Protein AF-A0A813HCG6-F1 (afdb_monomer_lite)

Sequence (819 aa):
MPGPPRIGVFTGTAKDVTCPGDHVTYEVILVDAKRCALQCIPQLSYFKGGQPPWLVEGVYEFDVDEIVVDITKQDIVGPKKDSEVKIAVSAEDKLLFRGAPLKWTGPPPGSDPVKLKTAQLQQVEAEAQAAQRELEARREELQLERQRQDKSARAEKEELDLLREELRVQRESQAASLREAEEKQGRLAEEAVARKAELEKQREELRLLAEEREQLAKRKLEEQQRQQQDQTKEAQLLGEERASLAAEAEGQKAELERQRQELRDLERQRGETAQRGAEEQQLLKAEREQELAAAAAERARLAAEAEQQHLELEKRREELVAMAAAGEATRATLAAEAQEQQAELAKQRAELKDLERERDEALRAKLEEQQRAREELETEAARAAADRASFAAEAQEQQANLEVKRGELLALEASREEATKAKGEEEQRLRDEQACQVAAAGEERARLAEEAQQQAAELERRREELQALEAAREEAAKSSQEEQERFRELHQLESARAEEERSQRAAEAEAQQAEMEQKRAELLELEQQREDVQRQRQQDEQEVHERQEREAAQAAEERSQLAADTERQRVELEQRKLELQKLEAEQEEAARRRLDEEQRRSQELQALQEELQCERDLVLKQREEQKLAAESVQGEHQRRARELEEQQAQLEAQKQMLESSQANSEAERASRLADLETQQGELARQREEVGRQAQEEEELYKAQAQTFHLLEKEMKERAHSINHSEQALLAERQQILRSRGQLAMVQAHVVSMLGKVSGEAAGVKSAGGHEMHVLDGADEPEAELDGSEDDKDGGADMWSMDWSAVAGKQDEETAEGAA

Organism: Polarella glacialis (NCBI:txid89957)

Secondary structure (DSSP, 8-state):
-PPPPPSEEEEEEEE-SSSTT-EEEEEEEE-SSSEEEEEEEESS-GGGTPPPPEEEEEEEEEETTEEEEEEEE--SSSSPTT-EEEEEE-TTS-EEETTEEEEEEES-S---HHHHHHHHHHHHHHHHHHHHHHHHHHHHHHHHHHHHHHHHHHHHHHHHHHHHHHHHHHHHHHHHHHHHHHHHHHHHHHHHHHHHHHHHHHHHHHHHHHHHHHHHHHHHHHHHHHHHHHHHHHHHHHHHHHHHHHHHHHHHHHHHHHHHHHHHHHGGG--------SSSTTTTTHHHHHHHHHHHHHHHHHHHHHHHHHHHHHHHHHHHHHHHHHHHHHHHHHHHHHHHHHHHHHHHHHHHHHHHHHHHHHHHHHHHHHHHHHHHHHHHHHHHHHHHHHHHHHHHHHHHHHHHHHHHHHHHHHHHHHHHHHHHHHHHHHHHHHHTS----SSHHHHHHHHHHHHHHHHHHHHHHHHHHHHHHHHHHHHHHHHHHHHHHHHHHHHHHHHHHHHHHHHHHHHHHHHHHHHHHHHHHHHHHHHHHHHHHHHHHHHHHHHHHHHHHHHHHHTTSGGG-TTTHHHHHHHHHHHHHHHHHHHHHHHHHHHHHHHHHHHHHHHHHHHHHHHHHHHHHHHHHHHHHHHHHHHHHHHHHHHHHHHHHHHHHHHHHHHHHHHHHHHHHHHHHHHHHHHHHHHHHHHHHHHHHHHHHHHHHHHHHHHHHHHHHHHHHHHHHHHHHHHHHHHHHHHHHHHHHHHHHHHHHHHHHHTTT--------------------------------------------------------------

pLDDT: mean 75.9, std 15.69, 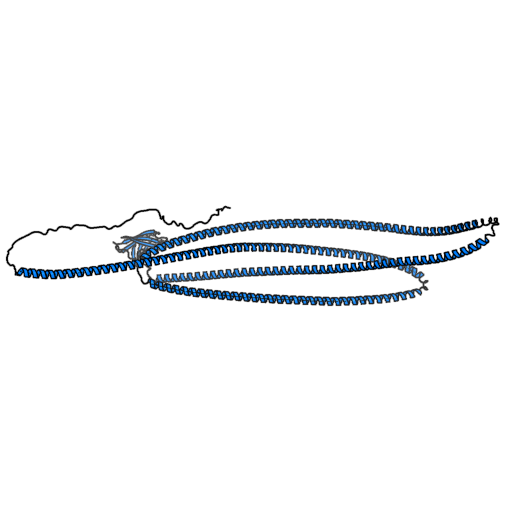range [31.97, 97.62]

Foldseek 3Di:
DADDADAAKWWWWDQDPVDHPKIWIWIWHRQDPWKIKIWIHIPDDVVRVTDDIFMFIFTWDDDPFWIWTQTCGGDPRDDDHRDIAIWGQDNVSWIAHPNTTIDGDGHGPDDPVVVVVVVVVVVVVVVVVVVVVVVVVVVVVVVVVVVVVVVVVVVVVVVVVVVVVVVVVVVVVVVVVVVVVVVVVVVVVVVVVVVVVVVVVVVVVVVVVVVVVVVVVVVVVVVVVVVVVVVVVVVVVVVVVVVVVVVVVVVVVVVVVVVVVVVVVVVVPPPDDPDPPPPVVVVVVVVVVVVVVVVVVVVVVVVVVVVVVVVVVVVVVVVVVVVVVVVVVVVVVVVVVVVVVVVVVVVVVVVVVVVVVVVVVVVVVVVVVVVVVVVVVVVVVVVVVVVVVVVVVVVVVVVVVVVVVVVVVVVVVVVVVVVVVVVVVVVVVVVVVVVVPDPDDDDVVVVVVVVVVVVVVVVVVVVVVVVVVVVVVVVVVVVVVVVVVVVVVVVVVVVVVVVVVVVVVVVVVVVVVVVVVVVVVVVVVVVVVVVVVVVVVVVVVVVVVVVVVVVVVVVVVVVVPPPPPPVVCPVVVVVVVVVVVVVVVVVVVVVVVVVVVVVVVVVVVVVVVVVVVVVVVVVVVVVVVVVVVVVVVVVVVVVVVVVVVVVVVVVVVVVVVVVVVVVVVVVVVVVVVVVVVVVVVVVVVVVVVVVVVVVVVVVVVVVVVVVVVVVVVVVVVVVVVVVVVVVVVVVVVVVVVVVVVVVVVVVVVVVVVVVVPDDDDDDDDDDDDDDDDDDDDDDDDDDDDDDDDDDDDDDDPPPPDDPDDDDDDDDDDDDDDDD

Structure (mmCIF, N/CA/C/O backbone):
data_AF-A0A813HCG6-F1
#
_entry.id   AF-A0A813HCG6-F1
#
loop_
_atom_site.group_PDB
_atom_site.id
_atom_site.type_symbol
_atom_site.label_atom_id
_atom_site.label_alt_id
_atom_site.label_comp_id
_atom_site.label_asym_id
_atom_site.label_entity_id
_atom_site.label_seq_id
_atom_site.pdbx_PDB_ins_code
_atom_site.Cartn_x
_atom_site.Cartn_y
_atom_site.Cartn_z
_atom_site.occupancy
_atom_site.B_iso_or_equiv
_atom_site.auth_seq_id
_atom_site.auth_comp_id
_atom_site.auth_asym_id
_atom_site.auth_atom_id
_atom_site.pdbx_PDB_model_num
ATOM 1 N N . MET A 1 1 ? -85.620 1.522 56.900 1.00 68.25 1 MET A N 1
ATOM 2 C CA . MET A 1 1 ? -84.404 1.736 56.096 1.00 68.25 1 MET A CA 1
ATOM 3 C C . MET A 1 1 ? -84.430 0.677 55.011 1.00 68.25 1 MET A C 1
ATOM 5 O O . MET A 1 1 ? -84.556 -0.487 55.391 1.00 68.25 1 MET A O 1
ATOM 9 N N . PRO A 1 2 ? -84.456 1.038 53.720 1.00 80.25 2 PRO A N 1
ATOM 10 C CA . PRO A 1 2 ? -84.294 0.049 52.659 1.00 80.25 2 PRO A CA 1
ATOM 11 C C . PRO A 1 2 ? -82.906 -0.606 52.788 1.00 80.25 2 PRO A C 1
ATOM 13 O O . PRO A 1 2 ? -81.950 0.033 53.225 1.00 80.25 2 PRO A O 1
ATOM 16 N N . GLY A 1 3 ? -82.825 -1.911 52.524 1.00 85.69 3 GLY A N 1
ATOM 17 C CA . GLY A 1 3 ? -81.549 -2.632 52.503 1.00 85.69 3 GLY A CA 1
ATOM 18 C C . GLY A 1 3 ? -80.771 -2.349 51.212 1.00 85.69 3 GLY A C 1
ATOM 19 O O . GLY A 1 3 ? -81.338 -1.771 50.284 1.00 85.69 3 GLY A O 1
ATOM 20 N N . PRO A 1 4 ? -79.491 -2.756 51.124 1.00 88.25 4 PRO A N 1
ATOM 21 C CA . PRO A 1 4 ? -78.736 -2.639 49.883 1.00 88.25 4 PRO A CA 1
ATOM 22 C C . PRO A 1 4 ? -79.405 -3.467 48.769 1.00 88.25 4 PRO A C 1
ATOM 24 O O . PRO A 1 4 ? -79.838 -4.597 49.023 1.00 88.25 4 PRO A O 1
ATOM 27 N N . PRO A 1 5 ? -79.472 -2.939 47.535 1.00 90.00 5 PRO A N 1
ATOM 28 C CA . PRO A 1 5 ? -80.167 -3.574 46.421 1.00 90.00 5 PRO A CA 1
ATOM 29 C C . PRO A 1 5 ? -79.502 -4.898 46.022 1.00 90.00 5 PRO A C 1
ATOM 31 O O . PRO A 1 5 ? -78.278 -5.048 46.038 1.00 90.00 5 PRO A O 1
ATOM 34 N N . ARG A 1 6 ? -80.315 -5.875 45.613 1.00 92.62 6 ARG A N 1
ATOM 35 C CA . ARG A 1 6 ? -79.830 -7.189 45.164 1.00 92.62 6 ARG A CA 1
ATOM 36 C C . ARG A 1 6 ? -79.008 -7.081 43.872 1.00 92.62 6 ARG A C 1
ATOM 38 O O . ARG A 1 6 ? -79.487 -6.533 42.891 1.00 92.62 6 ARG A O 1
ATOM 45 N N . ILE A 1 7 ? -77.829 -7.707 43.817 1.00 93.81 7 ILE A N 1
ATOM 46 C CA . ILE A 1 7 ? -77.016 -7.804 42.587 1.00 93.81 7 ILE A CA 1
ATOM 47 C C . ILE A 1 7 ? -77.810 -8.534 41.482 1.00 93.81 7 ILE A C 1
ATOM 49 O O . ILE A 1 7 ? -78.415 -9.587 41.722 1.00 93.81 7 ILE A O 1
ATOM 53 N N . GLY A 1 8 ? -77.830 -7.977 40.271 1.00 93.56 8 GLY A N 1
ATOM 54 C CA . GLY A 1 8 ? -78.596 -8.503 39.144 1.00 93.56 8 GLY A CA 1
ATOM 55 C C . GLY A 1 8 ? -79.088 -7.445 38.169 1.00 93.56 8 GLY A C 1
ATOM 56 O O . GLY A 1 8 ? -78.719 -6.276 38.239 1.00 93.56 8 GLY A O 1
ATOM 57 N N . VAL A 1 9 ? -79.916 -7.895 37.232 1.00 95.81 9 VAL A N 1
ATOM 58 C CA . VAL A 1 9 ? -80.540 -7.069 36.201 1.00 95.81 9 VAL A CA 1
ATOM 59 C C . VAL A 1 9 ? -81.891 -6.587 36.710 1.00 95.81 9 VAL A C 1
ATOM 61 O O . VAL A 1 9 ? -82.724 -7.386 37.140 1.00 95.81 9 VAL A O 1
ATOM 64 N N . PHE A 1 10 ? -82.120 -5.283 36.642 1.00 97.00 10 PHE A N 1
ATOM 65 C CA . PHE A 1 10 ? -83.393 -4.643 36.937 1.00 97.00 10 PHE A CA 1
ATOM 66 C C . PHE A 1 10 ? -83.919 -3.988 35.673 1.00 97.00 10 PHE A C 1
ATOM 68 O O . PHE A 1 10 ? -83.267 -3.104 35.132 1.00 97.00 10 PHE A O 1
ATOM 75 N N . THR A 1 11 ? -85.108 -4.375 35.221 1.00 96.19 11 THR A N 1
ATOM 76 C CA . THR A 1 11 ? -85.712 -3.812 34.007 1.00 96.19 11 THR A CA 1
ATOM 77 C C . THR A 1 11 ? -87.011 -3.098 34.330 1.00 96.19 11 THR A C 1
ATOM 79 O O . THR A 1 11 ? -87.831 -3.619 35.095 1.00 96.19 11 THR A O 1
ATOM 82 N N . GLY A 1 12 ? -87.257 -1.956 33.705 1.00 96.44 12 GLY A N 1
ATOM 83 C CA . GLY A 1 12 ? -88.546 -1.279 33.780 1.00 96.44 12 GLY A CA 1
ATOM 84 C C . GLY A 1 12 ? -88.793 -0.405 32.565 1.00 96.44 12 GLY A C 1
ATOM 85 O O . GLY A 1 12 ? -87.867 0.064 31.913 1.00 96.44 12 GLY A O 1
ATOM 86 N N . THR A 1 13 ? -90.065 -0.203 32.244 1.00 95.75 13 THR A N 1
ATOM 87 C CA . THR A 1 13 ? -90.493 0.562 31.070 1.00 95.75 13 THR A CA 1
ATOM 88 C C . THR A 1 13 ? -91.114 1.883 31.496 1.00 95.75 13 THR A C 1
ATOM 90 O O . THR A 1 13 ? -91.999 1.890 32.354 1.00 95.75 13 THR A O 1
ATOM 93 N N . ALA A 1 14 ? -90.722 2.984 30.860 1.00 95.88 14 ALA A N 1
ATOM 94 C CA . ALA A 1 14 ? -91.374 4.283 31.008 1.00 95.88 14 ALA A CA 1
ATOM 95 C C . ALA A 1 14 ? -91.691 4.902 29.647 1.00 95.88 14 ALA A C 1
ATOM 97 O O . ALA A 1 14 ? -91.104 4.544 28.629 1.00 95.88 14 ALA A O 1
ATOM 98 N N . LYS A 1 15 ? -92.645 5.835 29.634 1.00 93.62 15 LYS A N 1
ATOM 99 C CA . LYS A 1 15 ? -92.917 6.654 28.449 1.00 93.62 15 LYS A CA 1
ATOM 100 C C . LYS A 1 15 ? -91.721 7.559 28.195 1.00 93.62 15 LYS A C 1
ATOM 102 O O . LYS A 1 15 ? -91.246 8.204 29.131 1.00 93.62 15 LYS A O 1
ATOM 107 N N . ASP A 1 16 ? -91.263 7.611 26.952 1.00 89.12 16 ASP A N 1
ATOM 108 C CA . ASP A 1 16 ? -90.216 8.549 26.577 1.00 89.12 16 ASP A CA 1
ATOM 109 C C . ASP A 1 16 ? -90.761 9.981 26.665 1.00 89.12 16 ASP A C 1
ATOM 111 O O . ASP A 1 16 ? -91.809 10.309 26.105 1.00 89.12 16 ASP A O 1
ATOM 115 N N . VAL A 1 17 ? -90.059 10.838 27.402 1.00 84.69 17 VAL A N 1
ATOM 116 C CA . VAL A 1 17 ? -90.398 12.263 27.510 1.00 84.69 17 VAL A CA 1
ATOM 117 C C . VAL A 1 17 ? -89.917 13.016 26.269 1.00 84.69 17 VAL A C 1
ATOM 119 O O . VAL A 1 17 ? -90.491 14.041 25.907 1.00 84.69 17 VAL A O 1
ATOM 122 N N . THR A 1 18 ? -88.875 12.508 25.605 1.00 84.25 18 THR A N 1
ATOM 123 C CA . THR A 1 18 ? -88.261 13.146 24.438 1.00 84.25 18 THR A CA 1
ATOM 124 C C . THR A 1 18 ? -88.979 12.805 23.133 1.00 84.25 18 THR A C 1
ATOM 126 O O . THR A 1 18 ? -89.013 13.644 22.233 1.00 84.25 18 THR A O 1
ATOM 129 N N . CYS A 1 19 ? -89.636 11.641 23.058 1.00 85.31 19 CYS A N 1
ATOM 130 C CA . CYS A 1 19 ? -90.437 11.215 21.912 1.00 85.31 19 CYS A CA 1
ATOM 131 C C . CYS A 1 19 ? -91.872 10.806 22.323 1.00 85.31 19 CYS A C 1
ATOM 133 O O . CYS A 1 19 ? -92.101 9.676 22.767 1.00 85.31 19 CYS A O 1
ATOM 135 N N . PRO A 1 20 ? -92.876 11.699 22.172 1.00 85.12 20 PRO A N 1
ATOM 136 C CA . PRO A 1 20 ? -94.261 11.403 22.533 1.00 85.12 20 PRO A CA 1
ATOM 137 C C . PRO A 1 20 ? -94.818 10.208 21.745 1.00 85.12 20 PRO A C 1
ATOM 139 O O . PRO A 1 20 ? -95.068 10.302 20.546 1.00 85.12 20 PRO A O 1
ATOM 142 N N . GLY A 1 21 ? -95.060 9.092 22.436 1.00 85.56 21 GLY A N 1
ATOM 143 C CA . GLY A 1 21 ? -95.602 7.860 21.850 1.00 85.56 21 GLY A CA 1
ATOM 144 C C . GLY A 1 21 ? -94.649 6.663 21.893 1.00 85.56 21 GLY A C 1
ATOM 145 O O . GLY A 1 21 ? -95.116 5.540 21.703 1.00 85.56 21 GLY A O 1
ATOM 146 N N . ASP A 1 22 ? -93.365 6.872 22.201 1.00 91.00 22 ASP A N 1
ATOM 147 C CA . ASP A 1 22 ? -92.403 5.790 22.436 1.00 91.00 22 ASP A CA 1
ATOM 148 C C . ASP A 1 22 ? -92.369 5.369 23.918 1.00 91.00 22 ASP A C 1
ATOM 150 O O . ASP A 1 22 ? -92.699 6.137 24.830 1.00 91.00 22 ASP A O 1
ATOM 154 N N . HIS A 1 23 ? -91.982 4.119 24.157 1.00 94.06 23 HIS A N 1
ATOM 155 C CA . HIS A 1 23 ? -91.679 3.592 25.480 1.00 94.06 23 HIS A CA 1
ATOM 156 C C . HIS A 1 23 ? -90.227 3.130 25.496 1.00 94.06 23 HIS A C 1
ATOM 158 O O . HIS A 1 23 ? -89.783 2.383 24.628 1.00 94.06 23 HIS A O 1
ATOM 164 N N . VAL A 1 24 ? -89.500 3.537 26.526 1.00 94.69 24 VAL A N 1
ATOM 165 C CA . VAL A 1 24 ? -88.111 3.149 26.735 1.00 94.69 24 VAL A CA 1
ATOM 166 C C . VAL A 1 24 ? -88.057 2.118 27.844 1.00 94.69 24 VAL A C 1
ATOM 168 O O . VAL A 1 24 ? -88.635 2.307 28.918 1.00 94.69 24 VAL A O 1
ATOM 171 N N . THR A 1 25 ? -87.355 1.025 27.575 1.00 96.75 25 THR A N 1
ATOM 172 C CA . THR A 1 25 ? -86.989 0.035 28.582 1.00 96.75 25 THR A CA 1
ATOM 173 C C . THR A 1 25 ? -85.630 0.417 29.139 1.00 96.75 25 THR A C 1
ATOM 175 O O . THR A 1 25 ? -84.647 0.468 28.404 1.00 96.75 25 THR A O 1
ATOM 178 N N . TYR A 1 26 ? -85.580 0.708 30.429 1.00 97.38 26 TYR A N 1
ATOM 179 C CA . TYR A 1 26 ? -84.335 0.912 31.145 1.00 97.38 26 TYR A CA 1
ATOM 180 C C . TYR A 1 26 ? -83.922 -0.390 31.812 1.00 97.38 26 TYR A C 1
ATOM 182 O O . TYR A 1 26 ? -84.734 -1.014 32.502 1.00 97.38 26 TYR A O 1
ATOM 190 N N . GLU A 1 27 ? -82.663 -0.768 31.631 1.00 97.12 27 GLU A N 1
ATOM 191 C CA . GLU A 1 27 ? -82.042 -1.880 32.338 1.00 97.12 27 GLU A CA 1
ATOM 192 C C . GLU A 1 27 ? -80.892 -1.361 33.200 1.00 97.12 27 GLU A C 1
ATOM 194 O O . GLU A 1 27 ? -80.002 -0.661 32.724 1.00 97.12 27 GLU A O 1
ATOM 199 N N . VAL A 1 28 ? -80.921 -1.690 34.487 1.00 96.94 28 VAL A N 1
ATOM 200 C CA . VAL A 1 28 ? -79.851 -1.400 35.444 1.00 96.94 28 VAL A CA 1
ATOM 201 C C . VAL A 1 28 ? -79.247 -2.730 35.849 1.00 96.94 28 VAL A C 1
ATOM 203 O O . VAL A 1 28 ? -79.917 -3.563 36.457 1.00 96.94 28 VAL A O 1
ATOM 206 N N . ILE A 1 29 ? -77.995 -2.949 35.475 1.00 96.19 29 ILE A N 1
ATOM 207 C CA . ILE A 1 29 ? -77.270 -4.193 35.713 1.00 96.19 29 ILE A CA 1
ATOM 208 C C . ILE A 1 29 ? -76.263 -3.931 36.825 1.00 96.19 29 ILE A C 1
ATOM 210 O O . ILE A 1 29 ? -75.248 -3.285 36.591 1.00 96.19 29 ILE A O 1
ATOM 214 N N . LEU A 1 30 ? -76.518 -4.442 38.025 1.00 95.75 30 LEU A N 1
ATOM 215 C CA . LEU A 1 30 ? -75.536 -4.460 39.110 1.00 95.75 30 LEU A CA 1
ATOM 216 C C . LEU A 1 30 ? -74.710 -5.745 38.963 1.00 95.75 30 LEU A C 1
ATOM 218 O O . LEU A 1 30 ? -75.265 -6.840 39.085 1.00 95.75 30 LEU A O 1
ATOM 222 N N . VAL A 1 31 ? -73.422 -5.624 38.626 1.00 91.12 31 VAL A N 1
ATOM 223 C CA . VAL A 1 31 ? -72.555 -6.762 38.257 1.00 91.12 31 VAL A CA 1
ATOM 224 C C . VAL A 1 31 ? -71.837 -7.332 39.477 1.00 91.12 31 VAL A C 1
ATOM 226 O O . VAL A 1 31 ? -71.857 -8.541 39.701 1.00 91.12 31 VAL A O 1
ATOM 229 N N . ASP A 1 32 ? -71.214 -6.467 40.272 1.00 87.81 32 ASP A N 1
ATOM 230 C CA . ASP A 1 32 ? -70.570 -6.807 41.542 1.00 87.81 32 ASP A CA 1
ATOM 231 C C . ASP A 1 32 ? -70.840 -5.707 42.580 1.00 87.81 32 ASP A C 1
ATOM 233 O O . ASP A 1 32 ? -71.690 -4.858 42.352 1.00 87.81 32 ASP A O 1
ATOM 237 N N . ALA A 1 33 ? -70.154 -5.721 43.727 1.00 85.31 33 ALA A N 1
ATOM 238 C CA . ALA A 1 33 ? -70.403 -4.772 44.814 1.00 85.31 33 ALA A CA 1
ATOM 239 C C . ALA A 1 33 ? -70.146 -3.296 44.454 1.00 85.31 33 ALA A C 1
ATOM 241 O O . ALA A 1 33 ? -70.543 -2.429 45.228 1.00 85.31 33 ALA A O 1
ATOM 242 N N . LYS A 1 34 ? -69.451 -3.012 43.342 1.00 91.44 34 LYS A N 1
ATOM 243 C CA . LYS A 1 34 ? -69.071 -1.648 42.954 1.00 91.44 34 LYS A CA 1
ATOM 244 C C . LYS A 1 34 ? -69.321 -1.322 41.487 1.00 91.44 34 LYS A C 1
ATOM 246 O O . LYS A 1 34 ? -69.310 -0.154 41.152 1.00 91.44 34 LYS A O 1
ATOM 251 N N . ARG A 1 35 ? -69.518 -2.284 40.585 1.00 94.50 35 ARG A N 1
ATOM 252 C CA . ARG A 1 35 ? -69.675 -2.045 39.141 1.00 94.50 35 ARG A CA 1
ATOM 253 C C . ARG A 1 35 ? -71.109 -2.254 38.693 1.00 94.50 35 ARG A C 1
ATOM 255 O O . ARG A 1 35 ? -71.743 -3.258 39.027 1.00 94.50 35 ARG A O 1
ATOM 262 N N . CYS A 1 36 ? -71.588 -1.342 37.859 1.00 96.38 36 CYS A N 1
ATOM 263 C CA . CYS A 1 36 ? -72.877 -1.457 37.202 1.00 96.38 36 CYS A CA 1
ATOM 264 C C . CYS A 1 36 ? -72.827 -1.023 35.734 1.00 96.38 36 CYS A C 1
ATOM 266 O O . CYS A 1 36 ? -71.885 -0.371 35.282 1.00 96.38 36 CYS A O 1
ATOM 268 N N . ALA A 1 37 ? -73.867 -1.386 34.993 1.00 96.31 37 ALA A N 1
ATOM 269 C CA . ALA A 1 37 ? -74.137 -0.865 33.665 1.00 96.31 37 ALA A CA 1
ATOM 270 C C . ALA A 1 37 ? -75.582 -0.366 33.585 1.00 96.31 37 ALA A C 1
ATOM 272 O O . ALA A 1 37 ? -76.492 -0.987 34.138 1.00 96.31 37 ALA A O 1
ATOM 273 N N . LEU A 1 38 ? -75.791 0.755 32.899 1.00 97.25 38 LEU A N 1
ATOM 274 C CA . LEU A 1 38 ? -77.109 1.322 32.633 1.00 97.25 38 LEU A CA 1
ATOM 275 C C . LEU A 1 38 ? -77.368 1.244 31.134 1.00 97.25 38 LEU A C 1
ATOM 277 O O . LEU A 1 38 ? -76.588 1.766 30.337 1.00 97.25 38 LEU A O 1
ATOM 281 N N . GLN A 1 39 ? -78.476 0.622 30.759 1.00 96.81 39 GLN A N 1
ATOM 282 C CA . GLN A 1 39 ? -78.883 0.460 29.375 1.00 96.81 39 GLN A CA 1
ATOM 283 C C . GLN A 1 39 ? -80.250 1.092 29.137 1.00 96.81 39 GLN A C 1
ATOM 285 O O . GLN A 1 39 ? -81.171 0.985 29.947 1.00 96.81 39 GLN A O 1
ATOM 290 N N . CYS A 1 40 ? -80.385 1.743 27.991 1.00 96.00 40 CYS A N 1
ATOM 291 C CA . CYS A 1 40 ? -81.620 2.333 27.507 1.00 96.00 40 CYS A CA 1
ATOM 292 C C . CYS A 1 40 ? -81.969 1.696 26.166 1.00 96.00 40 CYS A C 1
ATOM 294 O O . CYS A 1 40 ? -81.214 1.816 25.199 1.00 96.00 40 CYS A O 1
ATOM 296 N N . ILE A 1 41 ? -83.108 1.008 26.119 1.00 95.81 41 ILE A N 1
ATOM 297 C CA . ILE A 1 41 ? -83.595 0.271 24.955 1.00 95.81 41 ILE A CA 1
ATOM 298 C C . ILE A 1 41 ? -84.973 0.836 24.568 1.00 95.81 41 ILE A C 1
ATOM 300 O O . ILE A 1 41 ? -85.991 0.456 25.160 1.00 95.81 41 ILE A O 1
ATOM 304 N N . PRO A 1 42 ? -85.032 1.759 23.597 1.00 94.44 42 PRO A N 1
ATOM 305 C CA . PRO A 1 42 ? -86.288 2.277 23.070 1.00 94.44 42 PRO A CA 1
ATOM 306 C C . PRO A 1 42 ? -87.032 1.184 22.297 1.00 94.44 42 PRO A C 1
ATOM 308 O O . PRO A 1 42 ? -86.424 0.374 21.594 1.00 94.44 42 PRO A O 1
ATOM 311 N N . GLN A 1 43 ? -88.357 1.134 22.441 1.00 93.69 43 GLN A N 1
ATOM 312 C CA . GLN A 1 43 ? -89.189 0.163 21.726 1.00 93.69 43 GLN A CA 1
ATOM 313 C C . GLN A 1 43 ? -89.387 0.565 20.264 1.00 93.69 43 GLN A C 1
ATOM 315 O O . GLN A 1 43 ? -89.508 -0.300 19.388 1.00 93.69 43 GLN A O 1
ATOM 320 N N . LEU A 1 44 ? -89.404 1.867 19.978 1.00 91.94 44 LEU A N 1
ATOM 321 C CA . LEU A 1 44 ? -89.384 2.372 18.619 1.00 91.94 44 LEU A CA 1
ATOM 322 C C . LEU A 1 44 ? -87.941 2.420 18.098 1.00 91.94 44 LEU A C 1
ATOM 324 O O . LEU A 1 44 ? -87.029 2.934 18.736 1.00 91.94 44 LEU A O 1
ATOM 328 N N . SER A 1 45 ? -87.723 1.900 16.891 1.00 88.25 45 SER A N 1
ATOM 329 C CA . SER A 1 45 ? -86.422 2.026 16.227 1.00 88.25 45 SER A CA 1
ATOM 330 C C . SER A 1 45 ? -86.073 3.500 15.999 1.00 88.25 45 SER A C 1
ATOM 332 O O . SER A 1 45 ? -86.944 4.290 15.626 1.00 88.25 45 SER A O 1
ATOM 334 N N . TYR A 1 46 ? -84.786 3.841 16.112 1.00 87.88 46 TYR A N 1
ATOM 335 C CA . TYR A 1 46 ? -84.254 5.170 15.798 1.00 87.88 46 TYR A CA 1
ATOM 336 C C . TYR A 1 46 ? -84.741 5.702 14.435 1.00 87.88 46 TYR A C 1
ATOM 338 O O . TYR A 1 46 ? -85.174 6.845 14.318 1.00 87.88 46 TYR A O 1
ATOM 346 N N . PHE A 1 47 ? -84.813 4.839 13.413 1.00 89.19 47 PHE A N 1
ATOM 347 C CA . PHE A 1 47 ? -85.294 5.207 12.071 1.00 89.19 47 PHE A CA 1
ATOM 348 C C . PHE A 1 47 ? -86.786 5.562 12.000 1.00 89.19 47 PHE A C 1
ATOM 350 O O . PHE A 1 47 ? -87.232 6.157 11.023 1.00 89.19 47 PHE A O 1
ATOM 357 N N . LYS A 1 48 ? -87.570 5.192 13.015 1.00 88.56 48 LYS A N 1
ATOM 358 C CA . LYS A 1 48 ? -88.992 5.540 13.141 1.00 88.56 48 LYS A CA 1
ATOM 359 C C . LYS A 1 48 ? -89.217 6.756 14.048 1.00 88.56 48 LYS A C 1
ATOM 361 O O . LYS A 1 48 ? -90.365 7.062 14.350 1.00 88.56 48 LYS A O 1
ATOM 366 N N . GLY A 1 49 ? -88.145 7.442 14.451 1.00 87.12 49 GLY A N 1
ATOM 367 C CA . GLY A 1 49 ? -88.186 8.602 15.339 1.00 87.12 49 GLY A CA 1
ATOM 368 C C . GLY A 1 49 ? -88.018 8.273 16.825 1.00 87.12 49 GLY A C 1
ATOM 369 O O . GLY A 1 49 ? -88.238 9.156 17.644 1.00 87.12 49 GLY A O 1
ATOM 370 N N . GLY A 1 50 ? -87.652 7.035 17.182 1.00 89.50 50 GLY A N 1
ATOM 371 C CA . GLY A 1 50 ? -87.322 6.666 18.564 1.00 89.50 50 GLY A CA 1
ATOM 372 C C . GLY A 1 50 ? -85.963 7.218 19.004 1.00 89.50 50 GLY A C 1
ATOM 373 O O . GLY A 1 50 ? -85.144 7.622 18.172 1.00 89.50 50 GLY A O 1
ATOM 374 N N . GLN A 1 51 ? -85.694 7.214 20.309 1.00 89.31 51 GLN A N 1
ATOM 375 C CA . GLN A 1 51 ? -84.363 7.542 20.833 1.00 89.31 51 GLN A CA 1
ATOM 376 C C . GLN A 1 51 ? -83.330 6.498 20.335 1.00 89.31 51 GLN A C 1
ATOM 378 O O . GLN A 1 51 ? -83.698 5.359 20.055 1.00 89.31 51 GLN A O 1
ATOM 383 N N . PRO A 1 52 ? -82.039 6.823 20.149 1.00 92.25 52 PRO A N 1
ATOM 384 C CA . PRO A 1 52 ? -81.035 5.785 19.915 1.00 92.25 52 PRO A CA 1
ATOM 385 C C . PRO A 1 52 ? -80.766 5.003 21.216 1.00 92.25 52 PRO A C 1
ATOM 387 O O . PRO A 1 52 ? -80.726 5.616 22.289 1.00 92.25 52 PRO A O 1
ATOM 390 N N . PRO A 1 53 ? -80.584 3.668 21.150 1.00 95.31 53 PRO A N 1
ATOM 391 C CA . PRO A 1 53 ? -80.204 2.884 22.318 1.00 95.31 53 PRO A CA 1
ATOM 392 C C . PRO A 1 53 ? -78.811 3.290 22.796 1.00 95.31 53 PRO A C 1
ATOM 394 O O . PRO A 1 53 ? -77.954 3.635 21.981 1.00 95.31 53 PRO A O 1
ATOM 397 N N . TRP A 1 54 ? -78.588 3.224 24.105 1.00 96.62 54 TRP A N 1
ATOM 398 C CA . TRP A 1 54 ? -77.276 3.486 24.692 1.00 96.62 54 TRP A CA 1
ATOM 399 C C . TRP A 1 54 ? -76.984 2.563 25.876 1.00 96.62 54 TRP A C 1
ATOM 401 O O . TRP A 1 54 ? -77.907 2.081 26.540 1.00 96.62 54 TRP A O 1
ATOM 411 N N . LEU A 1 55 ? -75.696 2.330 26.128 1.00 96.31 55 LEU A N 1
ATOM 412 C CA . LEU A 1 55 ? -75.158 1.517 27.216 1.00 96.31 55 LEU A CA 1
ATOM 413 C C . LEU A 1 55 ? -73.961 2.222 27.856 1.00 96.31 55 LEU A C 1
ATOM 415 O O . LEU A 1 55 ? -72.936 2.423 27.213 1.00 96.31 55 LEU A O 1
ATOM 419 N N . VAL A 1 56 ? -74.059 2.534 29.143 1.00 96.81 56 VAL A N 1
ATOM 420 C CA . VAL A 1 56 ? -72.962 3.138 29.911 1.00 96.81 56 VAL A CA 1
ATOM 421 C C . VAL A 1 56 ? -72.531 2.222 31.050 1.00 96.81 56 VAL A C 1
ATOM 423 O O . VAL A 1 56 ? -73.368 1.563 31.663 1.00 96.81 56 VAL A O 1
ATOM 426 N N . GLU A 1 57 ? -71.230 2.187 31.345 1.00 96.50 57 GLU A N 1
ATOM 427 C CA . GLU A 1 57 ? -70.668 1.437 32.477 1.00 96.50 57 GLU A CA 1
ATOM 428 C C . GLU A 1 57 ? -70.193 2.407 33.561 1.00 96.50 57 GLU A C 1
ATOM 430 O O . GLU A 1 57 ? -69.549 3.422 33.274 1.00 96.50 57 GLU A O 1
ATOM 435 N N . GLY A 1 58 ? -70.477 2.086 34.819 1.00 96.31 58 GLY A N 1
ATOM 436 C CA . GLY A 1 58 ? -70.174 2.947 35.953 1.00 96.31 58 GLY A CA 1
ATOM 437 C C . GLY A 1 58 ? -69.804 2.187 37.216 1.00 96.31 58 GLY A C 1
ATOM 438 O O . GLY A 1 58 ? -70.007 0.975 37.332 1.00 96.31 58 GLY A O 1
ATOM 439 N N . VAL A 1 59 ? -69.247 2.927 38.165 1.00 96.25 59 VAL A N 1
ATOM 440 C CA . VAL A 1 59 ? -69.068 2.472 39.542 1.00 96.25 59 VAL A CA 1
ATOM 441 C C . VAL A 1 59 ? -70.261 2.977 40.342 1.00 96.25 59 VAL A C 1
ATOM 443 O O . VAL A 1 59 ? -70.666 4.112 40.142 1.00 96.25 59 VAL A O 1
ATOM 446 N N . TYR A 1 60 ? -70.873 2.146 41.181 1.00 97.00 60 TYR A N 1
ATOM 447 C CA . TYR A 1 60 ? -72.006 2.565 41.999 1.00 97.00 60 TYR A CA 1
ATOM 448 C C . TYR A 1 60 ? -71.707 2.476 43.489 1.00 97.00 60 TYR A C 1
ATOM 450 O O . TYR A 1 60 ? -71.050 1.541 43.951 1.00 97.00 60 TYR A O 1
ATOM 458 N N . GLU A 1 61 ? -72.263 3.425 44.232 1.00 96.19 61 GLU A N 1
ATOM 459 C CA . GLU A 1 61 ? -72.271 3.461 45.689 1.00 96.19 61 GLU A CA 1
ATOM 460 C C . GLU A 1 61 ? -73.719 3.558 46.186 1.00 96.19 61 GLU A C 1
ATOM 462 O O . GLU A 1 61 ? -74.571 4.196 45.567 1.00 96.19 61 GLU A O 1
ATOM 467 N N . PHE A 1 62 ? -74.032 2.852 47.274 1.00 95.38 62 PHE A N 1
ATOM 468 C CA . PHE A 1 62 ? -75.368 2.847 47.874 1.00 95.38 62 PHE A CA 1
ATOM 469 C C . PHE A 1 62 ? -75.389 3.783 49.083 1.00 95.38 62 PHE A C 1
ATOM 471 O O . PHE A 1 62 ? -74.726 3.500 50.083 1.00 95.38 62 PHE A O 1
ATOM 478 N N . ASP A 1 63 ? -76.166 4.861 48.994 1.00 93.62 63 ASP A N 1
ATOM 479 C CA . ASP A 1 63 ? -76.339 5.864 50.044 1.00 93.62 63 ASP A CA 1
ATOM 480 C C . ASP A 1 63 ? -77.785 5.839 50.555 1.00 93.62 63 ASP A C 1
ATOM 482 O O . ASP A 1 63 ? -78.678 6.294 49.859 1.00 93.62 63 ASP A O 1
ATOM 486 N N . VAL A 1 64 ? -77.997 5.262 51.747 1.00 91.81 64 VAL A N 1
ATOM 487 C CA . VAL A 1 64 ? -79.238 5.114 52.552 1.00 91.81 64 VAL A CA 1
ATOM 488 C C . VAL A 1 64 ? -80.550 4.776 51.811 1.00 91.81 64 VAL A C 1
ATOM 490 O O . VAL A 1 64 ? -81.192 3.788 52.169 1.00 91.81 64 VAL A O 1
ATOM 493 N N . ASP A 1 65 ? -80.995 5.582 50.853 1.00 93.81 65 ASP A N 1
ATOM 494 C CA . ASP A 1 65 ? -82.209 5.446 50.045 1.00 93.81 65 ASP A CA 1
ATOM 495 C C . ASP A 1 65 ? -82.003 5.652 48.523 1.00 93.81 65 ASP A C 1
ATOM 497 O O . ASP A 1 65 ? -82.958 5.500 47.754 1.00 93.81 65 ASP A O 1
ATOM 501 N N . GLU A 1 66 ? -80.777 5.899 48.052 1.00 95.56 66 GLU A N 1
ATOM 502 C CA . GLU A 1 66 ? -80.419 6.020 46.635 1.00 95.56 66 GLU A CA 1
ATOM 503 C C . GLU A 1 66 ? -79.125 5.276 46.251 1.00 95.56 66 GLU A C 1
ATOM 505 O O . GLU A 1 66 ? -78.218 5.059 47.048 1.00 95.56 66 GLU A O 1
ATOM 510 N N . ILE A 1 67 ? -79.047 4.838 44.993 1.00 96.31 67 ILE A N 1
ATOM 511 C CA . ILE A 1 67 ? -77.817 4.353 44.364 1.00 96.31 67 ILE A CA 1
ATOM 512 C C . ILE A 1 67 ? -77.256 5.498 43.528 1.00 96.31 67 ILE A C 1
ATOM 514 O O . ILE A 1 67 ? -77.936 5.979 42.616 1.00 96.31 67 ILE A O 1
ATOM 518 N N . VAL A 1 68 ? -76.023 5.902 43.808 1.00 96.75 68 VAL A N 1
ATOM 519 C CA . VAL A 1 68 ? -75.284 6.892 43.022 1.00 96.75 68 VAL A CA 1
ATOM 520 C C . VAL A 1 68 ? -74.352 6.143 42.081 1.00 96.75 68 VAL A C 1
ATOM 522 O O . VAL A 1 68 ? -73.556 5.324 42.528 1.00 96.75 68 VAL A O 1
ATOM 525 N N . VAL A 1 69 ? -74.493 6.367 40.775 1.00 97.44 69 VAL A N 1
ATOM 526 C CA . VAL A 1 69 ? -73.667 5.735 39.741 1.00 97.44 69 VAL A CA 1
ATOM 527 C C . VAL A 1 69 ? -72.755 6.769 39.090 1.00 97.44 69 VAL A C 1
ATOM 529 O O . VAL A 1 69 ? -73.240 7.658 38.390 1.00 97.44 69 VAL A O 1
ATOM 532 N N . ASP A 1 70 ? -71.449 6.576 39.231 1.00 96.94 70 ASP A N 1
ATOM 533 C CA . ASP A 1 70 ? -70.396 7.346 38.577 1.00 96.94 70 ASP A CA 1
ATOM 534 C C . ASP A 1 70 ? -70.032 6.711 37.236 1.00 96.94 70 ASP A C 1
ATOM 536 O O . ASP A 1 70 ? -69.491 5.602 37.161 1.00 96.94 70 ASP A O 1
ATOM 540 N N . ILE A 1 71 ? -70.334 7.403 36.139 1.00 97.62 71 ILE A N 1
ATOM 541 C CA . ILE A 1 71 ? -70.135 6.865 34.788 1.00 97.62 71 ILE A CA 1
ATOM 542 C C . ILE A 1 71 ? -68.649 6.865 34.407 1.00 97.62 71 ILE A C 1
ATOM 544 O O . ILE A 1 71 ? -68.048 7.913 34.176 1.00 97.62 71 ILE A O 1
ATOM 548 N N . THR A 1 72 ? -68.071 5.671 34.250 1.00 95.56 72 THR A N 1
ATOM 549 C CA . THR A 1 72 ? -66.650 5.478 33.899 1.00 95.56 72 THR A CA 1
ATOM 550 C C . THR A 1 72 ? -66.422 5.327 32.397 1.00 95.56 72 THR A C 1
ATOM 552 O O . THR A 1 72 ? -65.426 5.830 31.867 1.00 95.56 72 THR A O 1
ATOM 555 N N . LYS A 1 73 ? -67.356 4.675 31.692 1.00 94.69 73 LYS A N 1
ATOM 556 C CA . LYS A 1 73 ? -67.366 4.559 30.229 1.00 94.69 73 LYS A CA 1
ATOM 557 C C . LYS A 1 73 ? -68.679 5.105 29.686 1.00 94.69 73 LYS A C 1
ATOM 559 O O . LYS A 1 73 ? -69.743 4.529 29.910 1.00 94.69 73 LYS A O 1
ATOM 564 N N . GLN A 1 74 ? -68.581 6.223 28.974 1.00 95.56 74 GLN A N 1
ATOM 565 C CA . GLN A 1 74 ? -69.718 6.862 28.320 1.00 95.56 74 GLN A CA 1
ATOM 566 C C . GLN A 1 74 ? -70.018 6.228 26.960 1.00 95.56 74 GLN A C 1
ATOM 568 O O . GLN A 1 74 ? -69.107 5.786 26.260 1.00 95.56 74 GLN A O 1
ATOM 573 N N . ASP A 1 75 ? -71.285 6.283 26.571 1.00 94.12 75 ASP A N 1
ATOM 574 C CA . ASP A 1 75 ? -71.745 6.011 25.212 1.00 94.12 75 ASP A CA 1
ATOM 575 C C . ASP A 1 75 ? -71.954 7.333 24.463 1.00 94.12 75 ASP A C 1
ATOM 577 O O . ASP A 1 75 ? -72.066 8.397 25.073 1.00 94.12 75 ASP A O 1
ATOM 581 N N . ILE A 1 76 ? -72.062 7.277 23.138 1.00 89.69 76 ILE A N 1
ATOM 582 C CA . ILE A 1 76 ? -72.181 8.450 22.261 1.00 89.69 76 ILE A CA 1
ATOM 583 C C . ILE A 1 76 ? -73.425 9.292 22.602 1.00 89.69 76 ILE A C 1
ATOM 585 O O . ILE A 1 76 ? -73.380 10.518 22.493 1.00 89.69 76 ILE A O 1
ATOM 589 N N . VAL A 1 77 ? -74.530 8.658 23.017 1.00 89.12 77 VAL A N 1
ATOM 590 C CA . VAL A 1 77 ? -75.832 9.327 23.241 1.00 89.12 77 VAL A CA 1
ATOM 591 C C . VAL A 1 77 ? -76.342 9.202 24.693 1.00 89.12 77 VAL A C 1
ATOM 593 O O . VAL A 1 77 ? -77.439 9.659 25.016 1.00 89.12 77 VAL A O 1
ATOM 596 N N . GLY A 1 78 ? -75.543 8.612 25.587 1.00 91.25 78 GLY A N 1
ATOM 597 C CA . GLY A 1 78 ? -75.902 8.361 26.986 1.00 91.25 78 GLY A CA 1
ATOM 598 C C . GLY A 1 78 ? -75.449 9.450 27.973 1.00 91.25 78 GLY A C 1
ATOM 599 O O . GLY A 1 78 ? -74.962 10.512 27.574 1.00 91.25 78 GLY A O 1
ATOM 600 N N . PRO A 1 79 ? -75.606 9.200 29.288 1.00 95.31 79 PRO A N 1
ATOM 601 C CA . PRO A 1 79 ? -74.950 9.982 30.334 1.00 95.31 79 PRO A CA 1
ATOM 602 C C . PRO A 1 79 ? -73.444 10.130 30.066 1.00 95.31 79 PRO A C 1
ATOM 604 O O . PRO A 1 79 ? -72.783 9.181 29.640 1.00 95.31 79 PRO A O 1
ATOM 607 N N . LYS A 1 80 ? -72.907 11.333 30.290 1.00 95.88 80 LYS A N 1
ATOM 608 C CA . LYS A 1 80 ? -71.495 11.631 30.022 1.00 95.88 80 LYS A CA 1
ATOM 609 C C . LYS A 1 80 ? -70.588 10.965 31.053 1.00 95.88 80 LYS A C 1
ATOM 611 O O . LYS A 1 80 ? -71.019 10.668 32.167 1.00 95.88 80 LYS A O 1
ATOM 616 N N . LYS A 1 81 ? -69.322 10.781 30.687 1.00 94.44 81 LYS A N 1
ATOM 617 C CA . LYS A 1 81 ? -68.283 10.352 31.623 1.00 94.44 81 LYS A CA 1
ATOM 618 C C . LYS A 1 81 ? -68.237 11.327 32.804 1.00 94.44 81 LYS A C 1
ATOM 620 O O . LYS A 1 81 ? -68.429 12.527 32.602 1.00 94.44 81 LYS A O 1
ATOM 625 N N . ASP A 1 82 ? -68.034 10.790 34.001 1.00 92.38 82 ASP A N 1
ATOM 626 C CA . ASP A 1 82 ? -67.956 11.530 35.265 1.00 92.38 82 ASP A CA 1
ATOM 627 C C . ASP A 1 82 ? -69.278 12.221 35.666 1.00 92.38 82 ASP A C 1
ATOM 629 O O . ASP A 1 82 ? -69.298 13.087 36.536 1.00 92.38 82 ASP A O 1
ATOM 633 N N . SER A 1 83 ? -70.404 11.856 35.033 1.00 95.69 83 SER A N 1
ATOM 634 C CA . SER A 1 83 ? -71.729 12.268 35.505 1.00 95.69 83 SER A CA 1
ATOM 635 C C . SER A 1 83 ? -72.250 11.311 36.571 1.00 95.69 83 SER A C 1
ATOM 637 O O . SER A 1 83 ? -72.168 10.095 36.409 1.00 95.69 83 SER A O 1
ATOM 639 N N . GLU A 1 84 ? -72.815 11.877 37.634 1.00 96.12 84 GLU A N 1
ATOM 640 C CA . GLU A 1 84 ? -73.464 11.128 38.707 1.00 96.12 84 GLU A CA 1
ATOM 641 C C . GLU A 1 84 ? -74.928 10.865 38.345 1.00 96.12 84 GLU A C 1
ATOM 643 O O . GLU A 1 84 ? -75.719 11.786 38.098 1.00 96.12 84 GLU A O 1
ATOM 648 N N . VAL A 1 85 ? -75.311 9.593 38.315 1.00 96.94 85 VAL A N 1
ATOM 649 C CA . VAL A 1 85 ? -76.678 9.164 38.027 1.00 96.94 85 VAL A CA 1
ATOM 650 C C . VAL A 1 85 ? -77.302 8.580 39.289 1.00 96.94 85 VAL A C 1
ATOM 652 O O . VAL A 1 85 ? -76.912 7.512 39.748 1.00 96.94 85 VAL A O 1
ATOM 655 N N . LYS A 1 86 ? -78.308 9.272 39.830 1.00 97.06 86 LYS A N 1
ATOM 656 C CA . LYS A 1 86 ? -79.020 8.869 41.051 1.00 97.06 86 LYS A CA 1
ATOM 657 C C . LYS A 1 86 ? -80.229 7.988 40.739 1.00 97.06 86 LYS A C 1
ATOM 659 O O . LYS A 1 86 ? -81.062 8.338 39.896 1.00 97.06 86 LYS A O 1
ATOM 664 N N . ILE A 1 87 ? -80.340 6.854 41.427 1.00 97.38 87 ILE A N 1
ATOM 665 C CA . ILE A 1 87 ? -81.420 5.870 41.282 1.00 97.38 87 ILE A CA 1
ATOM 666 C C . ILE A 1 87 ? -82.052 5.643 42.656 1.00 97.38 87 ILE A C 1
ATOM 668 O O . ILE A 1 87 ? -81.427 5.064 43.537 1.00 97.38 87 ILE A O 1
ATOM 672 N N . ALA A 1 88 ? -83.299 6.070 42.848 1.00 96.06 88 ALA A N 1
ATOM 673 C CA . ALA A 1 88 ? -83.963 5.946 44.145 1.00 96.06 88 ALA A CA 1
ATOM 674 C C . ALA A 1 88 ? -84.363 4.489 44.436 1.00 96.06 88 ALA A C 1
ATOM 676 O O . ALA A 1 88 ? -84.863 3.784 43.552 1.00 96.06 88 ALA A O 1
ATOM 677 N N . VAL A 1 89 ? -84.200 4.047 45.683 1.00 95.25 89 VAL A N 1
ATOM 678 C CA . VAL A 1 89 ? -84.580 2.708 46.152 1.00 95.25 89 VAL A CA 1
ATOM 679 C C . VAL A 1 89 ? -85.879 2.803 46.947 1.00 95.25 89 VAL A C 1
ATOM 681 O O . VAL A 1 89 ? -85.952 3.397 48.020 1.00 95.25 89 VAL A O 1
ATOM 684 N N . SER A 1 90 ? -86.951 2.220 46.413 1.00 91.25 90 SER A N 1
ATOM 685 C CA . SER A 1 90 ? -88.242 2.168 47.099 1.00 91.25 90 SER A CA 1
ATOM 686 C C . SER A 1 90 ? -88.218 1.164 48.258 1.00 91.25 90 SER A C 1
ATOM 688 O O . SER A 1 90 ? -87.495 0.171 48.217 1.00 91.25 90 SER A O 1
ATOM 690 N N . ALA A 1 91 ? -89.083 1.354 49.261 1.00 84.56 91 ALA A N 1
ATOM 691 C CA . ALA A 1 91 ? -89.207 0.463 50.423 1.00 84.56 91 ALA A CA 1
ATOM 692 C C . ALA A 1 91 ? -89.569 -0.999 50.072 1.00 84.56 91 ALA A C 1
ATOM 694 O O . ALA A 1 91 ? -89.412 -1.884 50.908 1.00 84.56 91 ALA A O 1
ATOM 695 N N . GLU A 1 92 ? -90.043 -1.255 48.848 1.00 86.06 92 GLU A N 1
ATOM 696 C CA . GLU A 1 92 ? -90.349 -2.593 48.319 1.00 86.06 92 GLU A CA 1
ATOM 697 C C . GLU A 1 92 ? -89.185 -3.232 47.532 1.00 86.06 92 GLU A C 1
ATOM 699 O O . GLU A 1 92 ? -89.421 -4.151 46.747 1.00 86.06 92 GLU A O 1
ATOM 704 N N . ASP A 1 93 ? -87.950 -2.741 47.694 1.00 82.94 93 ASP A N 1
ATOM 705 C CA . ASP A 1 93 ? -86.751 -3.253 47.000 1.00 82.94 93 ASP A CA 1
ATOM 706 C C . ASP A 1 93 ? -86.827 -3.090 45.462 1.00 82.94 93 ASP A C 1
ATOM 708 O O . ASP A 1 93 ? -86.246 -3.837 44.671 1.00 82.94 93 ASP A O 1
ATOM 712 N N . LYS A 1 94 ? -87.603 -2.089 45.025 1.00 90.44 94 LYS A N 1
ATOM 713 C CA . LYS A 1 94 ? -87.764 -1.682 43.623 1.00 90.44 94 LYS A CA 1
ATOM 714 C C . LYS A 1 94 ? -86.932 -0.437 43.365 1.00 90.44 94 LYS A C 1
ATOM 716 O O . LYS A 1 94 ? -87.037 0.537 44.110 1.00 90.44 94 LYS A O 1
ATOM 721 N N . LEU A 1 95 ? -86.168 -0.445 42.280 1.00 95.75 95 LEU A N 1
ATOM 722 C CA . LEU A 1 95 ? -85.399 0.722 41.855 1.00 95.75 95 LEU A CA 1
ATOM 723 C C . LEU A 1 95 ? -86.286 1.648 41.023 1.00 95.75 95 LEU A C 1
ATOM 725 O O . LEU A 1 95 ? -87.091 1.186 40.219 1.00 95.75 95 LEU A O 1
ATOM 729 N N . LEU A 1 96 ? -86.151 2.954 41.207 1.00 95.69 96 LEU A N 1
ATOM 730 C CA . LEU A 1 96 ? -86.846 3.971 40.428 1.00 95.69 96 LEU A CA 1
ATOM 731 C C . LEU A 1 96 ? -85.815 4.746 39.616 1.00 95.69 96 LEU A C 1
ATOM 733 O O . LEU A 1 96 ? -85.062 5.554 40.158 1.00 95.69 96 LEU A O 1
ATOM 737 N N . PHE A 1 97 ? -85.805 4.523 38.303 1.00 95.56 97 PHE A N 1
ATOM 738 C CA . PHE A 1 97 ? -84.901 5.215 37.391 1.00 95.56 97 PHE A CA 1
ATOM 739 C C . PHE A 1 97 ? -85.688 6.037 36.375 1.00 95.56 97 PHE A C 1
ATOM 741 O O . PHE A 1 97 ? -86.518 5.502 35.642 1.00 95.56 97 PHE A O 1
ATOM 748 N N . ARG A 1 98 ? -85.475 7.362 36.367 1.00 93.31 98 ARG A N 1
ATOM 749 C CA . ARG A 1 98 ? -86.211 8.327 35.521 1.00 93.31 98 ARG A CA 1
ATOM 750 C C . ARG A 1 98 ? -87.740 8.152 35.555 1.00 93.31 98 ARG A C 1
ATOM 752 O O . ARG A 1 98 ? -88.418 8.266 34.539 1.00 93.31 98 ARG A O 1
ATOM 759 N N . GLY A 1 99 ? -88.286 7.857 36.736 1.00 90.44 99 GLY A N 1
ATOM 760 C CA . GLY A 1 99 ? -89.721 7.630 36.941 1.00 90.44 99 GLY A CA 1
ATOM 761 C C . GLY A 1 99 ? -90.229 6.244 36.518 1.00 90.44 99 GLY A C 1
ATOM 762 O O . GLY A 1 99 ? -91.409 5.959 36.712 1.00 90.44 99 GLY A O 1
ATOM 763 N N . ALA A 1 100 ? -89.366 5.370 35.985 1.00 94.62 100 ALA A N 1
ATOM 764 C CA . ALA A 1 100 ? -89.684 3.976 35.688 1.00 94.62 100 ALA A CA 1
ATOM 765 C C . ALA A 1 100 ? -89.446 3.092 36.928 1.00 94.62 100 ALA A C 1
ATOM 767 O O . ALA A 1 100 ? -88.319 3.062 37.431 1.00 94.62 100 ALA A O 1
ATOM 768 N N . PRO A 1 101 ? -90.450 2.343 37.422 1.00 95.44 101 PRO A N 1
ATOM 769 C CA . PRO A 1 101 ? -90.225 1.320 38.436 1.00 95.44 101 PRO A CA 1
ATOM 770 C C . PRO A 1 101 ? -89.555 0.100 37.791 1.00 95.44 101 PRO A C 1
ATOM 772 O O . PRO A 1 101 ? -90.153 -0.588 36.961 1.00 95.44 101 PRO A O 1
ATOM 775 N N . LEU A 1 102 ? -88.310 -0.168 38.172 1.00 96.69 102 LEU A N 1
ATOM 776 C CA . LEU A 1 102 ? -87.525 -1.301 37.704 1.00 96.69 102 LEU A CA 1
ATOM 777 C C . LEU A 1 102 ? -87.766 -2.517 38.602 1.00 96.69 102 LEU A C 1
ATOM 779 O O . LEU A 1 102 ? -87.723 -2.436 39.834 1.00 96.69 102 LEU A O 1
ATOM 783 N N . LYS A 1 103 ? -87.994 -3.669 37.974 1.00 94.88 103 LYS A N 1
ATOM 784 C CA . LYS A 1 103 ? -88.165 -4.962 38.639 1.00 94.88 103 LYS A CA 1
ATOM 785 C C . LYS A 1 103 ? -86.938 -5.830 38.381 1.00 94.88 103 LYS A C 1
ATOM 787 O O . LYS A 1 103 ? -86.499 -5.934 37.240 1.00 94.88 103 LYS A O 1
ATOM 792 N N . TRP A 1 104 ? -86.431 -6.490 39.420 1.00 95.50 104 TRP A N 1
ATOM 793 C CA . TRP A 1 104 ? -85.366 -7.485 39.281 1.00 95.50 104 TRP A CA 1
ATOM 794 C C . TRP A 1 104 ? -85.821 -8.638 38.371 1.00 95.50 104 TRP A C 1
ATOM 796 O O . TRP A 1 104 ? -86.847 -9.275 38.639 1.00 95.50 104 TRP A O 1
ATOM 806 N N . THR A 1 105 ? -85.083 -8.889 37.291 1.00 92.62 105 THR A N 1
ATOM 807 C CA . THR A 1 105 ? -85.391 -9.908 36.275 1.00 92.62 105 THR A CA 1
ATOM 808 C C . THR A 1 105 ? -84.486 -11.129 36.340 1.00 92.62 105 THR A C 1
ATOM 810 O O . THR A 1 105 ? -84.939 -12.218 35.990 1.00 92.62 105 THR A O 1
ATOM 813 N N . GLY A 1 106 ? -83.247 -10.997 36.815 1.00 89.00 106 GLY A N 1
ATOM 814 C CA . GLY A 1 106 ? -82.325 -12.127 36.917 1.00 89.00 106 GLY A CA 1
ATOM 815 C C . GLY A 1 106 ? -80.931 -11.756 37.434 1.00 89.00 106 GLY A C 1
ATOM 816 O O . GLY A 1 106 ? -80.647 -10.578 37.651 1.00 89.00 106 GLY A O 1
ATOM 817 N N . PRO A 1 107 ? -80.050 -12.747 37.665 1.00 85.94 107 PRO A N 1
ATOM 818 C CA . PRO A 1 107 ? -78.637 -12.508 37.973 1.00 85.94 107 PRO A CA 1
ATOM 819 C C . PRO A 1 107 ? -77.914 -11.832 36.788 1.00 85.94 107 PRO A C 1
ATOM 821 O O . PRO A 1 107 ? -78.387 -11.942 35.654 1.00 85.94 107 PRO A O 1
ATOM 824 N N . PRO A 1 108 ? -76.783 -11.135 37.016 1.00 81.12 108 PRO A N 1
ATOM 825 C CA . PRO A 1 108 ? -76.092 -10.418 35.949 1.00 81.12 108 PRO A CA 1
ATOM 826 C C . PRO A 1 108 ? -75.576 -11.398 34.871 1.00 81.12 108 PRO A C 1
ATOM 828 O O . PRO A 1 108 ? -75.058 -12.467 35.213 1.00 81.12 108 PRO A O 1
ATOM 831 N N . PRO A 1 109 ? -75.705 -11.073 33.571 1.00 68.81 109 PRO A N 1
ATOM 832 C CA . PRO A 1 109 ? -75.261 -11.938 32.482 1.00 68.81 109 PRO A CA 1
ATOM 833 C C . PRO A 1 109 ? -73.727 -11.919 32.385 1.00 68.81 109 PRO A C 1
ATOM 835 O O . PRO A 1 109 ? -73.162 -11.101 31.669 1.00 68.81 109 PRO A O 1
ATOM 838 N N . GLY A 1 110 ? -73.027 -12.789 33.124 1.00 61.78 110 GLY A N 1
ATOM 839 C CA . GLY A 1 110 ? -71.558 -12.796 33.047 1.00 61.78 110 GLY A CA 1
ATOM 840 C C . GLY A 1 110 ? -70.747 -13.589 34.071 1.00 61.78 110 GLY A C 1
ATOM 841 O O . GLY A 1 110 ? -69.588 -13.246 34.275 1.00 61.78 110 GLY A O 1
ATOM 842 N N . SER A 1 111 ? -71.269 -14.636 34.712 1.00 51.84 111 SER A N 1
ATOM 843 C CA . SER A 1 111 ? -70.468 -15.436 35.659 1.00 51.84 111 SER A CA 1
ATOM 844 C C . SER A 1 111 ? -70.582 -16.943 35.433 1.00 51.84 111 SER A C 1
ATOM 846 O O . SER A 1 111 ? -70.886 -17.702 36.347 1.00 51.84 111 SER A O 1
ATOM 848 N N . ASP A 1 112 ? -70.276 -17.390 34.212 1.00 51.75 112 ASP A N 1
ATOM 849 C CA . ASP A 1 112 ? -69.926 -18.793 33.964 1.00 51.75 112 ASP A CA 1
ATOM 850 C C . ASP A 1 112 ? -68.383 -18.914 33.976 1.00 51.75 112 ASP A C 1
ATOM 852 O O . ASP A 1 112 ? -67.731 -18.580 32.979 1.00 51.75 112 ASP A O 1
ATOM 856 N N . PRO A 1 113 ? -67.748 -19.345 35.087 1.00 55.38 113 PRO A N 1
ATOM 857 C CA . PRO A 1 113 ? -66.287 -19.310 35.272 1.00 55.38 113 PRO A CA 1
ATOM 858 C C . PRO A 1 113 ? -65.510 -20.188 34.275 1.00 55.38 113 PRO A C 1
ATOM 860 O O . PRO A 1 113 ? -64.292 -20.070 34.148 1.00 55.38 113 PRO A O 1
ATOM 863 N N . VAL A 1 114 ? -66.208 -21.061 33.547 1.00 56.47 114 VAL A N 1
ATOM 864 C CA . VAL A 1 114 ? -65.631 -21.963 32.546 1.00 56.47 114 VAL A CA 1
ATOM 865 C C . VAL A 1 114 ? -65.282 -21.220 31.256 1.00 56.47 114 VAL A C 1
ATOM 867 O O . VAL A 1 114 ? -64.209 -21.445 30.704 1.00 56.47 114 VAL A O 1
ATOM 870 N N . LYS A 1 115 ? -66.127 -20.284 30.802 1.00 56.09 115 LYS A N 1
ATOM 871 C CA . LYS A 1 115 ? -65.919 -19.587 29.519 1.00 56.09 115 LYS A CA 1
ATOM 872 C C . LYS A 1 115 ? -64.770 -18.580 29.573 1.00 56.09 115 LYS A C 1
ATOM 874 O O . LYS A 1 115 ? -64.068 -18.391 28.582 1.00 56.09 115 LYS A O 1
ATOM 879 N N . LEU A 1 116 ? -64.543 -17.995 30.747 1.00 55.94 116 LEU A N 1
ATOM 880 C CA . LEU A 1 116 ? -63.475 -17.025 30.986 1.00 55.94 116 LEU A CA 1
ATOM 881 C C . LEU A 1 116 ? -62.089 -17.691 30.991 1.00 55.94 116 LEU A C 1
ATOM 883 O O . LEU A 1 116 ? -61.154 -17.157 30.401 1.00 55.94 116 LEU A O 1
ATOM 887 N N . LYS A 1 117 ? -61.975 -18.905 31.553 1.00 63.28 117 LYS A N 1
ATOM 888 C CA . LYS A 1 117 ? -60.728 -19.687 31.513 1.00 63.28 117 LYS A CA 1
ATOM 889 C C . LYS A 1 117 ? -60.378 -20.167 30.108 1.00 63.28 117 LYS A C 1
ATOM 891 O O . LYS A 1 117 ? -59.214 -20.110 29.735 1.00 63.28 117 LYS A O 1
ATOM 896 N N . THR A 1 118 ? -61.359 -20.598 29.314 1.00 68.94 118 THR A N 1
ATOM 897 C CA . THR A 1 118 ? -61.114 -20.977 27.911 1.00 68.94 118 THR A CA 1
ATOM 898 C C . THR A 1 118 ? -60.699 -19.793 27.045 1.00 68.94 118 THR A C 1
ATOM 900 O O . THR A 1 118 ? -59.822 -19.955 26.206 1.00 68.94 118 THR A O 1
ATOM 903 N N . ALA A 1 119 ? -61.268 -18.604 27.265 1.00 64.62 119 ALA A N 1
ATOM 904 C CA . ALA A 1 119 ? -60.862 -17.405 26.533 1.00 64.62 119 ALA A CA 1
ATOM 905 C C . ALA A 1 119 ? -59.433 -16.966 26.902 1.00 64.62 119 ALA A C 1
ATOM 907 O O . ALA A 1 119 ? -58.655 -16.627 26.019 1.00 64.62 119 ALA A O 1
ATOM 908 N N . GLN A 1 120 ? -59.059 -17.049 28.184 1.00 68.75 120 GLN A N 1
ATOM 909 C CA . GLN A 1 120 ? -57.688 -16.768 28.627 1.00 68.75 120 GLN A CA 1
ATOM 910 C C . GLN A 1 120 ? -56.676 -17.783 28.082 1.00 68.75 120 GLN A C 1
ATOM 912 O O . GLN A 1 120 ? -55.610 -17.384 27.630 1.00 68.75 120 GLN A O 1
ATOM 917 N N . LEU A 1 121 ? -57.012 -19.077 28.059 1.00 72.81 121 LEU A N 1
ATOM 918 C CA . LEU A 1 121 ? -56.154 -20.107 27.459 1.00 72.81 121 LEU A CA 1
ATOM 919 C C . LEU A 1 121 ? -55.955 -19.882 25.957 1.00 72.81 121 LEU A C 1
ATOM 921 O O . LEU A 1 121 ? -54.827 -19.938 25.483 1.00 72.81 121 LEU A O 1
ATOM 925 N N . GLN A 1 122 ? -57.020 -19.544 25.227 1.00 74.25 122 GLN A N 1
ATOM 926 C CA . GLN A 1 122 ? -56.926 -19.222 23.800 1.00 74.25 122 GLN A CA 1
ATOM 927 C C . GLN A 1 122 ? -56.103 -17.957 23.534 1.00 74.25 122 GLN A C 1
ATOM 929 O O . GLN A 1 122 ? -55.399 -17.888 22.530 1.00 74.25 122 GLN A O 1
ATOM 934 N N . GLN A 1 123 ? -56.167 -16.968 24.427 1.00 74.19 123 GLN A N 1
ATOM 935 C CA . GLN A 1 123 ? -55.374 -15.749 24.306 1.00 74.19 123 GLN A CA 1
ATOM 936 C C . GLN A 1 123 ? -53.883 -16.020 24.549 1.00 74.19 123 GLN A C 1
ATOM 938 O O . GLN A 1 123 ? -53.053 -15.585 23.758 1.00 74.19 123 GLN A O 1
ATOM 943 N N . VAL A 1 124 ? -53.550 -16.824 25.563 1.00 78.25 124 VAL A N 1
ATOM 944 C CA . VAL A 1 124 ? -52.164 -17.238 25.840 1.00 78.25 124 VAL A CA 1
ATOM 945 C C . VAL A 1 124 ? -51.608 -18.125 24.719 1.00 78.25 124 VAL A C 1
ATOM 947 O O . VAL A 1 124 ? -50.458 -17.962 24.321 1.00 78.25 124 VAL A O 1
ATOM 950 N N . GLU A 1 125 ? -52.413 -19.030 24.155 1.00 79.69 125 GLU A N 1
ATOM 951 C CA . GLU A 1 125 ? -52.010 -19.838 22.994 1.00 79.69 125 GLU A CA 1
ATOM 952 C C . GLU A 1 125 ? -51.778 -18.976 21.744 1.00 79.69 125 GLU A C 1
ATOM 954 O O . GLU A 1 125 ? -50.813 -19.203 21.012 1.00 79.69 125 GLU A O 1
ATOM 959 N N . ALA A 1 126 ? -52.616 -17.962 21.508 1.00 80.12 126 ALA A N 1
ATOM 960 C CA . ALA A 1 126 ? -52.439 -17.029 20.398 1.00 80.12 126 ALA A CA 1
ATOM 961 C C . ALA A 1 126 ? -51.183 -16.156 20.570 1.00 80.12 126 ALA A C 1
ATOM 963 O O . ALA A 1 126 ? -50.444 -15.952 19.606 1.00 80.12 126 ALA A O 1
ATOM 964 N N . GLU A 1 127 ? -50.906 -15.686 21.788 1.00 81.38 127 GLU A N 1
ATOM 965 C CA . GLU A 1 127 ? -49.696 -14.922 22.112 1.00 81.38 127 GLU A CA 1
ATOM 966 C C . GLU A 1 127 ? -48.428 -15.781 21.977 1.00 81.38 127 GLU A C 1
ATOM 968 O O . GLU A 1 127 ? -47.444 -15.334 21.388 1.00 81.38 127 GLU A O 1
ATOM 973 N N . ALA A 1 128 ? -48.461 -17.045 22.410 1.00 79.56 128 ALA A N 1
ATOM 974 C CA . ALA A 1 128 ? -47.344 -17.975 22.237 1.00 79.56 128 ALA A CA 1
ATOM 975 C C . ALA A 1 128 ? -47.056 -18.278 20.755 1.00 79.56 128 ALA A C 1
ATOM 977 O O . ALA A 1 128 ? -45.896 -18.330 20.342 1.00 79.56 128 ALA A O 1
ATOM 978 N N . GLN A 1 129 ? -48.100 -18.431 19.932 1.00 82.12 129 GLN A N 1
ATOM 979 C CA . GLN A 1 129 ? -47.946 -18.612 18.485 1.00 82.12 129 GLN A CA 1
ATOM 980 C C . GLN A 1 129 ? -47.429 -17.347 17.789 1.00 82.12 129 GLN A C 1
ATOM 982 O O . GLN A 1 129 ? -46.637 -17.447 16.851 1.00 82.12 129 GLN A O 1
ATOM 987 N N . ALA A 1 130 ? -47.844 -16.160 18.239 1.00 84.62 130 ALA A N 1
ATOM 988 C CA . ALA A 1 130 ? -47.314 -14.897 17.732 1.00 84.62 130 ALA A CA 1
ATOM 989 C C . ALA A 1 130 ? -45.820 -14.748 18.065 1.00 84.62 130 ALA A C 1
ATOM 991 O O . ALA A 1 130 ? -45.026 -14.466 17.169 1.00 84.62 130 ALA A O 1
ATOM 992 N N . ALA A 1 131 ? -45.425 -15.051 19.305 1.00 85.44 131 ALA A N 1
ATOM 993 C CA . ALA A 1 131 ? -44.029 -15.019 19.738 1.00 85.44 131 ALA A CA 1
ATOM 994 C C . ALA A 1 131 ? -43.149 -16.038 18.987 1.00 85.44 131 ALA A C 1
ATOM 996 O O . ALA A 1 131 ? -42.006 -15.738 18.642 1.00 85.44 131 ALA A O 1
ATOM 997 N N . GLN A 1 132 ? -43.673 -17.232 18.679 1.00 82.81 132 GLN A N 1
ATOM 998 C CA . GLN A 1 132 ? -42.959 -18.209 17.847 1.00 82.81 132 GLN A CA 1
ATOM 999 C C . GLN A 1 132 ? -42.721 -17.699 16.423 1.00 82.81 132 GLN A C 1
ATOM 1001 O O . GLN A 1 132 ? -41.601 -17.803 15.928 1.00 82.81 132 GLN A O 1
ATOM 1006 N N . ARG A 1 133 ? -43.733 -17.099 15.786 1.00 86.69 133 ARG A N 1
ATOM 1007 C CA . ARG A 1 133 ? -43.585 -16.525 14.437 1.00 86.69 133 ARG A CA 1
ATOM 1008 C C . ARG A 1 133 ? -42.612 -15.352 14.410 1.00 86.69 133 ARG A C 1
ATOM 1010 O O . ARG A 1 133 ? -41.865 -15.211 13.450 1.00 86.69 133 ARG A O 1
ATOM 1017 N N . GLU A 1 134 ? -42.593 -14.535 15.459 1.00 88.81 134 GLU A N 1
ATOM 1018 C CA . GLU A 1 134 ? -41.637 -13.432 15.589 1.00 88.81 134 GLU A CA 1
ATOM 1019 C C . GLU A 1 134 ? -40.195 -13.944 15.745 1.00 88.81 134 GLU A C 1
ATOM 1021 O O . GLU A 1 134 ? -39.279 -13.434 15.099 1.00 88.81 134 GLU A O 1
ATOM 1026 N N . LEU A 1 135 ? -39.983 -15.004 16.532 1.00 86.12 135 LEU A N 1
ATOM 1027 C CA . LEU A 1 135 ? -38.672 -15.650 16.659 1.00 86.12 135 LEU A CA 1
ATOM 1028 C C . LEU A 1 135 ? -38.209 -16.311 15.356 1.00 86.12 135 LEU A C 1
ATOM 1030 O O . LEU A 1 135 ? -37.020 -16.255 15.039 1.00 86.12 135 LEU A O 1
ATOM 1034 N N . GLU A 1 136 ? -39.116 -16.936 14.606 1.00 87.25 136 GLU A N 1
ATOM 1035 C CA . GLU A 1 136 ? -38.813 -17.506 13.289 1.00 87.25 136 GLU A CA 1
ATOM 1036 C C . GLU A 1 136 ? -38.457 -16.412 12.279 1.00 87.25 136 GLU A C 1
ATOM 1038 O O . GLU A 1 136 ? -37.403 -16.502 11.651 1.00 87.25 136 GLU A O 1
ATOM 1043 N N . ALA A 1 137 ? -39.233 -15.327 12.215 1.00 90.31 137 ALA A N 1
ATOM 1044 C CA . ALA A 1 137 ? -38.926 -14.177 11.364 1.00 90.31 137 ALA A CA 1
ATOM 1045 C C . ALA A 1 137 ? -37.555 -13.562 11.700 1.00 90.31 137 ALA A C 1
ATOM 1047 O O . ALA A 1 137 ? -36.760 -13.278 10.807 1.00 90.31 137 ALA A O 1
ATOM 1048 N N . ARG A 1 138 ? -37.224 -13.435 12.991 1.00 87.94 138 ARG A N 1
ATOM 1049 C CA . ARG A 1 138 ? -35.924 -12.912 13.438 1.00 87.94 138 ARG A CA 1
ATOM 1050 C C . ARG A 1 138 ? -34.759 -13.850 13.103 1.00 87.94 138 ARG A C 1
ATOM 1052 O O . ARG A 1 138 ? -33.650 -13.392 12.835 1.00 87.94 138 ARG A O 1
ATOM 1059 N N . ARG A 1 139 ? -34.989 -15.169 13.099 1.00 88.38 139 ARG A N 1
ATOM 1060 C CA . ARG A 1 139 ? -33.998 -16.158 12.639 1.00 88.38 139 ARG A CA 1
ATOM 1061 C C . ARG A 1 139 ? -33.781 -16.079 11.131 1.00 88.38 139 ARG A C 1
ATOM 1063 O O . ARG A 1 139 ? -32.633 -16.159 10.698 1.00 88.38 139 ARG A O 1
ATOM 1070 N N . GLU A 1 140 ? -34.846 -15.914 10.352 1.00 90.25 140 GLU A N 1
ATOM 1071 C CA . GLU A 1 140 ? -34.760 -15.735 8.899 1.00 90.25 140 GLU A CA 1
ATOM 1072 C C . GLU A 1 140 ? -34.040 -14.431 8.533 1.00 90.25 140 GLU A C 1
ATOM 1074 O O . GLU A 1 140 ? -33.184 -14.435 7.650 1.00 90.25 140 GLU A O 1
ATOM 1079 N N . GLU A 1 141 ? -34.301 -13.339 9.255 1.00 90.69 141 GLU A N 1
ATOM 1080 C CA . GLU A 1 141 ? -33.611 -12.059 9.069 1.00 90.69 141 GLU A CA 1
ATOM 1081 C C . GLU A 1 141 ? -32.102 -12.179 9.338 1.00 90.69 141 GLU A C 1
ATOM 1083 O O . GLU A 1 141 ? -31.293 -11.805 8.487 1.00 90.69 141 GLU A O 1
ATOM 1088 N N . LEU A 1 142 ? -31.711 -12.808 10.454 1.00 87.00 142 LEU A N 1
ATOM 1089 C CA . LEU A 1 142 ? -30.302 -13.083 10.770 1.00 87.00 142 LEU A CA 1
ATOM 1090 C C . LEU A 1 142 ? -29.628 -13.998 9.736 1.00 87.00 142 LEU A C 1
ATOM 1092 O O . LEU A 1 142 ? -28.447 -13.831 9.428 1.00 87.00 142 LEU A O 1
ATOM 1096 N N . GLN A 1 143 ? -30.352 -14.977 9.185 1.00 89.81 143 GLN A N 1
ATOM 1097 C CA . GLN A 1 143 ? -29.830 -15.813 8.101 1.00 89.81 143 GLN A CA 1
ATOM 1098 C C . GLN A 1 143 ? -29.635 -15.017 6.810 1.00 89.81 143 GLN A C 1
ATOM 1100 O O . GLN A 1 143 ? -28.622 -15.196 6.132 1.00 89.81 143 GLN A O 1
ATOM 1105 N N . LEU A 1 144 ? -30.571 -14.130 6.473 1.00 92.88 144 LEU A N 1
ATOM 1106 C CA . LEU A 1 144 ? -30.467 -13.272 5.298 1.00 92.88 144 LEU A CA 1
ATOM 1107 C C . LEU A 1 144 ? -29.291 -12.294 5.427 1.00 92.88 144 LEU A C 1
ATOM 1109 O O . LEU A 1 144 ? -28.573 -12.057 4.456 1.00 92.88 144 LEU A O 1
ATOM 1113 N N . GLU A 1 145 ? -29.067 -11.753 6.622 1.00 89.50 145 GLU A N 1
ATOM 1114 C CA . GLU A 1 145 ? -27.945 -10.865 6.917 1.00 89.50 145 GLU A CA 1
ATOM 1115 C C . GLU A 1 145 ? -26.600 -11.591 6.801 1.00 89.50 145 GLU A C 1
ATOM 1117 O O . GLU A 1 145 ? -25.706 -11.102 6.111 1.00 89.50 145 GLU A O 1
ATOM 1122 N N . ARG A 1 146 ? -26.486 -12.813 7.341 1.00 87.62 146 ARG A N 1
ATOM 1123 C CA . ARG A 1 146 ? -25.304 -13.665 7.121 1.00 87.62 146 ARG A CA 1
ATOM 1124 C C . ARG A 1 146 ? -25.065 -13.947 5.642 1.00 87.62 146 ARG A C 1
ATOM 1126 O O . ARG A 1 146 ? -23.943 -13.818 5.175 1.00 87.62 146 ARG A O 1
ATOM 1133 N N . GLN A 1 147 ? -26.112 -14.244 4.871 1.00 87.88 147 GLN A N 1
ATOM 1134 C CA . GLN A 1 147 ? -25.970 -14.436 3.424 1.00 87.88 147 GLN A CA 1
ATOM 1135 C C . GLN A 1 147 ? -25.523 -13.163 2.695 1.00 87.88 147 GLN A C 1
ATOM 1137 O O . GLN A 1 147 ? -24.828 -13.257 1.684 1.00 87.88 147 GLN A O 1
ATOM 1142 N N . ARG A 1 148 ? -25.923 -11.974 3.162 1.00 90.81 148 ARG A N 1
ATOM 1143 C CA . ARG A 1 148 ? -25.434 -10.700 2.613 1.00 90.81 148 ARG A CA 1
ATOM 1144 C C . ARG A 1 148 ? -23.962 -10.486 2.946 1.00 90.81 148 ARG A C 1
ATOM 1146 O O . ARG A 1 148 ? -23.214 -10.120 2.048 1.00 90.81 148 ARG A O 1
ATOM 1153 N N . GLN A 1 149 ? -23.550 -10.772 4.180 1.00 84.88 149 GLN A N 1
ATOM 1154 C CA . GLN A 1 149 ? -22.148 -10.699 4.596 1.00 84.88 149 GLN A CA 1
ATOM 1155 C C . GLN A 1 149 ? -21.281 -11.694 3.820 1.00 84.88 149 GLN A C 1
ATOM 1157 O O . GLN A 1 149 ? -20.259 -11.300 3.274 1.00 84.88 149 GLN A O 1
ATOM 1162 N N . ASP A 1 150 ? -21.732 -12.938 3.652 1.00 85.56 150 ASP A N 1
ATOM 1163 C CA . ASP A 1 150 ? -21.020 -13.949 2.864 1.00 85.56 150 ASP A CA 1
ATOM 1164 C C . ASP A 1 150 ? -20.907 -13.554 1.386 1.00 85.56 150 ASP A C 1
ATOM 1166 O O . ASP A 1 150 ? -19.890 -13.816 0.746 1.00 85.56 150 ASP A O 1
ATOM 1170 N N . LYS A 1 151 ? -21.941 -12.919 0.819 1.00 88.56 151 LYS A N 1
ATOM 1171 C CA . LYS A 1 151 ? -21.887 -12.385 -0.550 1.00 88.56 151 LYS A CA 1
ATOM 1172 C C . LYS A 1 151 ? -20.927 -11.201 -0.665 1.00 88.56 151 LYS A C 1
ATOM 1174 O O . LYS A 1 151 ? -20.184 -11.164 -1.637 1.00 88.56 151 LYS A O 1
ATOM 1179 N N . SER A 1 152 ? -20.917 -10.289 0.310 1.00 88.38 152 SER A N 1
ATOM 1180 C CA . SER A 1 152 ? -19.957 -9.172 0.363 1.00 88.38 152 SER A CA 1
ATOM 1181 C C . SER A 1 152 ? -18.529 -9.695 0.460 1.00 88.38 152 SER A C 1
ATOM 1183 O O . SER A 1 152 ? -17.699 -9.364 -0.373 1.00 88.38 152 SER A O 1
ATOM 1185 N N . ALA A 1 153 ? -18.272 -10.617 1.390 1.00 87.50 153 ALA A N 1
ATOM 1186 C CA . ALA A 1 153 ? -16.955 -11.210 1.589 1.00 87.50 153 ALA A CA 1
ATOM 1187 C C . ALA A 1 153 ? -16.470 -11.992 0.357 1.00 87.50 153 ALA A C 1
ATOM 1189 O O . ALA A 1 153 ? -15.281 -11.991 0.048 1.00 87.50 153 ALA A O 1
ATOM 1190 N N . ARG A 1 154 ? -17.377 -12.660 -0.371 1.00 87.56 154 ARG A N 1
ATOM 1191 C CA . ARG A 1 154 ? -17.038 -13.307 -1.649 1.00 87.56 154 ARG A CA 1
ATOM 1192 C C . ARG A 1 154 ? -16.711 -12.291 -2.738 1.00 87.56 154 ARG A C 1
ATOM 1194 O O . ARG A 1 154 ? -15.720 -12.494 -3.424 1.00 87.56 154 ARG A O 1
ATOM 1201 N N . ALA A 1 155 ? -17.492 -11.220 -2.865 1.00 89.00 155 ALA A N 1
ATOM 1202 C CA . ALA A 1 155 ? -17.227 -10.160 -3.834 1.00 89.00 155 ALA A CA 1
ATOM 1203 C C . ALA A 1 155 ? -15.888 -9.457 -3.550 1.00 89.00 155 ALA A C 1
ATOM 1205 O O . ALA A 1 155 ? -15.059 -9.344 -4.443 1.00 89.00 155 ALA A O 1
ATOM 1206 N N . GLU A 1 156 ? -15.620 -9.094 -2.293 1.00 88.31 156 GLU A N 1
ATOM 1207 C CA . GLU A 1 156 ? -14.342 -8.504 -1.869 1.00 88.31 156 GLU A CA 1
ATOM 1208 C C . GLU A 1 156 ? -13.163 -9.451 -2.124 1.00 88.31 156 GLU A C 1
ATOM 1210 O O . GLU A 1 156 ? -12.093 -9.028 -2.559 1.00 88.31 156 GLU A O 1
ATOM 1215 N N . LYS A 1 157 ? -13.348 -10.757 -1.894 1.00 90.88 157 LYS A N 1
ATOM 1216 C CA . LYS A 1 157 ? -12.323 -11.756 -2.208 1.00 90.88 157 LYS A CA 1
ATOM 1217 C C . LYS A 1 157 ? -12.060 -11.852 -3.714 1.00 90.88 157 LYS A C 1
ATOM 1219 O O . LYS A 1 157 ? -10.900 -11.915 -4.106 1.00 90.88 157 LYS A O 1
ATOM 1224 N N . GLU A 1 158 ? -13.104 -11.852 -4.540 1.00 89.19 158 GLU A N 1
ATOM 1225 C CA . GLU A 1 158 ? -12.978 -11.855 -6.004 1.00 89.19 158 GLU A CA 1
ATOM 1226 C C . GLU A 1 158 ? -12.277 -10.583 -6.510 1.00 89.19 158 GLU A C 1
ATOM 1228 O O . GLU A 1 158 ? -11.392 -10.676 -7.358 1.00 89.19 158 GLU A O 1
ATOM 1233 N N . GLU A 1 159 ? -12.582 -9.412 -5.946 1.00 91.25 159 GLU A N 1
ATOM 1234 C CA . GLU A 1 159 ? -11.886 -8.155 -6.259 1.00 91.25 159 GLU A CA 1
ATOM 1235 C C . GLU A 1 159 ? -10.402 -8.195 -5.863 1.00 91.25 159 GLU A C 1
ATOM 1237 O O . GLU A 1 159 ? -9.538 -7.781 -6.638 1.00 91.25 159 GLU A O 1
ATOM 1242 N N . LEU A 1 160 ? -10.077 -8.742 -4.687 1.00 85.62 160 LEU A N 1
ATOM 1243 C CA . LEU A 1 160 ? -8.688 -8.919 -4.255 1.00 85.62 160 LEU A CA 1
ATOM 1244 C C . LEU A 1 160 ? -7.921 -9.909 -5.137 1.00 85.62 160 LEU A C 1
ATOM 1246 O O . LEU A 1 160 ? -6.740 -9.690 -5.413 1.00 85.62 160 LEU A O 1
ATOM 1250 N N . ASP A 1 161 ? -8.563 -10.990 -5.577 1.00 86.88 161 ASP A N 1
ATOM 1251 C CA . ASP A 1 161 ? -7.943 -11.963 -6.473 1.00 86.88 161 ASP A CA 1
ATOM 1252 C C . ASP A 1 161 ? -7.726 -11.365 -7.878 1.00 86.88 161 ASP A C 1
ATOM 1254 O O . ASP A 1 161 ? -6.650 -11.559 -8.449 1.00 86.88 161 ASP A O 1
ATOM 1258 N N . LEU A 1 162 ? -8.648 -10.531 -8.381 1.00 92.62 162 LEU A N 1
ATOM 1259 C CA . LEU A 1 162 ? -8.454 -9.754 -9.615 1.00 92.62 162 LEU A CA 1
ATOM 1260 C C . LEU A 1 162 ? -7.292 -8.756 -9.499 1.00 92.62 162 LEU A C 1
ATOM 1262 O O . LEU A 1 162 ? -6.446 -8.698 -10.390 1.00 92.62 162 LEU A O 1
ATOM 1266 N N . LEU A 1 163 ? -7.189 -8.017 -8.389 1.00 87.38 163 LEU A N 1
ATOM 1267 C CA . LEU A 1 163 ? -6.071 -7.094 -8.143 1.00 87.38 163 LEU A CA 1
ATOM 1268 C C . LEU A 1 163 ? -4.724 -7.825 -8.054 1.00 87.38 163 LEU A C 1
ATOM 1270 O O . LEU A 1 163 ? -3.699 -7.325 -8.524 1.00 87.38 163 LEU A O 1
ATOM 1274 N N . ARG A 1 164 ? -4.704 -9.026 -7.466 1.00 88.25 164 ARG A N 1
ATOM 1275 C CA . ARG A 1 164 ? -3.505 -9.878 -7.430 1.00 88.25 164 ARG A CA 1
ATOM 1276 C C . ARG A 1 164 ? -3.111 -10.359 -8.819 1.00 88.25 164 ARG A C 1
ATOM 1278 O O . ARG A 1 164 ? -1.920 -10.370 -9.127 1.00 88.25 164 ARG A O 1
ATOM 1285 N N . GLU A 1 165 ? -4.079 -10.757 -9.638 1.00 90.19 165 GLU A N 1
ATOM 1286 C CA . GLU A 1 165 ? -3.834 -11.173 -11.017 1.00 90.19 165 GLU A CA 1
ATOM 1287 C C . GLU A 1 165 ? -3.324 -10.000 -11.865 1.00 90.19 165 GLU A C 1
ATOM 1289 O O . GLU A 1 165 ? -2.321 -10.144 -12.563 1.00 90.19 165 GLU A O 1
ATOM 1294 N N . GLU A 1 166 ? -3.903 -8.808 -11.712 1.00 90.25 166 GLU A N 1
ATOM 1295 C CA . GLU A 1 166 ? -3.433 -7.592 -12.381 1.00 90.25 166 GLU A CA 1
ATOM 1296 C C . GLU A 1 166 ? -1.997 -7.227 -11.972 1.00 90.25 166 GLU A C 1
ATOM 1298 O O . GLU A 1 166 ? -1.148 -6.985 -12.833 1.00 90.25 166 GLU A O 1
ATOM 1303 N N . LEU A 1 167 ? -1.668 -7.278 -10.675 1.00 86.19 167 LEU A N 1
ATOM 1304 C CA . LEU A 1 167 ? -0.294 -7.088 -10.192 1.00 86.19 167 LEU A CA 1
ATOM 1305 C C . LEU A 1 167 ? 0.670 -8.151 -10.733 1.00 86.19 167 LEU A C 1
ATOM 1307 O O . LEU A 1 167 ? 1.837 -7.849 -11.001 1.00 86.19 167 LEU A O 1
ATOM 1311 N N . ARG A 1 168 ? 0.208 -9.394 -10.905 1.00 91.12 168 ARG A N 1
ATOM 1312 C CA . ARG A 1 168 ? 1.012 -10.466 -11.503 1.00 91.12 168 ARG A CA 1
ATOM 1313 C C . ARG A 1 168 ? 1.321 -10.156 -12.965 1.00 91.12 168 ARG A C 1
ATOM 1315 O O . ARG A 1 168 ? 2.486 -10.206 -13.349 1.00 91.12 168 ARG A O 1
ATOM 1322 N N . VAL A 1 169 ? 0.312 -9.765 -13.742 1.00 88.88 169 VAL A N 1
ATOM 1323 C CA . VAL A 1 169 ? 0.463 -9.361 -15.149 1.00 88.88 169 VAL A CA 1
ATOM 1324 C C . VAL A 1 169 ? 1.376 -8.138 -15.270 1.00 88.88 169 VAL A C 1
ATOM 1326 O O . VAL A 1 169 ? 2.259 -8.113 -16.129 1.00 88.88 169 VAL A O 1
ATOM 1329 N N . GLN A 1 170 ? 1.249 -7.154 -14.375 1.00 84.69 170 GLN A N 1
ATOM 1330 C CA . GLN A 1 170 ? 2.155 -6.003 -14.336 1.00 84.69 170 GLN A CA 1
ATOM 1331 C C . GLN A 1 170 ? 3.604 -6.437 -14.095 1.00 84.69 170 GLN A C 1
ATOM 1333 O O . GLN A 1 170 ? 4.490 -6.028 -14.844 1.00 84.69 170 GLN A O 1
ATOM 1338 N N . ARG A 1 171 ? 3.858 -7.314 -13.119 1.00 87.56 171 ARG A N 1
ATOM 1339 C CA . ARG A 1 171 ? 5.207 -7.844 -12.857 1.00 87.56 171 ARG A CA 1
ATOM 1340 C C . ARG A 1 171 ? 5.754 -8.666 -14.023 1.00 87.56 171 ARG A C 1
ATOM 1342 O O . ARG A 1 171 ? 6.929 -8.531 -14.349 1.00 87.56 171 ARG A O 1
ATOM 1349 N N . GLU A 1 172 ? 4.926 -9.482 -14.672 1.00 86.69 172 GLU A N 1
ATOM 1350 C CA . GLU A 1 172 ? 5.310 -10.244 -15.866 1.00 86.69 172 GLU A CA 1
ATOM 1351 C C . GLU A 1 172 ? 5.670 -9.312 -17.034 1.00 86.69 172 GLU A C 1
ATOM 1353 O O . GLU A 1 172 ? 6.696 -9.516 -17.683 1.00 86.69 172 GLU A O 1
ATOM 1358 N N . SER A 1 173 ? 4.895 -8.244 -17.250 1.00 87.94 173 SER A N 1
ATOM 1359 C CA . SER A 1 173 ? 5.181 -7.226 -18.270 1.00 87.94 173 SER A CA 1
ATOM 1360 C C . SER A 1 173 ? 6.467 -6.444 -17.975 1.00 87.94 173 SER A C 1
ATOM 1362 O O . SER A 1 173 ? 7.286 -6.237 -18.871 1.00 87.94 173 SER A O 1
ATOM 1364 N N . GLN A 1 174 ? 6.710 -6.088 -16.708 1.00 84.50 174 GLN A N 1
ATOM 1365 C CA . GLN A 1 174 ? 7.945 -5.433 -16.274 1.00 84.50 174 GLN A CA 1
ATOM 1366 C C . GLN A 1 174 ? 9.148 -6.362 -16.463 1.00 84.50 174 GLN A C 1
ATOM 1368 O O . GLN A 1 174 ? 10.159 -5.949 -17.029 1.00 84.50 174 GLN A O 1
ATOM 1373 N N . ALA A 1 175 ? 9.028 -7.633 -16.077 1.00 86.00 175 ALA A N 1
ATOM 1374 C CA . ALA A 1 175 ? 10.071 -8.630 -16.285 1.00 86.00 175 ALA A CA 1
ATOM 1375 C C . ALA A 1 175 ? 10.355 -8.864 -17.778 1.00 86.00 175 ALA A C 1
ATOM 1377 O O . ALA A 1 175 ? 11.515 -8.989 -18.164 1.00 86.00 175 ALA A O 1
ATOM 1378 N N . ALA A 1 176 ? 9.324 -8.881 -18.629 1.00 86.38 176 ALA A N 1
ATOM 1379 C CA . ALA A 1 176 ? 9.493 -8.968 -20.077 1.00 86.38 176 ALA A CA 1
ATOM 1380 C C . ALA A 1 176 ? 10.232 -7.740 -20.637 1.00 86.38 176 ALA A C 1
ATOM 1382 O O . ALA A 1 176 ? 11.169 -7.902 -21.414 1.00 86.38 176 ALA A O 1
ATOM 1383 N N . SER A 1 177 ? 9.884 -6.529 -20.185 1.00 86.50 177 SER A N 1
ATOM 1384 C CA . SER A 1 177 ? 10.566 -5.299 -20.613 1.00 86.50 177 SER A CA 1
ATOM 1385 C C . SER A 1 177 ? 12.037 -5.250 -20.176 1.00 86.50 177 SER A C 1
ATOM 1387 O O . SER A 1 177 ? 12.891 -4.801 -20.940 1.00 86.50 177 SER A O 1
ATOM 1389 N N . LEU A 1 178 ? 12.353 -5.769 -18.982 1.00 86.50 178 LEU A N 1
ATOM 1390 C CA . LEU A 1 178 ? 13.728 -5.886 -18.496 1.00 86.50 178 LEU A CA 1
ATOM 1391 C C . LEU A 1 178 ? 14.529 -6.889 -19.326 1.00 86.50 178 LEU A C 1
ATOM 1393 O O . LEU A 1 178 ? 15.640 -6.567 -19.730 1.00 86.50 178 LEU A O 1
ATOM 1397 N N . ARG A 1 179 ? 13.951 -8.049 -19.662 1.00 88.12 179 ARG A N 1
ATOM 1398 C CA . ARG A 1 179 ? 14.598 -9.022 -20.559 1.00 88.12 179 ARG A CA 1
ATOM 1399 C C . ARG A 1 179 ? 14.871 -8.433 -21.938 1.00 88.12 179 ARG A C 1
ATOM 1401 O O . ARG A 1 179 ? 15.965 -8.597 -22.461 1.00 88.12 179 ARG A O 1
ATOM 1408 N N . GLU A 1 180 ? 13.919 -7.698 -22.509 1.00 88.56 180 GLU A N 1
ATOM 1409 C CA . GLU A 1 180 ? 14.125 -7.035 -23.800 1.00 88.56 180 GLU A CA 1
ATOM 1410 C C . GLU A 1 180 ? 15.231 -5.964 -23.720 1.00 88.56 180 GLU A C 1
ATOM 1412 O O . GLU A 1 180 ? 16.022 -5.800 -24.651 1.00 88.56 180 GLU A O 1
ATOM 1417 N N . ALA A 1 181 ? 15.324 -5.240 -22.600 1.00 83.44 181 ALA A N 1
ATOM 1418 C CA . ALA A 1 181 ? 16.398 -4.280 -22.357 1.00 83.44 181 ALA A CA 1
ATOM 1419 C C . ALA A 1 181 ? 17.767 -4.965 -22.188 1.00 83.44 181 ALA A C 1
ATOM 1421 O O . ALA A 1 181 ? 18.752 -4.488 -22.755 1.00 83.44 181 ALA A O 1
ATOM 1422 N N . GLU A 1 182 ? 17.831 -6.086 -21.468 1.00 87.31 182 GLU A N 1
ATOM 1423 C CA . GLU A 1 182 ? 19.037 -6.908 -21.310 1.00 87.31 182 GLU A CA 1
ATOM 1424 C C . GLU A 1 182 ? 19.494 -7.497 -22.649 1.00 87.31 182 GLU A C 1
ATOM 1426 O O . GLU A 1 182 ? 20.672 -7.406 -22.986 1.00 87.31 182 GLU A O 1
ATOM 1431 N N . GLU A 1 183 ? 18.573 -8.006 -23.472 1.00 87.62 183 GLU A N 1
ATOM 1432 C CA . GLU A 1 183 ? 18.878 -8.477 -24.827 1.00 87.62 183 GLU A CA 1
ATOM 1433 C C . GLU A 1 183 ? 19.408 -7.348 -25.719 1.00 87.62 183 GLU A C 1
ATOM 1435 O O . GLU A 1 183 ? 20.381 -7.537 -26.453 1.00 87.62 183 GLU A O 1
ATOM 1440 N N . LYS A 1 184 ? 18.816 -6.147 -25.645 1.00 86.19 184 LYS A N 1
ATOM 1441 C CA . LYS A 1 184 ? 19.318 -4.967 -26.370 1.00 86.19 184 LYS A CA 1
ATOM 1442 C C . LYS A 1 184 ? 20.712 -4.565 -25.894 1.00 86.19 184 LYS A C 1
ATOM 1444 O O . LYS A 1 184 ? 21.564 -4.260 -26.727 1.00 86.19 184 LYS A O 1
ATOM 1449 N N . GLN A 1 185 ? 20.973 -4.588 -24.587 1.00 80.50 185 GLN A N 1
ATOM 1450 C CA . GLN A 1 185 ? 22.310 -4.334 -24.047 1.00 80.50 185 GLN A CA 1
ATOM 1451 C C . GLN A 1 185 ? 23.314 -5.409 -24.475 1.00 80.50 185 GLN A C 1
ATOM 1453 O O . GLN A 1 185 ? 24.439 -5.063 -24.829 1.00 80.50 185 GLN A O 1
ATOM 1458 N N . GLY A 1 186 ? 22.902 -6.678 -24.520 1.00 86.31 186 GLY A N 1
ATOM 1459 C CA . GLY A 1 186 ? 23.701 -7.786 -25.040 1.00 86.31 186 GLY A CA 1
ATOM 1460 C C . GLY A 1 186 ? 24.097 -7.569 -26.499 1.00 86.31 186 GLY A C 1
ATOM 1461 O O . GLY A 1 186 ? 25.283 -7.591 -26.816 1.00 86.31 186 GLY A O 1
ATOM 1462 N N . ARG A 1 187 ? 23.137 -7.232 -27.371 1.00 86.44 187 ARG A N 1
ATOM 1463 C CA . ARG A 1 187 ? 23.408 -6.921 -28.788 1.00 86.44 187 ARG A CA 1
ATOM 1464 C C . ARG A 1 187 ? 24.341 -5.722 -28.956 1.00 86.44 187 ARG A C 1
ATOM 1466 O O . ARG A 1 187 ? 25.279 -5.784 -29.742 1.00 86.44 187 ARG A O 1
ATOM 1473 N N . LEU A 1 188 ? 24.139 -4.650 -28.185 1.00 83.88 188 LEU A N 1
ATOM 1474 C CA . LEU A 1 188 ? 25.033 -3.485 -28.205 1.00 83.88 188 LEU A CA 1
ATOM 1475 C C . LEU A 1 188 ? 26.445 -3.828 -27.703 1.00 83.88 188 LEU A C 1
ATOM 1477 O O . LEU A 1 188 ? 27.429 -3.288 -28.211 1.00 83.88 188 LEU A O 1
ATOM 1481 N N . ALA A 1 189 ? 26.565 -4.719 -26.717 1.00 82.88 189 ALA A N 1
ATOM 1482 C CA . ALA A 1 189 ? 27.852 -5.196 -26.226 1.00 82.88 189 ALA A CA 1
ATOM 1483 C C . ALA A 1 189 ? 28.563 -6.072 -27.269 1.00 82.88 189 ALA A C 1
ATOM 1485 O O . ALA A 1 189 ? 29.758 -5.886 -27.497 1.00 82.88 189 ALA A O 1
ATOM 1486 N N . GLU A 1 190 ? 27.839 -6.966 -27.945 1.00 86.88 190 GLU A N 1
ATOM 1487 C CA . GLU A 1 190 ? 28.356 -7.771 -29.057 1.00 86.88 190 GLU A CA 1
ATOM 1488 C C . GLU A 1 190 ? 28.816 -6.891 -30.225 1.00 86.88 190 GLU A C 1
ATOM 1490 O O . GLU A 1 190 ? 29.940 -7.051 -30.703 1.00 86.88 190 GLU A O 1
ATOM 1495 N N . GLU A 1 191 ? 28.021 -5.895 -30.628 1.00 86.44 191 GLU A N 1
ATOM 1496 C CA . GLU A 1 191 ? 28.407 -4.906 -31.643 1.00 86.44 191 GLU A CA 1
ATOM 1497 C C . GLU A 1 191 ? 29.650 -4.109 -31.218 1.00 86.44 191 GLU A C 1
ATOM 1499 O O . GLU A 1 191 ? 30.551 -3.867 -32.026 1.00 86.44 191 GLU A O 1
ATOM 1504 N N . ALA A 1 192 ? 29.754 -3.727 -29.941 1.00 82.50 192 ALA A N 1
ATOM 1505 C CA . ALA A 1 192 ? 30.926 -3.033 -29.418 1.00 82.50 192 ALA A CA 1
ATOM 1506 C C . ALA A 1 192 ? 32.182 -3.922 -29.412 1.00 82.50 192 ALA A C 1
ATOM 1508 O O . ALA A 1 192 ? 33.279 -3.427 -29.685 1.00 82.50 192 ALA A O 1
ATOM 1509 N N . VAL A 1 193 ? 32.044 -5.218 -29.120 1.00 87.38 193 VAL A N 1
ATOM 1510 C CA . VAL A 1 193 ? 33.139 -6.197 -29.206 1.00 87.38 193 VAL A CA 1
ATOM 1511 C C . VAL A 1 193 ? 33.546 -6.418 -30.662 1.00 87.38 193 VAL A C 1
ATOM 1513 O O . VAL A 1 193 ? 34.737 -6.351 -30.962 1.00 87.38 193 VAL A O 1
ATOM 1516 N N . ALA A 1 194 ? 32.589 -6.581 -31.577 1.00 85.81 194 ALA A N 1
ATOM 1517 C CA . ALA A 1 194 ? 32.852 -6.714 -33.008 1.00 85.81 194 ALA A CA 1
ATOM 1518 C C . ALA A 1 194 ? 33.585 -5.482 -33.561 1.00 85.81 194 ALA A C 1
ATOM 1520 O O . ALA A 1 194 ? 34.608 -5.616 -34.231 1.00 85.81 194 ALA A O 1
ATOM 1521 N N . ARG A 1 195 ? 33.144 -4.275 -33.189 1.00 87.19 195 ARG A N 1
ATOM 1522 C CA . ARG A 1 195 ? 33.796 -3.019 -33.582 1.00 87.19 195 ARG A CA 1
ATOM 1523 C C . ARG A 1 195 ? 35.195 -2.869 -32.982 1.00 87.19 195 ARG A C 1
ATOM 1525 O O . ARG A 1 195 ? 36.086 -2.335 -33.636 1.00 87.19 195 ARG A O 1
ATOM 1532 N N . LYS A 1 196 ? 35.421 -3.337 -31.748 1.00 86.12 196 LYS A N 1
ATOM 1533 C CA . LYS A 1 196 ? 36.770 -3.389 -31.155 1.00 86.12 196 LYS A CA 1
ATOM 1534 C C . LYS A 1 196 ? 37.678 -4.359 -31.909 1.00 86.12 196 LYS A C 1
ATOM 1536 O O . LYS A 1 196 ? 38.807 -3.982 -32.197 1.00 86.12 196 LYS A O 1
ATOM 1541 N N . ALA A 1 197 ? 37.185 -5.545 -32.263 1.00 83.62 197 ALA A N 1
ATOM 1542 C CA . ALA A 1 197 ? 37.936 -6.524 -33.046 1.00 83.62 197 ALA A CA 1
ATOM 1543 C C . ALA A 1 197 ? 38.261 -6.001 -34.457 1.00 83.62 197 ALA A C 1
ATOM 1545 O O . ALA A 1 197 ? 39.363 -6.203 -34.955 1.00 83.62 197 ALA A O 1
ATOM 1546 N N . GLU A 1 198 ? 37.340 -5.273 -35.090 1.00 88.50 198 GLU A N 1
ATOM 1547 C CA . GLU A 1 198 ? 37.584 -4.618 -36.378 1.00 88.50 198 GLU A CA 1
ATOM 1548 C C . GLU A 1 198 ? 38.642 -3.509 -36.266 1.00 88.50 198 GLU A C 1
ATOM 1550 O O . GLU A 1 198 ? 39.564 -3.446 -37.076 1.00 88.50 198 GLU A O 1
ATOM 1555 N N . LEU A 1 199 ? 38.577 -2.675 -35.222 1.00 85.12 199 LEU A N 1
ATOM 1556 C CA . LEU A 1 199 ? 39.610 -1.671 -34.947 1.00 85.12 199 LEU A CA 1
ATOM 1557 C C . LEU A 1 199 ? 40.971 -2.304 -34.630 1.00 85.12 199 LEU A C 1
ATOM 1559 O O . LEU A 1 199 ? 42.006 -1.721 -34.947 1.00 85.12 199 LEU A O 1
ATOM 1563 N N . GLU A 1 200 ? 40.992 -3.472 -33.991 1.00 86.00 200 GLU A N 1
ATOM 1564 C CA . GLU A 1 200 ? 42.217 -4.224 -33.724 1.00 86.00 200 GLU A CA 1
ATOM 1565 C C . GLU A 1 200 ? 42.817 -4.782 -35.018 1.00 86.00 200 GLU A C 1
ATOM 1567 O O . GLU A 1 200 ? 43.999 -4.557 -35.264 1.00 86.00 200 GLU A O 1
ATOM 1572 N N . LYS A 1 201 ? 41.995 -5.344 -35.916 1.00 89.12 201 LYS A N 1
ATOM 1573 C CA . LYS A 1 201 ? 42.423 -5.721 -37.275 1.00 89.12 201 LYS A CA 1
ATOM 1574 C C . LYS A 1 201 ? 42.990 -4.531 -38.048 1.00 89.12 201 LYS A C 1
ATOM 1576 O O . LYS A 1 201 ? 44.089 -4.621 -38.582 1.00 89.12 201 LYS A O 1
ATOM 1581 N N . GLN A 1 202 ? 42.309 -3.383 -38.035 1.00 84.56 202 GLN A N 1
ATOM 1582 C CA . GLN A 1 202 ? 42.813 -2.161 -38.677 1.00 84.56 202 GLN A CA 1
ATOM 1583 C C . GLN A 1 202 ? 44.148 -1.698 -38.070 1.00 84.56 202 GLN A C 1
ATOM 1585 O O . GLN A 1 202 ? 45.025 -1.210 -38.782 1.00 84.56 202 GLN A O 1
ATOM 1590 N N . ARG A 1 203 ? 44.341 -1.853 -36.753 1.00 86.19 203 ARG A N 1
ATOM 1591 C CA . ARG A 1 203 ? 45.621 -1.549 -36.090 1.00 86.19 203 ARG A CA 1
ATOM 1592 C C . ARG A 1 203 ? 46.723 -2.524 -36.490 1.00 86.19 203 ARG A C 1
ATOM 1594 O O . ARG A 1 203 ? 47.855 -2.083 -36.676 1.00 86.19 203 ARG A O 1
ATOM 1601 N N . GLU A 1 204 ? 46.415 -3.809 -36.620 1.00 87.12 204 GLU A N 1
ATOM 1602 C CA . GLU A 1 204 ? 47.361 -4.823 -37.090 1.00 87.12 204 GLU A CA 1
ATOM 1603 C C . GLU A 1 204 ? 47.747 -4.601 -38.555 1.00 87.12 204 GLU A C 1
ATOM 1605 O O . GLU A 1 204 ? 48.932 -4.617 -38.874 1.00 87.12 204 GLU A O 1
ATOM 1610 N N . GLU A 1 205 ? 46.792 -4.279 -39.427 1.00 87.75 205 GLU A N 1
ATOM 1611 C CA . GLU A 1 205 ? 47.055 -3.909 -40.823 1.00 87.75 205 GLU A CA 1
ATOM 1612 C C . GLU A 1 205 ? 47.941 -2.662 -40.921 1.00 87.75 205 GLU A C 1
ATOM 1614 O O . GLU A 1 205 ? 48.940 -2.654 -41.643 1.00 87.75 205 GLU A O 1
ATOM 1619 N N . LEU A 1 206 ? 47.641 -1.614 -40.144 1.00 84.38 206 LEU A N 1
ATOM 1620 C CA . LEU A 1 206 ? 48.483 -0.417 -40.081 1.00 84.38 206 LEU A CA 1
ATOM 1621 C C . LEU A 1 206 ? 49.883 -0.720 -39.537 1.00 84.38 206 LEU A C 1
ATOM 1623 O O . LEU A 1 206 ? 50.856 -0.103 -39.976 1.00 84.38 206 LEU A O 1
ATOM 1627 N N . ARG A 1 207 ? 50.003 -1.666 -38.601 1.00 89.44 207 ARG A N 1
ATOM 1628 C CA . ARG A 1 207 ? 51.291 -2.120 -38.073 1.00 89.44 207 ARG A CA 1
ATOM 1629 C C . ARG A 1 207 ? 52.087 -2.888 -39.125 1.00 89.44 207 ARG A C 1
ATOM 1631 O O . ARG A 1 207 ? 53.262 -2.584 -39.299 1.00 89.44 207 ARG A O 1
ATOM 1638 N N . LEU A 1 208 ? 51.463 -3.807 -39.859 1.00 87.12 208 LEU A N 1
ATOM 1639 C CA . LEU A 1 208 ? 52.103 -4.531 -40.960 1.00 87.12 208 LEU A CA 1
ATOM 1640 C C . LEU A 1 208 ? 52.565 -3.565 -42.058 1.00 87.12 208 LEU A C 1
ATOM 1642 O O . LEU A 1 208 ? 53.717 -3.623 -42.476 1.00 87.12 208 LEU A O 1
ATOM 1646 N N . LEU A 1 209 ? 51.730 -2.593 -42.439 1.00 83.81 209 LEU A N 1
ATOM 1647 C CA . LEU A 1 209 ? 52.111 -1.538 -43.386 1.00 83.81 209 LEU A CA 1
ATOM 1648 C C . LEU A 1 209 ? 53.271 -0.673 -42.869 1.00 83.81 209 LEU A C 1
ATOM 1650 O O . LEU A 1 209 ? 54.112 -0.221 -43.651 1.00 83.81 209 LEU A O 1
ATOM 1654 N N . ALA A 1 210 ? 53.336 -0.412 -41.561 1.00 83.25 210 ALA A N 1
ATOM 1655 C CA . ALA A 1 210 ? 54.456 0.300 -40.953 1.00 83.25 210 ALA A CA 1
ATOM 1656 C C . ALA A 1 210 ? 55.746 -0.538 -40.981 1.00 83.25 210 ALA A C 1
ATOM 1658 O O . ALA A 1 210 ? 56.798 -0.009 -41.342 1.00 83.25 210 ALA A O 1
ATOM 1659 N N . GLU A 1 211 ? 55.663 -1.834 -40.675 1.00 87.69 211 GLU A N 1
ATOM 1660 C CA . GLU A 1 211 ? 56.786 -2.775 -40.749 1.00 87.69 211 GLU A CA 1
ATOM 1661 C C . GLU A 1 211 ? 57.285 -2.937 -42.196 1.00 87.69 211 GLU A C 1
ATOM 1663 O O . GLU A 1 211 ? 58.492 -2.896 -42.437 1.00 87.69 211 GLU A O 1
ATOM 1668 N N . GLU A 1 212 ? 56.393 -3.012 -43.186 1.00 87.56 212 GLU A N 1
ATOM 1669 C CA . GLU A 1 212 ? 56.749 -3.017 -44.611 1.00 87.56 212 GLU A CA 1
ATOM 1670 C C . GLU A 1 212 ? 57.441 -1.719 -45.040 1.00 87.56 212 GLU A C 1
ATOM 1672 O O . GLU A 1 212 ? 58.457 -1.751 -45.740 1.00 87.56 212 GLU A O 1
ATOM 1677 N N . ARG A 1 213 ? 56.942 -0.560 -44.590 1.00 86.56 213 ARG A N 1
ATOM 1678 C CA . ARG A 1 213 ? 57.598 0.735 -44.833 1.00 86.56 213 ARG A CA 1
ATOM 1679 C C . ARG A 1 213 ? 58.977 0.799 -44.185 1.00 86.56 213 ARG A C 1
ATOM 1681 O O . ARG A 1 213 ? 59.900 1.329 -44.801 1.00 86.56 213 ARG A O 1
ATOM 1688 N N . GLU A 1 214 ? 59.140 0.244 -42.987 1.00 87.31 214 GLU A N 1
ATOM 1689 C CA . GLU A 1 214 ? 60.434 0.159 -42.310 1.00 87.31 214 GLU A CA 1
ATOM 1690 C C . GLU A 1 214 ? 61.395 -0.781 -43.053 1.00 87.31 214 GLU A C 1
ATOM 1692 O O . GLU A 1 214 ? 62.561 -0.441 -43.252 1.00 87.31 214 GLU A O 1
ATOM 1697 N N . GLN A 1 215 ? 60.918 -1.930 -43.534 1.00 83.62 215 GLN A N 1
ATOM 1698 C CA . GLN A 1 215 ? 61.711 -2.849 -44.353 1.00 83.62 215 GLN A CA 1
ATOM 1699 C C . GLN A 1 215 ? 62.117 -2.216 -45.687 1.00 83.62 215 GLN A C 1
ATOM 1701 O O . GLN A 1 215 ? 63.268 -2.344 -46.101 1.00 83.62 215 GLN A O 1
ATOM 1706 N N . LEU A 1 216 ? 61.213 -1.487 -46.345 1.00 83.38 216 LEU A N 1
ATOM 1707 C CA . LEU A 1 216 ? 61.527 -0.722 -47.552 1.00 83.38 216 LEU A CA 1
ATOM 1708 C C . LEU A 1 216 ? 62.533 0.394 -47.265 1.00 83.38 216 LEU A C 1
ATOM 1710 O O . LEU A 1 216 ? 63.438 0.610 -48.069 1.00 83.38 216 LEU A O 1
ATOM 1714 N N . ALA A 1 217 ? 62.425 1.076 -46.124 1.00 82.94 217 ALA A N 1
ATOM 1715 C CA . ALA A 1 217 ? 63.399 2.079 -45.704 1.00 82.94 217 ALA A CA 1
ATOM 1716 C C . ALA A 1 217 ? 64.777 1.454 -45.436 1.00 82.94 217 ALA A C 1
ATOM 1718 O O . ALA A 1 217 ? 65.781 1.997 -45.892 1.00 82.94 217 ALA A O 1
ATOM 1719 N N . LYS A 1 218 ? 64.836 0.286 -44.781 1.00 86.12 218 LYS A N 1
ATOM 1720 C CA . LYS A 1 218 ? 66.078 -0.479 -44.576 1.00 86.12 218 LYS A CA 1
ATOM 1721 C C . LYS A 1 218 ? 66.689 -0.925 -45.899 1.00 86.12 218 LYS A C 1
ATOM 1723 O O . LYS A 1 218 ? 67.869 -0.684 -46.112 1.00 86.12 218 LYS A O 1
ATOM 1728 N N . ARG A 1 219 ? 65.892 -1.471 -46.824 1.00 85.81 219 ARG A N 1
ATOM 1729 C CA . ARG A 1 219 ? 66.356 -1.843 -48.173 1.00 85.81 219 ARG A CA 1
ATOM 1730 C C . ARG A 1 219 ? 66.896 -0.640 -48.941 1.00 85.81 219 ARG A C 1
ATOM 1732 O O . ARG A 1 219 ? 67.971 -0.739 -49.516 1.00 85.81 219 ARG A O 1
ATOM 1739 N N . LYS A 1 220 ? 66.205 0.505 -48.901 1.00 85.62 220 LYS A N 1
ATOM 1740 C CA . LYS A 1 220 ? 66.683 1.753 -49.521 1.00 85.62 220 LYS A CA 1
ATOM 1741 C C . LYS A 1 220 ? 67.976 2.256 -48.883 1.00 85.62 220 LYS A C 1
ATOM 1743 O O . LYS A 1 220 ? 68.853 2.725 -49.597 1.00 85.62 220 LYS A O 1
ATOM 1748 N N . LEU A 1 221 ? 68.112 2.148 -47.562 1.00 84.62 221 LEU A N 1
ATOM 1749 C CA . LEU A 1 221 ? 69.332 2.531 -46.852 1.00 84.62 221 LEU A CA 1
ATOM 1750 C C . LEU A 1 221 ? 70.500 1.594 -47.191 1.00 84.62 221 LEU A C 1
ATOM 1752 O O . LEU A 1 221 ? 71.600 2.068 -47.448 1.00 84.62 221 LEU A O 1
ATOM 1756 N N . GLU A 1 222 ? 70.270 0.281 -47.232 1.00 86.06 222 GLU A N 1
ATOM 1757 C CA . GLU A 1 222 ? 71.262 -0.716 -47.652 1.00 86.06 222 GLU A CA 1
ATOM 1758 C C . GLU A 1 222 ? 71.667 -0.528 -49.116 1.00 86.06 222 GLU A C 1
ATOM 1760 O O . GLU A 1 222 ? 72.846 -0.616 -49.448 1.00 86.06 222 GLU A O 1
ATOM 1765 N N . GLU A 1 223 ? 70.715 -0.228 -49.998 1.00 85.62 223 GLU A N 1
ATOM 1766 C CA . GLU A 1 223 ? 70.975 0.091 -51.400 1.00 85.62 223 GLU A CA 1
ATOM 1767 C C . GLU A 1 223 ? 71.783 1.385 -51.533 1.00 85.62 223 GLU A C 1
ATOM 1769 O O . GLU A 1 223 ? 72.767 1.419 -52.267 1.00 85.62 223 GLU A O 1
ATOM 1774 N N . GLN A 1 224 ? 71.455 2.419 -50.755 1.00 81.62 224 GLN A N 1
ATOM 1775 C CA . GLN A 1 224 ? 72.229 3.657 -50.700 1.00 81.62 224 GLN A CA 1
ATOM 1776 C C . GLN A 1 224 ? 73.647 3.418 -50.154 1.00 81.62 224 GLN A C 1
ATOM 1778 O O . GLN A 1 224 ? 74.607 3.989 -50.666 1.00 81.62 224 GLN A O 1
ATOM 1783 N N . GLN A 1 225 ? 73.808 2.542 -49.158 1.00 80.81 225 GLN A N 1
ATOM 1784 C CA . GLN A 1 225 ? 75.120 2.134 -48.649 1.00 80.81 225 GLN A CA 1
ATOM 1785 C C . GLN A 1 225 ? 75.910 1.323 -49.679 1.00 80.81 225 GLN A C 1
ATOM 1787 O O . GLN A 1 225 ? 77.111 1.537 -49.810 1.00 80.81 225 GLN A O 1
ATOM 1792 N N . ARG A 1 226 ? 75.262 0.434 -50.443 1.00 82.12 226 ARG A N 1
ATOM 1793 C CA . ARG A 1 226 ? 75.895 -0.280 -51.563 1.00 82.12 226 ARG A CA 1
ATOM 1794 C C . ARG A 1 226 ? 76.330 0.685 -52.653 1.00 82.12 226 ARG A C 1
ATOM 1796 O O . ARG A 1 226 ? 77.475 0.618 -53.065 1.00 82.12 226 ARG A O 1
ATOM 1803 N N . GLN A 1 227 ? 75.482 1.638 -53.034 1.00 79.31 227 GLN A N 1
ATOM 1804 C CA . GLN A 1 227 ? 75.838 2.686 -53.992 1.00 79.31 227 GLN A CA 1
ATOM 1805 C C . GLN A 1 227 ? 77.017 3.530 -53.498 1.00 79.31 227 GLN A C 1
ATOM 1807 O O . GLN A 1 227 ? 77.924 3.806 -54.272 1.00 79.31 227 GLN A O 1
ATOM 1812 N N . GLN A 1 228 ? 77.061 3.894 -52.213 1.00 78.19 228 GLN A N 1
ATOM 1813 C CA . GLN A 1 228 ? 78.220 4.583 -51.634 1.00 78.19 228 GLN A CA 1
ATOM 1814 C C . GLN A 1 228 ? 79.471 3.700 -51.637 1.00 78.19 228 GLN A C 1
ATOM 1816 O O . GLN A 1 228 ? 80.549 4.179 -51.973 1.00 78.19 228 GLN A O 1
ATOM 1821 N N . GLN A 1 229 ? 79.348 2.413 -51.307 1.00 80.00 229 GLN A N 1
ATOM 1822 C CA . GLN A 1 229 ? 80.467 1.474 -51.366 1.00 80.00 229 GLN A CA 1
ATOM 1823 C C . GLN A 1 229 ? 80.973 1.291 -52.795 1.00 80.00 229 GLN A C 1
ATOM 1825 O O . GLN A 1 229 ? 82.181 1.302 -53.011 1.00 80.00 229 GLN A O 1
ATOM 1830 N N . ASP A 1 230 ? 80.082 1.175 -53.769 1.00 80.31 230 ASP A N 1
ATOM 1831 C CA . ASP A 1 230 ? 80.435 1.019 -55.173 1.00 80.31 230 ASP A CA 1
ATOM 1832 C C . ASP A 1 230 ? 81.038 2.312 -55.731 1.00 80.31 230 ASP A C 1
ATOM 1834 O O . ASP A 1 230 ? 82.067 2.240 -56.387 1.00 80.31 230 ASP A O 1
ATOM 1838 N N . GLN A 1 231 ? 80.541 3.492 -55.338 1.00 75.12 231 GLN A N 1
ATOM 1839 C CA . GLN A 1 231 ? 81.195 4.778 -55.620 1.00 75.12 231 GLN A CA 1
ATOM 1840 C C . GLN A 1 231 ? 82.583 4.879 -54.974 1.00 75.12 231 GLN A C 1
ATOM 1842 O O . GLN A 1 231 ? 83.508 5.404 -55.587 1.00 75.12 231 GLN A O 1
ATOM 1847 N N . THR A 1 232 ? 82.772 4.369 -53.750 1.00 74.19 232 THR A N 1
ATOM 1848 C CA . THR A 1 232 ? 84.106 4.343 -53.124 1.00 74.19 232 THR A CA 1
ATOM 1849 C C . THR A 1 232 ? 85.039 3.334 -53.782 1.00 74.19 232 THR A C 1
ATOM 1851 O O . THR A 1 232 ? 86.221 3.631 -53.916 1.00 74.19 232 THR A O 1
ATOM 1854 N N . LYS A 1 233 ? 84.536 2.180 -54.235 1.00 75.12 233 LYS A N 1
ATOM 1855 C CA . LYS A 1 233 ? 85.314 1.190 -54.992 1.00 75.12 233 LYS A CA 1
ATOM 1856 C C . LYS A 1 233 ? 85.672 1.719 -56.372 1.00 75.12 233 LYS A C 1
ATOM 1858 O O . LYS A 1 233 ? 86.804 1.560 -56.791 1.00 75.12 233 LYS A O 1
ATOM 1863 N N . GLU A 1 234 ? 84.750 2.388 -57.052 1.00 76.50 234 GLU A N 1
ATOM 1864 C CA . GLU A 1 234 ? 84.998 3.048 -58.332 1.00 76.50 234 GLU A CA 1
ATOM 1865 C C . GLU A 1 234 ? 86.009 4.188 -58.162 1.00 76.50 234 GLU A C 1
ATOM 1867 O O . GLU A 1 234 ? 86.957 4.287 -58.929 1.00 76.50 234 GLU A O 1
ATOM 1872 N N . ALA A 1 235 ? 85.908 4.984 -57.092 1.00 70.62 235 ALA A N 1
ATOM 1873 C CA . ALA A 1 235 ? 86.917 5.987 -56.753 1.00 70.62 235 ALA A CA 1
ATOM 1874 C C . ALA A 1 235 ? 88.281 5.372 -56.382 1.00 70.62 235 ALA A C 1
ATOM 1876 O O . ALA A 1 235 ? 89.313 5.975 -56.672 1.00 70.62 235 ALA A O 1
ATOM 1877 N N . GLN A 1 236 ? 88.306 4.189 -55.758 1.00 71.06 236 GLN A N 1
ATOM 1878 C CA . GLN A 1 236 ? 89.531 3.434 -55.476 1.00 71.06 236 GLN A CA 1
ATOM 1879 C C . GLN A 1 236 ? 90.141 2.853 -56.752 1.00 71.06 236 GLN A C 1
ATOM 1881 O O . GLN A 1 236 ? 91.338 3.011 -56.942 1.00 71.06 236 GLN A O 1
ATOM 1886 N N . LEU A 1 237 ? 89.339 2.292 -57.659 1.00 67.56 237 LEU A N 1
ATOM 1887 C CA . LEU A 1 237 ? 89.780 1.803 -58.969 1.00 67.56 237 LEU A CA 1
ATOM 1888 C C . LEU A 1 237 ? 90.300 2.951 -59.840 1.00 67.56 237 LEU A C 1
ATOM 1890 O O . LEU A 1 237 ? 91.390 2.856 -60.387 1.00 67.56 237 LEU A O 1
ATOM 1894 N N . LEU A 1 238 ? 89.601 4.089 -59.877 1.00 65.50 238 LEU A N 1
ATOM 1895 C CA . LEU A 1 238 ? 90.082 5.312 -60.528 1.00 65.50 238 LEU A CA 1
ATOM 1896 C C . LEU A 1 238 ? 91.327 5.884 -59.831 1.00 65.50 238 LEU A C 1
ATOM 1898 O O . LEU A 1 238 ? 92.150 6.540 -60.465 1.00 65.50 238 LEU A O 1
ATOM 1902 N N . GLY A 1 239 ? 91.478 5.662 -58.524 1.00 67.56 239 GLY A N 1
ATOM 1903 C CA . GLY A 1 239 ? 92.675 5.997 -57.755 1.00 67.56 239 GLY A CA 1
ATOM 1904 C C . GLY A 1 239 ? 93.863 5.093 -58.090 1.00 67.56 239 GLY A C 1
ATOM 1905 O O . GLY A 1 239 ? 94.975 5.591 -58.233 1.00 67.56 239 GLY A O 1
ATOM 1906 N N . GLU A 1 240 ? 93.627 3.795 -58.271 1.00 68.62 240 GLU A N 1
ATOM 1907 C CA . GLU A 1 240 ? 94.610 2.794 -58.688 1.00 68.62 240 GLU A CA 1
ATOM 1908 C C . GLU A 1 240 ? 95.018 2.988 -60.152 1.00 68.62 240 GLU A C 1
ATOM 1910 O O . GLU A 1 240 ? 96.208 2.945 -60.445 1.00 68.62 240 GLU A O 1
ATOM 1915 N N . GLU A 1 241 ? 94.084 3.329 -61.043 1.00 63.31 241 GLU A N 1
ATOM 1916 C CA . GLU A 1 241 ? 94.367 3.729 -62.429 1.00 63.31 241 GLU A CA 1
ATOM 1917 C C . GLU A 1 241 ? 95.139 5.055 -62.489 1.00 63.31 241 GLU A C 1
ATOM 1919 O O . GLU A 1 241 ? 96.072 5.216 -63.275 1.00 63.31 241 GLU A O 1
ATOM 1924 N N . ARG A 1 242 ? 94.823 6.022 -61.617 1.00 64.56 242 ARG A N 1
ATOM 1925 C CA . ARG A 1 242 ? 95.621 7.255 -61.489 1.00 64.56 242 ARG A CA 1
ATOM 1926 C C . ARG A 1 242 ? 96.997 6.991 -60.885 1.00 64.56 242 ARG A C 1
ATOM 1928 O O . ARG A 1 242 ? 97.945 7.674 -61.261 1.00 64.56 242 ARG A O 1
ATOM 1935 N N . ALA A 1 243 ? 97.131 6.021 -59.984 1.00 59.72 243 ALA A N 1
ATOM 1936 C CA . ALA A 1 243 ? 98.409 5.614 -59.410 1.00 59.72 243 ALA A CA 1
ATOM 1937 C C . ALA A 1 243 ? 99.258 4.811 -60.409 1.00 59.72 243 ALA A C 1
ATOM 1939 O O . ALA A 1 243 ? 100.470 5.009 -60.454 1.00 59.72 243 ALA A O 1
ATOM 1940 N N . SER A 1 244 ? 98.648 3.977 -61.260 1.00 63.00 244 SER A N 1
ATOM 1941 C CA . SER A 1 244 ? 99.343 3.277 -62.345 1.00 63.00 244 SER A CA 1
ATOM 1942 C C . SER A 1 244 ? 99.777 4.249 -63.442 1.00 63.00 244 SER A C 1
ATOM 1944 O O . SER A 1 244 ? 100.919 4.183 -63.884 1.00 63.00 244 SER A O 1
ATOM 1946 N N . LEU A 1 245 ? 98.937 5.229 -63.796 1.00 57.28 245 LEU A N 1
ATOM 1947 C CA . LEU A 1 245 ? 99.299 6.306 -64.725 1.00 57.28 245 LEU A CA 1
ATOM 1948 C C . LEU A 1 245 ? 100.349 7.265 -64.134 1.00 57.28 245 LEU A C 1
ATOM 1950 O O . LEU A 1 245 ? 101.195 7.772 -64.866 1.00 57.28 245 LEU A O 1
ATOM 1954 N N . ALA A 1 246 ? 100.354 7.493 -62.815 1.00 56.66 246 ALA A N 1
ATOM 1955 C CA . ALA A 1 246 ? 101.409 8.250 -62.136 1.00 56.66 246 ALA A CA 1
ATOM 1956 C C . ALA A 1 246 ? 102.736 7.469 -62.065 1.00 56.66 246 ALA A C 1
ATOM 1958 O O . ALA A 1 246 ? 103.796 8.068 -62.236 1.00 56.66 246 ALA A O 1
ATOM 1959 N N . ALA A 1 247 ? 102.694 6.145 -61.887 1.00 59.12 247 ALA A N 1
ATOM 1960 C CA . ALA A 1 247 ? 103.873 5.278 -61.926 1.00 59.12 247 ALA A CA 1
ATOM 1961 C C . ALA A 1 247 ? 104.456 5.147 -63.349 1.00 59.12 247 ALA A C 1
ATOM 1963 O O . ALA A 1 247 ? 105.676 5.161 -63.519 1.00 59.12 247 ALA A O 1
ATOM 1964 N N . GLU A 1 248 ? 103.610 5.106 -64.383 1.00 58.94 248 GLU A N 1
ATOM 1965 C CA . GLU A 1 248 ? 104.035 5.188 -65.789 1.00 58.94 248 GLU A CA 1
ATOM 1966 C C . GLU A 1 248 ? 104.594 6.579 -66.138 1.00 58.94 248 GLU A C 1
ATOM 1968 O O . GLU A 1 248 ? 105.604 6.680 -66.840 1.00 58.94 248 GLU A O 1
ATOM 1973 N N . ALA A 1 249 ? 104.025 7.653 -65.577 1.00 56.22 249 ALA A N 1
ATOM 1974 C CA . ALA A 1 249 ? 104.551 9.009 -65.722 1.00 56.22 249 ALA A CA 1
ATOM 1975 C C . ALA A 1 249 ? 105.901 9.208 -65.006 1.00 56.22 249 ALA A C 1
ATOM 1977 O O . ALA A 1 249 ? 106.748 9.933 -65.526 1.00 56.22 249 ALA A O 1
ATOM 1978 N N . GLU A 1 250 ? 106.152 8.559 -63.862 1.00 58.84 250 GLU A N 1
ATOM 1979 C CA . GLU A 1 250 ? 107.468 8.554 -63.200 1.00 58.84 250 GLU A CA 1
ATOM 1980 C C . GLU A 1 250 ? 108.500 7.683 -63.939 1.00 58.84 250 GLU A C 1
ATOM 1982 O O . GLU A 1 250 ? 109.668 8.073 -64.030 1.00 58.84 250 GLU A O 1
ATOM 1987 N N . GLY A 1 251 ? 108.075 6.581 -64.571 1.00 62.78 251 GLY A N 1
ATOM 1988 C CA . GLY A 1 251 ? 108.911 5.778 -65.473 1.00 62.78 251 GLY A CA 1
ATOM 1989 C C . GLY A 1 251 ? 109.376 6.557 -66.710 1.00 62.78 251 GLY A C 1
ATOM 1990 O O . GLY A 1 251 ? 110.565 6.557 -67.035 1.00 62.78 251 GLY A O 1
ATOM 1991 N N . GLN A 1 252 ? 108.476 7.324 -67.334 1.00 56.94 252 GLN A N 1
ATOM 1992 C CA . GLN A 1 252 ? 108.805 8.200 -68.467 1.00 56.94 252 GLN A CA 1
ATOM 1993 C C . GLN A 1 252 ? 109.653 9.420 -68.051 1.00 56.94 252 GLN A C 1
ATOM 1995 O O . GLN A 1 252 ? 110.474 9.906 -68.832 1.00 56.94 252 GLN A O 1
ATOM 2000 N N . LYS A 1 253 ? 109.526 9.896 -66.802 1.00 55.97 253 LYS A N 1
ATOM 2001 C CA . LYS A 1 253 ? 110.347 10.989 -66.240 1.00 55.97 253 LYS A CA 1
ATOM 2002 C C . LYS A 1 253 ? 111.789 10.553 -65.951 1.00 55.97 253 LYS A C 1
ATOM 2004 O O . LYS A 1 253 ? 112.709 11.324 -66.216 1.00 55.97 253 LYS A O 1
ATOM 2009 N N . ALA A 1 254 ? 111.994 9.318 -65.489 1.00 60.38 254 ALA A N 1
ATOM 2010 C CA . ALA A 1 254 ? 113.320 8.737 -65.259 1.00 60.38 254 ALA A CA 1
ATOM 2011 C C . ALA A 1 254 ? 114.066 8.404 -66.571 1.00 60.38 254 ALA A C 1
ATOM 2013 O O . ALA A 1 254 ? 115.292 8.518 -66.642 1.00 60.38 254 ALA A O 1
ATOM 2014 N N . GLU A 1 255 ? 113.338 8.053 -67.634 1.00 61.47 255 GLU A N 1
ATOM 2015 C CA . GLU A 1 255 ? 113.897 7.820 -68.973 1.00 61.47 255 GLU A CA 1
ATOM 2016 C C . GLU A 1 255 ? 114.272 9.140 -69.683 1.00 61.47 255 GLU A C 1
ATOM 2018 O O . GLU A 1 255 ? 115.347 9.246 -70.281 1.00 61.47 255 GLU A O 1
ATOM 2023 N N . LEU A 1 256 ? 113.470 10.199 -69.496 1.00 59.53 256 LEU A N 1
ATOM 2024 C CA . LEU A 1 256 ? 113.782 11.563 -69.949 1.00 59.53 256 LEU A CA 1
ATOM 2025 C C . LEU A 1 256 ? 114.945 12.215 -69.178 1.00 59.53 256 LEU A C 1
ATOM 2027 O O . LEU A 1 256 ? 115.681 13.015 -69.756 1.00 59.53 256 LEU A O 1
ATOM 2031 N N . GLU A 1 257 ? 115.159 11.892 -67.899 1.00 61.00 257 GLU A N 1
ATOM 2032 C CA . GLU A 1 257 ? 116.316 12.388 -67.132 1.00 61.00 257 GLU A CA 1
ATOM 2033 C C . GLU A 1 257 ? 117.636 11.707 -67.530 1.00 61.00 257 GLU A C 1
ATOM 2035 O O . GLU A 1 257 ? 118.668 12.382 -67.578 1.00 61.00 257 GLU A O 1
ATOM 2040 N N . ARG A 1 258 ? 117.601 10.432 -67.949 1.00 64.38 258 ARG A N 1
ATOM 2041 C CA . ARG A 1 258 ? 118.751 9.724 -68.548 1.00 64.38 258 ARG A CA 1
ATOM 2042 C C . ARG A 1 258 ? 119.165 10.322 -69.896 1.00 64.38 258 ARG A C 1
ATOM 2044 O O . ARG A 1 258 ? 120.343 10.602 -70.107 1.00 64.38 258 ARG A O 1
ATOM 2051 N N . GLN A 1 259 ? 118.194 10.625 -70.759 1.00 59.16 259 GLN A N 1
ATOM 2052 C CA . GLN A 1 259 ? 118.438 11.276 -72.055 1.00 59.16 259 GLN A CA 1
ATOM 2053 C C . GLN A 1 259 ? 118.896 12.745 -71.904 1.00 59.16 259 GLN A C 1
ATOM 2055 O O . GLN A 1 259 ? 119.681 13.248 -72.707 1.00 59.16 259 GLN A O 1
ATOM 2060 N N . ARG A 1 260 ? 118.482 13.437 -70.829 1.00 59.66 260 ARG A N 1
ATOM 2061 C CA . ARG A 1 260 ? 118.926 14.807 -70.492 1.00 59.66 260 ARG A CA 1
ATOM 2062 C C . ARG A 1 260 ? 120.321 14.876 -69.859 1.00 59.66 260 ARG A C 1
ATOM 2064 O O . ARG A 1 260 ? 120.916 15.952 -69.867 1.00 59.66 260 ARG A O 1
ATOM 2071 N N . GLN A 1 261 ? 120.859 13.777 -69.329 1.00 57.12 261 GLN A N 1
ATOM 2072 C CA . GLN A 1 261 ? 122.251 13.692 -68.867 1.00 57.12 261 GLN A CA 1
ATOM 2073 C C . GLN A 1 261 ? 123.226 13.408 -70.022 1.00 57.12 261 GLN A C 1
ATOM 2075 O O . GLN A 1 261 ? 124.285 14.027 -70.062 1.00 57.12 261 GLN A O 1
ATOM 2080 N N . GLU A 1 262 ? 122.831 12.611 -71.020 1.00 59.41 262 GLU A N 1
ATOM 2081 C CA . GLU A 1 262 ? 123.631 12.372 -72.238 1.00 59.41 262 GLU A CA 1
ATOM 2082 C C . GLU A 1 262 ? 123.670 13.590 -73.189 1.00 59.41 262 GLU A C 1
ATOM 2084 O O . GLU A 1 262 ? 124.681 13.832 -73.849 1.00 59.41 262 GLU A O 1
ATOM 2089 N N . LEU A 1 263 ? 122.626 14.432 -73.201 1.00 56.69 263 LEU A N 1
ATOM 2090 C CA . LEU A 1 263 ? 122.613 15.695 -73.962 1.00 56.69 263 LEU A CA 1
ATOM 2091 C C . LEU A 1 263 ? 123.422 16.829 -73.297 1.00 56.69 263 LEU A C 1
ATOM 2093 O O . LEU A 1 263 ? 123.971 17.677 -73.999 1.00 56.69 263 LEU A O 1
ATOM 2097 N N . ARG A 1 264 ? 123.605 16.809 -71.968 1.00 57.22 264 ARG A N 1
ATOM 2098 C CA . ARG A 1 264 ? 124.420 17.806 -71.237 1.00 57.22 264 ARG A CA 1
ATOM 2099 C C . ARG A 1 264 ? 125.933 17.606 -71.393 1.00 57.22 264 ARG A C 1
ATOM 2101 O O . ARG A 1 264 ? 126.682 18.573 -71.242 1.00 57.22 264 ARG A O 1
ATOM 2108 N N . ASP A 1 265 ? 126.380 16.403 -71.751 1.00 54.53 265 ASP A N 1
ATOM 2109 C CA . ASP A 1 265 ? 127.787 16.127 -72.071 1.00 54.53 265 ASP A CA 1
ATOM 2110 C C . ASP A 1 265 ? 128.141 16.441 -73.541 1.00 54.53 265 ASP A C 1
ATOM 2112 O O . ASP A 1 265 ? 129.304 16.711 -73.849 1.00 54.53 265 ASP A O 1
ATOM 2116 N N . LEU A 1 266 ? 127.144 16.540 -74.434 1.00 53.25 266 LEU A N 1
ATOM 2117 C CA . LEU A 1 266 ? 127.311 16.987 -75.828 1.00 53.25 266 LEU A CA 1
ATOM 2118 C C . LEU A 1 266 ? 127.130 18.510 -76.009 1.00 53.25 266 LEU A C 1
ATOM 2120 O O . LEU A 1 266 ? 127.759 19.110 -76.884 1.00 53.25 266 LEU A O 1
ATOM 2124 N N . GLU A 1 267 ? 126.368 19.175 -75.136 1.00 52.88 267 GLU A N 1
ATOM 2125 C CA . GLU A 1 267 ? 126.178 20.638 -75.140 1.00 52.88 267 GLU A CA 1
ATOM 2126 C C . GLU A 1 267 ? 127.372 21.433 -74.568 1.00 52.88 267 GLU A C 1
ATOM 2128 O O . GLU A 1 267 ? 127.449 22.650 -74.738 1.00 52.88 267 GLU A O 1
ATOM 2133 N N . ARG A 1 268 ? 128.388 20.759 -74.002 1.00 52.75 268 ARG A N 1
ATOM 2134 C CA . ARG A 1 268 ? 129.693 21.367 -73.661 1.00 52.75 268 ARG A CA 1
ATOM 2135 C C . ARG A 1 268 ? 130.624 21.592 -74.860 1.00 52.75 268 ARG A C 1
ATOM 2137 O O . ARG A 1 268 ? 131.635 22.269 -74.696 1.00 52.75 268 ARG A O 1
ATOM 2144 N N . GLN A 1 269 ? 130.309 21.070 -76.051 1.00 46.16 269 GLN A N 1
ATOM 2145 C CA . GLN A 1 269 ? 131.154 21.215 -77.250 1.00 46.16 269 GLN A CA 1
ATOM 2146 C C . GLN A 1 269 ? 130.563 22.084 -78.372 1.00 46.16 269 GLN A C 1
ATOM 2148 O O . GLN A 1 269 ? 131.188 22.212 -79.422 1.00 46.16 269 GLN A O 1
ATOM 2153 N N . ARG A 1 270 ? 129.401 22.727 -78.190 1.00 44.84 270 ARG A N 1
ATOM 2154 C CA . ARG A 1 270 ? 128.801 23.575 -79.245 1.00 44.84 270 ARG A CA 1
ATOM 2155 C C . ARG A 1 270 ? 128.300 24.933 -78.757 1.00 44.84 270 ARG A C 1
ATOM 2157 O O . ARG A 1 270 ? 127.308 25.460 -79.245 1.00 44.84 270 ARG A O 1
ATOM 2164 N N . GLY A 1 271 ? 129.071 25.542 -77.859 1.00 47.38 271 GLY A N 1
ATOM 2165 C CA . GLY A 1 271 ? 128.973 26.954 -77.477 1.00 47.38 271 GLY A CA 1
ATOM 2166 C C . GLY A 1 271 ? 129.497 27.950 -78.521 1.00 47.38 271 GLY A C 1
ATOM 2167 O O . GLY A 1 271 ? 129.873 29.053 -78.147 1.00 47.38 271 GLY A O 1
ATOM 2168 N N . GLU A 1 272 ? 129.529 27.608 -79.812 1.00 44.81 272 GLU A N 1
ATOM 2169 C CA . GLU A 1 272 ? 129.953 28.524 -80.877 1.00 44.81 272 GLU A CA 1
ATOM 2170 C C . GLU A 1 272 ? 129.151 28.257 -82.155 1.00 44.81 272 GLU A C 1
ATOM 2172 O O . GLU A 1 272 ? 129.520 27.422 -82.974 1.00 44.81 272 GLU A O 1
ATOM 2177 N N . THR A 1 273 ? 128.002 28.923 -82.296 1.00 46.31 273 THR A N 1
ATOM 2178 C CA . THR A 1 273 ? 127.524 29.609 -83.521 1.00 46.31 273 THR A CA 1
ATOM 2179 C C . THR A 1 273 ? 126.040 29.942 -83.388 1.00 46.31 273 THR A C 1
ATOM 2181 O O . THR A 1 273 ? 125.151 29.395 -84.037 1.00 46.31 273 THR A O 1
ATOM 2184 N N . ALA A 1 274 ? 125.780 30.947 -82.556 1.00 45.84 274 ALA A N 1
ATOM 2185 C CA . ALA A 1 274 ? 124.684 31.862 -82.806 1.00 45.84 274 ALA A CA 1
ATOM 2186 C C . ALA A 1 274 ? 124.868 32.475 -84.206 1.00 45.84 274 ALA A C 1
ATOM 2188 O O . ALA A 1 274 ? 125.887 33.129 -84.414 1.00 45.84 274 ALA A O 1
ATOM 2189 N N . GLN A 1 275 ? 123.924 32.234 -85.134 1.00 51.94 275 GLN A N 1
ATOM 2190 C CA . GLN A 1 275 ? 123.460 33.170 -86.191 1.00 51.94 275 GLN A CA 1
ATOM 2191 C C . GLN A 1 275 ? 122.647 32.534 -87.350 1.00 51.94 275 GLN A C 1
ATOM 2193 O O . GLN A 1 275 ? 122.688 33.046 -88.465 1.00 51.94 275 GLN A O 1
ATOM 2198 N N . ARG A 1 276 ? 121.843 31.475 -87.143 1.00 52.53 276 ARG A N 1
ATOM 2199 C CA . ARG A 1 276 ? 120.847 31.034 -88.157 1.00 52.53 276 ARG A CA 1
ATOM 2200 C C . ARG A 1 276 ? 119.549 30.487 -87.552 1.00 52.53 276 ARG A C 1
ATOM 2202 O O . ARG A 1 276 ? 119.259 29.308 -87.666 1.00 52.53 276 ARG A O 1
ATOM 2209 N N . GLY A 1 277 ? 118.772 31.363 -86.919 1.00 49.12 277 GLY A N 1
ATOM 2210 C CA . GLY A 1 277 ? 117.401 31.075 -86.462 1.00 49.12 277 GLY A CA 1
ATOM 2211 C C . GLY A 1 277 ? 116.414 32.196 -86.802 1.00 49.12 277 GLY A C 1
ATOM 2212 O O . GLY A 1 277 ? 115.399 32.355 -86.136 1.00 49.12 277 GLY A O 1
ATOM 2213 N N . ALA A 1 278 ? 116.741 33.024 -87.800 1.00 51.94 278 ALA A N 1
ATOM 2214 C CA . ALA A 1 278 ? 115.887 34.117 -88.271 1.00 51.94 278 ALA A CA 1
ATOM 2215 C C . ALA A 1 278 ? 114.853 33.668 -89.329 1.00 51.94 278 ALA A C 1
ATOM 2217 O O . ALA A 1 278 ? 114.091 34.495 -89.816 1.00 51.94 278 ALA A O 1
ATOM 2218 N N . GLU A 1 279 ? 114.786 32.371 -89.654 1.00 55.84 279 GLU A N 1
ATOM 2219 C CA . GLU A 1 279 ? 113.856 31.811 -90.652 1.00 55.84 279 GLU A CA 1
ATOM 2220 C C . GLU A 1 279 ? 112.786 30.871 -90.043 1.00 55.84 279 GLU A C 1
ATOM 2222 O O . GLU A 1 279 ? 111.815 30.539 -90.713 1.00 55.84 279 GLU A O 1
ATOM 2227 N N . GLU A 1 280 ? 112.849 30.540 -88.744 1.00 57.31 280 GLU A N 1
ATOM 2228 C CA . GLU A 1 280 ? 111.833 29.705 -88.061 1.00 57.31 280 GLU A CA 1
ATOM 2229 C C . GLU A 1 280 ? 110.670 30.498 -87.433 1.00 57.31 280 GLU A C 1
ATOM 2231 O O . GLU A 1 280 ? 109.627 29.934 -87.109 1.00 57.31 280 GLU A O 1
ATOM 2236 N N . GLN A 1 281 ? 110.774 31.827 -87.317 1.00 56.84 281 GLN A N 1
ATOM 2237 C CA . GLN A 1 281 ? 109.686 32.657 -86.771 1.00 56.84 281 GLN A CA 1
ATOM 2238 C C . GLN A 1 281 ? 108.621 33.074 -87.803 1.00 56.84 281 GLN A C 1
ATOM 2240 O O . GLN A 1 281 ? 107.630 33.706 -87.431 1.00 56.84 281 GLN A O 1
ATOM 2245 N N . GLN A 1 282 ? 108.781 32.711 -89.081 1.00 56.72 282 GLN A N 1
ATOM 2246 C CA . GLN A 1 282 ? 107.773 32.973 -90.120 1.00 56.72 282 GLN A CA 1
ATOM 2247 C C . GLN A 1 282 ? 106.870 31.765 -90.425 1.00 56.72 282 GLN A C 1
ATOM 2249 O O . GLN A 1 282 ? 105.755 31.969 -90.895 1.00 56.72 282 GLN A O 1
ATOM 2254 N N . LEU A 1 283 ? 107.261 30.537 -90.059 1.00 57.38 283 LEU A N 1
ATOM 2255 C CA . LEU A 1 283 ? 106.410 29.343 -90.205 1.00 57.38 283 LEU A CA 1
ATOM 2256 C C . LEU A 1 283 ? 105.414 29.167 -89.040 1.00 57.38 283 LEU A C 1
ATOM 2258 O O . LEU A 1 283 ? 104.274 28.777 -89.267 1.00 57.38 283 LEU A O 1
ATOM 2262 N N . LEU A 1 284 ? 105.760 29.613 -87.827 1.00 58.62 284 LEU A N 1
ATOM 2263 C CA . LEU A 1 284 ? 104.868 29.576 -86.651 1.00 58.62 284 LEU A CA 1
ATOM 2264 C C . LEU A 1 284 ? 103.732 30.623 -86.660 1.00 58.62 284 LEU A C 1
ATOM 2266 O O . LEU A 1 284 ? 102.837 30.575 -85.814 1.00 58.62 284 LEU A O 1
ATOM 2270 N N . LYS A 1 285 ? 103.745 31.584 -87.596 1.00 59.72 285 LYS A N 1
ATOM 2271 C CA . LYS A 1 285 ? 102.630 32.530 -87.797 1.00 59.72 285 LYS A CA 1
ATOM 2272 C C . LYS A 1 285 ? 101.588 32.033 -88.805 1.00 59.72 285 LYS A C 1
ATOM 2274 O O . LYS A 1 285 ? 100.439 32.434 -88.686 1.00 59.72 285 LYS A O 1
ATOM 2279 N N . ALA A 1 286 ? 101.952 31.136 -89.724 1.00 61.88 286 ALA A N 1
ATOM 2280 C CA . ALA A 1 286 ? 101.030 30.597 -90.725 1.00 61.88 286 ALA A CA 1
ATOM 2281 C C . ALA A 1 286 ? 100.131 29.472 -90.169 1.00 61.88 286 ALA A C 1
ATOM 2283 O O . ALA A 1 286 ? 98.951 29.412 -90.505 1.00 61.88 286 ALA A O 1
ATOM 2284 N N . GLU A 1 287 ? 100.632 28.635 -89.253 1.00 63.50 287 GLU A N 1
ATOM 2285 C CA . GLU A 1 287 ? 99.819 27.581 -88.612 1.00 63.50 287 GLU A CA 1
ATOM 2286 C C . GLU A 1 287 ? 98.740 28.150 -87.674 1.00 63.50 287 GLU A C 1
ATOM 2288 O O . GLU A 1 287 ? 97.612 27.658 -87.646 1.00 63.50 287 GLU A O 1
ATOM 2293 N N . ARG A 1 288 ? 99.018 29.266 -86.985 1.00 64.19 288 ARG A N 1
ATOM 2294 C CA . ARG A 1 288 ? 98.029 29.930 -86.111 1.00 64.19 288 ARG A CA 1
ATOM 2295 C C . ARG A 1 288 ? 96.884 30.608 -86.868 1.00 64.19 288 ARG A C 1
ATOM 2297 O O . ARG A 1 288 ? 95.813 30.793 -86.295 1.00 64.19 288 ARG A O 1
ATOM 2304 N N . GLU A 1 289 ? 97.072 30.962 -88.137 1.00 65.12 289 GLU A N 1
ATOM 2305 C CA . GLU A 1 289 ? 95.999 31.524 -88.972 1.00 65.12 289 GLU A CA 1
ATOM 2306 C C . GLU A 1 289 ? 95.109 30.427 -89.588 1.00 65.12 289 GLU A C 1
ATOM 2308 O O . GLU A 1 289 ? 93.912 30.651 -89.777 1.00 65.12 289 GLU A O 1
ATOM 2313 N N . GLN A 1 290 ? 95.630 29.211 -89.801 1.00 63.28 290 GLN A N 1
ATOM 2314 C CA . GLN A 1 290 ? 94.828 28.057 -90.237 1.00 63.28 290 GLN A CA 1
ATOM 2315 C C . GLN A 1 290 ? 93.964 27.459 -89.114 1.00 63.28 290 GLN A C 1
ATOM 2317 O O . GLN A 1 290 ? 92.817 27.085 -89.371 1.00 63.28 290 GLN A O 1
ATOM 2322 N N . GLU A 1 291 ? 94.438 27.441 -87.866 1.00 63.56 291 GLU A N 1
ATOM 2323 C CA . GLU A 1 291 ? 93.638 26.970 -86.721 1.00 63.56 291 GLU A CA 1
ATOM 2324 C C . GLU A 1 291 ? 92.484 27.927 -86.366 1.00 63.56 291 GLU A C 1
ATOM 2326 O O . GLU A 1 291 ? 91.385 27.485 -86.022 1.00 63.56 291 GLU A O 1
ATOM 2331 N N . LEU A 1 292 ? 92.674 29.242 -86.534 1.00 61.62 292 LEU A N 1
ATOM 2332 C CA . LEU A 1 292 ? 91.606 30.231 -86.332 1.00 61.62 292 LEU A CA 1
ATOM 2333 C C . LEU A 1 292 ? 90.554 30.210 -87.455 1.00 61.62 292 LEU A C 1
ATOM 2335 O O . LEU A 1 292 ? 89.382 30.489 -87.193 1.00 61.62 292 LEU A O 1
ATOM 2339 N N . ALA A 1 293 ? 90.928 29.819 -88.678 1.00 62.72 293 ALA A N 1
ATOM 2340 C CA . ALA A 1 293 ? 89.985 29.626 -89.782 1.00 62.72 293 ALA A CA 1
ATOM 2341 C C . ALA A 1 293 ? 89.151 28.335 -89.630 1.00 62.72 293 ALA A C 1
ATOM 2343 O O . ALA A 1 293 ? 87.950 28.346 -89.911 1.00 62.72 293 ALA A O 1
ATOM 2344 N N . ALA A 1 294 ? 89.743 27.248 -89.119 1.00 62.50 294 ALA A N 1
ATOM 2345 C CA . ALA A 1 294 ? 89.027 26.000 -88.830 1.00 62.50 294 ALA A CA 1
ATOM 2346 C C . ALA A 1 294 ? 88.047 26.146 -87.645 1.00 62.50 294 ALA A C 1
ATOM 2348 O O . ALA A 1 294 ? 86.902 25.700 -87.733 1.00 62.50 294 ALA A O 1
ATOM 2349 N N . ALA A 1 295 ? 88.437 26.868 -86.587 1.00 61.22 295 ALA A N 1
ATOM 2350 C CA . ALA A 1 295 ? 87.559 27.164 -85.450 1.00 61.22 295 ALA A CA 1
ATOM 2351 C C . ALA A 1 295 ? 86.396 28.118 -85.806 1.00 61.22 295 ALA A C 1
ATOM 2353 O O . ALA A 1 295 ? 85.323 28.048 -85.203 1.00 61.22 295 ALA A O 1
ATOM 2354 N N . ALA A 1 296 ? 86.570 29.002 -86.797 1.00 62.72 296 ALA A N 1
ATOM 2355 C CA . ALA A 1 296 ? 85.500 29.870 -87.294 1.00 62.72 296 ALA A CA 1
ATOM 2356 C C . ALA A 1 296 ? 84.463 29.107 -88.143 1.00 62.72 296 ALA A C 1
ATOM 2358 O O . ALA A 1 296 ? 83.268 29.391 -88.049 1.00 62.72 296 ALA A O 1
ATOM 2359 N N . ALA A 1 297 ? 84.894 28.107 -88.919 1.00 65.44 297 ALA A N 1
ATOM 2360 C CA . ALA A 1 297 ? 83.999 27.257 -89.708 1.00 65.44 297 ALA A CA 1
ATOM 2361 C C . ALA A 1 297 ? 83.156 26.312 -88.830 1.00 65.44 297 ALA A C 1
ATOM 2363 O O . ALA A 1 297 ? 81.977 26.094 -89.110 1.00 65.44 297 ALA A O 1
ATOM 2364 N N . GLU A 1 298 ? 83.719 25.801 -87.732 1.00 66.56 298 GLU A N 1
ATOM 2365 C CA . GLU A 1 298 ? 82.980 24.952 -86.790 1.00 66.56 298 GLU A CA 1
ATOM 2366 C C . GLU A 1 298 ? 81.968 25.756 -85.951 1.00 66.56 298 GLU A C 1
ATOM 2368 O O . GLU A 1 298 ? 80.832 25.322 -85.756 1.00 66.56 298 GLU A O 1
ATOM 2373 N N . ARG A 1 299 ? 82.311 26.994 -85.559 1.00 67.50 299 ARG A N 1
ATOM 2374 C CA . ARG A 1 299 ? 81.368 27.923 -84.907 1.00 67.50 299 ARG A CA 1
ATOM 2375 C C . ARG A 1 299 ? 80.216 28.342 -85.819 1.00 67.50 299 ARG A C 1
ATOM 2377 O O . ARG A 1 299 ? 79.102 28.495 -85.333 1.00 67.50 299 ARG A O 1
ATOM 2384 N N . ALA A 1 300 ? 80.451 28.489 -87.123 1.00 67.44 300 ALA A N 1
ATOM 2385 C CA . ALA A 1 300 ? 79.388 28.775 -88.087 1.00 67.44 300 ALA A CA 1
ATOM 2386 C C . ALA A 1 300 ? 78.435 27.580 -88.278 1.00 67.44 300 ALA A C 1
ATOM 2388 O O . ALA A 1 300 ? 77.233 27.771 -88.448 1.00 67.44 300 ALA A O 1
ATOM 2389 N N . ARG A 1 301 ? 78.950 26.346 -88.196 1.00 71.06 301 ARG A N 1
ATOM 2390 C CA . ARG A 1 301 ? 78.137 25.127 -88.294 1.00 71.06 301 ARG A CA 1
ATOM 2391 C C . ARG A 1 301 ? 77.282 24.902 -87.041 1.00 71.06 301 ARG A C 1
ATOM 2393 O O . ARG A 1 301 ? 76.094 24.641 -87.179 1.00 71.06 301 ARG A O 1
ATOM 2400 N N . LEU A 1 302 ? 77.847 25.109 -85.849 1.00 65.69 302 LEU A N 1
ATOM 2401 C CA . LEU A 1 302 ? 77.109 25.048 -84.579 1.00 65.69 302 LEU A CA 1
ATOM 2402 C C . LEU A 1 302 ? 76.098 26.198 -84.420 1.00 65.69 302 LEU A C 1
ATOM 2404 O O . LEU A 1 302 ? 75.049 26.004 -83.816 1.00 65.69 302 LEU A O 1
ATOM 2408 N N . ALA A 1 303 ? 76.367 27.378 -84.992 1.00 65.19 303 ALA A N 1
ATOM 2409 C CA . ALA A 1 303 ? 75.405 28.483 -85.021 1.00 65.19 303 ALA A CA 1
ATOM 2410 C C . ALA A 1 303 ? 74.203 28.193 -85.941 1.00 65.19 303 ALA A C 1
ATOM 2412 O O . ALA A 1 303 ? 73.071 28.470 -85.559 1.00 65.19 303 ALA A O 1
ATOM 2413 N N . ALA A 1 304 ? 74.422 27.569 -87.105 1.00 68.25 304 ALA A N 1
ATOM 2414 C CA . ALA A 1 304 ? 73.336 27.157 -87.999 1.00 68.25 304 ALA A CA 1
ATOM 2415 C C . ALA A 1 304 ? 72.475 26.021 -87.404 1.00 68.25 304 ALA A C 1
ATOM 2417 O O . ALA A 1 304 ? 71.257 26.000 -87.578 1.00 68.25 304 ALA A O 1
ATOM 2418 N N . GLU A 1 305 ? 73.093 25.100 -86.660 1.00 69.75 305 GLU A N 1
ATOM 2419 C CA . GLU A 1 305 ? 72.396 24.025 -85.938 1.00 69.75 305 GLU A CA 1
ATOM 2420 C C . GLU A 1 305 ? 71.598 24.574 -84.737 1.00 69.75 305 GLU A C 1
ATOM 2422 O O . GLU A 1 305 ? 70.472 24.144 -84.486 1.00 69.75 305 GLU A O 1
ATOM 2427 N N . ALA A 1 306 ? 72.120 25.600 -84.053 1.00 65.19 306 ALA A N 1
ATOM 2428 C CA . ALA A 1 306 ? 71.408 26.318 -82.997 1.00 65.19 306 ALA A CA 1
ATOM 2429 C C . ALA A 1 306 ? 70.219 27.141 -83.529 1.00 65.19 306 ALA A C 1
ATOM 2431 O O . ALA A 1 306 ? 69.181 27.193 -82.874 1.00 65.19 306 ALA A O 1
ATOM 2432 N N . GLU A 1 307 ? 70.322 27.740 -84.720 1.00 73.06 307 GLU A N 1
ATOM 2433 C CA . GLU A 1 307 ? 69.204 28.448 -85.364 1.00 73.06 307 GLU A CA 1
ATOM 2434 C C . GLU A 1 307 ? 68.084 27.489 -85.804 1.00 73.06 307 GLU A C 1
ATOM 2436 O O . GLU A 1 307 ? 66.907 27.809 -85.628 1.00 73.06 307 GLU A O 1
ATOM 2441 N N . GLN A 1 308 ? 68.412 26.283 -86.286 1.00 69.81 308 GLN A N 1
ATOM 2442 C CA . GLN A 1 308 ? 67.408 25.244 -86.564 1.00 69.81 308 GLN A CA 1
ATOM 2443 C C . GLN A 1 308 ? 66.706 24.753 -85.291 1.00 69.81 308 GLN A C 1
ATOM 2445 O O . GLN A 1 308 ? 65.481 24.624 -85.283 1.00 69.81 308 GLN A O 1
ATOM 2450 N N . GLN A 1 309 ? 67.447 24.552 -84.198 1.00 67.06 309 GLN A N 1
ATOM 2451 C CA . GLN A 1 309 ? 66.860 24.187 -82.905 1.00 67.06 309 GLN A CA 1
ATOM 2452 C C . GLN A 1 309 ? 66.018 25.324 -82.308 1.00 67.06 309 GLN A C 1
ATOM 2454 O O . GLN A 1 309 ? 64.989 25.062 -81.689 1.00 67.06 309 GLN A O 1
ATOM 2459 N N . HIS A 1 310 ? 66.393 26.587 -82.526 1.00 69.56 310 HIS A N 1
ATOM 2460 C CA . HIS A 1 310 ? 65.607 27.737 -82.076 1.00 69.56 310 HIS A CA 1
ATOM 2461 C C . HIS A 1 310 ? 64.288 27.872 -82.856 1.00 69.56 310 HIS A C 1
ATOM 2463 O O . HIS A 1 310 ? 63.253 28.136 -82.250 1.00 69.56 310 HIS A O 1
ATOM 2469 N N . LEU A 1 311 ? 64.292 27.602 -84.166 1.00 71.06 311 LEU A N 1
ATOM 2470 C CA . LEU A 1 311 ? 63.084 27.563 -85.005 1.00 71.06 311 LEU A CA 1
ATOM 2471 C C . LEU A 1 311 ? 62.139 26.402 -84.645 1.00 71.06 311 LEU A C 1
ATOM 2473 O O . LEU A 1 311 ? 60.919 26.573 -84.651 1.00 71.06 311 LEU A O 1
ATOM 2477 N N . GLU A 1 312 ? 62.672 25.229 -84.289 1.00 70.00 312 GLU A N 1
ATOM 2478 C CA . GLU A 1 312 ? 61.863 24.115 -83.770 1.00 70.00 312 GLU A CA 1
ATOM 2479 C C . GLU A 1 312 ? 61.311 24.394 -82.365 1.00 70.00 312 GLU A C 1
ATOM 2481 O O . GLU A 1 312 ? 60.180 24.012 -82.055 1.00 70.00 312 GLU A O 1
ATOM 2486 N N . LEU A 1 313 ? 62.068 25.098 -81.517 1.00 68.12 313 LEU A N 1
ATOM 2487 C CA . LEU A 1 313 ? 61.601 25.540 -80.203 1.00 68.12 313 LEU A CA 1
ATOM 2488 C C . LEU A 1 313 ? 60.563 26.662 -80.297 1.00 68.12 313 LEU A C 1
ATOM 2490 O O . LEU A 1 313 ? 59.653 26.690 -79.473 1.00 68.12 313 LEU A O 1
ATOM 2494 N N . GLU A 1 314 ? 60.647 27.552 -81.286 1.00 69.94 314 GLU A N 1
ATOM 2495 C CA . GLU A 1 314 ? 59.622 28.569 -81.545 1.00 69.94 314 GLU A CA 1
ATOM 2496 C C . GLU A 1 314 ? 58.334 27.952 -82.089 1.00 69.94 314 GLU A C 1
ATOM 2498 O O . GLU A 1 314 ? 57.273 28.255 -81.553 1.00 69.94 314 GLU A O 1
ATOM 2503 N N . LYS A 1 315 ? 58.405 26.982 -83.012 1.00 71.25 315 LYS A N 1
ATOM 2504 C CA . LYS A 1 315 ? 57.219 26.204 -83.421 1.00 71.25 315 LYS A CA 1
ATOM 2505 C C . LYS A 1 315 ? 56.584 25.442 -82.260 1.00 71.25 315 LYS A C 1
ATOM 2507 O O . LYS A 1 315 ? 55.372 25.498 -82.083 1.00 71.25 315 LYS A O 1
ATOM 2512 N N . ARG A 1 316 ? 57.389 24.795 -81.408 1.00 67.19 316 ARG A N 1
ATOM 2513 C CA . ARG A 1 316 ? 56.883 24.143 -80.187 1.00 67.19 316 ARG A CA 1
ATOM 2514 C C . ARG A 1 316 ? 56.330 25.143 -79.175 1.00 67.19 316 ARG A C 1
ATOM 2516 O O . ARG A 1 316 ? 55.394 24.812 -78.459 1.00 67.19 316 ARG A O 1
ATOM 2523 N N . ARG A 1 317 ? 56.871 26.362 -79.095 1.00 66.75 317 ARG A N 1
ATOM 2524 C CA . ARG A 1 317 ? 56.318 27.434 -78.251 1.00 66.75 317 ARG A CA 1
ATOM 2525 C C . ARG A 1 317 ? 55.004 27.967 -78.805 1.00 66.75 317 ARG A C 1
ATOM 2527 O O . ARG A 1 317 ? 54.104 28.195 -78.012 1.00 66.75 317 ARG A O 1
ATOM 2534 N N . GLU A 1 318 ? 54.855 28.111 -80.115 1.00 66.81 318 GLU A N 1
ATOM 2535 C CA . GLU A 1 318 ? 53.589 28.499 -80.746 1.00 66.81 318 GLU A CA 1
ATOM 2536 C C . GLU A 1 318 ? 52.518 27.407 -80.583 1.00 66.81 318 GLU A C 1
ATOM 2538 O O . GLU A 1 318 ? 51.380 27.719 -80.237 1.00 66.81 318 GLU A O 1
ATOM 2543 N N . GLU A 1 319 ? 52.886 26.127 -80.697 1.00 64.75 319 GLU A N 1
ATOM 2544 C CA . GLU A 1 319 ? 52.003 24.987 -80.401 1.00 64.75 319 GLU A CA 1
ATOM 2545 C C . GLU A 1 319 ? 51.629 24.912 -78.909 1.00 64.75 319 GLU A C 1
ATOM 2547 O O . GLU A 1 319 ? 50.469 24.672 -78.570 1.00 64.75 319 GLU A O 1
ATOM 2552 N N . LEU A 1 320 ? 52.570 25.186 -77.997 1.00 60.66 320 LEU A N 1
ATOM 2553 C CA . LEU A 1 320 ? 52.306 25.247 -76.554 1.00 60.66 320 LEU A CA 1
ATOM 2554 C C . LEU A 1 320 ? 51.497 26.485 -76.145 1.00 60.66 320 LEU A C 1
ATOM 2556 O O . LEU A 1 320 ? 50.719 26.397 -75.203 1.00 60.66 320 LEU A O 1
ATOM 2560 N N . VAL A 1 321 ? 51.627 27.615 -76.845 1.00 61.69 321 VAL A N 1
ATOM 2561 C CA . VAL A 1 321 ? 50.805 28.818 -76.629 1.00 61.69 321 VAL A CA 1
ATOM 2562 C C . VAL A 1 321 ? 49.395 28.621 -77.195 1.00 61.69 321 VAL A C 1
ATOM 2564 O O . VAL A 1 321 ? 48.431 29.019 -76.546 1.00 61.69 321 VAL A O 1
ATOM 2567 N N . ALA A 1 322 ? 49.235 27.926 -78.325 1.00 57.50 322 ALA A N 1
ATOM 2568 C CA . ALA A 1 322 ? 47.924 27.519 -78.836 1.00 57.50 322 ALA A CA 1
ATOM 2569 C C . ALA A 1 322 ? 47.229 26.499 -77.907 1.00 57.50 322 ALA A C 1
ATOM 2571 O O . ALA A 1 322 ? 46.031 26.615 -77.645 1.00 57.50 322 ALA A O 1
ATOM 2572 N N . MET A 1 323 ? 47.984 25.556 -77.330 1.00 56.16 323 MET A N 1
ATOM 2573 C CA . MET A 1 323 ? 47.489 24.622 -76.308 1.00 56.16 323 MET A CA 1
ATOM 2574 C C . MET A 1 323 ? 47.218 25.309 -74.957 1.00 56.16 323 MET A C 1
ATOM 2576 O O . MET A 1 323 ? 46.275 24.938 -74.262 1.00 56.16 323 MET A O 1
ATOM 2580 N N . ALA A 1 324 ? 47.982 26.342 -74.587 1.00 53.88 324 ALA A N 1
ATOM 2581 C CA . ALA A 1 324 ? 47.740 27.139 -73.383 1.00 53.88 324 ALA A CA 1
ATOM 2582 C C . ALA A 1 324 ? 46.511 28.053 -73.522 1.00 53.88 324 ALA A C 1
ATOM 2584 O O . ALA A 1 324 ? 45.753 28.173 -72.565 1.00 53.88 324 ALA A O 1
ATOM 2585 N N . ALA A 1 325 ? 46.249 28.618 -74.706 1.00 51.44 325 ALA A N 1
ATOM 2586 C CA . ALA A 1 325 ? 45.039 29.397 -74.983 1.00 51.44 325 ALA A CA 1
ATOM 2587 C C . ALA A 1 325 ? 43.766 28.522 -74.993 1.00 51.44 325 ALA A C 1
ATOM 2589 O O . ALA A 1 325 ? 42.724 28.937 -74.486 1.00 51.44 325 ALA A O 1
ATOM 2590 N N . ALA A 1 326 ? 43.852 27.278 -75.484 1.00 53.22 326 ALA A N 1
ATOM 2591 C CA . ALA A 1 326 ? 42.785 26.282 -75.326 1.00 53.22 326 ALA A CA 1
ATOM 2592 C C . ALA A 1 326 ? 42.620 25.842 -73.853 1.00 53.22 326 ALA A C 1
ATOM 2594 O O . ALA A 1 326 ? 41.502 25.646 -73.374 1.00 53.22 326 ALA A O 1
ATOM 2595 N N . GLY A 1 327 ? 43.728 25.771 -73.107 1.00 52.94 327 GLY A N 1
ATOM 2596 C CA . GLY A 1 327 ? 43.752 25.513 -71.668 1.00 52.94 327 GLY A CA 1
ATOM 2597 C C . GLY A 1 327 ? 43.129 26.631 -70.823 1.00 52.94 327 GLY A C 1
ATOM 2598 O O . GLY A 1 327 ? 42.434 26.338 -69.854 1.00 52.94 327 GLY A O 1
ATOM 2599 N N . GLU A 1 328 ? 43.308 27.901 -71.186 1.00 50.66 328 GLU A N 1
ATOM 2600 C CA . GLU A 1 328 ? 42.702 29.046 -70.489 1.00 50.66 328 GLU A CA 1
ATOM 2601 C C . GLU A 1 328 ? 41.182 29.115 -70.679 1.00 50.66 328 GLU A C 1
ATOM 2603 O O . GLU A 1 328 ? 40.479 29.433 -69.721 1.00 50.66 328 GLU A O 1
ATOM 2608 N N . ALA A 1 329 ? 40.655 28.711 -71.840 1.00 54.47 329 ALA A N 1
ATOM 2609 C CA . ALA A 1 329 ? 39.211 28.561 -72.036 1.00 54.47 329 ALA A CA 1
ATOM 2610 C C . ALA A 1 329 ? 38.623 27.458 -71.133 1.00 54.47 329 ALA A C 1
ATOM 2612 O O . ALA A 1 329 ? 37.613 27.686 -70.474 1.00 54.47 329 ALA A O 1
ATOM 2613 N N . THR A 1 330 ? 39.299 26.308 -71.008 1.00 56.62 330 THR A N 1
ATOM 2614 C CA . THR A 1 330 ? 38.866 25.226 -70.097 1.00 56.62 330 THR A CA 1
ATOM 2615 C C . THR A 1 330 ? 39.091 25.534 -68.613 1.00 56.62 330 THR A C 1
ATOM 2617 O O . THR A 1 330 ? 38.335 25.080 -67.762 1.00 56.62 330 THR A O 1
ATOM 2620 N N . ARG A 1 331 ? 40.102 26.339 -68.260 1.00 56.84 331 ARG A N 1
ATOM 2621 C CA . ARG A 1 331 ? 40.306 26.800 -66.877 1.00 56.84 331 ARG A CA 1
ATOM 2622 C C . ARG A 1 331 ? 39.308 27.880 -66.486 1.00 56.84 331 ARG A C 1
ATOM 2624 O O . ARG A 1 331 ? 38.925 27.918 -65.326 1.00 56.84 331 ARG A O 1
ATOM 2631 N N . ALA A 1 332 ? 38.870 28.721 -67.421 1.00 61.34 332 ALA A N 1
ATOM 2632 C CA . ALA A 1 332 ? 37.805 29.686 -67.178 1.00 61.34 332 ALA A CA 1
ATOM 2633 C C . ALA A 1 332 ? 36.446 28.996 -66.978 1.00 61.34 332 ALA A C 1
ATOM 2635 O O . ALA A 1 332 ? 35.713 29.391 -66.075 1.00 61.34 332 ALA A O 1
ATOM 2636 N N . THR A 1 333 ? 36.133 27.935 -67.735 1.00 61.28 333 THR A N 1
ATOM 2637 C CA . THR A 1 333 ? 34.909 27.141 -67.514 1.00 61.28 333 THR A CA 1
ATOM 2638 C C . THR A 1 333 ? 34.979 26.335 -66.220 1.00 61.28 333 THR A C 1
ATOM 2640 O O . THR A 1 333 ? 34.049 26.406 -65.431 1.00 61.28 333 THR A O 1
ATOM 2643 N N . LEU A 1 334 ? 36.106 25.677 -65.919 1.00 61.66 334 LEU A N 1
ATOM 2644 C CA . LEU A 1 334 ? 36.279 24.950 -64.653 1.00 61.66 334 LEU A CA 1
ATOM 2645 C C . LEU A 1 334 ? 36.317 25.883 -63.431 1.00 61.66 334 LEU A C 1
ATOM 2647 O O . LEU A 1 334 ? 35.875 25.501 -62.354 1.00 61.66 334 LEU A O 1
ATOM 2651 N N . ALA A 1 335 ? 36.827 27.112 -63.567 1.00 65.00 335 ALA A N 1
ATOM 2652 C CA . ALA A 1 335 ? 36.777 28.112 -62.500 1.00 65.00 335 ALA A CA 1
ATOM 2653 C C . ALA A 1 335 ? 35.365 28.687 -62.307 1.00 65.00 335 ALA A C 1
ATOM 2655 O O . ALA A 1 335 ? 34.987 28.961 -61.169 1.00 65.00 335 ALA A O 1
ATOM 2656 N N . ALA A 1 336 ? 34.588 28.844 -63.384 1.00 68.62 336 ALA A N 1
ATOM 2657 C CA . ALA A 1 336 ? 33.181 29.230 -63.309 1.00 68.62 336 ALA A CA 1
ATOM 2658 C C . ALA A 1 336 ? 32.331 28.118 -62.671 1.00 68.62 336 ALA A C 1
ATOM 2660 O O . ALA A 1 336 ? 31.584 28.401 -61.742 1.00 68.62 336 ALA A O 1
ATOM 2661 N N . GLU A 1 337 ? 32.529 26.858 -63.068 1.00 71.06 337 GLU A N 1
ATOM 2662 C CA . GLU A 1 337 ? 31.887 25.687 -62.453 1.00 71.06 337 GLU A CA 1
ATOM 2663 C C . GLU A 1 337 ? 32.304 25.519 -60.984 1.00 71.06 337 GLU A C 1
ATOM 2665 O O . GLU A 1 337 ? 31.465 25.256 -60.128 1.00 71.06 337 GLU A O 1
ATOM 2670 N N . ALA A 1 338 ? 33.576 25.750 -60.641 1.00 71.00 338 ALA A N 1
ATOM 2671 C CA . ALA A 1 338 ? 34.027 25.731 -59.250 1.00 71.00 338 ALA A CA 1
ATOM 2672 C C . ALA A 1 338 ? 33.431 26.883 -58.420 1.00 71.00 338 ALA A C 1
ATOM 2674 O O . ALA A 1 338 ? 33.149 26.700 -57.235 1.00 71.00 338 ALA A O 1
ATOM 2675 N N . GLN A 1 339 ? 33.225 28.067 -59.011 1.00 71.38 339 GLN A N 1
ATOM 2676 C CA . GLN A 1 339 ? 32.523 29.173 -58.352 1.00 71.38 339 GLN A CA 1
ATOM 2677 C C . GLN A 1 339 ? 31.028 28.892 -58.188 1.00 71.38 339 GLN A C 1
ATOM 2679 O O . GLN A 1 339 ? 30.471 29.229 -57.145 1.00 71.38 339 GLN A O 1
ATOM 2684 N N . GLU A 1 340 ? 30.392 28.249 -59.165 1.00 76.94 340 GLU A N 1
ATOM 2685 C CA . GLU A 1 340 ? 28.990 27.835 -59.095 1.00 76.94 340 GLU A CA 1
ATOM 2686 C C . GLU A 1 340 ? 28.790 26.751 -58.029 1.00 76.94 340 GLU A C 1
ATOM 2688 O O . GLU A 1 340 ? 27.950 26.917 -57.148 1.00 76.94 340 GLU A O 1
ATOM 2693 N N . GLN A 1 341 ? 29.663 25.740 -57.980 1.00 71.44 341 GLN A N 1
ATOM 2694 C CA . GLN A 1 341 ? 29.676 24.731 -56.915 1.00 71.44 341 GLN A CA 1
ATOM 2695 C C . GLN A 1 341 ? 29.947 25.345 -55.535 1.00 71.44 341 GLN A C 1
ATOM 2697 O O . GLN A 1 341 ? 29.343 24.943 -54.542 1.00 71.44 341 GLN A O 1
ATOM 2702 N N . GLN A 1 342 ? 30.826 26.348 -55.432 1.00 73.88 342 GLN A N 1
ATOM 2703 C CA . GLN A 1 342 ? 31.036 27.064 -54.169 1.00 73.88 342 GLN A CA 1
ATOM 2704 C C . GLN A 1 342 ? 29.824 27.910 -53.764 1.00 73.88 342 GLN A C 1
ATOM 2706 O O . GLN A 1 342 ? 29.521 27.985 -52.572 1.00 73.88 342 GLN A O 1
ATOM 2711 N N . ALA A 1 343 ? 29.125 28.529 -54.717 1.00 75.69 343 ALA A N 1
ATOM 2712 C CA . ALA A 1 343 ? 27.901 29.281 -54.461 1.00 75.69 343 ALA A CA 1
ATOM 2713 C C . ALA A 1 343 ? 26.746 28.355 -54.050 1.00 75.69 343 ALA A C 1
ATOM 2715 O O . ALA A 1 343 ? 26.000 28.677 -53.127 1.00 75.69 343 ALA A O 1
ATOM 2716 N N . GLU A 1 344 ? 26.643 27.181 -54.666 1.00 82.56 344 GLU A N 1
ATOM 2717 C CA . GLU A 1 344 ? 25.657 26.160 -54.328 1.00 82.56 344 GLU A CA 1
ATOM 2718 C C . GLU A 1 344 ? 25.934 25.547 -52.950 1.00 82.56 344 GLU A C 1
ATOM 2720 O O . GLU A 1 344 ? 25.037 25.496 -52.111 1.00 82.56 344 GLU A O 1
ATOM 2725 N N . LEU A 1 345 ? 27.193 25.227 -52.631 1.00 79.25 345 LEU A N 1
ATOM 2726 C CA . LEU A 1 345 ? 27.592 24.815 -51.280 1.00 79.25 345 LEU A CA 1
ATOM 2727 C C . LEU A 1 345 ? 27.359 25.923 -50.244 1.00 79.25 345 LEU A C 1
ATOM 2729 O O . LEU A 1 345 ? 27.016 25.636 -49.098 1.00 79.25 345 LEU A O 1
ATOM 2733 N N . ALA A 1 346 ? 27.544 27.194 -50.609 1.00 80.69 346 ALA A N 1
ATOM 2734 C CA . ALA A 1 346 ? 27.228 28.317 -49.730 1.00 80.69 346 ALA A CA 1
ATOM 2735 C C . ALA A 1 346 ? 25.716 28.449 -49.496 1.00 80.69 346 ALA A C 1
ATOM 2737 O O . ALA A 1 346 ? 25.309 28.733 -48.369 1.00 80.69 346 ALA A O 1
ATOM 2738 N N . LYS A 1 347 ? 24.895 28.187 -50.520 1.00 86.75 347 LYS A N 1
ATOM 2739 C CA . LYS A 1 347 ? 23.432 28.158 -50.426 1.00 86.75 347 LYS A CA 1
ATOM 2740 C C . LYS A 1 347 ? 22.950 26.993 -49.558 1.00 86.75 347 LYS A C 1
ATOM 2742 O O . LYS A 1 347 ? 22.219 27.233 -48.607 1.00 86.75 347 LYS A O 1
ATOM 2747 N N . GLN A 1 348 ? 23.467 25.784 -49.774 1.00 77.12 348 GLN A N 1
ATOM 2748 C CA . GLN A 1 348 ? 23.179 24.613 -48.935 1.00 77.12 348 GLN A CA 1
ATOM 2749 C C . GLN A 1 348 ? 23.606 24.838 -47.478 1.00 77.12 348 GLN A C 1
ATOM 2751 O O . GLN A 1 348 ? 22.889 24.483 -46.549 1.00 77.12 348 GLN A O 1
ATOM 2756 N N . ARG A 1 349 ? 24.751 25.494 -47.240 1.00 85.12 349 ARG A N 1
ATOM 2757 C CA . ARG A 1 349 ? 25.183 25.876 -45.883 1.00 85.12 349 ARG A CA 1
ATOM 2758 C C . ARG A 1 349 ? 24.295 26.944 -45.244 1.00 85.12 349 ARG A C 1
ATOM 2760 O O . ARG A 1 349 ? 24.224 26.989 -44.019 1.00 85.12 349 ARG A O 1
ATOM 2767 N N . ALA A 1 350 ? 23.688 27.831 -46.029 1.00 81.31 350 ALA A N 1
ATOM 2768 C CA . ALA A 1 350 ? 22.735 28.815 -45.522 1.00 81.31 350 ALA A CA 1
ATOM 2769 C C . ALA A 1 350 ? 21.398 28.147 -45.174 1.00 81.31 350 ALA A C 1
ATOM 2771 O O . ALA A 1 350 ? 20.914 28.330 -44.065 1.00 81.31 350 ALA A O 1
ATOM 2772 N N . GLU A 1 351 ? 20.885 27.288 -46.056 1.00 87.19 351 GLU A N 1
ATOM 2773 C CA . GLU A 1 351 ? 19.668 26.500 -45.826 1.00 87.19 351 GLU A CA 1
ATOM 2774 C C . GLU A 1 351 ? 19.815 25.573 -44.611 1.00 87.19 351 GLU A C 1
ATOM 2776 O O . GLU A 1 351 ? 18.933 25.538 -43.759 1.00 87.19 351 GLU A O 1
ATOM 2781 N N . LEU A 1 352 ? 20.966 24.907 -44.443 1.00 81.06 352 LEU A N 1
ATOM 2782 C CA . LEU A 1 352 ? 21.247 24.112 -43.241 1.00 81.06 352 LEU A CA 1
ATOM 2783 C C . LEU A 1 352 ? 21.261 24.960 -41.964 1.00 81.06 352 LEU A C 1
ATOM 2785 O O . LEU A 1 352 ? 20.758 24.512 -40.941 1.00 81.06 352 LEU A O 1
ATOM 2789 N N . LYS A 1 353 ? 21.791 26.187 -42.008 1.00 84.94 353 LYS A N 1
ATOM 2790 C CA . LYS A 1 353 ? 21.777 27.091 -40.845 1.00 84.94 353 LYS A CA 1
ATOM 2791 C C . LYS A 1 353 ? 20.379 27.587 -40.502 1.00 84.94 353 LYS A C 1
ATOM 2793 O O . LYS A 1 353 ? 20.092 27.799 -39.326 1.00 84.94 353 LYS A O 1
ATOM 2798 N N . ASP A 1 354 ? 19.535 27.807 -41.500 1.00 83.75 354 ASP A N 1
ATOM 2799 C CA . ASP A 1 354 ? 18.153 28.216 -41.268 1.00 83.75 354 ASP A CA 1
ATOM 2800 C C . ASP A 1 354 ? 17.324 27.037 -40.732 1.00 83.75 354 ASP A C 1
ATOM 2802 O O . ASP A 1 354 ? 16.611 27.212 -39.748 1.00 83.75 354 ASP A O 1
ATOM 2806 N N . LEU A 1 355 ? 17.540 25.813 -41.228 1.00 82.00 355 LEU A N 1
ATOM 2807 C CA . LEU A 1 355 ? 16.960 24.593 -40.647 1.00 82.00 355 LEU A CA 1
ATOM 2808 C C . LEU A 1 355 ? 17.465 24.314 -39.220 1.00 82.00 355 LEU A C 1
ATOM 2810 O O . LEU A 1 355 ? 16.695 23.877 -38.367 1.00 82.00 355 LEU A O 1
ATOM 2814 N N . GLU A 1 356 ? 18.741 24.579 -38.925 1.00 84.25 356 GLU A N 1
ATOM 2815 C CA . GLU A 1 356 ? 19.283 24.491 -37.562 1.00 84.25 356 GLU A CA 1
ATOM 2816 C C . GLU A 1 356 ? 18.608 25.499 -36.624 1.00 84.25 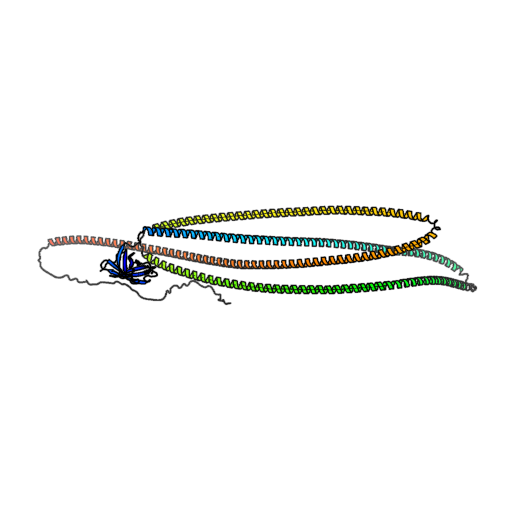356 GLU A C 1
ATOM 2818 O O . GLU A 1 356 ? 18.260 25.142 -35.499 1.00 84.25 356 GLU A O 1
ATOM 2823 N N . ARG A 1 357 ? 18.360 26.733 -37.088 1.00 84.62 357 ARG A N 1
ATOM 2824 C CA . ARG A 1 357 ? 17.605 27.734 -36.319 1.00 84.62 357 ARG A CA 1
ATOM 2825 C C . ARG A 1 357 ? 16.164 27.304 -36.088 1.00 84.62 357 ARG A C 1
ATOM 2827 O O . ARG A 1 357 ? 15.712 27.378 -34.952 1.00 84.62 357 ARG A O 1
ATOM 2834 N N . GLU A 1 358 ? 15.470 26.819 -37.114 1.00 87.12 358 GLU A N 1
ATOM 2835 C CA . GLU A 1 358 ? 14.093 26.327 -36.986 1.00 87.12 358 GLU A CA 1
ATOM 2836 C C . GLU A 1 358 ? 14.007 25.130 -36.031 1.00 87.12 358 GLU A C 1
ATOM 2838 O O . GLU A 1 358 ? 13.108 25.066 -35.191 1.00 87.12 358 GLU A O 1
ATOM 2843 N N . ARG A 1 359 ? 14.975 24.206 -36.089 1.00 89.25 359 ARG A N 1
ATOM 2844 C CA . ARG A 1 359 ? 15.070 23.083 -35.148 1.00 89.25 359 ARG A CA 1
ATOM 2845 C C . ARG A 1 359 ? 15.288 23.573 -33.719 1.00 89.25 359 ARG A C 1
ATOM 2847 O O . ARG A 1 359 ? 14.626 23.093 -32.802 1.00 89.25 359 ARG A O 1
ATOM 2854 N N . ASP A 1 360 ? 16.207 24.510 -33.514 1.00 85.44 360 ASP A N 1
ATOM 2855 C CA . ASP A 1 360 ? 16.517 25.032 -32.184 1.00 85.44 360 ASP A CA 1
ATOM 2856 C C . ASP A 1 360 ? 15.356 25.879 -31.619 1.00 85.44 360 ASP A C 1
ATOM 2858 O O . ASP A 1 360 ? 15.079 25.820 -30.419 1.00 85.44 360 ASP A O 1
ATOM 2862 N N . GLU A 1 361 ? 14.623 26.609 -32.463 1.00 87.06 361 GLU A N 1
ATOM 2863 C CA . GLU A 1 361 ? 13.379 27.304 -32.100 1.00 87.06 361 GLU A CA 1
ATOM 2864 C C . GLU A 1 361 ? 12.256 26.317 -31.751 1.00 87.06 361 GLU A C 1
ATOM 2866 O O . GLU A 1 361 ? 11.596 26.488 -30.726 1.00 87.06 361 GLU A O 1
ATOM 2871 N N . ALA A 1 362 ? 12.090 25.235 -32.517 1.00 82.94 362 ALA A N 1
ATOM 2872 C CA . ALA A 1 362 ? 11.127 24.176 -32.213 1.00 82.94 362 ALA A CA 1
ATOM 2873 C C . ALA A 1 362 ? 11.462 23.438 -30.904 1.00 82.94 362 ALA A C 1
ATOM 2875 O O . ALA A 1 362 ? 10.564 23.111 -30.125 1.00 82.94 362 ALA A O 1
ATOM 2876 N N . LEU A 1 363 ? 12.749 23.206 -30.621 1.00 82.62 363 LEU A N 1
ATOM 2877 C CA . LEU A 1 363 ? 13.203 22.623 -29.355 1.00 82.62 363 LEU A CA 1
ATOM 2878 C C . LEU A 1 363 ? 12.950 23.562 -28.172 1.00 82.62 363 LEU A C 1
ATOM 2880 O O . LEU A 1 363 ? 12.518 23.097 -27.118 1.00 82.62 363 LEU A O 1
ATOM 2884 N N . ARG A 1 364 ? 13.166 24.873 -28.340 1.00 84.62 364 ARG A N 1
ATOM 2885 C CA . ARG A 1 364 ? 12.821 25.875 -27.318 1.00 84.62 364 ARG A CA 1
ATOM 2886 C C . ARG A 1 364 ? 11.318 25.937 -27.071 1.00 84.62 364 ARG A C 1
ATOM 2888 O O . ARG A 1 364 ? 10.914 25.895 -25.916 1.00 84.62 364 ARG A O 1
ATOM 2895 N N . ALA A 1 365 ? 10.503 25.943 -28.125 1.00 84.94 365 ALA A N 1
ATOM 2896 C CA . ALA A 1 365 ? 9.048 25.920 -28.005 1.00 84.94 365 ALA A CA 1
ATOM 2897 C C . ALA A 1 365 ? 8.550 24.657 -27.278 1.00 84.94 365 ALA A C 1
ATOM 2899 O O . ALA A 1 365 ? 7.737 24.763 -26.364 1.00 84.94 365 ALA A O 1
ATOM 2900 N N . LYS A 1 366 ? 9.099 23.473 -27.597 1.00 86.12 366 LYS A N 1
ATOM 2901 C CA . LYS A 1 366 ? 8.797 22.227 -26.866 1.00 86.12 366 LYS A CA 1
ATOM 2902 C C . LYS A 1 366 ? 9.231 22.276 -25.401 1.00 86.12 366 LYS A C 1
ATOM 2904 O O . LYS A 1 366 ? 8.529 21.746 -24.546 1.00 86.12 366 LYS A O 1
ATOM 2909 N N . LEU A 1 367 ? 10.378 22.884 -25.098 1.00 83.00 367 LEU A N 1
ATOM 2910 C CA . LEU A 1 367 ? 10.846 23.063 -23.720 1.00 83.00 367 LEU A CA 1
ATOM 2911 C C . LEU A 1 367 ? 9.928 23.998 -22.926 1.00 83.00 367 LEU A C 1
ATOM 2913 O O . LEU A 1 367 ? 9.597 23.682 -21.787 1.00 83.00 367 LEU A O 1
ATOM 2917 N N . GLU A 1 368 ? 9.484 25.105 -23.521 1.00 85.44 368 GLU A N 1
ATOM 2918 C CA . GLU A 1 368 ? 8.524 26.027 -22.902 1.00 85.44 368 GLU A CA 1
ATOM 2919 C C . GLU A 1 368 ? 7.147 25.375 -22.703 1.00 85.44 368 GLU A C 1
ATOM 2921 O O . GLU A 1 368 ? 6.528 25.549 -21.656 1.00 85.44 368 GLU A O 1
ATOM 2926 N N . GLU A 1 369 ? 6.677 24.574 -23.662 1.00 86.62 369 GLU A N 1
ATOM 2927 C CA . GLU A 1 369 ? 5.435 23.801 -23.538 1.00 86.62 369 GLU A CA 1
ATOM 2928 C C . GLU A 1 369 ? 5.535 22.745 -22.427 1.00 86.62 369 GLU A C 1
ATOM 2930 O O . GLU A 1 369 ? 4.639 22.636 -21.590 1.00 86.62 369 GLU A O 1
ATOM 2935 N N . GLN A 1 370 ? 6.662 22.029 -22.338 1.00 78.50 370 GLN A N 1
ATOM 2936 C CA . GLN A 1 370 ? 6.921 21.102 -21.233 1.00 78.50 370 GLN A CA 1
ATOM 2937 C C . GLN A 1 370 ? 7.021 21.810 -19.878 1.00 78.50 370 GLN A C 1
ATOM 2939 O O . GLN A 1 370 ? 6.612 21.237 -18.869 1.00 78.50 370 GLN A O 1
ATOM 2944 N N . GLN A 1 371 ? 7.566 23.028 -19.829 1.00 83.50 371 GLN A N 1
ATOM 2945 C CA . GLN A 1 371 ? 7.609 23.831 -18.607 1.00 83.50 371 GLN A CA 1
ATOM 2946 C C . GLN A 1 371 ? 6.206 24.267 -18.180 1.00 83.50 371 GLN A C 1
ATOM 2948 O O . GLN A 1 371 ? 5.850 24.053 -17.026 1.00 83.50 371 GLN A O 1
ATOM 2953 N N . ARG A 1 372 ? 5.371 24.753 -19.106 1.00 84.38 372 ARG A N 1
ATOM 2954 C CA . ARG A 1 372 ? 3.969 25.099 -18.812 1.00 84.38 372 ARG A CA 1
ATOM 2955 C C . ARG A 1 372 ? 3.158 23.896 -18.341 1.00 84.38 372 ARG A C 1
ATOM 2957 O O . ARG A 1 372 ? 2.455 24.002 -17.347 1.00 84.38 372 ARG A O 1
ATOM 2964 N N . ALA A 1 373 ? 3.314 22.739 -18.982 1.00 80.31 373 ALA A N 1
ATOM 2965 C CA . ALA A 1 373 ? 2.640 21.514 -18.553 1.00 80.31 373 ALA A CA 1
ATOM 2966 C C . ALA A 1 373 ? 3.083 21.058 -17.148 1.00 80.31 373 ALA A C 1
ATOM 2968 O O . ALA A 1 373 ? 2.284 20.514 -16.390 1.00 80.31 373 ALA A O 1
ATOM 2969 N N . ARG A 1 374 ? 4.352 21.282 -16.773 1.00 80.75 374 ARG A N 1
ATOM 2970 C CA . ARG A 1 374 ? 4.831 21.022 -15.405 1.00 80.75 374 ARG A CA 1
ATOM 2971 C C . ARG A 1 374 ? 4.248 22.007 -14.402 1.00 80.75 374 ARG A C 1
ATOM 2973 O O . ARG A 1 374 ? 3.804 21.565 -13.353 1.00 80.75 374 ARG A O 1
ATOM 2980 N N . GLU A 1 375 ? 4.213 23.296 -14.728 1.00 85.94 375 GLU A N 1
ATOM 2981 C CA . GLU A 1 375 ? 3.603 24.318 -13.871 1.00 85.94 375 GLU A CA 1
ATOM 2982 C C . GLU A 1 375 ? 2.106 24.045 -13.658 1.00 85.94 375 GLU A C 1
ATOM 2984 O O . GLU A 1 375 ? 1.625 24.109 -12.530 1.00 85.94 375 GLU A O 1
ATOM 2989 N N . GLU A 1 376 ? 1.370 23.655 -14.703 1.00 85.88 376 GLU A N 1
ATOM 2990 C CA . GLU A 1 376 ? -0.040 23.262 -14.592 1.00 85.88 376 GLU A CA 1
ATOM 2991 C C . GLU A 1 376 ? -0.214 22.045 -13.672 1.00 85.88 376 GLU A C 1
ATOM 2993 O O . GLU A 1 376 ? -0.990 22.113 -12.717 1.00 85.88 376 GLU A O 1
ATOM 2998 N N . LEU A 1 377 ? 0.576 20.984 -13.866 1.00 80.88 377 LEU A N 1
ATOM 2999 C CA . LEU A 1 377 ? 0.549 19.801 -12.997 1.00 80.88 377 LEU A CA 1
ATOM 3000 C C . LEU A 1 377 ? 0.946 20.114 -11.549 1.00 80.88 377 LEU A C 1
ATOM 3002 O O . LEU A 1 377 ? 0.344 19.573 -10.627 1.00 80.88 377 LEU A O 1
ATOM 3006 N N . GLU A 1 378 ? 1.922 20.993 -11.321 1.00 82.94 378 GLU A N 1
ATOM 3007 C CA . GLU A 1 378 ? 2.302 21.439 -9.976 1.00 82.94 378 GLU A CA 1
ATOM 3008 C C . GLU A 1 378 ? 1.173 22.239 -9.318 1.00 82.94 378 GLU A C 1
ATOM 3010 O O . GLU A 1 378 ? 0.893 22.048 -8.133 1.00 82.94 378 GLU A O 1
ATOM 3015 N N . THR A 1 379 ? 0.462 23.083 -10.073 1.00 82.56 379 THR A N 1
ATOM 3016 C CA . THR A 1 379 ? -0.703 23.806 -9.542 1.00 82.56 379 THR A CA 1
ATOM 3017 C C . THR A 1 379 ? -1.893 22.888 -9.261 1.00 82.56 379 THR A C 1
ATOM 3019 O O . THR A 1 379 ? -2.591 23.092 -8.266 1.00 82.56 379 THR A O 1
ATOM 3022 N N . GLU A 1 380 ? -2.119 21.857 -10.077 1.00 83.06 380 GLU A N 1
ATOM 3023 C CA . GLU A 1 380 ? -3.144 20.840 -9.828 1.00 83.06 380 GLU A CA 1
ATOM 3024 C C . GLU A 1 380 ? -2.781 19.951 -8.637 1.00 83.06 380 GLU A C 1
ATOM 3026 O O . GLU A 1 380 ? -3.628 19.713 -7.774 1.00 83.06 380 GLU A O 1
ATOM 3031 N N . ALA A 1 381 ? -1.518 19.538 -8.519 1.00 78.69 381 ALA A N 1
ATOM 3032 C CA . ALA A 1 381 ? -1.016 18.801 -7.365 1.00 78.69 381 ALA A CA 1
ATOM 3033 C C . ALA A 1 381 ? -1.123 19.632 -6.078 1.00 78.69 381 ALA A C 1
ATOM 3035 O O . ALA A 1 381 ? -1.547 19.112 -5.047 1.00 78.69 381 ALA A O 1
ATOM 3036 N N . ALA A 1 382 ? -0.822 20.933 -6.136 1.00 80.69 382 ALA A N 1
ATOM 3037 C CA . ALA A 1 382 ? -0.986 21.846 -5.008 1.00 80.69 382 ALA A CA 1
ATOM 3038 C C . ALA A 1 382 ? -2.461 22.016 -4.602 1.00 80.69 382 ALA A C 1
ATOM 3040 O O . ALA A 1 382 ? -2.764 22.039 -3.409 1.00 80.69 382 ALA A O 1
ATOM 3041 N N . ARG A 1 383 ? -3.392 22.081 -5.566 1.00 85.50 383 ARG A N 1
ATOM 3042 C CA . ARG A 1 383 ? -4.840 22.087 -5.282 1.00 85.50 383 ARG A CA 1
ATOM 3043 C C . ARG A 1 383 ? -5.298 20.773 -4.659 1.00 85.50 383 ARG A C 1
ATOM 3045 O O . ARG A 1 383 ? -5.934 20.798 -3.614 1.00 85.50 383 ARG A O 1
ATOM 3052 N N . ALA A 1 384 ? -4.897 19.636 -5.223 1.00 79.19 384 ALA A N 1
ATOM 3053 C CA . ALA A 1 384 ? -5.226 18.324 -4.673 1.00 79.19 384 ALA A CA 1
ATOM 3054 C C . ALA A 1 384 ? -4.638 18.121 -3.264 1.00 79.19 384 ALA A C 1
ATOM 3056 O O . ALA A 1 384 ? -5.268 17.489 -2.417 1.00 79.19 384 ALA A O 1
ATOM 3057 N N . ALA A 1 385 ? -3.449 18.663 -2.986 1.00 79.81 385 ALA A N 1
ATOM 3058 C CA . ALA A 1 385 ? -2.853 18.657 -1.654 1.00 79.81 385 ALA A CA 1
ATOM 3059 C C . ALA A 1 385 ? -3.634 19.542 -0.668 1.00 79.81 385 ALA A C 1
ATOM 3061 O O . ALA A 1 385 ? -3.854 19.127 0.469 1.00 79.81 385 ALA A O 1
ATOM 3062 N N . ALA A 1 386 ? -4.101 20.718 -1.100 1.00 81.19 386 ALA A N 1
ATOM 3063 C CA . ALA A 1 386 ? -4.959 21.583 -0.290 1.00 81.19 386 ALA A CA 1
ATOM 3064 C C . ALA A 1 386 ? -6.312 20.919 0.022 1.00 81.19 386 ALA A C 1
ATOM 3066 O O . ALA A 1 386 ? -6.753 20.944 1.171 1.00 81.19 386 ALA A O 1
ATOM 3067 N N . ASP A 1 387 ? -6.920 20.246 -0.958 1.00 81.94 387 ASP A N 1
ATOM 3068 C CA . ASP A 1 387 ? -8.170 19.508 -0.764 1.00 81.94 387 ASP A CA 1
ATOM 3069 C C . ASP A 1 387 ? -7.971 18.347 0.225 1.00 81.94 387 ASP A C 1
ATOM 3071 O O . ASP A 1 387 ? -8.733 18.209 1.181 1.00 81.94 387 ASP A O 1
ATOM 3075 N N . ARG A 1 388 ? -6.892 17.561 0.091 1.00 80.56 388 ARG A N 1
ATOM 3076 C CA . ARG A 1 388 ? -6.549 16.500 1.061 1.00 80.56 388 ARG A CA 1
ATOM 3077 C C . ARG A 1 388 ? -6.298 17.046 2.465 1.00 80.56 388 ARG A C 1
ATOM 3079 O O . ARG A 1 388 ? -6.723 16.419 3.431 1.00 80.56 388 ARG A O 1
ATOM 3086 N N . ALA A 1 389 ? -5.640 18.198 2.588 1.00 79.06 389 ALA A N 1
ATOM 3087 C CA . ALA A 1 389 ? -5.432 18.850 3.878 1.00 79.06 389 ALA A CA 1
ATOM 3088 C C . ALA A 1 389 ? -6.763 19.296 4.508 1.00 79.06 389 ALA A C 1
ATOM 3090 O O . ALA A 1 389 ? -6.944 19.139 5.714 1.00 79.06 389 ALA A O 1
ATOM 3091 N N . SER A 1 390 ? -7.717 19.777 3.702 1.00 83.44 390 SER A N 1
ATOM 3092 C CA . SER A 1 390 ? -9.058 20.128 4.185 1.00 83.44 390 SER A CA 1
ATOM 3093 C C . SER A 1 390 ? -9.849 18.902 4.661 1.00 83.44 390 SER A C 1
ATOM 3095 O O . SER A 1 390 ? -10.396 18.926 5.760 1.00 83.44 390 SER A O 1
ATOM 3097 N N . PHE A 1 391 ? -9.805 17.787 3.921 1.00 79.38 391 PHE A N 1
ATOM 3098 C CA . PHE A 1 391 ? -10.440 16.534 4.341 1.00 79.38 391 PHE A CA 1
ATOM 3099 C C . PHE A 1 391 ? -9.789 15.933 5.592 1.00 79.38 391 PHE A C 1
ATOM 3101 O O . PHE A 1 391 ? -10.484 15.384 6.444 1.00 79.38 391 PHE A O 1
ATOM 3108 N N . ALA A 1 392 ? -8.466 16.048 5.734 1.00 77.94 392 ALA A N 1
ATOM 3109 C CA . ALA A 1 392 ? -7.764 15.607 6.937 1.00 77.94 392 ALA A CA 1
ATOM 3110 C C . ALA A 1 392 ? -8.156 16.445 8.167 1.00 77.94 392 ALA A C 1
ATOM 3112 O O . ALA A 1 392 ? -8.352 15.884 9.244 1.00 77.94 392 ALA A O 1
ATOM 3113 N N . ALA A 1 393 ? -8.323 17.762 8.004 1.00 78.50 393 ALA A N 1
ATOM 3114 C CA . ALA A 1 393 ? -8.796 18.642 9.070 1.00 78.50 393 ALA A CA 1
ATOM 3115 C C . ALA A 1 393 ? -10.246 18.320 9.483 1.00 78.50 393 ALA A C 1
ATOM 3117 O O . ALA A 1 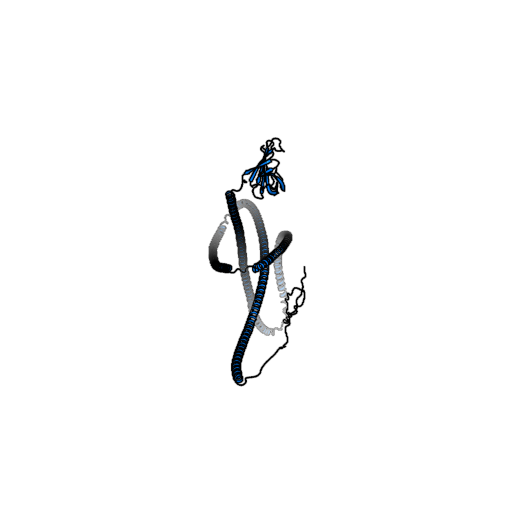393 ? -10.525 18.198 10.675 1.00 78.50 393 ALA A O 1
ATOM 3118 N N . GLU A 1 394 ? -11.148 18.092 8.522 1.00 82.81 394 GLU A N 1
ATOM 3119 C CA . GLU A 1 394 ? -12.527 17.661 8.806 1.00 82.81 394 GLU A CA 1
ATOM 3120 C C . GLU A 1 394 ? -12.574 16.292 9.505 1.00 82.81 394 GLU A C 1
ATOM 3122 O O . GLU A 1 394 ? -13.356 16.093 10.436 1.00 82.81 394 GLU A O 1
ATOM 3127 N N . ALA A 1 395 ? -11.718 15.346 9.106 1.00 77.06 395 ALA A N 1
ATOM 3128 C CA . ALA A 1 395 ? -11.619 14.041 9.756 1.00 77.06 395 ALA A CA 1
ATOM 3129 C C . ALA A 1 395 ? -11.121 14.154 11.209 1.00 77.06 395 ALA A C 1
ATOM 3131 O O . ALA A 1 395 ? -11.664 13.493 12.096 1.00 77.06 395 ALA A O 1
ATOM 3132 N N . GLN A 1 396 ? -10.139 15.023 11.474 1.00 76.94 396 GLN A N 1
ATOM 3133 C CA . GLN A 1 396 ? -9.668 15.303 12.835 1.00 76.94 396 GLN A CA 1
ATOM 3134 C C . GLN A 1 396 ? -10.754 15.958 13.698 1.00 76.94 396 GLN A C 1
ATOM 3136 O O . GLN A 1 396 ? -10.929 15.569 14.852 1.00 76.94 396 GLN A O 1
ATOM 3141 N N . GLU A 1 397 ? -11.538 16.887 13.147 1.00 83.81 397 GLU A N 1
ATOM 3142 C CA . GLU A 1 397 ? -12.670 17.497 13.856 1.00 83.81 397 GLU A CA 1
ATOM 3143 C C . GLU A 1 397 ? -13.770 16.468 14.174 1.00 83.81 397 GLU A C 1
ATOM 3145 O O . GLU A 1 397 ? -14.336 16.455 15.272 1.00 83.81 397 GLU A O 1
ATOM 3150 N N . GLN A 1 398 ? -14.058 15.549 13.246 1.00 78.00 398 GLN A N 1
ATOM 3151 C CA . GLN A 1 398 ? -14.989 14.445 13.493 1.00 78.00 398 GLN A CA 1
ATOM 3152 C C . GLN A 1 398 ? -14.475 13.495 14.578 1.00 78.00 398 GLN A C 1
ATOM 3154 O O . GLN A 1 398 ? -15.256 13.059 15.426 1.00 78.00 398 GLN A O 1
ATOM 3159 N N . GLN A 1 399 ? -13.175 13.206 14.592 1.00 76.81 399 GLN A N 1
ATOM 3160 C CA . GLN A 1 399 ? -12.559 12.358 15.607 1.00 76.81 399 GLN A CA 1
ATOM 3161 C C . GLN A 1 399 ? -12.586 13.016 16.995 1.00 76.81 399 GLN A C 1
ATOM 3163 O O . GLN A 1 399 ? -13.018 12.375 17.953 1.00 76.81 399 GLN A O 1
ATOM 3168 N N . ALA A 1 400 ? -12.267 14.310 17.092 1.00 78.88 400 ALA A N 1
ATOM 3169 C CA . ALA A 1 400 ? -12.387 15.078 18.333 1.00 78.88 400 ALA A CA 1
ATOM 3170 C C . ALA A 1 400 ? -13.837 15.101 18.856 1.00 78.88 400 ALA A C 1
ATOM 3172 O O . ALA A 1 400 ? -14.088 14.881 20.041 1.00 78.88 400 ALA A O 1
ATOM 3173 N N . ASN A 1 401 ? -14.824 15.268 17.970 1.00 82.31 401 ASN A N 1
ATOM 3174 C CA . ASN A 1 401 ? -16.241 15.195 18.339 1.00 82.31 401 ASN A CA 1
ATOM 3175 C C . ASN A 1 401 ? -16.667 13.799 18.832 1.00 82.31 401 ASN A C 1
ATOM 3177 O O . ASN A 1 401 ? -17.531 13.687 19.705 1.00 82.31 401 ASN A O 1
ATOM 3181 N N . LEU A 1 402 ? -16.089 12.724 18.289 1.00 80.44 402 LEU A N 1
ATOM 3182 C CA . LEU A 1 402 ? -16.336 11.361 18.770 1.00 80.44 402 LEU A CA 1
ATOM 3183 C C . LEU A 1 402 ? -15.695 11.111 20.139 1.00 80.44 402 LEU A C 1
ATOM 3185 O O . LEU A 1 402 ? -16.289 10.412 20.959 1.00 80.44 402 LEU A O 1
ATOM 3189 N N . GLU A 1 403 ? -14.526 11.687 20.410 1.00 80.94 403 GLU A N 1
ATOM 3190 C CA . GLU A 1 403 ? -13.862 11.604 21.715 1.00 80.94 403 GLU A CA 1
ATOM 3191 C C . GLU A 1 403 ? -14.632 12.360 22.799 1.00 80.94 403 GLU A C 1
ATOM 3193 O O . GLU A 1 403 ? -14.853 11.807 23.876 1.00 80.94 403 GLU A O 1
ATOM 3198 N N . VAL A 1 404 ? -15.158 13.551 22.491 1.00 83.81 404 VAL A N 1
ATOM 3199 C CA . VAL A 1 404 ? -16.066 14.283 23.393 1.00 83.81 404 VAL A CA 1
ATOM 3200 C C . VAL A 1 404 ? -17.309 13.444 23.706 1.00 83.81 404 VAL A C 1
ATOM 3202 O O . VAL A 1 404 ? -17.640 13.249 24.874 1.00 83.81 404 VAL A O 1
ATOM 3205 N N . LYS A 1 405 ? -17.948 12.848 22.689 1.00 80.69 405 LYS A N 1
ATOM 3206 C CA . LYS A 1 405 ? -19.114 11.964 22.887 1.00 80.69 405 LYS A CA 1
ATOM 3207 C C . LYS A 1 405 ? -18.781 10.699 23.682 1.00 80.69 405 LYS A C 1
ATOM 3209 O O . LYS A 1 405 ? -19.616 10.221 24.447 1.00 80.69 405 LYS A O 1
ATOM 3214 N N . ARG A 1 406 ? -17.577 10.142 23.525 1.00 80.00 406 ARG A N 1
ATOM 3215 C CA . ARG A 1 406 ? -17.095 9.024 24.355 1.00 80.00 406 ARG A CA 1
ATOM 3216 C C . ARG A 1 406 ? -16.892 9.455 25.805 1.00 80.00 406 ARG A C 1
ATOM 3218 O O . ARG A 1 406 ? -17.285 8.713 26.697 1.00 80.00 406 ARG A O 1
ATOM 3225 N N . GLY A 1 407 ? -16.346 10.647 26.040 1.00 80.62 407 GLY A N 1
ATOM 3226 C CA . GLY A 1 407 ? -16.229 11.232 27.376 1.00 80.62 407 GLY A CA 1
ATOM 3227 C C . GLY A 1 407 ? -17.589 11.433 28.050 1.00 80.62 407 GLY A C 1
ATOM 3228 O O . GLY A 1 407 ? -17.761 11.063 29.208 1.00 80.62 407 GLY A O 1
ATOM 3229 N N . GLU A 1 408 ? -18.584 11.931 27.313 1.00 82.88 408 GLU A N 1
ATOM 3230 C CA . GLU A 1 408 ? -19.961 12.078 27.808 1.00 82.88 408 GLU A CA 1
ATOM 3231 C C . GLU A 1 408 ? -20.609 10.727 28.154 1.00 82.88 408 GLU A C 1
ATOM 3233 O O . GLU A 1 408 ? -21.272 10.607 29.184 1.00 82.88 408 GLU A O 1
ATOM 3238 N N . LEU A 1 409 ? -20.393 9.692 27.334 1.00 74.56 409 LEU A N 1
ATOM 3239 C CA . LEU A 1 409 ? -20.893 8.341 27.613 1.00 74.56 409 LEU A CA 1
ATOM 3240 C C . LEU A 1 409 ? -20.234 7.722 28.850 1.00 74.56 409 LEU A C 1
ATOM 3242 O O . LEU A 1 409 ? -20.940 7.163 29.685 1.00 74.56 409 LEU A O 1
ATOM 3246 N N . LEU A 1 410 ? -18.919 7.879 29.012 1.00 77.94 410 LEU A N 1
ATOM 3247 C CA . LEU A 1 410 ? -18.201 7.408 30.201 1.00 77.94 410 LEU A CA 1
ATOM 3248 C C . LEU A 1 410 ? -18.649 8.147 31.471 1.00 77.94 410 LEU A C 1
ATOM 3250 O O . LEU A 1 410 ? -18.788 7.530 32.524 1.00 77.94 410 LEU A O 1
ATOM 3254 N N . ALA A 1 411 ? -18.945 9.446 31.381 1.00 74.00 411 ALA A N 1
ATOM 3255 C CA . ALA A 1 411 ? -19.505 10.208 32.498 1.00 74.00 411 ALA A CA 1
ATOM 3256 C C . ALA A 1 411 ? -20.923 9.734 32.875 1.00 74.00 411 ALA A C 1
ATOM 3258 O O . ALA A 1 411 ? -21.264 9.655 34.057 1.00 74.00 411 ALA A O 1
ATOM 3259 N N . LEU A 1 412 ? -21.748 9.374 31.886 1.00 75.25 412 LEU A N 1
ATOM 3260 C CA . LEU A 1 412 ? -23.070 8.783 32.117 1.00 75.25 412 LEU A CA 1
ATOM 3261 C C . LEU A 1 412 ? -22.981 7.371 32.713 1.00 75.25 412 LEU A C 1
ATOM 3263 O O . LEU A 1 412 ? -23.802 7.017 33.560 1.00 75.25 412 LEU A O 1
ATOM 3267 N N . GLU A 1 413 ? -21.993 6.573 32.310 1.00 73.69 413 GLU A N 1
ATOM 3268 C CA . GLU A 1 413 ? -21.721 5.257 32.897 1.00 73.69 413 GLU A CA 1
ATOM 3269 C C . GLU A 1 413 ? -21.236 5.375 34.345 1.00 73.69 413 GLU A C 1
ATOM 3271 O O . GLU A 1 413 ? -21.790 4.701 35.211 1.00 73.69 413 GLU A O 1
ATOM 3276 N N . ALA A 1 414 ? -20.322 6.303 34.644 1.00 74.94 414 ALA A N 1
ATOM 3277 C CA . ALA A 1 414 ? -19.885 6.589 36.012 1.00 74.94 414 ALA A CA 1
ATOM 3278 C C . ALA A 1 414 ? -21.054 7.044 36.907 1.00 74.94 414 ALA A C 1
ATOM 3280 O O . ALA A 1 414 ? -21.236 6.531 38.010 1.00 74.94 414 ALA A O 1
ATOM 3281 N N . SER A 1 415 ? -21.923 7.926 36.402 1.00 75.06 415 SER A N 1
ATOM 3282 C CA . SER A 1 415 ? -23.136 8.348 37.116 1.00 75.06 415 SER A CA 1
ATOM 3283 C C . SER A 1 415 ? -24.115 7.187 37.350 1.00 75.06 415 SER A C 1
ATOM 3285 O O . SER A 1 415 ? -24.772 7.108 38.392 1.00 75.06 415 SER A O 1
ATOM 3287 N N . ARG A 1 416 ? -24.203 6.243 36.405 1.00 74.69 416 ARG A N 1
ATOM 3288 C CA . ARG A 1 416 ? -25.024 5.035 36.543 1.00 74.69 416 ARG A CA 1
ATOM 3289 C C . ARG A 1 416 ? -24.433 4.066 37.566 1.00 74.69 416 ARG A C 1
ATOM 3291 O O . ARG A 1 416 ? -25.196 3.491 38.339 1.00 74.69 416 ARG A O 1
ATOM 3298 N N . GLU A 1 417 ? -23.113 3.915 37.608 1.00 75.25 417 GLU A N 1
ATOM 3299 C CA . GLU A 1 417 ? -22.421 3.114 38.620 1.00 75.25 417 GLU A CA 1
ATOM 3300 C C . GLU A 1 417 ? -22.600 3.697 40.026 1.00 75.25 417 GLU A C 1
ATOM 3302 O O . GLU A 1 417 ? -22.950 2.962 40.952 1.00 75.25 417 GLU A O 1
ATOM 3307 N N . GLU A 1 418 ? -22.471 5.014 40.191 1.00 76.44 418 GLU A N 1
ATOM 3308 C CA . GLU A 1 418 ? -22.755 5.705 41.456 1.00 76.44 418 GLU A CA 1
ATOM 3309 C C . GLU A 1 418 ? -24.214 5.520 41.895 1.00 76.44 418 GLU A C 1
ATOM 3311 O O . GLU A 1 418 ? -24.479 5.194 43.053 1.00 76.44 418 GLU A O 1
ATOM 3316 N N . ALA A 1 419 ? -25.169 5.610 40.964 1.00 70.88 419 ALA A N 1
ATOM 3317 C CA . ALA A 1 419 ? -26.578 5.343 41.248 1.00 70.88 419 ALA A CA 1
ATOM 3318 C C . ALA A 1 419 ? -26.841 3.875 41.642 1.00 70.88 419 ALA A C 1
ATOM 3320 O O . ALA A 1 419 ? -27.731 3.600 42.451 1.00 70.88 419 ALA A O 1
ATOM 3321 N N . THR A 1 420 ? -26.078 2.918 41.101 1.00 71.00 420 THR A N 1
ATOM 3322 C CA . THR A 1 420 ? -26.168 1.507 41.515 1.00 71.00 420 THR A CA 1
ATOM 3323 C C . THR A 1 420 ? -25.500 1.235 42.860 1.00 71.00 420 THR A C 1
ATOM 3325 O O . THR A 1 420 ? -26.033 0.441 43.631 1.00 71.00 420 THR A O 1
ATOM 3328 N N . LYS A 1 421 ? -24.404 1.932 43.192 1.00 70.06 421 LYS A N 1
ATOM 3329 C CA . LYS A 1 421 ? -23.775 1.864 44.520 1.00 70.06 421 LYS A CA 1
ATOM 3330 C C . LYS A 1 421 ? -24.690 2.444 45.598 1.00 70.06 421 LYS A C 1
ATOM 3332 O O . LYS A 1 421 ? -24.915 1.782 46.603 1.00 70.06 421 LYS A O 1
ATOM 3337 N N . ALA A 1 422 ? -25.324 3.587 45.334 1.00 69.31 422 ALA A N 1
ATOM 3338 C CA . ALA A 1 422 ? -26.304 4.185 46.242 1.00 69.31 422 ALA A CA 1
ATOM 3339 C C . ALA A 1 422 ? -27.512 3.261 46.503 1.00 69.31 422 ALA A C 1
ATOM 3341 O O . ALA A 1 422 ? -27.967 3.141 47.638 1.00 69.31 422 ALA A O 1
ATOM 3342 N N . LYS A 1 423 ? -27.995 2.543 45.476 1.00 66.12 423 LYS A N 1
ATOM 3343 C CA . LYS A 1 423 ? -29.043 1.518 45.643 1.00 66.12 423 LYS A CA 1
ATOM 3344 C C . LYS A 1 423 ? -28.566 0.283 46.411 1.00 66.12 423 LYS A C 1
ATOM 3346 O O . LYS A 1 423 ? -29.339 -0.278 47.180 1.00 66.12 423 LYS A O 1
ATOM 3351 N N . GLY A 1 424 ? -27.314 -0.132 46.219 1.00 65.12 424 GLY A N 1
ATOM 3352 C CA . GLY A 1 424 ? -26.712 -1.240 46.962 1.00 65.12 424 GLY A CA 1
ATOM 3353 C C . GLY A 1 424 ? -26.561 -0.934 48.454 1.00 65.12 424 GLY A C 1
ATOM 3354 O O . GLY A 1 424 ? -26.872 -1.779 49.287 1.00 65.12 424 GLY A O 1
ATOM 3355 N N . GLU A 1 425 ? -26.169 0.291 48.803 1.00 69.25 425 GLU A N 1
ATOM 3356 C CA . GLU A 1 425 ? -26.065 0.743 50.198 1.00 69.25 425 GLU A CA 1
ATOM 3357 C C . GLU A 1 425 ? -27.439 0.841 50.888 1.00 69.25 425 GLU A C 1
ATOM 3359 O O . GLU A 1 425 ? -27.558 0.564 52.082 1.00 69.25 425 GLU A O 1
ATOM 3364 N N . GLU A 1 426 ? -28.497 1.172 50.142 1.00 62.53 426 GLU A N 1
ATOM 3365 C CA . GLU A 1 426 ? -29.878 1.205 50.641 1.00 62.53 426 GLU A CA 1
ATOM 3366 C C . GLU A 1 426 ? -30.456 -0.210 50.854 1.00 62.53 426 GLU A C 1
ATOM 3368 O O . GLU A 1 426 ? -31.076 -0.480 51.886 1.00 62.53 426 GLU A O 1
ATOM 3373 N N . GLU A 1 427 ? -30.180 -1.156 49.947 1.00 63.56 427 GLU A N 1
ATOM 3374 C CA . GLU A 1 427 ? -30.520 -2.575 50.139 1.00 63.56 427 GLU A CA 1
ATOM 3375 C C . GLU A 1 427 ? -29.740 -3.218 51.292 1.00 63.56 427 GLU A C 1
ATOM 3377 O O . GLU A 1 427 ? -30.270 -4.085 51.989 1.00 63.56 427 GLU A O 1
ATOM 3382 N N . GLN A 1 428 ? -28.498 -2.792 51.522 1.00 57.78 428 GLN A N 1
ATOM 3383 C CA . GLN A 1 428 ? -27.679 -3.305 52.615 1.00 57.78 428 GLN A CA 1
ATOM 3384 C C . GLN A 1 428 ? -28.186 -2.819 53.980 1.00 57.78 428 GLN A C 1
ATOM 3386 O O . GLN A 1 428 ? -28.298 -3.625 54.899 1.00 57.78 428 GLN A O 1
ATOM 3391 N N . ARG A 1 429 ? -28.657 -1.568 54.082 1.00 62.78 429 ARG A N 1
ATOM 3392 C CA . ARG A 1 429 ? -29.352 -1.064 55.284 1.00 62.78 429 ARG A CA 1
ATOM 3393 C C . ARG A 1 429 ? -30.641 -1.833 55.590 1.00 62.78 429 ARG A C 1
ATOM 3395 O O . ARG A 1 429 ? -30.900 -2.153 56.746 1.00 62.78 429 ARG A O 1
ATOM 3402 N N . LEU A 1 430 ? -31.411 -2.191 54.560 1.00 55.12 430 LEU A N 1
ATOM 3403 C CA . LEU A 1 430 ? -32.625 -3.006 54.706 1.00 55.12 430 LEU A CA 1
ATOM 3404 C C . LEU A 1 430 ? -32.322 -4.457 55.114 1.00 55.12 430 LEU A C 1
ATOM 3406 O O . LEU A 1 430 ? -33.108 -5.068 55.840 1.00 55.12 430 LEU A O 1
ATOM 3410 N N . ARG A 1 431 ? -31.187 -5.017 54.677 1.00 55.94 431 ARG A N 1
ATOM 3411 C CA . ARG A 1 431 ? -30.725 -6.350 55.102 1.00 55.94 431 ARG A CA 1
ATOM 3412 C C . ARG A 1 431 ? -30.206 -6.351 56.536 1.00 55.94 431 ARG A C 1
ATOM 3414 O O . ARG A 1 431 ? -30.512 -7.286 57.272 1.00 55.94 431 ARG A O 1
ATOM 3421 N N . ASP A 1 432 ? -29.503 -5.303 56.947 1.00 56.59 432 ASP A N 1
ATOM 3422 C CA . ASP A 1 432 ? -28.994 -5.168 58.314 1.00 56.59 432 ASP A CA 1
ATOM 3423 C C . ASP A 1 432 ? -30.139 -4.944 59.327 1.00 56.59 432 ASP A C 1
ATOM 3425 O O . ASP A 1 432 ? -30.097 -5.484 60.433 1.00 56.59 432 ASP A O 1
ATOM 3429 N N . GLU A 1 433 ? -31.236 -4.281 58.929 1.00 52.31 433 GLU A N 1
ATOM 3430 C CA . GLU A 1 433 ? -32.479 -4.206 59.722 1.00 52.31 433 GLU A CA 1
ATOM 3431 C C . GLU A 1 433 ? -33.232 -5.549 59.809 1.00 52.31 433 GLU A C 1
ATOM 3433 O O . GLU A 1 433 ? -33.850 -5.858 60.832 1.00 52.31 433 GLU A O 1
ATOM 3438 N N . GLN A 1 434 ? -33.167 -6.383 58.766 1.00 45.34 434 GLN A N 1
ATOM 3439 C CA . GLN A 1 434 ? -33.803 -7.708 58.746 1.00 45.34 434 GLN A CA 1
ATOM 3440 C C . GLN A 1 434 ? -32.974 -8.783 59.473 1.00 45.34 434 GLN A C 1
ATOM 3442 O O . GLN A 1 434 ? -33.544 -9.726 60.032 1.00 45.34 434 GLN A O 1
ATOM 3447 N N . ALA A 1 435 ? -31.650 -8.618 59.554 1.00 46.44 435 ALA A N 1
ATOM 3448 C CA . ALA A 1 435 ? -30.743 -9.523 60.262 1.00 46.44 435 ALA A CA 1
ATOM 3449 C C . ALA A 1 435 ? -30.947 -9.518 61.791 1.00 46.44 435 ALA A C 1
ATOM 3451 O O . ALA A 1 435 ? -30.648 -10.512 62.457 1.00 46.44 435 ALA A O 1
ATOM 3452 N N . CYS A 1 436 ? -31.537 -8.460 62.360 1.00 48.59 436 CYS A N 1
ATOM 3453 C CA . CYS A 1 436 ? -31.882 -8.404 63.783 1.00 48.59 436 CYS A CA 1
ATOM 3454 C C . CYS A 1 436 ? -33.125 -9.230 64.181 1.00 48.59 436 CYS A C 1
ATOM 3456 O O . CYS A 1 436 ? -33.410 -9.318 65.376 1.00 48.59 436 CYS A O 1
ATOM 3458 N N . GLN A 1 437 ? -33.867 -9.850 63.248 1.00 44.03 437 GLN A N 1
ATOM 3459 C CA . GLN A 1 437 ? -35.150 -10.504 63.572 1.00 44.03 437 GLN A CA 1
ATOM 3460 C C . GLN A 1 437 ? -35.216 -12.037 63.474 1.00 44.03 437 GLN A C 1
ATOM 3462 O O . GLN A 1 437 ? -36.226 -12.596 63.901 1.00 44.03 437 GLN A O 1
ATOM 3467 N N . VAL A 1 438 ? -34.201 -12.768 63.001 1.00 44.41 438 VAL A N 1
ATOM 3468 C CA . VAL A 1 438 ? -34.370 -14.223 62.771 1.00 44.41 438 VAL A CA 1
ATOM 3469 C C . VAL A 1 438 ? -33.384 -15.075 63.566 1.00 44.41 438 VAL A C 1
ATOM 3471 O O . VAL A 1 438 ? -32.445 -15.676 63.056 1.00 44.41 438 VAL A O 1
ATOM 3474 N N . ALA A 1 439 ? -33.691 -15.204 64.856 1.00 46.47 439 ALA A N 1
ATOM 3475 C CA . ALA A 1 439 ? -33.223 -16.278 65.725 1.00 46.47 439 ALA A CA 1
ATOM 3476 C C . ALA A 1 439 ? -34.104 -17.545 65.581 1.00 46.47 439 ALA A C 1
ATOM 3478 O O . ALA A 1 439 ? -34.674 -18.025 66.561 1.00 46.47 439 ALA A O 1
ATOM 3479 N N . ALA A 1 440 ? -34.230 -18.104 64.370 1.00 43.94 440 ALA A N 1
ATOM 3480 C CA . ALA A 1 440 ? -34.956 -19.359 64.122 1.00 43.94 440 ALA A CA 1
ATOM 3481 C C . ALA A 1 440 ? -34.100 -20.341 63.303 1.00 43.94 440 ALA A C 1
ATOM 3483 O O . ALA A 1 440 ? -34.170 -20.432 62.082 1.00 43.94 440 ALA A O 1
ATOM 3484 N N . ALA A 1 441 ? -33.241 -21.051 64.030 1.00 53.44 441 ALA A N 1
ATOM 3485 C CA . ALA A 1 441 ? -32.273 -22.018 63.541 1.00 53.44 441 ALA A CA 1
ATOM 3486 C C . ALA A 1 441 ? -32.908 -23.314 62.998 1.00 53.44 441 ALA A C 1
ATOM 3488 O O . ALA A 1 441 ? -33.834 -23.858 63.595 1.00 53.44 441 ALA A O 1
ATOM 3489 N N . GLY A 1 442 ? -32.302 -23.879 61.947 1.00 50.09 442 GLY A N 1
ATOM 3490 C CA . GLY A 1 442 ? -32.350 -25.322 61.677 1.00 50.09 442 GLY A CA 1
ATOM 3491 C C . GLY A 1 442 ? -32.373 -25.710 60.201 1.00 50.09 442 GLY A C 1
ATOM 3492 O O . GLY A 1 442 ? -31.562 -26.528 59.777 1.00 50.09 442 GLY A O 1
ATOM 3493 N N . GLU A 1 443 ? -33.256 -25.104 59.409 1.00 49.12 443 GLU A N 1
ATOM 3494 C CA . GLU A 1 443 ? -33.544 -25.573 58.041 1.00 49.12 443 GLU A CA 1
ATOM 3495 C C . GLU A 1 443 ? -32.677 -24.906 56.957 1.00 49.12 443 GLU A C 1
ATOM 3497 O O . GLU A 1 443 ? -32.363 -25.535 55.946 1.00 49.12 443 GLU A O 1
ATOM 3502 N N . GLU A 1 444 ? -32.171 -23.690 57.186 1.00 53.62 444 GLU A N 1
ATOM 3503 C CA . GLU A 1 444 ? -31.259 -23.022 56.240 1.00 53.62 444 GLU A CA 1
ATOM 3504 C C . GLU A 1 444 ? -29.888 -23.693 56.139 1.00 53.62 444 GLU A C 1
ATOM 3506 O O . GLU A 1 444 ? -29.275 -23.681 55.077 1.00 53.62 444 GLU A O 1
ATOM 3511 N N . ARG A 1 445 ? -29.413 -24.361 57.196 1.00 55.97 445 ARG A N 1
ATOM 3512 C CA . ARG A 1 445 ? -28.128 -25.080 57.139 1.00 55.97 445 ARG A CA 1
ATOM 3513 C C . ARG A 1 445 ? -28.176 -26.313 56.236 1.00 55.97 445 ARG A C 1
ATOM 3515 O O . ARG A 1 445 ? -27.139 -26.697 55.706 1.00 55.97 445 ARG A O 1
ATOM 3522 N N . ALA A 1 446 ? -29.351 -26.915 56.038 1.00 55.69 446 ALA A N 1
ATOM 3523 C CA . ALA A 1 446 ? -29.523 -28.021 55.097 1.00 55.69 446 ALA A CA 1
ATOM 3524 C C . ALA A 1 446 ? -29.607 -27.520 53.645 1.00 55.69 446 ALA A C 1
ATOM 3526 O O . ALA A 1 446 ? -28.988 -28.112 52.766 1.00 55.69 446 ALA A O 1
ATOM 3527 N N . ARG A 1 447 ? -30.282 -26.386 53.405 1.00 58.47 447 ARG A N 1
ATOM 3528 C CA . ARG A 1 447 ? -30.339 -25.753 52.075 1.00 58.47 447 ARG A CA 1
ATOM 3529 C C . ARG A 1 447 ? -28.996 -25.176 51.635 1.00 58.47 447 ARG A C 1
ATOM 3531 O O . ARG A 1 447 ? -28.596 -25.408 50.505 1.00 58.47 447 ARG A O 1
ATOM 3538 N N . LEU A 1 448 ? -28.255 -24.538 52.540 1.00 63.66 448 LEU A N 1
ATOM 3539 C CA . LEU A 1 448 ? -26.902 -24.044 52.259 1.00 63.66 448 LEU A CA 1
ATOM 3540 C C . LEU A 1 448 ? -25.905 -25.188 52.008 1.00 63.66 448 LEU A C 1
ATOM 3542 O O . LEU A 1 448 ? -24.958 -25.020 51.246 1.00 63.66 448 LEU A O 1
ATOM 3546 N N . ALA A 1 449 ? -26.116 -26.365 52.608 1.00 64.69 449 ALA A N 1
ATOM 3547 C CA . ALA A 1 449 ? -25.306 -27.550 52.323 1.00 64.69 449 ALA A CA 1
ATOM 3548 C C . ALA A 1 449 ? -25.635 -28.174 50.951 1.00 64.69 449 ALA A C 1
ATOM 3550 O O . ALA A 1 449 ? -24.718 -28.608 50.254 1.00 64.69 449 ALA A O 1
ATOM 3551 N N . GLU A 1 450 ? -26.908 -28.186 50.539 1.00 69.31 450 GLU A N 1
ATOM 3552 C CA . GLU A 1 450 ? -27.307 -28.586 49.179 1.00 69.31 450 GLU A CA 1
ATOM 3553 C C . GLU A 1 450 ? -26.836 -27.580 48.120 1.00 69.31 450 GLU A C 1
ATOM 3555 O O . GLU A 1 450 ? -26.316 -27.991 47.085 1.00 69.31 450 GLU A O 1
ATOM 3560 N N . GLU A 1 451 ? -26.929 -26.274 48.380 1.00 71.38 451 GLU A N 1
ATOM 3561 C CA . GLU A 1 451 ? -26.400 -25.233 47.488 1.00 71.38 451 GLU A CA 1
ATOM 3562 C C . GLU A 1 451 ? -24.874 -25.307 47.375 1.00 71.38 451 GLU A C 1
ATOM 3564 O O . GLU A 1 451 ? -24.338 -25.208 46.272 1.00 71.38 451 GLU A O 1
ATOM 3569 N N . ALA A 1 452 ? -24.160 -25.586 48.470 1.00 71.88 452 ALA A N 1
ATOM 3570 C CA . ALA A 1 452 ? -22.717 -25.814 48.428 1.00 71.88 452 ALA A CA 1
ATOM 3571 C C . ALA A 1 452 ? -22.345 -27.067 47.609 1.00 71.88 452 ALA A C 1
ATOM 3573 O O . ALA A 1 452 ? -21.340 -27.061 46.897 1.00 71.88 452 ALA A O 1
ATOM 3574 N N . GLN A 1 453 ? -23.158 -28.130 47.654 1.00 72.06 453 GLN A N 1
ATOM 3575 C CA . GLN A 1 453 ? -22.964 -29.312 46.804 1.00 72.06 453 GLN A CA 1
ATOM 3576 C C . GLN A 1 453 ? -23.278 -29.034 45.329 1.00 72.06 453 GLN A C 1
ATOM 3578 O O . GLN A 1 453 ? -22.559 -29.518 44.455 1.00 72.06 453 GLN A O 1
ATOM 3583 N N . GLN A 1 454 ? -24.300 -28.228 45.035 1.00 77.06 454 GLN A N 1
ATOM 3584 C CA . GLN A 1 454 ? -24.619 -27.815 43.665 1.00 77.06 4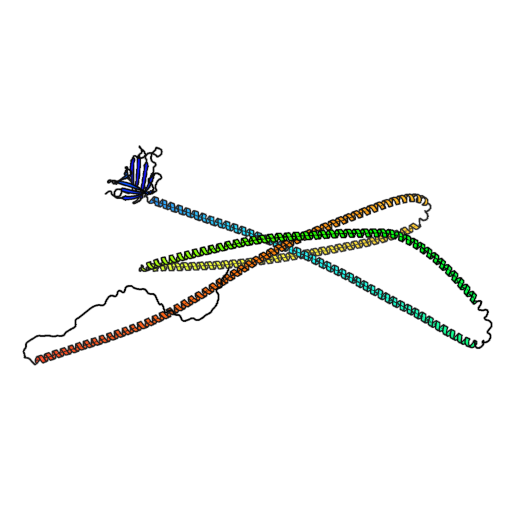54 GLN A CA 1
ATOM 3585 C C . GLN A 1 454 ? -23.530 -26.911 43.078 1.00 77.06 454 GLN A C 1
ATOM 3587 O O . GLN A 1 454 ? -23.130 -27.111 41.935 1.00 77.06 454 GLN A O 1
ATOM 3592 N N . GLN A 1 455 ? -22.976 -25.991 43.872 1.00 74.69 455 GLN A N 1
ATOM 3593 C CA . GLN A 1 455 ? -21.845 -25.156 43.461 1.00 74.69 455 GLN A CA 1
ATOM 3594 C C . GLN A 1 455 ? -20.569 -25.977 43.249 1.00 74.69 455 GLN A C 1
ATOM 3596 O O . GLN A 1 455 ? -19.833 -25.727 42.296 1.00 74.69 455 GLN A O 1
ATOM 3601 N N . ALA A 1 456 ? -20.313 -26.991 44.081 1.00 73.94 456 ALA A N 1
ATOM 3602 C CA . ALA A 1 456 ? -19.191 -27.904 43.873 1.00 73.94 456 ALA A CA 1
ATOM 3603 C C . ALA A 1 456 ? -19.338 -28.704 42.565 1.00 73.94 456 ALA A C 1
ATOM 3605 O O . ALA A 1 456 ? -18.379 -28.794 41.800 1.00 73.94 456 ALA A O 1
ATOM 3606 N N . ALA A 1 457 ? -20.540 -29.210 42.270 1.00 76.38 457 ALA A N 1
ATOM 3607 C CA . ALA A 1 457 ? -20.830 -29.916 41.021 1.00 76.38 457 ALA A CA 1
ATOM 3608 C C . ALA A 1 457 ? -20.759 -28.992 39.790 1.00 76.38 457 ALA A C 1
ATOM 3610 O O . ALA A 1 457 ? -20.285 -29.400 38.732 1.00 76.38 457 ALA A O 1
ATOM 3611 N N . GLU A 1 458 ? -21.184 -27.732 39.913 1.00 81.38 458 GLU A N 1
ATOM 3612 C CA . GLU A 1 458 ? -21.063 -26.745 38.835 1.00 81.38 458 GLU A CA 1
ATOM 3613 C C . GLU A 1 458 ? -19.598 -26.368 38.572 1.00 81.38 458 GLU A C 1
ATOM 3615 O O . GLU A 1 458 ? -19.187 -26.256 37.418 1.00 81.38 458 GLU A O 1
ATOM 3620 N N . LEU A 1 459 ? -18.779 -26.228 39.619 1.00 78.25 459 LEU A N 1
ATOM 3621 C CA . LEU A 1 459 ? -17.341 -25.991 39.477 1.00 78.25 459 LEU A CA 1
ATOM 3622 C C . LEU A 1 459 ? -16.617 -27.183 38.846 1.00 78.25 459 LEU A C 1
ATOM 3624 O O . LEU A 1 459 ? -15.692 -26.982 38.062 1.00 78.25 459 LEU A O 1
ATOM 3628 N N . GLU A 1 460 ? -17.032 -28.410 39.155 1.00 81.25 460 GLU A N 1
ATOM 3629 C CA . GLU A 1 460 ? -16.501 -29.618 38.519 1.00 81.25 460 GLU A CA 1
ATOM 3630 C C . GLU A 1 460 ? -16.872 -29.659 37.029 1.00 81.25 460 GLU A C 1
ATOM 3632 O O . GLU A 1 460 ? -15.999 -29.843 36.183 1.00 81.25 460 GLU A O 1
ATOM 3637 N N . ARG A 1 461 ? -18.116 -29.307 36.688 1.00 83.00 461 ARG A N 1
ATOM 3638 C CA . ARG A 1 461 ? -18.570 -29.182 35.296 1.00 83.00 461 ARG A CA 1
ATOM 3639 C C . ARG A 1 461 ? -17.820 -28.092 34.526 1.00 83.00 461 ARG A C 1
ATOM 3641 O O . ARG A 1 461 ? -17.409 -28.312 33.393 1.00 83.00 461 ARG A O 1
ATOM 3648 N N . ARG A 1 462 ? -17.563 -26.939 35.153 1.00 82.50 462 ARG A N 1
ATOM 3649 C CA . ARG A 1 462 ? -16.740 -25.868 34.562 1.00 82.50 462 ARG A CA 1
ATOM 3650 C C . ARG A 1 462 ? -15.281 -26.288 34.383 1.00 82.50 462 ARG A C 1
ATOM 3652 O O . ARG A 1 462 ? -14.644 -25.855 33.429 1.00 82.50 462 ARG A O 1
ATOM 3659 N N . ARG A 1 463 ? -14.734 -27.129 35.268 1.00 81.94 463 ARG A N 1
ATOM 3660 C CA . ARG A 1 463 ? -13.386 -27.701 35.097 1.00 81.94 463 ARG A CA 1
ATOM 3661 C C . ARG A 1 463 ? -13.334 -28.668 33.919 1.00 81.94 463 ARG A C 1
ATOM 3663 O O . ARG A 1 463 ? -12.391 -28.591 33.141 1.00 81.94 463 ARG A O 1
ATOM 3670 N N . GLU A 1 464 ? -14.344 -29.519 33.759 1.00 85.56 464 GLU A N 1
ATOM 3671 C CA . GLU A 1 464 ? -14.460 -30.414 32.601 1.00 85.56 464 GLU A CA 1
ATOM 3672 C C . GLU A 1 464 ? -14.631 -29.630 31.289 1.00 85.56 464 GLU A C 1
ATOM 3674 O O . GLU A 1 464 ? -13.995 -29.954 30.289 1.00 85.56 464 GLU A O 1
ATOM 3679 N N . GLU A 1 465 ? -15.420 -28.552 31.292 1.00 84.69 465 GLU A N 1
ATOM 3680 C CA . GLU A 1 465 ? -15.573 -27.659 30.136 1.00 84.69 465 GLU A CA 1
ATOM 3681 C C . GLU A 1 465 ? -14.266 -26.934 29.783 1.00 84.69 465 GLU A C 1
ATOM 3683 O O . GLU A 1 465 ? -13.910 -26.854 28.608 1.00 84.69 465 GLU A O 1
ATOM 3688 N N . LEU A 1 466 ? -13.512 -26.452 30.776 1.00 80.12 466 LEU A N 1
ATOM 3689 C CA . LEU A 1 466 ? -12.198 -25.844 30.545 1.00 80.12 466 LEU A CA 1
ATOM 3690 C C . LEU A 1 466 ? -11.186 -26.861 30.004 1.00 80.12 466 LEU A C 1
ATOM 3692 O O . LEU A 1 466 ? -10.476 -26.544 29.054 1.00 80.12 466 LEU A O 1
ATOM 3696 N N . GLN A 1 467 ? -11.174 -28.090 30.524 1.00 83.00 467 GLN A N 1
ATOM 3697 C CA . GLN A 1 467 ? -10.331 -29.167 29.994 1.00 83.00 467 GLN A CA 1
ATOM 3698 C C . GLN A 1 467 ? -10.722 -29.558 28.561 1.00 83.00 467 GLN A C 1
ATOM 3700 O O . GLN A 1 467 ? -9.849 -29.800 27.730 1.00 83.00 467 GLN A O 1
ATOM 3705 N N . ALA A 1 468 ? -12.017 -29.573 28.231 1.00 83.31 468 ALA A N 1
ATOM 3706 C CA . ALA A 1 468 ? -12.483 -29.811 26.866 1.00 83.31 468 ALA A CA 1
ATOM 3707 C C . ALA A 1 468 ? -12.086 -28.669 25.912 1.00 83.31 468 ALA A C 1
ATOM 3709 O O . ALA A 1 468 ? -11.721 -28.922 24.765 1.00 83.31 468 ALA A O 1
ATOM 3710 N N . LEU A 1 469 ? -12.112 -27.417 26.380 1.00 80.12 469 LEU A N 1
ATOM 3711 C CA . LEU A 1 469 ? -11.656 -26.258 25.609 1.00 80.12 469 LEU A CA 1
ATOM 3712 C C . LEU A 1 469 ? -10.135 -26.244 25.418 1.00 80.12 469 LEU A C 1
ATOM 3714 O O . LEU A 1 469 ? -9.666 -25.870 24.345 1.00 80.12 469 LEU A O 1
ATOM 3718 N N . GLU A 1 470 ? -9.363 -26.662 26.419 1.00 80.94 470 GLU A N 1
ATOM 3719 C CA . GLU A 1 470 ? -7.913 -26.845 26.298 1.00 80.94 470 GLU A CA 1
ATOM 3720 C C . GLU A 1 470 ? -7.579 -27.961 25.303 1.00 80.94 470 GLU A C 1
ATOM 3722 O O . GLU A 1 470 ? -6.787 -27.734 24.390 1.00 80.94 470 GLU A O 1
ATOM 3727 N N . ALA A 1 471 ? -8.263 -29.107 25.375 1.00 83.06 471 ALA A N 1
ATOM 3728 C CA . ALA A 1 471 ? -8.113 -30.186 24.398 1.00 83.06 471 ALA A CA 1
ATOM 3729 C C . ALA A 1 471 ? -8.479 -29.735 22.969 1.00 83.06 471 ALA A C 1
ATOM 3731 O O . ALA A 1 471 ? -7.751 -30.028 22.022 1.00 83.06 471 ALA A O 1
ATOM 3732 N N . ALA A 1 472 ? -9.553 -28.953 22.808 1.00 81.00 472 ALA A N 1
ATOM 3733 C CA . ALA A 1 472 ? -9.938 -28.387 21.515 1.00 81.00 472 ALA A CA 1
ATOM 3734 C C . ALA A 1 472 ? -8.909 -27.371 20.984 1.00 81.00 472 ALA A C 1
ATOM 3736 O O . ALA A 1 472 ? -8.662 -27.308 19.779 1.00 81.00 472 ALA A O 1
ATOM 3737 N N . ARG A 1 473 ? -8.272 -26.586 21.865 1.00 82.25 473 ARG A N 1
ATOM 3738 C CA . ARG A 1 473 ? -7.171 -25.681 21.491 1.00 82.25 473 ARG A CA 1
ATOM 3739 C C . ARG A 1 473 ? -5.919 -26.447 21.082 1.00 82.25 473 ARG A C 1
ATOM 3741 O O . ARG A 1 473 ? -5.267 -26.045 20.123 1.00 82.25 473 ARG A O 1
ATOM 3748 N N . GLU A 1 474 ? -5.596 -27.544 21.760 1.00 84.75 474 GLU A N 1
ATOM 3749 C CA . GLU A 1 474 ? -4.481 -28.413 21.376 1.00 84.75 474 GLU A CA 1
ATOM 3750 C C . GLU A 1 474 ? -4.729 -29.118 20.037 1.00 84.75 474 GLU A C 1
ATOM 3752 O O . GLU A 1 474 ? -3.811 -29.212 19.223 1.00 84.75 474 GLU A O 1
ATOM 3757 N N . GLU A 1 475 ? -5.951 -29.583 19.767 1.00 84.75 475 GLU A N 1
ATOM 3758 C CA . GLU A 1 475 ? -6.316 -30.138 18.457 1.00 84.75 475 GLU A CA 1
ATOM 3759 C C . GLU A 1 475 ? -6.257 -29.080 17.350 1.00 84.75 475 GLU A C 1
ATOM 3761 O O . GLU A 1 475 ? -5.701 -29.352 16.288 1.00 84.75 475 GLU A O 1
ATOM 3766 N N . ALA A 1 476 ? -6.732 -27.857 17.606 1.00 81.44 476 ALA A N 1
ATOM 3767 C CA . ALA A 1 476 ? -6.623 -26.749 16.655 1.00 81.44 476 ALA A CA 1
ATOM 3768 C C . ALA A 1 476 ? -5.163 -26.318 16.412 1.00 81.44 476 ALA A C 1
ATOM 3770 O O . ALA A 1 476 ? -4.787 -25.959 15.295 1.00 81.44 476 ALA A O 1
ATOM 3771 N N . ALA A 1 477 ? -4.311 -26.373 17.440 1.00 80.56 477 ALA A N 1
ATOM 3772 C CA . ALA A 1 477 ? -2.880 -26.116 17.297 1.00 80.56 477 ALA A CA 1
ATOM 3773 C C . ALA A 1 477 ? -2.198 -27.205 16.455 1.00 80.56 477 ALA A C 1
ATOM 3775 O O . ALA A 1 477 ? -1.405 -26.884 15.570 1.00 80.56 477 ALA A O 1
ATOM 3776 N N . LYS A 1 478 ? -2.553 -28.480 16.671 1.00 85.25 478 LYS A N 1
ATOM 3777 C CA . LYS A 1 478 ? -2.065 -29.606 15.859 1.00 85.25 478 LYS A CA 1
ATOM 3778 C C . LYS A 1 478 ? -2.532 -29.502 14.407 1.00 85.25 478 LYS A C 1
ATOM 3780 O O . LYS A 1 478 ? -1.707 -29.650 13.513 1.00 85.25 478 LYS A O 1
ATOM 3785 N N . SER A 1 479 ? -3.801 -29.170 14.154 1.00 81.19 479 SER A N 1
ATOM 3786 C CA . SER A 1 479 ? -4.302 -29.002 12.782 1.00 81.19 479 SER A CA 1
ATOM 3787 C C . SER A 1 479 ? -3.633 -27.827 12.065 1.00 81.19 479 SER A C 1
ATOM 3789 O O . SER A 1 479 ? -3.269 -27.948 10.901 1.00 81.19 479 SER A O 1
ATOM 3791 N N . SER A 1 480 ? -3.400 -26.714 12.768 1.00 80.50 480 SER A N 1
ATOM 3792 C CA . SER A 1 480 ? -2.657 -25.563 12.237 1.00 80.50 480 SER A CA 1
ATOM 3793 C C . SER A 1 480 ? -1.205 -25.924 11.900 1.00 80.50 480 SER A C 1
ATOM 3795 O O . SER A 1 480 ? -0.686 -25.529 10.855 1.00 80.50 480 SER A O 1
ATOM 3797 N N . GLN A 1 481 ? -0.551 -26.732 12.739 1.00 80.06 481 GLN A N 1
ATOM 3798 C CA . GLN A 1 481 ? 0.806 -27.209 12.482 1.00 80.06 481 GLN A CA 1
ATOM 3799 C C . GLN A 1 481 ? 0.865 -28.159 11.271 1.00 80.06 481 GLN A C 1
ATOM 3801 O O . GLN A 1 481 ? 1.735 -27.993 10.417 1.00 80.06 481 GLN A O 1
ATOM 3806 N N . GLU A 1 482 ? -0.086 -29.087 11.138 1.00 84.31 482 GLU A N 1
ATOM 3807 C CA . GLU A 1 482 ? -0.201 -29.969 9.965 1.00 84.31 482 GLU A CA 1
ATOM 3808 C C . GLU A 1 482 ? -0.485 -29.187 8.670 1.00 84.31 482 GLU A C 1
ATOM 3810 O O . GLU A 1 482 ? 0.060 -29.507 7.613 1.00 84.31 482 GLU A O 1
ATOM 3815 N N . GLU A 1 483 ? -1.307 -28.136 8.724 1.00 80.38 483 GLU A N 1
ATOM 3816 C CA . GLU A 1 483 ? -1.551 -27.253 7.578 1.00 80.38 483 GLU A CA 1
ATOM 3817 C C . GLU A 1 483 ? -0.302 -26.455 7.188 1.00 80.38 483 GLU A C 1
ATOM 3819 O O . GLU A 1 483 ? -0.002 -26.331 5.997 1.00 80.38 483 GLU A O 1
ATOM 3824 N N . GLN A 1 484 ? 0.474 -25.969 8.163 1.00 75.00 484 GLN A N 1
ATOM 3825 C CA . GLN A 1 484 ? 1.760 -25.316 7.900 1.00 75.00 484 GLN A CA 1
ATOM 3826 C C . GLN A 1 484 ? 2.781 -26.275 7.277 1.00 75.00 484 GLN A C 1
ATOM 3828 O O . GLN A 1 484 ? 3.535 -25.869 6.389 1.00 75.00 484 GLN A O 1
ATOM 3833 N N . GLU A 1 485 ? 2.813 -27.538 7.703 1.00 83.56 485 GLU A N 1
ATOM 3834 C CA . GLU A 1 485 ? 3.673 -28.563 7.103 1.00 83.56 485 GLU A CA 1
ATOM 3835 C C . GLU A 1 485 ? 3.244 -28.882 5.667 1.00 83.56 485 GLU A C 1
ATOM 3837 O O . GLU A 1 485 ? 4.081 -28.827 4.766 1.00 83.56 485 GLU A O 1
ATOM 3842 N N . ARG A 1 486 ? 1.943 -29.062 5.405 1.00 84.56 486 ARG A N 1
ATOM 3843 C CA . ARG A 1 486 ? 1.415 -29.239 4.037 1.00 84.56 486 ARG A CA 1
ATOM 3844 C C . ARG A 1 486 ? 1.713 -28.044 3.137 1.00 84.56 486 ARG A C 1
ATOM 3846 O O . ARG A 1 486 ? 2.033 -28.220 1.964 1.00 84.56 486 ARG A O 1
ATOM 3853 N N . PHE A 1 487 ? 1.631 -26.828 3.672 1.00 81.50 487 PHE A N 1
ATOM 3854 C CA . PHE A 1 487 ? 1.978 -25.618 2.931 1.00 81.50 487 PHE A CA 1
ATOM 3855 C C . PHE A 1 487 ? 3.471 -25.583 2.574 1.00 81.50 487 PHE A C 1
ATOM 3857 O O . PHE A 1 487 ? 3.828 -25.259 1.441 1.00 81.50 487 PHE A O 1
ATOM 3864 N N . ARG A 1 488 ? 4.352 -25.976 3.504 1.00 80.81 488 ARG A N 1
ATOM 3865 C CA . ARG A 1 488 ? 5.796 -26.097 3.242 1.00 80.81 488 ARG A CA 1
ATOM 3866 C C . ARG A 1 488 ? 6.102 -27.181 2.210 1.00 80.81 488 ARG A C 1
ATOM 3868 O O . ARG A 1 488 ? 6.926 -26.940 1.334 1.00 80.81 488 ARG A O 1
ATOM 3875 N N . GLU A 1 489 ? 5.435 -28.330 2.275 1.00 86.12 489 GLU A N 1
ATOM 3876 C CA . GLU A 1 489 ? 5.594 -29.417 1.300 1.00 86.12 489 GLU A CA 1
ATOM 3877 C C . GLU A 1 489 ? 5.126 -29.008 -0.103 1.00 86.12 489 GLU A C 1
ATOM 3879 O O . GLU A 1 489 ? 5.828 -29.257 -1.083 1.00 86.12 489 GLU A O 1
ATOM 3884 N N . LEU A 1 490 ? 3.983 -28.322 -0.216 1.00 83.31 490 LEU A N 1
ATOM 3885 C CA . LEU A 1 490 ? 3.498 -27.788 -1.492 1.00 83.31 490 LEU A CA 1
ATOM 3886 C C . LEU A 1 490 ? 4.459 -26.749 -2.071 1.00 83.31 490 LEU A C 1
ATOM 3888 O O . LEU A 1 490 ? 4.799 -26.830 -3.248 1.00 83.31 490 LEU A O 1
ATOM 3892 N N . HIS A 1 491 ? 4.965 -25.834 -1.245 1.00 78.94 491 HIS A N 1
ATOM 3893 C CA . HIS A 1 491 ? 5.945 -24.844 -1.685 1.00 78.94 491 HIS A CA 1
ATOM 3894 C C . HIS A 1 491 ? 7.269 -25.497 -2.122 1.00 78.94 491 HIS A C 1
ATOM 3896 O O . HIS A 1 491 ? 7.888 -25.069 -3.096 1.00 78.94 491 HIS A O 1
ATOM 3902 N N . GLN A 1 492 ? 7.712 -26.558 -1.439 1.00 81.19 492 GLN A N 1
ATOM 3903 C CA . GLN A 1 492 ? 8.883 -27.336 -1.857 1.00 81.19 492 GLN A CA 1
ATOM 3904 C C . GLN A 1 492 ? 8.641 -28.032 -3.203 1.00 81.19 492 GLN A C 1
ATOM 3906 O O . GLN A 1 492 ? 9.489 -27.946 -4.090 1.00 81.19 492 GLN A O 1
ATOM 3911 N N . LEU A 1 493 ? 7.472 -28.645 -3.404 1.00 85.25 493 LEU A N 1
ATOM 3912 C CA . LEU A 1 493 ? 7.099 -29.265 -4.679 1.00 85.25 493 LEU A CA 1
ATOM 3913 C C . LEU A 1 493 ? 6.994 -28.250 -5.824 1.00 85.25 493 LEU A C 1
ATOM 3915 O O . LEU A 1 493 ? 7.437 -28.537 -6.935 1.00 85.25 493 LEU A O 1
ATOM 3919 N N . GLU A 1 494 ? 6.447 -27.062 -5.571 1.00 81.56 494 GLU A N 1
ATOM 3920 C CA . GLU A 1 494 ? 6.392 -25.980 -6.558 1.00 81.56 494 GLU A CA 1
ATOM 3921 C C . GLU A 1 494 ? 7.786 -25.454 -6.901 1.00 81.56 494 GLU A C 1
ATOM 3923 O O . GLU A 1 494 ? 8.086 -25.264 -8.079 1.00 81.56 494 GLU A O 1
ATOM 3928 N N . SER A 1 495 ? 8.672 -25.298 -5.911 1.00 77.31 495 SER A N 1
ATOM 3929 C CA . SER A 1 495 ? 10.065 -24.921 -6.176 1.00 77.31 495 SER A CA 1
ATOM 3930 C C . SER A 1 495 ? 10.812 -25.981 -6.993 1.00 77.31 495 SER A C 1
ATOM 3932 O O . SER A 1 495 ? 11.505 -25.626 -7.943 1.00 77.31 495 SER A O 1
ATOM 3934 N N . ALA A 1 496 ? 10.594 -27.271 -6.715 1.00 80.12 496 ALA A N 1
ATOM 3935 C CA . ALA A 1 496 ? 11.190 -28.367 -7.476 1.00 80.12 496 ALA A CA 1
ATOM 3936 C C . ALA A 1 496 ? 10.678 -28.408 -8.926 1.00 80.12 496 ALA A C 1
ATOM 3938 O O . ALA A 1 496 ? 11.469 -28.574 -9.852 1.00 80.12 496 ALA A O 1
ATOM 3939 N N . ARG A 1 497 ? 9.374 -28.183 -9.150 1.00 82.69 497 ARG A N 1
ATOM 3940 C CA . ARG A 1 497 ? 8.808 -28.054 -10.506 1.00 82.69 497 ARG A CA 1
ATOM 3941 C C . ARG A 1 497 ? 9.358 -26.839 -11.244 1.00 82.69 497 ARG A C 1
ATOM 3943 O O . ARG A 1 497 ? 9.684 -26.942 -12.420 1.00 82.69 497 ARG A O 1
ATOM 3950 N N . ALA A 1 498 ? 9.501 -25.705 -10.563 1.00 76.50 498 ALA A N 1
ATOM 3951 C CA . ALA A 1 498 ? 10.075 -24.504 -11.158 1.00 76.50 498 ALA A CA 1
ATOM 3952 C C . ALA A 1 498 ? 11.556 -24.696 -11.535 1.00 76.50 498 ALA A C 1
ATOM 3954 O O . ALA A 1 498 ? 12.004 -24.172 -12.554 1.00 76.50 498 ALA A O 1
ATOM 3955 N N . GLU A 1 499 ? 12.325 -25.447 -10.743 1.00 77.62 499 GLU A N 1
ATOM 3956 C CA . GLU A 1 499 ? 13.699 -25.834 -11.083 1.00 77.62 499 GLU A CA 1
ATOM 3957 C C . GLU A 1 499 ? 13.748 -26.812 -12.261 1.00 77.62 499 GLU A C 1
ATOM 3959 O O . GLU A 1 499 ? 14.573 -26.640 -13.159 1.00 77.62 499 GLU A O 1
ATOM 3964 N N . GLU A 1 500 ? 12.827 -27.775 -12.317 1.00 82.38 500 GLU A N 1
ATOM 3965 C CA . GLU A 1 500 ? 12.704 -28.700 -13.443 1.00 82.38 500 GLU A CA 1
ATOM 3966 C C . GLU A 1 500 ? 12.358 -27.948 -14.741 1.00 82.38 500 GLU A C 1
ATOM 3968 O O . GLU A 1 500 ? 13.038 -28.124 -15.751 1.00 82.38 500 GLU A O 1
ATOM 3973 N N . GLU A 1 501 ? 11.403 -27.015 -14.710 1.00 81.25 501 GLU A N 1
ATOM 3974 C CA . GLU A 1 501 ? 11.063 -26.157 -15.854 1.00 81.25 501 GLU A CA 1
ATOM 3975 C C . GLU A 1 501 ? 12.229 -25.255 -16.287 1.00 81.25 501 GLU A C 1
ATOM 3977 O O . GLU A 1 501 ? 12.452 -25.056 -17.484 1.00 81.25 501 GLU A O 1
ATOM 3982 N N . ARG A 1 502 ? 13.013 -24.721 -15.340 1.00 78.38 502 ARG A N 1
ATOM 3983 C CA . ARG A 1 502 ? 14.241 -23.968 -15.659 1.00 78.38 502 ARG A CA 1
ATOM 3984 C C . ARG A 1 502 ? 15.283 -24.860 -16.328 1.00 78.38 502 ARG A C 1
ATOM 3986 O O . ARG A 1 502 ? 15.923 -24.415 -17.276 1.00 78.38 502 ARG A O 1
ATOM 3993 N N . SER A 1 503 ? 15.423 -26.106 -15.876 1.00 81.50 503 SER A N 1
ATOM 3994 C CA . SER A 1 503 ? 16.343 -27.076 -16.479 1.00 81.50 503 SER A CA 1
ATOM 3995 C C . SER A 1 503 ? 15.906 -27.486 -17.891 1.00 81.50 503 SER A C 1
ATOM 3997 O O . SER A 1 503 ? 16.742 -27.567 -18.788 1.00 81.50 503 SER A O 1
ATOM 3999 N N . GLN A 1 504 ? 14.598 -27.641 -18.125 1.00 81.06 504 GLN A N 1
ATOM 4000 C CA . GLN A 1 504 ? 14.037 -27.938 -19.445 1.00 81.06 504 GLN A CA 1
ATOM 4001 C C . GLN A 1 504 ? 14.235 -26.769 -20.412 1.00 81.06 504 GLN A C 1
ATOM 4003 O O . GLN A 1 504 ? 14.717 -26.977 -21.520 1.00 81.06 504 GLN A O 1
ATOM 4008 N N . ARG A 1 505 ? 13.972 -25.528 -19.983 1.00 78.50 505 ARG A N 1
ATOM 4009 C CA . ARG A 1 505 ? 14.218 -24.337 -20.816 1.00 78.50 505 ARG A CA 1
ATOM 4010 C C . ARG A 1 505 ? 15.700 -24.121 -21.116 1.00 78.50 505 ARG A C 1
ATOM 4012 O O . ARG A 1 505 ? 16.033 -23.678 -22.209 1.00 78.50 505 ARG A O 1
ATOM 4019 N N . ALA A 1 506 ? 16.585 -24.440 -20.171 1.00 76.88 506 ALA A N 1
ATOM 4020 C CA . ALA A 1 506 ? 18.026 -24.403 -20.406 1.00 76.88 506 ALA A CA 1
ATOM 4021 C C . ALA A 1 506 ? 18.452 -25.455 -21.445 1.00 76.88 506 ALA A C 1
ATOM 4023 O O . ALA A 1 506 ? 19.169 -25.122 -22.384 1.00 76.88 506 ALA A O 1
ATOM 4024 N N . ALA A 1 507 ? 17.942 -26.686 -21.342 1.00 79.12 507 ALA A N 1
ATOM 4025 C CA . ALA A 1 507 ? 18.207 -27.743 -22.318 1.00 79.12 507 ALA A CA 1
ATOM 4026 C C . ALA A 1 507 ? 17.636 -27.421 -23.715 1.00 79.12 507 ALA A C 1
ATOM 4028 O O . ALA A 1 507 ? 18.281 -27.691 -24.726 1.00 79.12 507 ALA A O 1
ATOM 4029 N N . GLU A 1 508 ? 16.451 -26.809 -23.792 1.00 82.56 508 GLU A N 1
ATOM 4030 C CA . GLU A 1 508 ? 15.871 -26.330 -25.053 1.00 82.56 508 GLU A CA 1
ATOM 4031 C C . GLU A 1 508 ? 16.701 -25.198 -25.675 1.00 82.56 508 GLU A C 1
ATOM 4033 O O . GLU A 1 508 ? 16.909 -25.190 -26.889 1.00 82.56 508 GLU A O 1
ATOM 4038 N N . ALA A 1 509 ? 17.224 -24.272 -24.866 1.00 74.75 509 ALA A N 1
ATOM 4039 C CA . ALA A 1 509 ? 18.098 -23.200 -25.341 1.00 74.75 509 ALA A CA 1
ATOM 4040 C C . ALA A 1 509 ? 19.443 -23.737 -25.866 1.00 74.75 509 ALA A C 1
ATOM 4042 O O . ALA A 1 509 ? 19.904 -23.303 -26.923 1.00 74.75 509 ALA A O 1
ATOM 4043 N N . GLU A 1 510 ? 20.042 -24.719 -25.184 1.00 80.75 510 GLU A N 1
ATOM 4044 C CA . GLU A 1 510 ? 21.250 -25.409 -25.658 1.00 80.75 510 GLU A CA 1
ATOM 4045 C C . GLU A 1 510 ? 20.991 -26.171 -26.967 1.00 80.75 510 GLU A C 1
ATOM 4047 O O . GLU A 1 510 ? 21.805 -26.115 -27.890 1.00 80.75 510 GLU A O 1
ATOM 4052 N N . ALA A 1 511 ? 19.831 -26.824 -27.102 1.00 79.75 511 ALA A N 1
ATOM 4053 C CA . ALA A 1 511 ? 19.441 -27.495 -28.341 1.00 79.75 511 ALA A CA 1
ATOM 4054 C C . ALA A 1 511 ? 19.265 -26.505 -29.508 1.00 79.75 511 ALA A C 1
ATOM 4056 O O . ALA A 1 511 ? 19.722 -26.778 -30.618 1.00 79.75 511 ALA A O 1
ATOM 4057 N N . GLN A 1 512 ? 18.664 -25.336 -29.261 1.00 78.56 512 GLN A N 1
ATOM 4058 C CA . GLN A 1 512 ? 18.533 -24.275 -30.266 1.00 78.56 512 GLN A CA 1
ATOM 4059 C C . GLN A 1 512 ? 19.889 -23.675 -30.655 1.00 78.56 512 GLN A C 1
ATOM 4061 O O . GLN A 1 512 ? 20.118 -23.395 -31.833 1.00 78.56 512 GLN A O 1
ATOM 4066 N N . GLN A 1 513 ? 20.815 -23.509 -29.705 1.00 76.00 513 GLN A N 1
ATOM 4067 C CA . GLN A 1 513 ? 22.186 -23.094 -30.012 1.00 76.00 513 GLN A CA 1
ATOM 4068 C C . GLN A 1 513 ? 22.911 -24.130 -30.875 1.00 76.00 513 GLN A C 1
ATOM 4070 O O . GLN A 1 513 ? 23.491 -23.755 -31.894 1.00 76.00 513 GLN A O 1
ATOM 4075 N N . ALA A 1 514 ? 22.812 -25.418 -30.540 1.00 77.19 514 ALA A N 1
ATOM 4076 C CA . ALA A 1 514 ? 23.402 -26.491 -31.338 1.00 77.19 514 ALA A CA 1
ATOM 4077 C C . ALA A 1 514 ? 22.812 -26.552 -32.761 1.00 77.19 514 ALA A C 1
ATOM 4079 O O . ALA A 1 514 ? 23.545 -26.747 -33.730 1.00 77.19 514 ALA A O 1
ATOM 4080 N N . GLU A 1 515 ? 21.504 -26.325 -32.918 1.00 85.31 515 GLU A N 1
ATOM 4081 C CA . GLU A 1 515 ? 20.855 -26.244 -34.234 1.00 85.31 515 GLU A CA 1
ATOM 4082 C C . GLU A 1 515 ? 21.348 -25.028 -35.042 1.00 85.31 515 GLU A C 1
ATOM 4084 O O . GLU A 1 515 ? 21.593 -25.125 -36.246 1.00 85.31 515 GLU A O 1
ATOM 4089 N N . MET A 1 516 ? 21.544 -23.877 -34.392 1.00 74.69 516 MET A N 1
ATOM 4090 C CA . MET A 1 516 ? 22.098 -22.686 -35.042 1.00 74.69 516 MET A CA 1
ATOM 4091 C C . MET A 1 516 ? 23.567 -22.871 -35.437 1.00 74.69 516 MET A C 1
ATOM 4093 O O . MET A 1 516 ? 23.978 -22.376 -36.487 1.00 74.69 516 MET A O 1
ATOM 4097 N N . GLU A 1 517 ? 24.357 -23.600 -34.650 1.00 78.56 517 GLU A N 1
ATOM 4098 C CA . GLU A 1 517 ? 25.733 -23.970 -34.997 1.00 78.56 517 GLU A CA 1
ATOM 4099 C C . GLU A 1 517 ? 25.790 -24.949 -36.173 1.00 78.56 517 GLU A C 1
ATOM 4101 O O . GLU A 1 517 ? 26.609 -24.762 -37.073 1.00 78.56 517 GLU A O 1
ATOM 4106 N N . GLN A 1 518 ? 24.874 -25.921 -36.239 1.00 81.19 518 GLN A N 1
ATOM 4107 C CA . GLN A 1 518 ? 24.729 -26.795 -37.409 1.00 81.19 518 GLN A CA 1
ATOM 4108 C C . GLN A 1 518 ? 24.369 -25.995 -38.665 1.00 81.19 518 GLN A C 1
ATOM 4110 O O . GLN A 1 518 ? 25.035 -26.136 -39.687 1.00 81.19 518 GLN A O 1
ATOM 4115 N N . LYS A 1 519 ? 23.401 -25.072 -38.580 1.00 79.69 519 LYS A N 1
ATOM 4116 C CA . LYS A 1 519 ? 23.046 -24.191 -39.708 1.00 79.69 519 LYS A CA 1
ATOM 4117 C C . LYS A 1 519 ? 24.201 -23.280 -40.130 1.00 79.69 519 LYS A C 1
ATOM 4119 O O . LYS A 1 519 ? 24.359 -22.999 -41.314 1.00 79.69 519 LYS A O 1
ATOM 4124 N N . ARG A 1 520 ? 25.033 -22.824 -39.186 1.00 79.00 520 ARG A N 1
ATOM 4125 C CA . ARG A 1 520 ? 26.258 -22.061 -39.491 1.00 79.00 520 ARG A CA 1
ATOM 4126 C C . ARG A 1 520 ? 27.305 -22.923 -40.200 1.00 79.00 520 ARG A C 1
ATOM 4128 O O . ARG A 1 520 ? 27.932 -22.434 -41.134 1.00 79.00 520 ARG A O 1
ATOM 4135 N N . ALA A 1 521 ? 27.473 -24.182 -39.798 1.00 78.06 521 ALA A N 1
ATOM 4136 C CA . ALA A 1 521 ? 28.369 -25.121 -40.471 1.00 78.06 521 ALA A CA 1
ATOM 4137 C C . ALA A 1 521 ? 27.893 -25.445 -41.900 1.00 78.06 521 ALA A C 1
ATOM 4139 O O . ALA A 1 521 ? 28.690 -25.399 -42.832 1.00 78.06 521 ALA A O 1
ATOM 4140 N N . GLU A 1 522 ? 26.590 -25.668 -42.095 1.00 84.06 522 GLU A N 1
ATOM 4141 C CA . GLU A 1 522 ? 25.996 -25.881 -43.424 1.00 84.06 522 GLU A CA 1
ATOM 4142 C C . GLU A 1 522 ? 26.151 -24.652 -44.337 1.00 84.06 522 GLU A C 1
ATOM 4144 O O . GLU A 1 522 ? 26.443 -24.789 -45.525 1.00 84.06 522 GLU A O 1
ATOM 4149 N N . LEU A 1 523 ? 26.004 -23.434 -43.798 1.00 75.75 523 LEU A N 1
ATOM 4150 C CA . LEU A 1 523 ? 26.240 -22.204 -44.561 1.00 75.75 523 LEU A CA 1
ATOM 4151 C C . LEU A 1 523 ? 27.708 -22.052 -44.981 1.00 75.75 523 LEU A C 1
ATOM 4153 O O . LEU A 1 523 ? 27.963 -21.663 -46.119 1.00 75.75 523 LEU A O 1
ATOM 4157 N N . LEU A 1 524 ? 28.657 -22.412 -44.113 1.00 79.81 524 LEU A N 1
ATOM 4158 C CA . LEU A 1 524 ? 30.086 -22.406 -44.441 1.00 79.81 524 LEU A CA 1
ATOM 4159 C C . LEU A 1 524 ? 30.438 -23.429 -45.533 1.00 79.81 524 LEU A C 1
ATOM 4161 O O . LEU A 1 524 ? 31.233 -23.123 -46.422 1.00 79.81 524 LEU A O 1
ATOM 4165 N N . GLU A 1 525 ? 29.826 -24.617 -45.522 1.00 80.50 525 GLU A N 1
ATOM 4166 C CA . GLU A 1 525 ? 29.995 -25.598 -46.605 1.00 80.50 525 GLU A CA 1
ATOM 4167 C C . GLU A 1 525 ? 29.423 -25.086 -47.936 1.00 80.50 525 GLU A C 1
ATOM 4169 O O . GLU A 1 525 ? 30.041 -25.255 -48.990 1.00 80.50 525 GLU A O 1
ATOM 4174 N N . LEU A 1 526 ? 28.269 -24.411 -47.908 1.00 77.00 526 LEU A N 1
ATOM 4175 C CA . LEU A 1 526 ? 27.677 -23.803 -49.103 1.00 77.00 526 LEU A CA 1
ATOM 4176 C C . LEU A 1 526 ? 28.505 -22.625 -49.637 1.00 77.00 526 LEU A C 1
ATOM 4178 O O . LEU A 1 526 ? 28.564 -22.425 -50.852 1.00 77.00 526 LEU A O 1
ATOM 4182 N N . GLU A 1 527 ? 29.150 -21.850 -48.766 1.00 75.81 527 GLU A N 1
ATOM 4183 C CA . GLU A 1 527 ? 30.085 -20.795 -49.167 1.00 75.81 527 GLU A CA 1
ATOM 4184 C C . GLU A 1 527 ? 31.344 -21.375 -49.818 1.00 75.81 527 GLU A C 1
ATOM 4186 O O . GLU A 1 527 ? 31.708 -20.929 -50.906 1.00 75.81 527 GLU A O 1
ATOM 4191 N N . GLN A 1 528 ? 31.931 -22.437 -49.257 1.00 78.06 528 GLN A N 1
ATOM 4192 C CA . GLN A 1 528 ? 33.050 -23.144 -49.896 1.00 78.06 528 GLN A CA 1
ATOM 4193 C C . GLN A 1 528 ? 32.675 -23.695 -51.276 1.00 78.06 528 GLN A C 1
ATOM 4195 O O . GLN A 1 528 ? 33.418 -23.514 -52.240 1.00 78.06 528 GLN A O 1
ATOM 4200 N N . GLN A 1 529 ? 31.484 -24.284 -51.419 1.00 74.56 529 GLN A N 1
ATOM 4201 C CA . GLN A 1 529 ? 31.000 -24.756 -52.720 1.00 74.56 529 GLN A CA 1
ATOM 4202 C C . GLN A 1 529 ? 30.836 -23.614 -53.735 1.00 74.56 529 GLN A C 1
ATOM 4204 O O . GLN A 1 529 ? 31.089 -23.800 -54.926 1.00 74.56 529 GLN A O 1
ATOM 4209 N N . ARG A 1 530 ? 30.430 -22.417 -53.292 1.00 74.94 530 ARG A N 1
ATOM 4210 C CA . ARG A 1 530 ? 30.333 -21.235 -54.164 1.00 74.94 530 ARG A CA 1
ATOM 4211 C C . ARG A 1 530 ? 31.705 -20.721 -54.583 1.00 74.94 530 ARG A C 1
ATOM 4213 O O . ARG A 1 530 ? 31.871 -20.377 -55.753 1.00 74.94 530 ARG A O 1
ATOM 4220 N N . GLU A 1 531 ? 32.673 -20.700 -53.672 1.00 76.69 531 GLU A N 1
ATOM 4221 C CA . GLU A 1 531 ? 34.051 -20.306 -53.977 1.00 76.69 531 GLU A CA 1
ATOM 4222 C C . GLU A 1 531 ? 34.712 -21.264 -54.974 1.00 76.69 531 GLU A C 1
ATOM 4224 O O . GLU A 1 531 ? 35.362 -20.814 -55.919 1.00 76.69 531 GLU A O 1
ATOM 4229 N N . ASP A 1 532 ? 34.492 -22.571 -54.831 1.00 74.69 532 ASP A N 1
ATOM 4230 C CA . ASP A 1 532 ? 35.029 -23.569 -55.758 1.00 74.69 532 ASP A CA 1
ATOM 4231 C C . ASP A 1 532 ? 34.402 -23.448 -57.156 1.00 74.69 532 ASP A C 1
ATOM 4233 O O . ASP A 1 532 ? 35.117 -23.467 -58.161 1.00 74.69 532 ASP A O 1
ATOM 4237 N N . VAL A 1 533 ? 33.089 -23.202 -57.243 1.00 78.06 533 VAL A N 1
ATOM 4238 C CA . VAL A 1 533 ? 32.410 -22.910 -58.521 1.00 78.06 533 VAL A CA 1
ATOM 4239 C C . VAL A 1 533 ? 32.923 -21.606 -59.144 1.00 78.06 533 VAL A C 1
ATOM 4241 O O . VAL A 1 533 ? 33.054 -21.509 -60.366 1.00 78.06 533 VAL A O 1
ATOM 4244 N N . GLN A 1 534 ? 33.236 -20.595 -58.332 1.00 71.38 534 GLN A N 1
ATOM 4245 C CA . GLN A 1 534 ? 33.770 -19.321 -58.812 1.00 71.38 534 GLN A CA 1
ATOM 4246 C C . GLN A 1 534 ? 35.216 -19.455 -59.312 1.00 71.38 534 GLN A C 1
ATOM 4248 O O . GLN A 1 534 ? 35.548 -18.895 -60.357 1.00 71.38 534 GLN A O 1
ATOM 4253 N N . ARG A 1 535 ? 36.055 -20.252 -58.637 1.00 74.12 535 ARG A N 1
ATOM 4254 C CA . ARG A 1 535 ? 37.404 -20.604 -59.116 1.00 74.12 535 ARG A CA 1
ATOM 4255 C C . ARG A 1 535 ? 37.355 -21.381 -60.424 1.00 74.12 535 ARG A C 1
ATOM 4257 O O . ARG A 1 535 ? 38.153 -21.110 -61.315 1.00 74.12 535 ARG A O 1
ATOM 4264 N N . GLN A 1 536 ? 36.399 -22.296 -60.564 1.00 72.75 536 GLN A N 1
ATOM 4265 C CA . GLN A 1 536 ? 36.229 -23.066 -61.791 1.00 72.75 536 GLN A CA 1
ATOM 4266 C C . GLN A 1 536 ? 35.809 -22.175 -62.970 1.00 72.75 536 GLN A C 1
ATOM 4268 O O . GLN A 1 536 ? 36.380 -22.282 -64.049 1.00 72.75 536 GLN A O 1
ATOM 4273 N N . ARG A 1 537 ? 34.921 -21.196 -62.744 1.00 72.06 537 ARG A N 1
ATOM 4274 C CA . ARG A 1 537 ? 34.586 -20.185 -63.765 1.00 72.06 537 ARG A CA 1
ATOM 4275 C C . ARG A 1 537 ? 35.781 -19.326 -64.174 1.00 72.06 537 ARG A C 1
ATOM 4277 O O . ARG A 1 537 ? 35.945 -19.055 -65.355 1.00 72.06 537 ARG A O 1
ATOM 4284 N N . GLN A 1 538 ? 36.624 -18.926 -63.223 1.00 69.88 538 GLN A N 1
ATOM 4285 C CA . GLN A 1 538 ? 37.834 -18.151 -63.526 1.00 69.88 538 GLN A CA 1
ATOM 4286 C C . GLN A 1 538 ? 38.855 -18.957 -64.342 1.00 69.88 538 GLN A C 1
ATOM 4288 O O . GLN A 1 538 ? 39.547 -18.387 -65.182 1.00 69.88 538 GLN A O 1
ATOM 4293 N N . GLN A 1 539 ? 38.939 -20.273 -64.126 1.00 70.19 539 GLN A N 1
ATOM 4294 C CA . GLN A 1 539 ? 39.771 -21.166 -64.938 1.00 70.19 539 GLN A CA 1
ATOM 4295 C C . GLN A 1 539 ? 39.205 -21.323 -66.356 1.00 70.19 539 GLN A C 1
ATOM 4297 O O . GLN A 1 539 ? 39.944 -21.160 -67.325 1.00 70.19 539 GLN A O 1
ATOM 4302 N N . ASP A 1 540 ? 37.893 -21.527 -66.487 1.00 70.06 540 ASP A N 1
ATOM 4303 C CA . ASP A 1 540 ? 37.229 -21.631 -67.792 1.00 70.06 540 ASP A CA 1
ATOM 4304 C C . ASP A 1 540 ? 37.359 -20.324 -68.607 1.00 70.06 540 ASP A C 1
ATOM 4306 O O . ASP A 1 540 ? 37.593 -20.353 -69.817 1.00 70.06 540 ASP A O 1
ATOM 4310 N N . GLU A 1 541 ? 37.265 -19.159 -67.957 1.00 72.38 541 GLU A N 1
ATOM 4311 C CA . GLU A 1 541 ? 37.455 -17.846 -68.595 1.00 72.38 541 GLU A CA 1
ATOM 4312 C C . GLU A 1 541 ? 38.888 -17.645 -69.115 1.00 72.38 541 GLU A C 1
ATOM 4314 O O . GLU A 1 541 ? 39.078 -17.092 -70.203 1.00 72.38 541 GLU A O 1
ATOM 4319 N N . GLN A 1 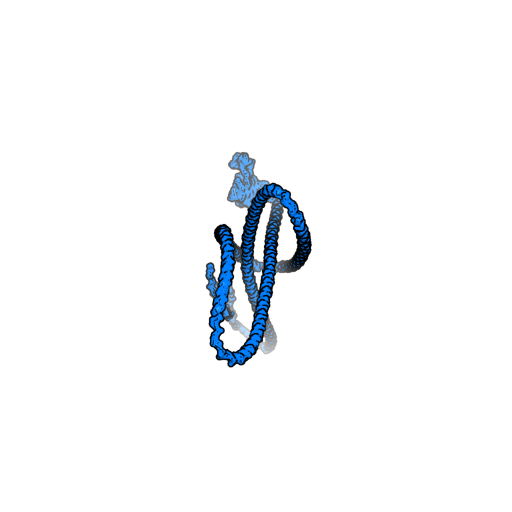542 ? 39.896 -18.141 -68.391 1.00 68.62 542 GLN A N 1
ATOM 4320 C CA . GLN A 1 542 ? 41.293 -18.105 -68.835 1.00 68.62 542 GLN A CA 1
ATOM 4321 C C . GLN A 1 542 ? 41.517 -18.991 -70.070 1.00 68.62 542 GLN A C 1
ATOM 4323 O O . GLN A 1 542 ? 42.174 -18.564 -71.021 1.00 68.62 542 GLN A O 1
ATOM 4328 N N . GLU A 1 543 ? 40.901 -20.174 -70.127 1.00 70.81 543 GLU A N 1
ATOM 4329 C CA . GLU A 1 543 ? 41.001 -21.065 -71.291 1.00 70.81 543 GLU A CA 1
ATOM 4330 C C . GLU A 1 543 ? 40.326 -20.491 -72.550 1.00 70.81 543 GLU A C 1
ATOM 4332 O O . GLU A 1 543 ? 40.809 -20.691 -73.674 1.00 70.81 543 GLU A O 1
ATOM 4337 N N . VAL A 1 544 ? 39.226 -19.745 -72.391 1.00 66.12 544 VAL A N 1
ATOM 4338 C CA . VAL A 1 544 ? 38.579 -19.039 -73.510 1.00 66.12 544 VAL A CA 1
ATOM 4339 C C . VAL A 1 544 ? 39.467 -17.907 -74.029 1.00 66.12 544 VAL A C 1
ATOM 4341 O O . VAL A 1 544 ? 39.589 -17.743 -75.247 1.00 66.12 544 VAL A O 1
ATOM 4344 N N . HIS A 1 545 ? 40.133 -17.170 -73.138 1.00 63.84 545 HIS A N 1
ATOM 4345 C CA . HIS A 1 545 ? 41.015 -16.071 -73.526 1.00 63.84 545 HIS A CA 1
ATOM 4346 C C . HIS A 1 545 ? 42.248 -16.569 -74.303 1.00 63.84 545 HIS A C 1
ATOM 4348 O O . HIS A 1 545 ? 42.608 -15.996 -75.334 1.00 63.84 545 HIS A O 1
ATOM 4354 N N . GLU A 1 546 ? 42.835 -17.698 -73.894 1.00 65.88 546 GLU A N 1
ATOM 4355 C CA . GLU A 1 546 ? 43.957 -18.322 -74.612 1.00 65.88 546 GLU A CA 1
ATOM 4356 C C . GLU A 1 546 ? 43.566 -18.873 -75.995 1.00 65.88 546 GLU A C 1
ATOM 4358 O O . GLU A 1 546 ? 44.390 -18.903 -76.916 1.00 65.88 546 GLU A O 1
ATOM 4363 N N . ARG A 1 547 ? 42.311 -19.309 -76.183 1.00 64.94 547 ARG A N 1
ATOM 4364 C CA . ARG A 1 547 ? 41.802 -19.708 -77.508 1.00 64.94 547 ARG A CA 1
ATOM 4365 C C . ARG A 1 547 ? 41.639 -18.514 -78.444 1.00 64.94 547 ARG A C 1
ATOM 4367 O O . ARG A 1 547 ? 42.025 -18.614 -79.608 1.00 64.94 547 ARG A O 1
ATOM 4374 N N . GLN A 1 548 ? 41.132 -17.392 -77.939 1.00 61.03 548 GLN A N 1
ATOM 4375 C CA . GLN A 1 548 ? 40.918 -16.181 -78.737 1.00 61.03 548 GLN A CA 1
ATOM 4376 C C . GLN A 1 548 ? 42.236 -15.561 -79.227 1.00 61.03 548 GLN A C 1
ATOM 4378 O O . GLN A 1 548 ? 42.315 -15.090 -80.363 1.00 61.03 548 GLN A O 1
ATOM 4383 N N . GLU A 1 549 ? 43.307 -15.633 -78.434 1.00 61.81 549 GLU A N 1
ATOM 4384 C CA . GLU A 1 549 ? 44.632 -15.153 -78.852 1.00 61.81 549 GLU A CA 1
ATOM 4385 C C . GLU A 1 549 ? 45.262 -16.013 -79.962 1.00 61.81 549 GLU A C 1
ATOM 4387 O O . GLU A 1 549 ? 45.941 -15.491 -80.851 1.00 61.81 549 GLU A O 1
ATOM 4392 N N . ARG A 1 550 ? 44.987 -17.325 -79.979 1.00 61.16 550 ARG A N 1
ATOM 4393 C CA . ARG A 1 550 ? 45.460 -18.231 -81.044 1.00 61.16 550 ARG A CA 1
ATOM 4394 C C . ARG A 1 550 ? 44.736 -17.995 -82.371 1.00 61.16 550 ARG A C 1
ATOM 4396 O O . ARG A 1 550 ? 45.363 -18.094 -83.424 1.00 61.16 550 ARG A O 1
ATOM 4403 N N . GLU A 1 551 ? 43.456 -17.635 -82.330 1.00 60.94 551 GLU A N 1
ATOM 4404 C CA . GLU A 1 551 ? 42.665 -17.292 -83.521 1.00 60.94 551 GLU A CA 1
ATOM 4405 C C . GLU A 1 551 ? 43.046 -15.909 -84.085 1.00 60.94 551 GLU A C 1
ATOM 4407 O O . GLU A 1 551 ? 43.160 -15.738 -85.301 1.00 60.94 551 GLU A O 1
ATOM 4412 N N . ALA A 1 552 ? 43.357 -14.938 -83.218 1.00 56.69 552 ALA A N 1
ATOM 4413 C CA . ALA A 1 552 ? 43.848 -13.621 -83.630 1.00 56.69 552 ALA A CA 1
ATOM 4414 C C . ALA A 1 552 ? 45.228 -13.683 -84.319 1.00 56.69 552 ALA A C 1
ATOM 4416 O O . ALA A 1 552 ? 45.484 -12.927 -85.261 1.00 56.69 552 ALA A O 1
ATOM 4417 N N . ALA A 1 553 ? 46.095 -14.612 -83.904 1.00 56.84 553 ALA A N 1
ATOM 4418 C CA . ALA A 1 553 ? 47.390 -14.843 -84.544 1.00 56.84 553 ALA A CA 1
ATOM 4419 C C . ALA A 1 553 ? 47.262 -15.450 -85.958 1.00 56.84 553 ALA A C 1
ATOM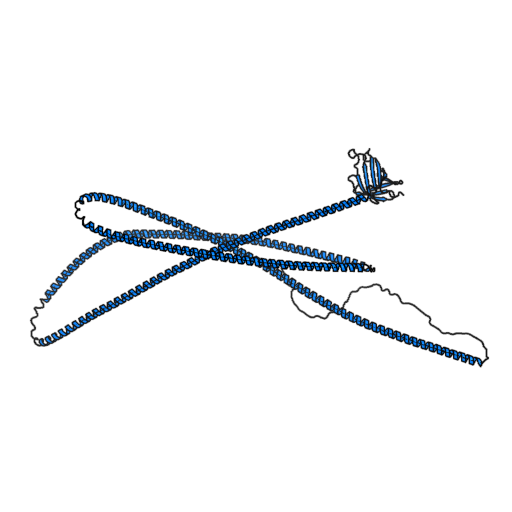 4421 O O . ALA A 1 553 ? 48.037 -15.095 -86.844 1.00 56.84 553 ALA A O 1
ATOM 4422 N N . GLN A 1 554 ? 46.255 -16.299 -86.201 1.00 55.03 554 GLN A N 1
ATOM 4423 C CA . GLN A 1 554 ? 45.997 -16.908 -87.516 1.00 55.03 554 GLN A CA 1
ATOM 4424 C C . GLN A 1 554 ? 45.372 -15.909 -88.510 1.00 55.03 554 GLN A C 1
ATOM 4426 O O . GLN A 1 554 ? 45.738 -15.884 -89.685 1.00 55.03 554 GLN A O 1
ATOM 4431 N N . ALA A 1 555 ? 44.520 -14.994 -88.034 1.00 55.19 555 ALA A N 1
ATOM 4432 C CA . ALA A 1 555 ? 43.913 -13.945 -88.862 1.00 55.19 555 ALA A CA 1
ATOM 4433 C C . ALA A 1 555 ? 44.908 -12.861 -89.339 1.00 55.19 555 ALA A C 1
ATOM 4435 O O . ALA A 1 555 ? 44.641 -12.143 -90.309 1.00 55.19 555 ALA A O 1
ATOM 4436 N N . ALA A 1 556 ? 46.062 -12.722 -88.677 1.00 54.00 556 ALA A N 1
ATOM 4437 C CA . ALA A 1 556 ? 47.124 -11.805 -89.093 1.00 54.00 556 ALA A CA 1
ATOM 4438 C C . ALA A 1 556 ? 47.929 -12.334 -90.300 1.00 54.00 556 ALA A C 1
ATOM 4440 O O . ALA A 1 556 ? 48.452 -11.537 -91.081 1.00 54.00 556 ALA A O 1
ATOM 4441 N N . GLU A 1 557 ? 47.982 -13.654 -90.497 1.00 51.75 557 GLU A N 1
ATOM 4442 C CA . GLU A 1 557 ? 48.743 -14.308 -91.571 1.00 51.75 557 GLU A CA 1
ATOM 4443 C C . GLU A 1 557 ? 47.997 -14.263 -92.924 1.00 51.75 557 GLU A C 1
ATOM 4445 O O . GLU A 1 557 ? 48.606 -14.076 -93.980 1.00 51.75 557 GLU A O 1
ATOM 4450 N N . GLU A 1 558 ? 46.659 -14.286 -92.902 1.00 54.53 558 GLU A N 1
ATOM 4451 C CA . GLU A 1 558 ? 45.806 -14.226 -94.102 1.00 54.53 558 GLU A CA 1
ATOM 4452 C C . GLU A 1 558 ? 45.731 -12.822 -94.739 1.00 54.53 558 GLU A C 1
ATOM 4454 O O . GLU A 1 558 ? 45.501 -12.678 -95.943 1.00 54.53 558 GLU A O 1
ATOM 4459 N N . ARG A 1 559 ? 46.022 -11.760 -93.973 1.00 54.69 559 ARG A N 1
ATOM 4460 C CA . ARG A 1 559 ? 46.047 -10.369 -94.474 1.00 54.69 559 ARG A CA 1
ATOM 4461 C C . ARG A 1 559 ? 47.240 -10.064 -95.391 1.00 54.69 559 ARG A C 1
ATOM 4463 O O . ARG A 1 559 ? 47.219 -9.059 -96.098 1.00 54.69 559 ARG A O 1
ATOM 4470 N N . SER A 1 560 ? 48.240 -10.946 -95.435 1.00 52.28 560 SER A N 1
ATOM 4471 C CA . SER A 1 560 ? 49.418 -10.850 -96.312 1.00 52.28 560 SER A CA 1
ATOM 4472 C C . SER A 1 560 ? 49.118 -11.217 -97.780 1.00 52.28 560 SER A C 1
ATOM 4474 O O . SER A 1 560 ? 49.828 -10.788 -98.689 1.00 52.28 560 SER A O 1
ATOM 4476 N N . GLN A 1 561 ? 48.034 -11.956 -98.055 1.00 49.50 561 GLN A N 1
ATOM 4477 C CA . GLN A 1 561 ? 47.745 -12.493 -99.398 1.00 49.50 561 GLN A CA 1
ATOM 4478 C C . GLN A 1 561 ? 46.791 -11.629 -100.253 1.00 49.50 561 GLN A C 1
ATOM 4480 O O . GLN A 1 561 ? 46.656 -11.869 -101.451 1.00 49.50 561 GLN A O 1
ATOM 4485 N N . LEU A 1 562 ? 46.184 -10.574 -99.696 1.00 53.34 562 LEU A N 1
ATOM 4486 C CA . LEU A 1 562 ? 45.164 -9.736 -100.362 1.00 53.34 562 LEU A CA 1
ATOM 4487 C C . LEU A 1 562 ? 45.701 -8.441 -101.012 1.00 53.34 562 LEU A C 1
ATOM 4489 O O . LEU A 1 562 ? 44.934 -7.545 -101.357 1.00 53.34 562 LEU A O 1
ATOM 4493 N N . ALA A 1 563 ? 47.017 -8.329 -101.221 1.00 51.66 563 ALA A N 1
ATOM 4494 C CA . ALA A 1 563 ? 47.632 -7.157 -101.860 1.00 51.66 563 ALA A CA 1
ATOM 4495 C C . ALA A 1 563 ? 47.550 -7.158 -103.409 1.00 51.66 563 ALA A C 1
ATOM 4497 O O . ALA A 1 563 ? 47.877 -6.150 -104.037 1.00 51.66 563 ALA A O 1
ATOM 4498 N N . ALA A 1 564 ? 47.079 -8.246 -104.035 1.00 53.00 564 ALA A N 1
ATOM 4499 C CA . ALA A 1 564 ? 46.988 -8.383 -105.497 1.00 53.00 564 ALA A CA 1
ATOM 4500 C C . ALA A 1 564 ? 45.649 -7.910 -106.119 1.00 53.00 564 ALA A C 1
ATOM 4502 O O . ALA A 1 564 ? 45.575 -7.747 -107.334 1.00 53.00 564 ALA A O 1
ATOM 4503 N N . ASP A 1 565 ? 44.619 -7.615 -105.313 1.00 53.69 565 ASP A N 1
ATOM 4504 C CA . ASP A 1 565 ? 43.260 -7.256 -105.782 1.00 53.69 565 ASP A CA 1
ATOM 4505 C C . ASP A 1 565 ? 42.966 -5.736 -105.804 1.00 53.69 565 ASP A C 1
ATOM 4507 O O . ASP A 1 565 ? 41.819 -5.290 -105.929 1.00 53.69 565 ASP A O 1
ATOM 4511 N N . THR A 1 566 ? 43.997 -4.896 -105.705 1.00 53.12 566 THR A N 1
ATOM 4512 C CA . THR A 1 566 ? 43.854 -3.450 -105.443 1.00 53.12 566 THR A CA 1
ATOM 4513 C C . THR A 1 566 ? 43.431 -2.589 -106.646 1.00 53.12 566 THR A C 1
ATOM 4515 O O . THR A 1 566 ? 43.096 -1.418 -106.462 1.00 53.12 566 THR A O 1
ATOM 4518 N N . GLU A 1 567 ? 43.325 -3.133 -107.865 1.00 53.31 567 GLU A N 1
ATOM 4519 C CA . GLU A 1 567 ? 42.841 -2.365 -109.032 1.00 53.31 567 GLU A CA 1
ATOM 4520 C C . GLU A 1 567 ? 41.325 -2.468 -109.282 1.00 53.31 567 GLU A C 1
ATOM 4522 O O . GLU A 1 567 ? 40.753 -1.576 -109.908 1.00 53.31 567 GLU A O 1
ATOM 4527 N N . ARG A 1 568 ? 40.625 -3.466 -108.716 1.00 53.53 568 ARG A N 1
ATOM 4528 C CA . ARG A 1 568 ? 39.143 -3.527 -108.758 1.00 53.53 568 ARG A CA 1
ATOM 4529 C C . ARG A 1 568 ? 38.474 -2.694 -107.659 1.00 53.53 568 ARG A C 1
ATOM 4531 O O . ARG A 1 568 ? 37.333 -2.269 -107.818 1.00 53.53 568 ARG A O 1
ATOM 4538 N N . GLN A 1 569 ? 39.203 -2.371 -106.592 1.00 51.75 569 GLN A N 1
ATOM 4539 C CA . GLN A 1 569 ? 38.686 -1.617 -105.445 1.00 51.75 569 GLN A CA 1
ATOM 4540 C C . GLN A 1 569 ? 38.530 -0.112 -105.703 1.00 51.75 569 GLN A C 1
ATOM 4542 O O . GLN A 1 569 ? 37.813 0.552 -104.966 1.00 51.75 569 GLN A O 1
ATOM 4547 N N . ARG A 1 570 ? 39.136 0.464 -106.750 1.00 54.75 570 ARG A N 1
ATOM 4548 C CA . ARG A 1 570 ? 39.031 1.917 -106.990 1.00 54.75 570 ARG A CA 1
ATOM 4549 C C . ARG A 1 570 ? 37.642 2.384 -107.443 1.00 54.75 570 ARG A C 1
ATOM 4551 O O . ARG A 1 570 ? 37.304 3.529 -107.174 1.00 54.75 570 ARG A O 1
ATOM 4558 N N . VAL A 1 571 ? 36.827 1.515 -108.046 1.00 56.62 571 VAL A N 1
ATOM 4559 C CA . VAL A 1 571 ? 35.430 1.833 -108.416 1.00 56.62 571 VAL A CA 1
ATOM 4560 C C . VAL A 1 571 ? 34.455 1.501 -107.274 1.00 56.62 571 VAL A C 1
ATOM 4562 O O . VAL A 1 571 ? 33.515 2.254 -107.034 1.00 56.62 571 VAL A O 1
ATOM 4565 N N . GLU A 1 572 ? 34.720 0.452 -106.487 1.00 55.81 572 GLU A N 1
ATOM 4566 C CA . GLU A 1 572 ? 33.971 0.176 -105.248 1.00 55.81 572 GLU A CA 1
ATOM 4567 C C . GLU A 1 572 ? 34.241 1.211 -104.146 1.00 55.81 572 GLU A C 1
ATOM 4569 O O . GLU A 1 572 ? 33.353 1.479 -103.349 1.00 55.81 572 GLU A O 1
ATOM 4574 N N . LEU A 1 573 ? 35.422 1.839 -104.091 1.00 55.94 573 LEU A N 1
ATOM 4575 C CA . LEU A 1 573 ? 35.746 2.857 -103.084 1.00 55.94 573 LEU A CA 1
ATOM 4576 C C . LEU A 1 573 ? 34.908 4.136 -103.220 1.00 55.94 573 LEU A C 1
ATOM 4578 O O . LEU A 1 573 ? 34.680 4.805 -102.217 1.00 55.94 573 LEU A O 1
ATOM 4582 N N . GLU A 1 574 ? 34.415 4.481 -104.413 1.00 60.53 574 GLU A N 1
ATOM 4583 C CA . GLU A 1 574 ? 33.498 5.622 -104.567 1.00 60.53 574 GLU A CA 1
ATOM 4584 C C . GLU A 1 574 ? 32.067 5.285 -104.119 1.00 60.53 574 GLU A C 1
ATOM 4586 O O . GLU A 1 574 ? 31.414 6.121 -103.497 1.00 60.53 574 GLU A O 1
ATOM 4591 N N . GLN A 1 575 ? 31.607 4.045 -104.324 1.00 59.25 575 GLN A N 1
ATOM 4592 C CA . GLN A 1 575 ? 30.326 3.569 -103.779 1.00 59.25 575 GLN A CA 1
ATOM 4593 C C . GLN A 1 575 ? 30.402 3.363 -102.258 1.00 59.25 575 GLN A C 1
ATOM 4595 O O . GLN A 1 575 ? 29.522 3.817 -101.530 1.00 59.25 575 GLN A O 1
ATOM 4600 N N . ARG A 1 576 ? 31.516 2.817 -101.759 1.00 57.75 576 ARG A N 1
ATOM 4601 C CA . ARG A 1 576 ? 31.799 2.685 -100.325 1.00 57.75 576 ARG A CA 1
ATOM 4602 C C . ARG A 1 576 ? 31.983 4.028 -99.637 1.00 57.75 576 ARG A C 1
ATOM 4604 O O . ARG A 1 576 ? 31.651 4.118 -98.474 1.00 57.75 576 ARG A O 1
ATOM 4611 N N . LYS A 1 577 ? 32.447 5.090 -100.305 1.00 63.34 577 LYS A N 1
ATOM 4612 C CA . LYS A 1 577 ? 32.467 6.440 -99.704 1.00 63.34 577 LYS A CA 1
ATOM 4613 C C . LYS A 1 577 ? 31.062 6.978 -99.434 1.00 63.34 577 LYS A C 1
ATOM 4615 O O . LYS A 1 577 ? 30.848 7.599 -98.402 1.00 63.34 577 LYS A O 1
ATOM 4620 N N . LEU A 1 578 ? 30.106 6.717 -100.326 1.00 66.75 578 LEU A N 1
ATOM 4621 C CA . LEU A 1 578 ? 28.706 7.101 -100.117 1.00 66.75 578 LEU A CA 1
ATOM 4622 C C . LEU A 1 578 ? 28.009 6.214 -99.075 1.00 66.75 578 LEU A C 1
ATOM 4624 O O . LEU A 1 578 ? 27.189 6.708 -98.307 1.00 66.75 578 LEU A O 1
ATOM 4628 N N . GLU A 1 579 ? 28.340 4.924 -99.017 1.00 66.44 579 GLU A N 1
ATOM 4629 C CA . GLU A 1 579 ? 27.863 4.028 -97.956 1.00 66.44 579 GLU A CA 1
ATOM 4630 C C . GLU A 1 579 ? 28.513 4.342 -96.604 1.00 66.44 579 GLU A C 1
ATOM 4632 O O . GLU A 1 579 ? 27.821 4.324 -95.595 1.00 66.44 579 GLU A O 1
ATOM 4637 N N . LEU A 1 580 ? 29.790 4.731 -96.573 1.00 64.56 580 LEU A N 1
ATOM 4638 C CA . LEU A 1 580 ? 30.478 5.195 -95.368 1.00 64.56 580 LEU A CA 1
ATOM 4639 C C . LEU A 1 580 ? 29.896 6.514 -94.870 1.00 64.56 580 LEU A C 1
ATOM 4641 O O . LEU A 1 580 ? 29.681 6.624 -93.679 1.00 64.56 580 LEU A O 1
ATOM 4645 N N . GLN A 1 581 ? 29.528 7.457 -95.742 1.00 70.38 581 GLN A N 1
ATOM 4646 C CA . GLN A 1 581 ? 28.824 8.674 -95.310 1.00 70.38 581 GLN A CA 1
ATOM 4647 C C . GLN A 1 581 ? 27.428 8.386 -94.739 1.00 70.38 581 GLN A C 1
ATOM 4649 O O . GLN A 1 581 ? 26.987 9.066 -93.816 1.00 70.38 581 GLN A O 1
ATOM 4654 N N . LYS A 1 582 ? 26.721 7.374 -95.260 1.00 73.50 582 LYS A N 1
ATOM 4655 C CA . LYS A 1 582 ? 25.442 6.931 -94.681 1.00 73.50 582 LYS A CA 1
ATOM 4656 C C . LYS A 1 582 ? 25.639 6.208 -93.353 1.00 73.50 582 LYS A C 1
ATOM 4658 O O . LYS A 1 582 ? 24.893 6.473 -92.422 1.00 73.50 582 LYS A O 1
ATOM 4663 N N . LEU A 1 583 ? 26.655 5.355 -93.248 1.00 69.25 583 LEU A N 1
ATOM 4664 C CA . LEU A 1 583 ? 27.003 4.668 -92.007 1.00 69.25 583 LEU A CA 1
ATOM 4665 C C . LEU A 1 583 ? 27.560 5.633 -90.956 1.00 69.25 583 LEU A C 1
ATOM 4667 O O . LEU A 1 583 ? 27.286 5.440 -89.782 1.00 69.25 583 LEU A O 1
ATOM 4671 N N . GLU A 1 584 ? 28.281 6.682 -91.347 1.00 73.38 584 GLU A N 1
ATOM 4672 C CA . GLU A 1 584 ? 28.721 7.768 -90.464 1.00 73.38 584 GLU A CA 1
ATOM 4673 C C . GLU A 1 584 ? 27.514 8.564 -89.961 1.00 73.38 584 GLU A C 1
ATOM 4675 O O . GLU A 1 584 ? 27.398 8.773 -88.760 1.00 73.38 584 GLU A O 1
ATOM 4680 N N . ALA A 1 585 ? 26.552 8.908 -90.825 1.00 75.38 585 ALA A N 1
ATOM 4681 C CA . ALA A 1 585 ? 25.309 9.554 -90.396 1.00 75.38 585 ALA A CA 1
ATOM 4682 C C . ALA A 1 585 ? 24.465 8.654 -89.469 1.00 75.38 585 ALA A C 1
ATOM 4684 O O . ALA A 1 585 ? 23.945 9.117 -88.456 1.00 75.38 585 ALA A O 1
ATOM 4685 N N . GLU A 1 586 ? 24.366 7.355 -89.762 1.00 78.44 586 GLU A N 1
ATOM 4686 C CA . GLU A 1 586 ? 23.689 6.379 -88.899 1.00 78.44 586 GLU A CA 1
ATOM 4687 C C . GLU A 1 586 ? 24.441 6.155 -87.577 1.00 78.44 586 GLU A C 1
ATOM 4689 O O . GLU A 1 586 ? 23.808 5.970 -86.538 1.00 78.44 586 GLU A O 1
ATOM 4694 N N . GLN A 1 587 ? 25.776 6.213 -87.576 1.00 72.88 587 GLN A N 1
ATOM 4695 C CA . GLN A 1 587 ? 26.599 6.143 -86.366 1.00 72.88 587 GLN A CA 1
ATOM 4696 C C . GLN A 1 587 ? 26.502 7.421 -85.534 1.00 72.88 587 GLN A C 1
ATOM 4698 O O . GLN A 1 587 ? 26.456 7.326 -84.312 1.00 72.88 587 GLN A O 1
ATOM 4703 N N . GLU A 1 588 ? 26.405 8.596 -86.155 1.00 75.31 588 GLU A N 1
ATOM 4704 C CA . GLU A 1 588 ? 26.147 9.861 -85.467 1.00 75.31 588 GLU A CA 1
ATOM 4705 C C . GLU A 1 588 ? 24.739 9.890 -84.862 1.00 75.31 588 GLU A C 1
ATOM 4707 O O . GLU A 1 588 ? 24.567 10.303 -83.715 1.00 75.31 588 GLU A O 1
ATOM 4712 N N . GLU A 1 589 ? 23.725 9.396 -85.576 1.00 77.38 589 GLU A N 1
ATOM 4713 C CA . GLU A 1 589 ? 22.376 9.241 -85.025 1.00 77.38 589 GLU A CA 1
ATOM 4714 C C . GLU A 1 589 ? 22.325 8.191 -83.909 1.00 77.38 589 GLU A C 1
ATOM 4716 O O . GLU A 1 589 ? 21.676 8.414 -82.887 1.00 77.38 589 GLU A O 1
ATOM 4721 N N . ALA A 1 590 ? 23.033 7.069 -84.052 1.00 77.88 590 ALA A N 1
ATOM 4722 C CA . ALA A 1 590 ? 23.150 6.065 -82.999 1.00 77.88 590 ALA A CA 1
ATOM 4723 C C . ALA A 1 590 ? 23.918 6.603 -81.781 1.00 77.88 590 ALA A C 1
ATOM 4725 O O . ALA A 1 590 ? 23.540 6.306 -80.651 1.00 77.88 590 ALA A O 1
ATOM 4726 N N . ALA A 1 591 ? 24.951 7.422 -81.985 1.00 77.50 591 ALA A N 1
ATOM 4727 C CA . ALA A 1 591 ? 25.686 8.087 -80.914 1.00 77.50 591 ALA A CA 1
ATOM 4728 C C . ALA A 1 591 ? 24.810 9.116 -80.190 1.00 77.50 591 ALA A C 1
ATOM 4730 O O . ALA A 1 591 ? 24.829 9.164 -78.964 1.00 77.50 591 ALA A O 1
ATOM 4731 N N . ARG A 1 592 ? 23.974 9.871 -80.916 1.00 82.31 592 ARG A N 1
ATOM 4732 C CA . ARG A 1 592 ? 22.978 10.769 -80.308 1.00 82.31 592 ARG A CA 1
ATOM 4733 C C . ARG A 1 592 ? 21.936 10.002 -79.504 1.00 82.31 592 ARG A C 1
ATOM 4735 O O . ARG A 1 592 ? 21.671 10.375 -78.373 1.00 82.31 592 ARG A O 1
ATOM 4742 N N . ARG A 1 593 ? 21.417 8.885 -80.025 1.00 81.56 593 ARG A N 1
ATOM 4743 C CA . ARG A 1 593 ? 20.486 8.026 -79.272 1.00 81.56 593 ARG A CA 1
ATOM 4744 C C . ARG A 1 593 ? 21.130 7.438 -78.019 1.00 81.56 593 ARG A C 1
ATOM 4746 O O . ARG A 1 593 ? 20.480 7.408 -76.985 1.00 81.56 593 ARG A O 1
ATOM 4753 N N . ARG A 1 594 ? 22.400 7.026 -78.082 1.00 79.44 594 ARG A N 1
ATOM 4754 C CA . ARG A 1 594 ? 23.149 6.560 -76.903 1.00 79.44 594 ARG A CA 1
ATOM 4755 C C . ARG A 1 594 ? 23.363 7.673 -75.886 1.00 79.44 594 ARG A C 1
ATOM 4757 O O . ARG A 1 594 ? 23.175 7.422 -74.707 1.00 79.44 594 ARG A O 1
ATOM 4764 N N . LEU A 1 595 ? 23.686 8.887 -76.331 1.00 84.44 595 LEU A N 1
ATOM 4765 C CA . LEU A 1 595 ? 23.826 10.043 -75.447 1.00 84.44 595 LEU A CA 1
ATOM 4766 C C . LEU A 1 595 ? 22.490 10.402 -74.780 1.00 84.44 595 LEU A C 1
ATOM 4768 O O . LEU A 1 595 ? 22.455 10.632 -73.578 1.00 84.44 595 LEU A O 1
ATOM 4772 N N . ASP A 1 596 ? 21.386 10.388 -75.530 1.00 81.88 596 ASP A N 1
ATOM 4773 C CA . ASP A 1 596 ? 20.043 10.634 -74.994 1.00 81.88 596 ASP A CA 1
ATOM 4774 C C . ASP A 1 596 ? 19.611 9.518 -74.022 1.00 81.88 596 ASP A C 1
ATOM 4776 O O . ASP A 1 596 ? 18.992 9.784 -72.993 1.00 81.88 596 ASP A O 1
ATOM 4780 N N . GLU A 1 597 ? 19.948 8.258 -74.315 1.00 82.88 597 GLU A N 1
ATOM 4781 C CA . GLU A 1 597 ? 19.719 7.117 -73.422 1.00 82.88 597 GLU A CA 1
ATOM 4782 C C . GLU A 1 597 ? 20.588 7.187 -72.159 1.00 82.88 597 GLU A C 1
ATOM 4784 O O . GLU A 1 597 ? 20.100 6.886 -71.074 1.00 82.88 597 GLU A O 1
ATOM 4789 N N . GLU A 1 598 ? 21.846 7.612 -72.262 1.00 82.88 598 GLU A N 1
ATOM 4790 C CA . GLU A 1 598 ? 22.734 7.836 -71.118 1.00 82.88 598 GLU A CA 1
ATOM 4791 C C . GLU A 1 598 ? 22.254 9.008 -70.259 1.00 82.88 598 GLU A C 1
ATOM 4793 O O . GLU A 1 598 ? 22.230 8.891 -69.035 1.00 82.88 598 GLU A O 1
ATOM 4798 N N . GLN A 1 599 ? 21.780 10.094 -70.877 1.00 81.50 599 GLN A N 1
ATOM 4799 C CA . GLN A 1 599 ? 21.153 11.206 -70.164 1.00 81.50 599 GLN A CA 1
ATOM 4800 C C . GLN A 1 599 ? 19.886 10.751 -69.435 1.00 81.50 599 GLN A C 1
ATOM 4802 O O . GLN A 1 599 ? 19.731 11.046 -68.251 1.00 81.50 599 GLN A O 1
ATOM 4807 N N . ARG A 1 600 ? 19.023 9.955 -70.077 1.00 85.62 600 ARG A N 1
ATOM 4808 C CA . ARG A 1 600 ? 17.842 9.371 -69.417 1.00 85.62 600 ARG A CA 1
ATOM 4809 C C . ARG A 1 600 ? 18.225 8.445 -68.270 1.00 85.62 600 ARG A C 1
ATOM 4811 O O . ARG A 1 600 ? 17.679 8.593 -67.188 1.00 85.62 600 ARG A O 1
ATOM 4818 N N . ARG A 1 601 ? 19.214 7.568 -68.456 1.00 85.19 601 ARG A N 1
ATOM 4819 C CA . ARG A 1 601 ? 19.727 6.704 -67.380 1.00 85.19 601 ARG A CA 1
ATOM 4820 C C . ARG A 1 601 ? 20.313 7.516 -66.230 1.00 85.19 601 ARG A C 1
ATOM 4822 O O . ARG A 1 601 ? 20.101 7.155 -65.081 1.00 85.19 601 ARG A O 1
ATOM 4829 N N . SER A 1 602 ? 21.016 8.616 -66.505 1.00 84.19 602 SER A N 1
ATOM 4830 C CA . SER A 1 602 ? 21.523 9.494 -65.444 1.00 84.19 602 SER A CA 1
ATOM 4831 C C . SER A 1 602 ? 20.399 10.202 -64.686 1.00 84.19 602 SER A C 1
ATOM 4833 O O . SER A 1 602 ? 20.471 10.289 -63.466 1.00 84.19 602 SER A O 1
ATOM 4835 N N . GLN A 1 603 ? 19.336 10.625 -65.378 1.00 85.12 603 GLN A N 1
ATOM 4836 C CA . GLN A 1 603 ? 18.159 11.239 -64.760 1.00 85.12 603 GLN A CA 1
ATOM 4837 C C . GLN A 1 603 ? 17.362 10.221 -63.937 1.00 85.12 603 GLN A C 1
ATOM 4839 O O . GLN A 1 603 ? 16.945 10.530 -62.828 1.00 85.12 603 GLN A O 1
ATOM 4844 N N . GLU A 1 604 ? 17.201 8.993 -64.433 1.00 88.19 604 GLU A N 1
ATOM 4845 C CA . GLU A 1 604 ? 16.565 7.892 -63.700 1.00 88.19 604 GLU A CA 1
ATOM 4846 C C . GLU A 1 604 ? 17.378 7.498 -62.459 1.00 88.19 604 GLU A C 1
ATOM 4848 O O . GLU A 1 604 ? 16.808 7.289 -61.392 1.00 88.19 604 GLU A O 1
ATOM 4853 N N . LEU A 1 605 ? 18.711 7.448 -62.560 1.00 85.38 605 LEU A N 1
ATOM 4854 C CA . LEU A 1 605 ? 19.580 7.187 -61.410 1.00 85.38 605 LEU A CA 1
ATOM 4855 C C . LEU A 1 605 ? 19.541 8.322 -60.382 1.00 85.38 605 LEU A C 1
ATOM 4857 O O . LEU A 1 605 ? 19.557 8.039 -59.187 1.00 85.38 605 LEU A O 1
ATOM 4861 N N . GLN A 1 606 ? 19.475 9.581 -60.822 1.00 86.12 606 GLN A N 1
ATOM 4862 C CA . GLN A 1 606 ? 19.297 10.729 -59.928 1.00 86.12 606 GLN A CA 1
ATOM 4863 C C . GLN A 1 606 ? 17.933 10.685 -59.232 1.00 86.12 606 GLN A C 1
ATOM 4865 O O . GLN A 1 606 ? 17.884 10.793 -58.011 1.00 86.12 606 GLN A O 1
ATOM 4870 N N . ALA A 1 607 ? 16.852 10.414 -59.967 1.00 87.75 607 ALA A N 1
ATOM 4871 C CA . ALA A 1 607 ? 15.515 10.266 -59.395 1.00 87.75 607 ALA A CA 1
ATOM 4872 C C . ALA A 1 607 ? 15.450 9.121 -58.368 1.00 87.75 607 ALA A C 1
ATOM 4874 O O . ALA A 1 607 ? 14.942 9.308 -57.267 1.00 87.75 607 ALA A O 1
ATOM 4875 N N . LEU A 1 608 ? 16.048 7.962 -58.670 1.00 89.31 608 LEU A N 1
ATOM 4876 C CA . LEU A 1 608 ? 16.136 6.845 -57.721 1.00 89.31 608 LEU A CA 1
ATOM 4877 C C . LEU A 1 608 ? 16.986 7.186 -56.488 1.00 89.31 608 LEU A C 1
ATOM 4879 O O . LEU A 1 608 ? 16.692 6.722 -55.388 1.00 89.31 608 LEU A O 1
ATOM 4883 N N . GLN A 1 609 ? 18.046 7.984 -56.640 1.00 84.06 609 GLN A N 1
ATOM 4884 C CA . GLN A 1 609 ? 18.835 8.457 -55.501 1.00 84.06 609 GLN A CA 1
ATOM 4885 C C . GLN A 1 609 ? 18.041 9.421 -54.615 1.00 84.06 609 GLN A C 1
ATOM 4887 O O . GLN A 1 609 ? 18.123 9.300 -53.394 1.00 84.06 609 GLN A O 1
ATOM 4892 N N . GLU A 1 610 ? 17.263 10.330 -55.201 1.00 88.00 610 GLU A N 1
ATOM 4893 C CA . GLU A 1 610 ? 16.380 11.248 -54.472 1.00 88.00 610 GLU A CA 1
ATOM 4894 C C . GLU A 1 610 ? 15.248 10.497 -53.753 1.00 88.00 610 GLU A C 1
ATOM 4896 O O . GLU A 1 610 ? 14.971 10.778 -52.585 1.00 88.00 610 GLU A O 1
ATOM 4901 N N . GLU A 1 611 ? 14.650 9.488 -54.392 1.00 89.31 611 GLU A N 1
ATOM 4902 C CA . GLU A 1 611 ? 13.652 8.610 -53.768 1.00 89.31 611 GLU A CA 1
ATOM 4903 C C . GLU A 1 611 ? 14.249 7.836 -52.585 1.00 89.31 611 GLU A C 1
ATOM 4905 O O . GLU A 1 611 ? 13.692 7.859 -51.487 1.00 89.31 611 GLU A O 1
ATOM 4910 N N . LEU A 1 612 ? 15.432 7.232 -52.752 1.00 88.44 612 LEU A N 1
ATOM 4911 C CA . LEU A 1 612 ? 16.129 6.535 -51.665 1.00 88.44 612 LEU A CA 1
ATOM 4912 C C . LEU A 1 612 ? 16.540 7.476 -50.523 1.00 88.44 612 LEU A C 1
ATOM 4914 O O . LEU A 1 612 ? 16.570 7.058 -49.364 1.00 88.44 612 LEU A O 1
ATOM 4918 N N . GLN A 1 613 ? 16.884 8.731 -50.821 1.00 86.62 613 GLN A N 1
ATOM 4919 C CA . GLN A 1 613 ? 17.146 9.745 -49.797 1.00 86.62 613 GLN A CA 1
ATOM 4920 C C . GLN A 1 613 ? 15.863 10.110 -49.043 1.00 86.62 613 GLN A C 1
ATOM 4922 O O . GLN A 1 613 ? 15.864 10.084 -47.814 1.00 86.62 613 GLN A O 1
ATOM 4927 N N . CYS A 1 614 ? 14.753 10.330 -49.750 1.00 88.06 614 CYS A N 1
ATOM 4928 C CA . CYS A 1 614 ? 13.451 10.576 -49.132 1.00 88.06 614 CYS A CA 1
ATOM 4929 C C . CYS A 1 614 ? 13.002 9.407 -48.239 1.00 88.06 614 CYS A C 1
ATOM 4931 O O . CYS A 1 614 ? 12.524 9.631 -47.125 1.00 88.06 614 CYS A O 1
ATOM 4933 N N . GLU A 1 615 ? 13.188 8.160 -48.679 1.00 87.00 615 GLU A N 1
ATOM 4934 C CA . GLU A 1 615 ? 12.880 6.975 -47.871 1.00 87.00 615 GLU A CA 1
ATOM 4935 C C . GLU A 1 615 ? 13.767 6.883 -46.622 1.00 87.00 615 GLU A C 1
ATOM 4937 O O . GLU A 1 615 ? 13.272 6.588 -45.530 1.00 87.00 615 GLU A O 1
ATOM 4942 N N . ARG A 1 616 ? 15.068 7.183 -46.741 1.00 86.62 616 ARG A N 1
ATOM 4943 C CA . ARG A 1 616 ? 15.986 7.229 -45.590 1.00 86.62 616 ARG A CA 1
ATOM 4944 C C . ARG A 1 616 ? 15.567 8.285 -44.574 1.00 86.62 616 ARG A C 1
ATOM 4946 O O . ARG A 1 616 ? 15.529 7.980 -43.383 1.00 86.62 616 ARG A O 1
ATOM 4953 N N . ASP A 1 617 ? 15.212 9.480 -45.029 1.00 87.94 617 ASP A N 1
ATOM 4954 C CA . ASP A 1 617 ? 14.775 10.572 -44.158 1.00 87.94 617 ASP A CA 1
ATOM 4955 C C . ASP A 1 617 ? 13.443 10.252 -43.471 1.00 87.94 617 ASP A C 1
ATOM 4957 O O . ASP A 1 617 ? 13.263 10.547 -42.287 1.00 87.94 617 ASP A O 1
ATOM 4961 N N . LEU A 1 618 ? 12.523 9.582 -44.171 1.00 89.69 618 LEU A N 1
ATOM 4962 C CA . LEU A 1 618 ? 11.271 9.105 -43.588 1.00 89.69 618 LEU A CA 1
ATOM 4963 C C . LEU A 1 618 ? 11.525 8.065 -42.486 1.00 89.69 618 LEU A C 1
ATOM 4965 O O . LEU A 1 618 ? 10.953 8.161 -41.401 1.00 89.69 618 LEU A O 1
ATOM 4969 N N . VAL A 1 619 ? 12.412 7.096 -42.733 1.00 85.88 619 VAL A N 1
ATOM 4970 C CA . VAL A 1 619 ? 12.782 6.075 -41.740 1.00 85.88 619 VAL A CA 1
ATOM 4971 C C . VAL A 1 619 ? 13.490 6.702 -40.537 1.00 85.88 619 VAL A C 1
ATOM 4973 O O . VAL A 1 619 ? 13.268 6.274 -39.403 1.00 85.88 619 VAL A O 1
ATOM 4976 N N . LEU A 1 620 ? 14.320 7.728 -40.744 1.00 86.25 620 LEU A N 1
ATOM 4977 C CA . LEU A 1 620 ? 14.951 8.467 -39.649 1.00 86.25 620 LEU A CA 1
ATOM 4978 C C . LEU A 1 620 ? 13.917 9.210 -38.798 1.00 86.25 620 LEU A C 1
ATOM 4980 O O . LEU A 1 620 ? 13.941 9.051 -37.578 1.00 86.25 620 LEU A O 1
ATOM 4984 N N . LYS A 1 621 ? 12.959 9.910 -39.418 1.00 87.75 621 LYS A N 1
ATOM 4985 C CA . LYS A 1 621 ? 11.847 10.558 -38.699 1.00 87.75 621 LYS A CA 1
ATOM 4986 C C . LYS A 1 621 ? 11.029 9.554 -37.890 1.00 87.75 621 LYS A C 1
ATOM 4988 O O . LYS A 1 621 ? 10.790 9.777 -36.710 1.00 87.75 621 LYS A O 1
ATOM 4993 N N . GLN A 1 622 ? 10.693 8.402 -38.473 1.00 83.56 622 GLN A N 1
ATOM 4994 C CA . GLN A 1 622 ? 9.981 7.338 -37.755 1.00 83.56 622 GLN A CA 1
ATOM 4995 C C . GLN A 1 622 ? 10.787 6.790 -36.569 1.00 83.56 622 GLN A C 1
ATOM 4997 O O . GLN A 1 622 ? 10.224 6.518 -35.510 1.00 83.56 622 GLN A O 1
ATOM 5002 N N . ARG A 1 623 ? 12.113 6.648 -36.702 1.00 85.19 623 ARG A N 1
ATOM 5003 C CA . ARG A 1 623 ? 12.984 6.229 -35.591 1.00 85.19 623 ARG A CA 1
ATOM 5004 C C . ARG A 1 623 ? 13.074 7.287 -34.493 1.00 85.19 623 ARG A C 1
ATOM 5006 O O . ARG A 1 623 ? 13.145 6.923 -33.323 1.00 85.19 623 ARG A O 1
ATOM 5013 N N . GLU A 1 624 ? 13.090 8.570 -34.840 1.00 84.56 624 GLU A N 1
ATOM 5014 C CA . GLU A 1 624 ? 13.075 9.670 -33.869 1.00 84.56 624 GLU A CA 1
ATOM 5015 C C . GLU A 1 624 ? 11.735 9.760 -33.133 1.00 84.56 624 GLU A C 1
ATOM 5017 O O . GLU A 1 624 ? 11.722 9.888 -31.911 1.00 84.56 624 GLU A O 1
ATOM 5022 N N . GLU A 1 625 ? 10.616 9.595 -33.838 1.00 86.38 625 GLU A N 1
ATOM 5023 C CA . GLU A 1 625 ? 9.283 9.513 -33.234 1.00 86.38 625 GLU A CA 1
ATOM 5024 C C . GLU A 1 625 ? 9.165 8.314 -32.285 1.00 86.38 625 GLU A C 1
ATOM 5026 O O . GLU A 1 625 ? 8.688 8.465 -31.161 1.00 86.38 625 GLU A O 1
ATOM 5031 N N . GLN A 1 626 ? 9.666 7.139 -32.682 1.00 84.56 626 GLN A N 1
ATOM 5032 C CA . GLN A 1 626 ? 9.702 5.957 -31.814 1.00 84.56 626 GLN A CA 1
ATOM 5033 C C . GLN A 1 626 ? 10.593 6.163 -30.585 1.00 84.56 626 GLN A C 1
ATOM 5035 O O . GLN A 1 626 ? 10.235 5.717 -29.496 1.00 84.56 626 GLN A O 1
ATOM 5040 N N . LYS A 1 627 ? 11.732 6.853 -30.727 1.00 87.31 627 LYS A N 1
ATOM 5041 C CA . LYS A 1 627 ? 12.597 7.207 -29.591 1.00 87.31 627 LYS A CA 1
ATOM 5042 C C . LYS A 1 627 ? 11.907 8.170 -28.633 1.00 87.31 627 LYS A C 1
ATOM 5044 O O . LYS A 1 627 ? 11.902 7.906 -27.439 1.00 87.31 627 LYS A O 1
ATOM 5049 N N . LEU A 1 628 ? 11.275 9.226 -29.142 1.00 85.38 628 LEU A N 1
ATOM 5050 C CA . LEU A 1 628 ? 10.528 10.181 -28.319 1.00 85.38 628 LEU A CA 1
ATOM 5051 C C . LEU A 1 628 ? 9.346 9.513 -27.604 1.00 85.38 628 LEU A C 1
ATOM 5053 O O . LEU A 1 628 ? 9.108 9.780 -26.428 1.00 85.38 628 LEU A O 1
ATOM 5057 N N . ALA A 1 629 ? 8.635 8.608 -28.283 1.00 83.31 629 ALA A N 1
ATOM 5058 C CA . ALA A 1 629 ? 7.572 7.818 -27.669 1.00 83.31 629 ALA A CA 1
ATOM 5059 C C . ALA A 1 629 ? 8.120 6.897 -26.564 1.00 83.31 629 ALA A C 1
ATOM 5061 O O . ALA A 1 629 ? 7.552 6.843 -25.474 1.00 83.31 629 ALA A O 1
ATOM 5062 N N . ALA A 1 630 ? 9.251 6.226 -26.804 1.00 82.75 630 ALA A N 1
ATOM 5063 C CA . ALA A 1 630 ? 9.904 5.380 -25.807 1.00 82.75 630 ALA A CA 1
ATOM 5064 C C . ALA A 1 630 ? 10.405 6.184 -24.593 1.00 82.75 630 ALA A C 1
ATOM 5066 O O . ALA A 1 630 ? 10.200 5.760 -23.459 1.00 82.75 630 ALA A O 1
ATOM 5067 N N . GLU A 1 631 ? 10.998 7.361 -24.809 1.00 85.94 631 GLU A N 1
ATOM 5068 C CA . GLU A 1 631 ? 11.440 8.269 -23.743 1.00 85.94 631 GLU A CA 1
ATOM 5069 C C . GLU A 1 631 ? 10.259 8.805 -22.920 1.00 85.94 631 GLU A C 1
ATOM 5071 O O . GLU A 1 631 ? 10.351 8.880 -21.694 1.00 85.94 631 GLU A O 1
ATOM 5076 N N . SER A 1 632 ? 9.125 9.116 -23.562 1.00 86.69 632 SER A N 1
ATOM 5077 C CA . SER A 1 632 ? 7.894 9.522 -22.871 1.00 86.69 632 SER A CA 1
ATOM 5078 C C . SER A 1 632 ? 7.356 8.403 -21.979 1.00 86.69 632 SER A C 1
ATOM 5080 O O . SER A 1 632 ? 7.095 8.627 -20.797 1.00 86.69 632 SER A O 1
ATOM 5082 N N . VAL A 1 633 ? 7.251 7.182 -22.514 1.00 86.12 633 VAL A N 1
ATOM 5083 C CA . VAL A 1 633 ? 6.784 6.004 -21.766 1.00 86.12 633 VAL A CA 1
ATOM 5084 C C . VAL A 1 633 ? 7.736 5.682 -20.610 1.00 86.12 633 VAL A C 1
ATOM 5086 O O . VAL A 1 633 ? 7.298 5.434 -19.488 1.00 86.12 633 VAL A O 1
ATOM 5089 N N . GLN A 1 634 ? 9.049 5.760 -20.835 1.00 82.81 634 GLN A N 1
ATOM 5090 C CA . GLN A 1 634 ? 10.047 5.570 -19.784 1.00 82.81 634 GLN A CA 1
ATOM 5091 C C . GLN A 1 634 ? 9.951 6.655 -18.698 1.00 82.81 634 GLN A C 1
ATOM 5093 O O . GLN A 1 634 ? 10.071 6.345 -17.511 1.00 82.81 634 GLN A O 1
ATOM 5098 N N . GLY A 1 635 ? 9.687 7.908 -19.078 1.00 82.56 635 GLY A N 1
ATOM 5099 C CA . GLY A 1 635 ? 9.441 9.008 -18.147 1.00 82.56 635 GLY A CA 1
ATOM 5100 C C . GLY A 1 635 ? 8.195 8.791 -17.284 1.00 82.56 635 GLY A C 1
ATOM 5101 O O . GLY A 1 635 ? 8.244 9.010 -16.074 1.00 82.56 635 GLY A O 1
ATOM 5102 N N . GLU A 1 636 ? 7.098 8.303 -17.865 1.00 84.88 636 GLU A N 1
ATOM 5103 C CA . GLU A 1 636 ? 5.884 7.941 -17.121 1.00 84.88 636 GLU A CA 1
ATOM 5104 C C . GLU A 1 636 ? 6.115 6.763 -16.171 1.00 84.88 636 GLU A C 1
ATOM 5106 O O . GLU A 1 636 ? 5.684 6.810 -15.018 1.00 84.88 636 GLU A O 1
ATOM 5111 N N . HIS A 1 637 ? 6.850 5.734 -16.602 1.00 82.25 637 HIS A N 1
ATOM 5112 C CA . HIS A 1 637 ? 7.221 4.621 -15.728 1.00 82.25 637 HIS A CA 1
ATOM 5113 C C . HIS A 1 637 ? 8.087 5.072 -14.550 1.00 82.25 637 HIS A C 1
ATOM 5115 O O . HIS A 1 637 ? 7.855 4.627 -13.429 1.00 82.25 637 HIS A O 1
ATOM 5121 N N . GLN A 1 638 ? 9.038 5.985 -14.766 1.00 84.75 638 GLN A N 1
ATOM 5122 C CA . GLN A 1 638 ? 9.843 6.555 -13.682 1.00 84.75 638 GLN A CA 1
ATOM 5123 C C . GLN A 1 638 ? 9.003 7.388 -12.708 1.00 84.75 638 GLN A C 1
ATOM 5125 O O . GLN A 1 638 ? 9.260 7.347 -11.507 1.00 84.75 638 GLN A O 1
ATOM 5130 N N . ARG A 1 639 ? 7.992 8.120 -13.193 1.00 84.00 639 ARG A N 1
ATOM 5131 C CA . ARG A 1 639 ? 7.054 8.849 -12.324 1.00 84.00 639 ARG A CA 1
ATOM 5132 C C . ARG A 1 639 ? 6.217 7.894 -11.483 1.00 84.00 639 ARG A C 1
ATOM 5134 O O . ARG A 1 639 ? 6.220 8.024 -10.268 1.00 84.00 639 ARG A O 1
ATOM 5141 N N . ARG A 1 640 ? 5.606 6.881 -12.105 1.00 86.88 640 ARG A N 1
ATOM 5142 C CA . ARG A 1 640 ? 4.832 5.858 -11.383 1.00 86.88 640 ARG A CA 1
ATOM 5143 C C . ARG A 1 640 ? 5.689 5.084 -10.382 1.00 86.88 640 ARG A C 1
ATOM 5145 O O . ARG A 1 640 ? 5.214 4.769 -9.300 1.00 86.88 640 ARG A O 1
ATOM 5152 N N . ALA A 1 641 ? 6.950 4.800 -10.712 1.00 86.62 641 ALA A N 1
ATOM 5153 C CA . ALA A 1 641 ? 7.881 4.163 -9.783 1.00 86.62 641 ALA A CA 1
ATOM 5154 C C . ALA A 1 641 ? 8.150 5.046 -8.554 1.00 86.62 641 ALA A C 1
ATOM 5156 O O . ALA A 1 641 ? 8.047 4.556 -7.435 1.00 86.62 641 ALA A O 1
ATOM 5157 N N . ARG A 1 642 ? 8.402 6.349 -8.747 1.00 88.50 642 ARG A N 1
ATOM 5158 C CA . ARG A 1 642 ? 8.577 7.301 -7.636 1.00 88.50 642 ARG A CA 1
ATOM 5159 C C . ARG A 1 642 ? 7.309 7.467 -6.804 1.00 88.50 642 ARG A C 1
ATOM 5161 O O . ARG A 1 642 ? 7.393 7.476 -5.587 1.00 88.50 642 ARG A O 1
ATOM 5168 N N . GLU A 1 643 ? 6.142 7.538 -7.439 1.00 88.56 643 GLU A N 1
ATOM 5169 C CA . GLU A 1 643 ? 4.854 7.599 -6.736 1.00 88.56 643 GLU A CA 1
ATOM 5170 C C . GLU A 1 643 ? 4.614 6.344 -5.882 1.00 88.56 643 GLU A C 1
ATOM 5172 O O . GLU A 1 643 ? 4.145 6.449 -4.751 1.00 88.56 643 GLU A O 1
ATOM 5177 N N . LEU A 1 644 ? 4.970 5.156 -6.385 1.00 86.62 644 LEU A N 1
ATOM 5178 C CA . LEU A 1 644 ? 4.887 3.910 -5.620 1.00 86.62 644 LEU A CA 1
ATOM 5179 C C . LEU A 1 644 ? 5.910 3.860 -4.477 1.00 86.62 644 LEU A C 1
ATOM 5181 O O . LEU A 1 644 ? 5.566 3.397 -3.392 1.00 86.62 644 LEU A O 1
ATOM 5185 N N . GLU A 1 645 ? 7.135 4.346 -4.687 1.00 87.88 645 GLU A N 1
ATOM 5186 C CA . GLU A 1 645 ? 8.147 4.480 -3.629 1.00 87.88 645 GLU A CA 1
ATOM 5187 C C . GLU A 1 645 ? 7.690 5.459 -2.537 1.00 87.88 645 GLU A C 1
ATOM 5189 O O . GLU A 1 645 ? 7.803 5.155 -1.351 1.00 87.88 645 GLU A O 1
ATOM 5194 N N . GLU A 1 646 ? 7.102 6.599 -2.910 1.00 88.25 646 GLU A N 1
ATOM 5195 C CA . GLU A 1 646 ? 6.530 7.566 -1.968 1.00 88.25 646 GLU A CA 1
ATOM 5196 C C . GLU A 1 646 ? 5.348 6.972 -1.191 1.00 88.25 646 GLU A C 1
ATOM 5198 O O . GLU A 1 646 ? 5.260 7.151 0.025 1.00 88.25 646 GLU A O 1
ATOM 5203 N N . GLN A 1 647 ? 4.464 6.216 -1.850 1.00 86.25 647 GLN A N 1
ATOM 5204 C CA . GLN A 1 647 ? 3.369 5.504 -1.181 1.00 86.25 647 GLN A CA 1
ATOM 5205 C C . GLN A 1 647 ? 3.886 4.426 -0.221 1.00 86.25 647 GLN A C 1
ATOM 5207 O O . GLN A 1 647 ? 3.363 4.287 0.886 1.00 86.25 647 GLN A O 1
ATOM 5212 N N . GLN A 1 648 ? 4.927 3.681 -0.602 1.00 84.75 648 GLN A N 1
ATOM 5213 C CA . GLN A 1 648 ? 5.564 2.699 0.279 1.00 84.75 648 GLN A CA 1
ATOM 5214 C C . GLN A 1 648 ? 6.219 3.374 1.485 1.00 84.75 648 GLN A C 1
ATOM 5216 O O . GLN A 1 648 ? 5.979 2.945 2.611 1.00 84.75 648 GLN A O 1
ATOM 5221 N N . ALA A 1 649 ? 6.943 4.475 1.279 1.00 87.00 649 ALA A N 1
ATOM 5222 C CA . ALA A 1 649 ? 7.541 5.251 2.360 1.00 87.00 649 ALA A CA 1
ATOM 5223 C C . ALA A 1 649 ? 6.480 5.830 3.314 1.00 87.00 649 ALA A C 1
ATOM 5225 O O . ALA A 1 649 ? 6.665 5.813 4.530 1.00 87.00 649 ALA A O 1
ATOM 5226 N N . GLN A 1 650 ? 5.336 6.291 2.793 1.00 87.19 650 GLN A N 1
ATOM 5227 C CA . GLN A 1 650 ? 4.211 6.750 3.616 1.00 87.19 650 GLN A CA 1
ATOM 5228 C C . GLN A 1 650 ? 3.604 5.614 4.448 1.00 87.19 650 GLN A C 1
ATOM 5230 O O . GLN A 1 650 ? 3.332 5.804 5.633 1.00 87.19 650 GLN A O 1
ATOM 5235 N N . LEU A 1 651 ? 3.423 4.426 3.863 1.00 87.31 651 LEU A N 1
ATOM 5236 C CA . LEU A 1 651 ? 2.919 3.255 4.585 1.00 87.31 651 LEU A CA 1
ATOM 5237 C C . LEU A 1 651 ? 3.910 2.757 5.642 1.00 87.31 651 LEU A C 1
ATOM 5239 O O . LEU A 1 651 ? 3.493 2.368 6.731 1.00 87.31 651 LEU A O 1
ATOM 5243 N N . GLU A 1 652 ? 5.211 2.778 5.358 1.00 85.81 652 GLU A N 1
ATOM 5244 C CA . GLU A 1 652 ? 6.252 2.436 6.332 1.00 85.81 652 GLU A CA 1
ATOM 5245 C C . GLU A 1 652 ? 6.311 3.449 7.478 1.00 85.81 652 GLU A C 1
ATOM 5247 O O . GLU A 1 652 ? 6.368 3.044 8.637 1.00 85.81 652 GLU A O 1
ATOM 5252 N N . ALA A 1 653 ? 6.193 4.747 7.190 1.00 87.31 653 ALA A N 1
ATOM 5253 C CA . ALA A 1 653 ? 6.105 5.780 8.219 1.00 87.31 653 ALA A CA 1
ATOM 5254 C C . ALA A 1 653 ? 4.849 5.616 9.094 1.00 87.31 653 ALA A C 1
ATOM 5256 O O . ALA A 1 653 ? 4.927 5.726 10.318 1.00 87.31 653 ALA A O 1
ATOM 5257 N N . GLN A 1 654 ? 3.696 5.292 8.496 1.00 86.12 654 GLN A N 1
ATOM 5258 C CA . GLN A 1 654 ? 2.474 4.983 9.247 1.00 86.12 654 GLN A CA 1
ATOM 5259 C C . GLN A 1 654 ? 2.636 3.733 10.117 1.00 86.12 654 GLN A C 1
ATOM 5261 O O . GLN A 1 654 ? 2.220 3.745 11.275 1.00 86.12 654 GLN A O 1
ATOM 5266 N N . LYS A 1 655 ? 3.280 2.676 9.605 1.00 87.25 655 LYS A N 1
ATOM 5267 C CA . LYS A 1 655 ? 3.595 1.475 10.392 1.00 87.25 655 LYS A CA 1
ATOM 5268 C C . LYS A 1 655 ? 4.521 1.793 11.556 1.00 87.25 655 LYS A C 1
ATOM 5270 O O . LYS A 1 655 ? 4.213 1.391 12.665 1.00 87.25 655 LYS A O 1
ATOM 5275 N N . GLN A 1 656 ? 5.578 2.572 11.345 1.00 86.94 656 GLN A N 1
ATOM 5276 C CA . GLN A 1 656 ? 6.488 2.979 12.419 1.00 86.94 656 GLN A CA 1
ATOM 5277 C C . GLN A 1 656 ? 5.793 3.855 13.473 1.00 86.94 656 GLN A C 1
ATOM 5279 O O . GLN A 1 656 ? 6.052 3.709 14.669 1.00 86.94 656 GLN A O 1
ATOM 5284 N N . MET A 1 657 ? 4.870 4.739 13.073 1.00 86.12 657 MET A N 1
ATOM 5285 C CA . MET A 1 657 ? 4.051 5.491 14.032 1.00 86.12 657 MET A CA 1
ATOM 5286 C C . MET A 1 657 ? 3.113 4.574 14.827 1.00 86.12 657 MET A C 1
ATOM 5288 O O . MET A 1 657 ? 2.978 4.734 16.037 1.00 86.12 657 MET A O 1
ATOM 5292 N N . LEU A 1 658 ? 2.501 3.580 14.181 1.00 87.31 658 LEU A N 1
ATOM 5293 C CA . LEU A 1 658 ? 1.659 2.605 14.872 1.00 87.31 658 LEU A CA 1
ATOM 5294 C C . LEU A 1 658 ? 2.476 1.705 15.800 1.00 87.31 658 LEU A C 1
ATOM 5296 O O . LEU A 1 658 ? 2.082 1.534 16.947 1.00 87.31 658 LEU A O 1
ATOM 5300 N N . GLU A 1 659 ? 3.622 1.198 15.358 1.00 87.00 659 GLU A N 1
ATOM 5301 C CA . GLU A 1 659 ? 4.537 0.378 16.156 1.00 87.00 659 GLU A CA 1
ATOM 5302 C C . GLU A 1 659 ? 5.087 1.154 17.354 1.00 87.00 659 GLU A C 1
ATOM 5304 O O . GLU A 1 659 ? 5.108 0.621 18.458 1.00 87.00 659 GLU A O 1
ATOM 5309 N N . SER A 1 660 ? 5.454 2.429 17.189 1.00 86.94 660 SER A N 1
ATOM 5310 C CA . SER A 1 660 ? 5.866 3.270 18.322 1.00 86.94 660 SER A CA 1
ATOM 5311 C C . SER A 1 660 ? 4.703 3.570 19.273 1.00 86.94 660 SER A C 1
ATOM 5313 O O . SER A 1 660 ? 4.889 3.515 20.486 1.00 86.94 660 SER A O 1
ATOM 5315 N N . SER A 1 661 ? 3.486 3.796 18.764 1.00 85.12 661 SER A N 1
ATOM 5316 C CA . SER A 1 661 ? 2.295 3.948 19.614 1.00 85.12 661 SER A CA 1
ATOM 5317 C C . SER A 1 661 ? 1.954 2.660 20.373 1.00 85.12 661 SER A C 1
ATOM 5319 O O . SER A 1 661 ? 1.611 2.708 21.553 1.00 85.12 661 SER A O 1
ATOM 5321 N N . GLN A 1 662 ? 2.106 1.500 19.726 1.00 85.12 662 GLN A N 1
ATOM 5322 C CA . GLN A 1 662 ? 1.881 0.191 20.327 1.00 85.12 662 GLN A CA 1
ATOM 5323 C C . GLN A 1 662 ? 2.943 -0.093 21.381 1.00 85.12 662 GLN A C 1
ATOM 5325 O O . GLN A 1 662 ? 2.574 -0.396 22.510 1.00 85.12 662 GLN A O 1
ATOM 5330 N N . ALA A 1 663 ? 4.222 0.113 21.064 1.00 85.44 663 ALA A N 1
ATOM 5331 C CA . ALA A 1 663 ? 5.325 -0.040 22.004 1.00 85.44 663 ALA A CA 1
ATOM 5332 C C . ALA A 1 663 ? 5.165 0.874 23.228 1.00 85.44 663 ALA A C 1
ATOM 5334 O O . ALA A 1 663 ? 5.358 0.420 24.352 1.00 85.44 663 ALA A O 1
ATOM 5335 N N . ASN A 1 664 ? 4.734 2.127 23.040 1.00 86.56 664 ASN A N 1
ATOM 5336 C CA . ASN A 1 664 ? 4.431 3.030 24.152 1.00 86.56 664 ASN A CA 1
ATOM 5337 C C . ASN A 1 664 ? 3.247 2.518 24.983 1.00 86.56 664 ASN A C 1
ATOM 5339 O O . ASN A 1 664 ? 3.331 2.470 26.206 1.00 86.56 664 ASN A O 1
ATOM 5343 N N . SER A 1 665 ? 2.172 2.054 24.338 1.00 82.31 665 SER A N 1
ATOM 5344 C CA . SER A 1 665 ? 1.013 1.495 25.045 1.00 82.31 665 SER A CA 1
ATOM 5345 C C . SER A 1 665 ? 1.338 0.197 25.795 1.00 82.31 665 SER A C 1
ATOM 5347 O O . SER A 1 665 ? 0.797 -0.061 26.870 1.00 82.31 665 SER A O 1
ATOM 5349 N N . GLU A 1 666 ? 2.238 -0.626 25.258 1.00 85.31 666 GLU A N 1
ATOM 5350 C CA . GLU A 1 666 ? 2.726 -1.848 25.892 1.00 85.31 666 GLU A CA 1
ATOM 5351 C C . GLU A 1 666 ? 3.661 -1.527 27.054 1.00 85.31 666 GLU A C 1
ATOM 5353 O O . GLU A 1 666 ? 3.534 -2.145 28.109 1.00 85.31 666 GLU A O 1
ATOM 5358 N N . ALA A 1 667 ? 4.526 -0.520 26.912 1.00 84.88 667 ALA A N 1
ATOM 5359 C CA . ALA A 1 667 ? 5.362 -0.019 27.996 1.00 84.88 667 ALA A CA 1
ATOM 5360 C C . ALA A 1 667 ? 4.515 0.563 29.141 1.00 84.88 667 ALA A C 1
ATOM 5362 O O . ALA A 1 667 ? 4.764 0.255 30.305 1.00 84.88 667 ALA A O 1
ATOM 5363 N N . GLU A 1 668 ? 3.462 1.326 28.832 1.00 84.75 668 GLU A N 1
ATOM 5364 C CA . GLU A 1 668 ? 2.515 1.834 29.831 1.00 84.75 668 GLU A CA 1
ATOM 5365 C C . GLU A 1 668 ? 1.754 0.703 30.529 1.00 84.75 668 GLU A C 1
ATOM 5367 O O . GLU A 1 668 ? 1.600 0.719 31.751 1.00 84.75 668 GLU A O 1
ATOM 5372 N N . ARG A 1 669 ? 1.295 -0.310 29.783 1.00 85.50 669 ARG A N 1
ATOM 5373 C CA . ARG A 1 669 ? 0.655 -1.498 30.371 1.00 85.50 669 ARG A CA 1
ATOM 5374 C C . ARG A 1 669 ? 1.624 -2.277 31.253 1.00 85.50 669 ARG A C 1
ATOM 5376 O O . ARG A 1 669 ? 1.227 -2.698 32.335 1.00 85.50 669 ARG A O 1
ATOM 5383 N N . ALA A 1 670 ? 2.873 -2.443 30.825 1.00 86.00 670 ALA A N 1
ATOM 5384 C CA . ALA A 1 670 ? 3.908 -3.113 31.602 1.00 86.00 670 ALA A CA 1
ATOM 5385 C C . ALA A 1 670 ? 4.231 -2.345 32.895 1.00 86.00 670 ALA A C 1
ATOM 5387 O O . ALA A 1 670 ? 4.316 -2.965 33.951 1.00 86.00 670 ALA A O 1
ATOM 5388 N N . SER A 1 671 ? 4.317 -1.009 32.843 1.00 88.31 671 SER A N 1
ATOM 5389 C CA . SER A 1 671 ? 4.476 -0.167 34.038 1.00 88.31 671 SER A CA 1
ATOM 5390 C C . SER A 1 671 ? 3.286 -0.312 34.982 1.00 88.31 671 SER A C 1
ATOM 5392 O O . SER A 1 671 ? 3.478 -0.587 36.158 1.00 88.31 671 SER A O 1
ATOM 5394 N N . ARG A 1 672 ? 2.049 -0.235 34.470 1.00 87.31 672 ARG A N 1
ATOM 5395 C CA . ARG A 1 672 ? 0.841 -0.417 35.295 1.00 87.31 672 ARG A CA 1
ATOM 5396 C C . ARG A 1 672 ? 0.765 -1.805 35.925 1.00 87.31 672 ARG A C 1
ATOM 5398 O O . ARG A 1 672 ? 0.292 -1.931 37.048 1.00 87.31 672 ARG A O 1
ATOM 5405 N N . LEU A 1 673 ? 1.210 -2.848 35.223 1.00 84.19 673 LEU A N 1
ATOM 5406 C CA . LEU A 1 673 ? 1.297 -4.195 35.787 1.00 84.19 673 LEU A CA 1
ATOM 5407 C C . LEU A 1 673 ? 2.357 -4.272 36.891 1.00 84.19 673 LEU A C 1
ATOM 5409 O O . LEU A 1 673 ? 2.063 -4.824 37.944 1.00 84.19 673 LEU A O 1
ATOM 5413 N N . ALA A 1 674 ? 3.530 -3.665 36.702 1.00 85.19 674 ALA A N 1
ATOM 5414 C CA . ALA A 1 674 ? 4.558 -3.585 37.741 1.00 85.19 674 ALA A CA 1
ATOM 5415 C C . ALA A 1 674 ? 4.075 -2.790 38.974 1.00 85.19 674 ALA A C 1
ATOM 5417 O O . ALA A 1 674 ? 4.301 -3.201 40.113 1.00 85.19 674 ALA A O 1
ATOM 5418 N N . ASP A 1 675 ? 3.339 -1.697 38.767 1.00 85.44 675 ASP A N 1
ATOM 5419 C CA . ASP A 1 675 ? 2.738 -0.904 39.845 1.00 85.44 675 ASP A CA 1
ATOM 5420 C C . ASP A 1 675 ? 1.657 -1.706 40.593 1.00 85.44 675 ASP A C 1
ATOM 5422 O O . ASP A 1 675 ? 1.581 -1.688 41.819 1.00 85.44 675 ASP A O 1
ATOM 5426 N N . LEU A 1 676 ? 0.843 -2.489 39.881 1.00 85.31 676 LEU A N 1
ATOM 5427 C CA . LEU A 1 676 ? -0.131 -3.383 40.513 1.00 85.31 676 LEU A CA 1
ATOM 5428 C C . LEU A 1 676 ? 0.538 -4.541 41.262 1.00 85.31 676 LEU A C 1
ATOM 5430 O O . LEU A 1 676 ? 0.067 -4.919 42.332 1.00 85.31 676 LEU A O 1
ATOM 5434 N N . GLU A 1 677 ? 1.628 -5.104 40.744 1.00 86.19 677 GLU A N 1
ATOM 5435 C CA . GLU A 1 677 ? 2.400 -6.147 41.429 1.00 86.19 677 GLU A CA 1
ATOM 5436 C C . GLU A 1 677 ? 3.065 -5.617 42.702 1.00 86.19 677 GLU A C 1
ATOM 5438 O O . GLU A 1 677 ? 3.043 -6.289 43.736 1.00 86.19 677 GLU A O 1
ATOM 5443 N N . THR A 1 678 ? 3.603 -4.395 42.668 1.00 85.44 678 THR A N 1
ATOM 5444 C CA . THR A 1 678 ? 4.144 -3.737 43.867 1.00 85.44 678 THR A CA 1
ATOM 5445 C C . THR A 1 678 ? 3.045 -3.460 44.892 1.00 85.44 678 THR A C 1
ATOM 5447 O O . THR A 1 678 ? 3.215 -3.838 46.051 1.00 85.44 678 THR A O 1
ATOM 5450 N N . GLN A 1 679 ? 1.879 -2.950 44.478 1.00 83.62 679 GLN A N 1
ATOM 5451 C CA . GLN A 1 679 ? 0.716 -2.775 45.361 1.00 83.62 679 GLN A CA 1
ATOM 5452 C C . GLN A 1 679 ? 0.212 -4.103 45.947 1.00 83.62 679 GLN A C 1
ATOM 5454 O O . GLN A 1 679 ? -0.106 -4.184 47.134 1.00 83.62 679 GLN A O 1
ATOM 5459 N N . GLN A 1 680 ? 0.165 -5.176 45.152 1.00 82.12 680 GLN A N 1
ATOM 5460 C CA . GLN A 1 680 ? -0.189 -6.508 45.650 1.00 82.12 680 GLN A CA 1
ATOM 5461 C C . GLN A 1 680 ? 0.850 -7.038 46.645 1.00 82.12 680 GLN A C 1
ATOM 5463 O O . GLN A 1 680 ? 0.476 -7.641 47.653 1.00 82.12 680 GLN A O 1
ATOM 5468 N N . GLY A 1 681 ? 2.137 -6.783 46.404 1.00 86.94 681 GLY A N 1
ATOM 5469 C CA . GLY A 1 681 ? 3.221 -7.115 47.326 1.00 86.94 681 GLY A CA 1
ATOM 5470 C C . GLY A 1 681 ? 3.137 -6.343 48.645 1.00 86.94 681 GLY A C 1
ATOM 5471 O O . GLY A 1 681 ? 3.325 -6.926 49.712 1.00 86.94 681 GLY A O 1
ATOM 5472 N N . GLU A 1 682 ? 2.804 -5.055 48.598 1.00 86.00 682 GLU A N 1
ATOM 5473 C CA . GLU A 1 682 ? 2.588 -4.222 49.786 1.00 86.00 682 GLU A CA 1
ATOM 5474 C C . GLU A 1 682 ? 1.369 -4.678 50.589 1.00 86.00 682 GLU A C 1
ATOM 5476 O O . GLU A 1 682 ? 1.469 -4.853 51.803 1.00 86.00 682 GLU A O 1
ATOM 5481 N N . LEU A 1 683 ? 0.248 -4.979 49.928 1.00 83.81 683 LEU A N 1
ATOM 5482 C CA . LEU A 1 683 ? -0.933 -5.544 50.586 1.00 83.81 683 LEU A CA 1
ATOM 5483 C C . LEU A 1 683 ? -0.651 -6.920 51.198 1.00 83.81 683 LEU A C 1
ATOM 5485 O O . LEU A 1 683 ? -1.159 -7.233 52.276 1.00 83.81 683 LEU A O 1
ATOM 5489 N N . ALA A 1 684 ? 0.157 -7.754 50.540 1.00 86.50 684 ALA A N 1
ATOM 5490 C CA . ALA A 1 684 ? 0.582 -9.034 51.096 1.00 86.50 684 ALA A CA 1
ATOM 5491 C C . ALA A 1 684 ? 1.431 -8.841 52.363 1.00 86.50 684 ALA A C 1
ATOM 5493 O O . ALA A 1 684 ? 1.174 -9.513 53.361 1.00 86.50 684 ALA A O 1
ATOM 5494 N N . ARG A 1 685 ? 2.367 -7.881 52.362 1.00 87.19 685 ARG A N 1
ATOM 5495 C CA . ARG A 1 685 ? 3.155 -7.521 53.553 1.00 87.19 685 ARG A CA 1
ATOM 5496 C C . ARG A 1 685 ? 2.282 -6.982 54.681 1.00 87.19 685 ARG A C 1
ATOM 5498 O O . ARG A 1 685 ? 2.420 -7.440 55.806 1.00 87.19 685 ARG A O 1
ATOM 5505 N N . GLN A 1 686 ? 1.333 -6.096 54.383 1.00 83.44 686 GLN A N 1
ATOM 5506 C CA . GLN A 1 686 ? 0.385 -5.589 55.381 1.00 83.44 686 GLN A CA 1
ATOM 5507 C C . GLN A 1 686 ? -0.465 -6.715 55.981 1.00 83.44 686 GLN A C 1
ATOM 5509 O O . GLN A 1 686 ? -0.691 -6.747 57.187 1.00 83.44 686 GLN A O 1
ATOM 5514 N N . ARG A 1 687 ? -0.907 -7.685 55.171 1.00 84.06 687 ARG A N 1
ATOM 5515 C CA . ARG A 1 687 ? -1.627 -8.868 55.672 1.00 84.06 687 ARG A CA 1
ATOM 5516 C C . ARG A 1 687 ? -0.751 -9.749 56.557 1.00 84.06 687 ARG A C 1
ATOM 5518 O O . ARG A 1 687 ? -1.250 -10.285 57.542 1.00 84.06 687 ARG A O 1
ATOM 5525 N N . GLU A 1 688 ? 0.523 -9.908 56.215 1.00 84.56 688 GLU A N 1
ATOM 5526 C CA . GLU A 1 688 ? 1.481 -10.654 57.033 1.00 84.56 688 GLU A CA 1
ATOM 5527 C C . GLU A 1 688 ? 1.761 -9.936 58.362 1.00 84.56 688 GLU A C 1
ATOM 5529 O O . GLU A 1 688 ? 1.758 -10.574 59.412 1.00 84.56 688 GLU A O 1
ATOM 5534 N N . GLU A 1 689 ? 1.906 -8.609 58.347 1.00 86.12 689 GLU A N 1
ATOM 5535 C CA . GLU A 1 689 ? 2.068 -7.782 59.547 1.00 86.12 689 GLU A CA 1
ATOM 5536 C C . GLU A 1 689 ? 0.833 -7.831 60.454 1.00 86.12 689 GLU A C 1
ATOM 5538 O O . GLU A 1 689 ? 0.975 -8.061 61.654 1.00 86.12 689 GLU A O 1
ATOM 5543 N N . VAL A 1 690 ? -0.375 -7.710 59.895 1.00 85.31 690 VAL A N 1
ATOM 5544 C CA . VAL A 1 690 ? -1.633 -7.861 60.649 1.00 85.31 690 VAL A CA 1
ATOM 5545 C C . VAL A 1 690 ? -1.776 -9.283 61.193 1.00 85.31 690 VAL A C 1
ATOM 5547 O O . VAL A 1 690 ? -2.171 -9.472 62.340 1.00 85.31 690 VAL A O 1
ATOM 5550 N N . GLY A 1 691 ? -1.411 -10.300 60.408 1.00 85.88 691 GLY A N 1
ATOM 5551 C CA . GLY A 1 691 ? -1.396 -11.689 60.866 1.00 85.88 691 GLY A CA 1
ATOM 5552 C C . GLY A 1 691 ? -0.419 -11.910 62.022 1.00 85.88 691 GLY A C 1
ATOM 5553 O O . GLY A 1 691 ? -0.739 -12.617 62.977 1.00 85.88 691 GLY A O 1
ATOM 5554 N N . ARG A 1 692 ? 0.748 -11.263 61.975 1.00 87.25 692 ARG A N 1
ATOM 5555 C CA . ARG A 1 692 ? 1.735 -11.297 63.054 1.00 87.25 692 ARG A CA 1
ATOM 5556 C C . ARG A 1 692 ? 1.232 -10.571 64.303 1.00 87.25 692 ARG A C 1
ATOM 5558 O O . ARG A 1 692 ? 1.369 -11.113 65.394 1.00 87.25 692 ARG A O 1
ATOM 5565 N N . GLN A 1 693 ? 0.602 -9.407 64.157 1.00 83.25 693 GLN A N 1
ATOM 5566 C CA . GLN A 1 693 ? -0.034 -8.698 65.273 1.00 83.25 693 GLN A CA 1
ATOM 5567 C C . GLN A 1 693 ? -1.136 -9.544 65.918 1.00 83.25 693 GLN A C 1
ATOM 5569 O O . GLN A 1 693 ? -1.160 -9.680 67.135 1.00 83.25 693 GLN A O 1
ATOM 5574 N N . ALA A 1 694 ? -1.979 -10.203 65.120 1.00 85.31 694 ALA A N 1
ATOM 5575 C CA . ALA A 1 694 ? -3.012 -11.100 65.634 1.00 85.31 694 ALA A CA 1
ATOM 5576 C C . ALA A 1 694 ? -2.421 -12.295 66.406 1.00 85.31 694 ALA A C 1
ATOM 5578 O O . ALA A 1 694 ? -2.976 -12.706 67.422 1.00 85.31 694 ALA A O 1
ATOM 5579 N N . GLN A 1 695 ? -1.283 -12.842 65.962 1.00 83.75 695 GLN A N 1
ATOM 5580 C CA . GLN A 1 695 ? -0.568 -13.889 66.703 1.00 83.75 695 GLN A CA 1
ATOM 5581 C C . GLN A 1 695 ? 0.003 -13.364 68.025 1.00 83.75 695 GLN A C 1
ATOM 5583 O O . GLN A 1 695 ? -0.159 -14.019 69.053 1.00 83.75 695 GLN A O 1
ATOM 5588 N N . GLU A 1 696 ? 0.624 -12.182 68.018 1.00 85.75 696 GLU A N 1
ATOM 5589 C CA . GLU A 1 696 ? 1.135 -11.526 69.229 1.00 85.75 696 GLU A CA 1
ATOM 5590 C C . GLU A 1 696 ? -0.013 -11.232 70.223 1.00 85.75 696 GLU A C 1
ATOM 5592 O O . GLU A 1 696 ? 0.120 -11.487 71.422 1.00 85.75 696 GLU A O 1
ATOM 5597 N N . GLU A 1 697 ? -1.178 -10.790 69.741 1.00 84.25 697 GLU A N 1
ATOM 5598 C CA . GLU A 1 697 ? -2.389 -10.593 70.548 1.00 84.25 697 GLU A CA 1
ATOM 5599 C C . GLU A 1 697 ? -2.963 -11.908 71.089 1.00 84.25 697 GLU A C 1
ATOM 5601 O O . GLU A 1 697 ? -3.348 -11.977 72.257 1.00 84.25 697 GLU A O 1
ATOM 5606 N N . GLU A 1 698 ? -2.991 -12.976 70.288 1.00 86.75 698 GLU A N 1
ATOM 5607 C CA . GLU A 1 698 ? -3.445 -14.294 70.738 1.00 86.75 698 GLU A CA 1
ATOM 5608 C C . GLU A 1 698 ? -2.501 -14.870 71.809 1.00 86.75 698 GLU A C 1
ATOM 5610 O O . GLU A 1 698 ? -2.953 -15.475 72.786 1.00 86.75 698 GLU A O 1
ATOM 5615 N N . GLU A 1 699 ? -1.189 -14.662 71.671 1.00 87.50 699 GLU A N 1
ATOM 5616 C CA . GLU A 1 699 ? -0.195 -15.026 72.683 1.00 87.50 699 GLU A CA 1
ATOM 5617 C C . GLU A 1 699 ? -0.367 -14.215 73.971 1.00 87.50 699 GLU A C 1
ATOM 5619 O O . GLU A 1 699 ? -0.356 -14.794 75.063 1.00 87.50 699 GLU A O 1
ATOM 5624 N N . LEU A 1 700 ? -0.609 -12.904 73.867 1.00 88.56 700 LEU A N 1
ATOM 5625 C CA . LEU A 1 700 ? -0.939 -12.055 75.013 1.00 88.56 700 LEU A CA 1
ATOM 5626 C C . LEU A 1 700 ? -2.234 -12.509 75.691 1.00 88.56 700 LEU A C 1
ATOM 5628 O O . LEU A 1 700 ? -2.278 -12.609 76.919 1.00 88.56 700 LEU A O 1
ATOM 5632 N N . TYR A 1 701 ? -3.266 -12.847 74.920 1.00 88.06 701 TYR A N 1
ATOM 5633 C CA . TYR A 1 701 ? -4.532 -13.342 75.450 1.00 88.06 701 TYR A CA 1
ATOM 5634 C C . TYR A 1 701 ? -4.356 -14.691 76.153 1.00 88.06 701 TYR A C 1
ATOM 5636 O O . TYR A 1 701 ? -4.867 -14.891 77.254 1.00 88.06 701 TYR A O 1
ATOM 5644 N N . LYS A 1 702 ? -3.567 -15.610 75.580 1.00 88.06 702 LYS A N 1
ATOM 5645 C CA . LYS A 1 702 ? -3.201 -16.880 76.229 1.00 88.06 702 LYS A CA 1
ATOM 5646 C C . LYS A 1 702 ? -2.425 -16.647 77.521 1.00 88.06 702 LYS A C 1
ATOM 5648 O O . LYS A 1 702 ? -2.713 -17.309 78.518 1.00 88.06 702 LYS A O 1
ATOM 5653 N N . ALA A 1 703 ? -1.481 -15.708 77.534 1.00 87.00 703 ALA A N 1
ATOM 5654 C CA . ALA A 1 703 ? -0.737 -15.348 78.736 1.00 87.00 703 ALA A CA 1
ATOM 5655 C C . ALA A 1 703 ? -1.664 -14.764 79.816 1.00 87.00 703 ALA A C 1
ATOM 5657 O O . ALA A 1 703 ? -1.592 -15.184 80.969 1.00 87.00 703 ALA A O 1
ATOM 5658 N N . GLN A 1 704 ? -2.592 -13.873 79.450 1.00 86.00 704 GLN A N 1
ATOM 5659 C CA . GLN A 1 704 ? -3.608 -13.337 80.362 1.00 86.00 704 GLN A CA 1
ATOM 5660 C C . GLN A 1 704 ? -4.560 -14.429 80.874 1.00 86.00 704 GLN A C 1
ATOM 5662 O O . GLN A 1 704 ? -4.856 -14.500 82.063 1.00 86.00 704 GLN A O 1
ATOM 5667 N N . ALA A 1 705 ? -5.006 -15.344 80.014 1.00 86.25 705 ALA A N 1
ATOM 5668 C CA . ALA A 1 705 ? -5.841 -16.468 80.429 1.00 86.25 705 ALA A CA 1
ATOM 5669 C C . ALA A 1 705 ? -5.102 -17.385 81.419 1.00 86.25 705 ALA A C 1
ATOM 5671 O O . ALA A 1 705 ? -5.688 -17.845 82.400 1.00 86.25 705 ALA A O 1
ATOM 5672 N N . GLN A 1 706 ? -3.801 -17.615 81.212 1.00 87.62 706 GLN A N 1
ATOM 5673 C CA . GLN A 1 706 ? -2.966 -18.369 82.147 1.00 87.62 706 GLN A CA 1
ATOM 5674 C C . GLN A 1 706 ? -2.793 -17.642 83.486 1.00 87.62 706 GLN A C 1
ATOM 5676 O O . GLN A 1 706 ? -2.870 -18.293 84.530 1.00 87.62 706 GLN A O 1
ATOM 5681 N N . THR A 1 707 ? -2.612 -16.315 83.496 1.00 89.19 707 THR A N 1
ATOM 5682 C CA . THR A 1 707 ? -2.531 -15.553 84.754 1.00 89.19 707 THR A CA 1
ATOM 5683 C C . THR A 1 707 ? -3.858 -15.570 85.507 1.00 89.19 707 THR A C 1
ATOM 5685 O O . THR A 1 707 ? -3.856 -15.815 86.714 1.00 89.19 707 THR A O 1
ATOM 5688 N N . PHE A 1 708 ? -4.994 -15.418 84.817 1.00 88.06 708 PHE A N 1
ATOM 5689 C CA . PHE A 1 708 ? -6.316 -15.562 85.431 1.00 88.06 708 PHE A CA 1
ATOM 5690 C C . PHE A 1 708 ? -6.550 -16.971 85.974 1.00 88.06 708 PHE A C 1
ATOM 5692 O O . PHE A 1 708 ? -7.067 -17.117 87.080 1.00 88.06 708 PHE A O 1
ATOM 5699 N N . HIS A 1 709 ? -6.124 -18.009 85.255 1.00 89.44 709 HIS A N 1
ATOM 5700 C CA . HIS A 1 709 ? -6.261 -19.387 85.719 1.00 89.44 709 HIS A CA 1
ATOM 5701 C C . HIS A 1 709 ? -5.419 -19.670 86.974 1.00 89.44 709 HIS A C 1
ATOM 5703 O O . HIS A 1 709 ? -5.897 -20.312 87.913 1.00 89.44 709 HIS A O 1
ATOM 5709 N N . LEU A 1 710 ? -4.181 -19.165 87.025 1.00 89.88 710 LEU A N 1
ATOM 5710 C CA . LEU A 1 710 ? -3.336 -19.248 88.220 1.00 89.88 710 LEU A CA 1
ATOM 5711 C C . LEU A 1 710 ? -3.965 -18.497 89.399 1.00 89.88 710 LEU A C 1
ATOM 5713 O O . LEU A 1 710 ? -4.035 -19.047 90.497 1.00 89.88 710 LEU A O 1
ATOM 5717 N N . LEU A 1 711 ? -4.494 -17.295 89.163 1.00 90.69 711 LEU A N 1
ATOM 5718 C CA . LEU A 1 711 ? -5.182 -16.512 90.186 1.00 90.69 711 LEU A CA 1
ATOM 5719 C C . LEU A 1 711 ? -6.436 -17.232 90.707 1.00 90.69 711 LEU A C 1
ATOM 5721 O O . LEU A 1 711 ? -6.663 -17.290 91.912 1.00 90.69 711 LEU A O 1
ATOM 5725 N N . GLU A 1 712 ? -7.236 -17.834 89.825 1.00 89.38 712 GLU A N 1
ATOM 5726 C CA . GLU A 1 712 ? -8.414 -18.614 90.210 1.00 89.38 712 GLU A CA 1
ATOM 5727 C C . GLU A 1 712 ? -8.024 -19.831 91.061 1.00 89.38 712 GLU A C 1
ATOM 5729 O O . GLU A 1 712 ? -8.691 -20.147 92.051 1.00 89.38 712 GLU A O 1
ATOM 5734 N N . LYS A 1 713 ? -6.915 -20.499 90.718 1.00 90.75 713 LYS A N 1
ATOM 5735 C CA . LYS A 1 713 ? -6.368 -21.605 91.508 1.00 90.75 713 LYS A CA 1
ATOM 5736 C C . LYS A 1 713 ? -5.922 -21.139 92.894 1.00 90.75 713 LYS A C 1
ATOM 5738 O O . LYS A 1 713 ? -6.311 -21.762 93.880 1.00 90.75 713 LYS A O 1
ATOM 5743 N N . GLU A 1 714 ? -5.192 -20.029 92.991 1.00 89.56 714 GLU A N 1
ATOM 5744 C CA . GLU A 1 714 ? -4.809 -19.438 94.280 1.00 89.56 714 GLU A CA 1
ATOM 5745 C C . GLU A 1 714 ? -6.036 -19.046 95.114 1.00 89.56 714 GLU A C 1
ATOM 5747 O O . GLU A 1 714 ? -6.069 -19.280 96.323 1.00 89.56 714 GLU A O 1
ATOM 5752 N N . MET A 1 715 ? -7.076 -18.495 94.484 1.00 90.25 715 MET A N 1
ATOM 5753 C CA . MET A 1 715 ? -8.326 -18.145 95.161 1.00 90.25 715 MET A CA 1
ATOM 5754 C C . MET A 1 715 ? -9.067 -19.385 95.671 1.00 90.25 715 MET A C 1
ATOM 5756 O O . MET A 1 715 ? -9.556 -19.376 96.802 1.00 90.25 715 MET A O 1
ATOM 5760 N N . LYS A 1 716 ? -9.096 -20.480 94.900 1.00 89.19 716 LYS A N 1
ATOM 5761 C CA . LYS A 1 716 ? -9.647 -21.772 95.345 1.00 89.19 716 LYS A CA 1
ATOM 5762 C C . LYS A 1 716 ? -8.844 -22.362 96.502 1.00 89.19 716 LYS A C 1
ATOM 5764 O O . LYS A 1 716 ? -9.432 -22.813 97.480 1.00 89.19 716 LYS A O 1
ATOM 5769 N N . GLU A 1 717 ? -7.516 -22.326 96.436 1.00 90.50 717 GLU A N 1
ATOM 5770 C CA . GLU A 1 717 ? -6.642 -22.794 97.519 1.00 90.50 717 GLU A CA 1
ATOM 5771 C C . GLU A 1 717 ? -6.827 -21.965 98.799 1.00 90.50 717 GLU A C 1
ATOM 5773 O O . GLU A 1 717 ? -6.958 -22.534 99.886 1.00 90.50 717 GLU A O 1
ATOM 5778 N N . ARG A 1 718 ? -6.937 -20.634 98.685 1.00 89.56 718 ARG A N 1
ATOM 5779 C CA . ARG A 1 718 ? -7.269 -19.750 99.815 1.00 89.56 718 ARG A CA 1
ATOM 5780 C C . ARG A 1 718 ? -8.648 -20.062 100.387 1.00 89.56 718 ARG A C 1
ATOM 5782 O O . ARG A 1 718 ? -8.769 -20.184 101.601 1.00 89.56 718 ARG A O 1
ATOM 5789 N N . ALA A 1 719 ? -9.662 -20.254 99.544 1.00 90.38 719 ALA A N 1
ATOM 5790 C CA . ALA A 1 719 ? -11.003 -20.632 99.986 1.00 90.38 719 ALA A CA 1
ATOM 5791 C C . ALA A 1 719 ? -11.009 -21.991 100.710 1.00 90.38 719 ALA A C 1
ATOM 5793 O O . ALA A 1 719 ? -11.646 -22.133 101.754 1.00 90.38 719 ALA A O 1
ATOM 5794 N N . HIS A 1 720 ? -10.257 -22.978 100.212 1.00 90.50 720 HIS A N 1
ATOM 5795 C CA . HIS A 1 720 ? -10.086 -24.268 100.883 1.00 90.50 720 HIS A CA 1
ATOM 5796 C C . HIS A 1 720 ? -9.353 -24.139 102.219 1.00 90.50 720 HIS A C 1
ATOM 5798 O O . HIS A 1 720 ? -9.773 -24.761 103.194 1.00 90.50 720 HIS A O 1
ATOM 5804 N N . SER A 1 721 ? -8.299 -23.322 102.284 1.00 92.12 721 SER A N 1
ATOM 5805 C CA . SER A 1 721 ? -7.566 -23.040 103.523 1.00 92.12 721 SER A CA 1
ATOM 5806 C C . SER A 1 721 ? -8.469 -22.381 104.572 1.00 92.12 721 SER A C 1
ATOM 5808 O O . SER A 1 721 ? -8.530 -22.844 105.713 1.00 92.12 721 SER A O 1
ATOM 5810 N N . ILE A 1 722 ? -9.252 -21.373 104.165 1.00 90.62 722 ILE A N 1
ATOM 5811 C CA . ILE A 1 722 ? -10.242 -20.701 105.018 1.00 90.62 722 ILE A CA 1
ATOM 5812 C C . ILE A 1 722 ? -11.276 -21.708 105.523 1.00 90.62 722 ILE A C 1
ATOM 5814 O O . ILE A 1 722 ? -11.417 -21.857 106.732 1.00 90.62 722 ILE A O 1
ATOM 5818 N N . ASN A 1 723 ? -11.918 -22.475 104.639 1.00 90.88 723 ASN A N 1
ATOM 5819 C CA . ASN A 1 723 ? -12.892 -23.496 105.035 1.00 90.88 723 ASN A CA 1
ATOM 5820 C C . ASN A 1 723 ? -12.281 -24.542 105.991 1.00 90.88 723 ASN A C 1
ATOM 5822 O O . ASN A 1 723 ? -12.906 -24.933 106.974 1.00 90.88 723 ASN A O 1
ATOM 5826 N N . HIS A 1 724 ? -11.034 -24.969 105.768 1.00 90.94 724 HIS A N 1
ATOM 5827 C CA . HIS A 1 724 ? -10.359 -25.902 106.672 1.00 90.94 724 HIS A CA 1
ATOM 5828 C C . HIS A 1 724 ? -10.129 -25.288 108.063 1.00 90.94 724 HIS A C 1
ATOM 5830 O O . HIS A 1 724 ? -10.404 -25.932 109.076 1.00 90.94 724 HIS A O 1
ATOM 5836 N N . SER A 1 725 ? -9.687 -24.027 108.121 1.00 90.06 725 SER A N 1
ATOM 5837 C CA . SER A 1 725 ? -9.548 -23.288 109.381 1.00 90.06 725 SER A CA 1
ATOM 5838 C C . SER A 1 725 ? -10.888 -23.041 110.080 1.00 90.06 725 SER A C 1
ATOM 5840 O O . SER A 1 725 ? -10.974 -23.192 111.295 1.00 90.06 725 SER A O 1
ATOM 5842 N N . GLU A 1 726 ? -11.957 -22.754 109.335 1.00 90.88 726 GLU A N 1
ATOM 5843 C CA . GLU A 1 726 ? -13.311 -22.621 109.875 1.00 90.88 726 GLU A CA 1
ATOM 5844 C C . GLU A 1 726 ? -13.800 -23.945 110.466 1.00 90.88 726 GLU A C 1
ATOM 5846 O O . GLU A 1 726 ? -14.318 -23.972 111.581 1.00 90.88 726 GLU A O 1
ATOM 5851 N N . GLN A 1 727 ? -13.582 -25.064 109.772 1.00 91.75 727 GLN A N 1
ATOM 5852 C CA . GLN A 1 727 ? -13.899 -26.396 110.288 1.00 91.75 727 GLN A CA 1
ATOM 5853 C C . GLN A 1 727 ? -13.099 -26.728 111.553 1.00 91.75 727 GLN A C 1
ATOM 5855 O O . GLN A 1 727 ? -13.668 -27.276 112.501 1.00 91.75 727 GLN A O 1
ATOM 5860 N N . ALA A 1 728 ? -11.814 -26.366 111.603 1.00 91.06 728 ALA A N 1
ATOM 5861 C CA . ALA A 1 728 ? -10.983 -26.525 112.795 1.00 91.06 728 ALA A CA 1
ATOM 5862 C C . ALA A 1 728 ? -11.527 -25.698 113.973 1.00 91.06 728 ALA A C 1
ATOM 5864 O O . ALA A 1 728 ? -11.745 -26.244 115.055 1.00 91.06 728 ALA A O 1
ATOM 5865 N N . LEU A 1 729 ? -11.861 -24.424 113.747 1.00 91.56 729 LEU A N 1
ATOM 5866 C CA . LEU A 1 729 ? -12.475 -23.553 114.755 1.00 91.56 729 LEU A CA 1
ATOM 5867 C C . LEU A 1 729 ? -13.844 -24.073 115.217 1.00 91.56 729 LEU A C 1
ATOM 5869 O O . LEU A 1 729 ? -14.173 -24.004 116.402 1.00 91.56 729 LEU A O 1
ATOM 5873 N N . LEU A 1 730 ? -14.652 -24.633 114.314 1.00 90.75 730 LEU A N 1
ATOM 5874 C CA . LEU A 1 730 ? -15.919 -25.275 114.668 1.00 90.75 730 LEU A CA 1
ATOM 5875 C C . LEU A 1 730 ? -15.701 -26.523 115.531 1.00 90.75 730 LEU A C 1
ATOM 5877 O O . LEU A 1 730 ? -16.436 -26.722 116.503 1.00 90.75 730 LEU A O 1
ATOM 5881 N N . ALA A 1 731 ? -14.695 -27.344 115.224 1.00 90.19 731 ALA A N 1
ATOM 5882 C CA . ALA A 1 731 ? -14.335 -28.510 116.028 1.00 90.19 731 ALA A CA 1
ATOM 5883 C C . ALA A 1 731 ? -13.839 -28.104 117.426 1.00 90.19 731 ALA A C 1
ATOM 5885 O O . ALA A 1 731 ? -14.301 -28.663 118.425 1.00 90.19 731 ALA A O 1
ATOM 5886 N N . GLU A 1 732 ? -12.985 -27.081 117.517 1.00 90.81 732 GLU A N 1
ATOM 5887 C CA . GLU A 1 732 ? -12.544 -26.496 118.788 1.00 90.81 732 GLU A CA 1
ATOM 5888 C C . GLU A 1 732 ? -13.726 -25.940 119.584 1.00 90.81 732 GLU A C 1
ATOM 5890 O O . GLU A 1 732 ? -13.878 -26.236 120.770 1.00 90.81 732 GLU A O 1
ATOM 5895 N N . ARG A 1 733 ? -14.639 -25.209 118.935 1.00 91.44 733 ARG A N 1
ATOM 5896 C CA . ARG A 1 733 ? -15.863 -24.708 119.570 1.00 91.44 733 ARG A CA 1
ATOM 5897 C C . ARG A 1 733 ? -16.722 -25.847 120.112 1.00 91.44 733 ARG A C 1
ATOM 5899 O O . ARG A 1 733 ? -17.223 -25.749 121.232 1.00 91.44 733 ARG A O 1
ATOM 5906 N N . GLN A 1 734 ? -16.886 -26.940 119.367 1.00 90.69 734 GLN A N 1
ATOM 5907 C CA . GLN A 1 734 ? -17.594 -28.128 119.855 1.00 90.69 734 GLN A CA 1
ATOM 5908 C C . GLN A 1 734 ? -16.866 -28.788 121.030 1.00 90.69 734 GLN A C 1
ATOM 5910 O O . GLN A 1 734 ? -17.516 -29.224 121.981 1.00 90.69 734 GLN A O 1
ATOM 5915 N N . GLN A 1 735 ? -15.534 -28.842 121.008 1.00 91.12 735 GLN A N 1
ATOM 5916 C CA . GLN A 1 735 ? -14.735 -29.350 122.121 1.00 91.12 735 GLN A CA 1
ATOM 5917 C C . GLN A 1 735 ? -14.896 -28.477 123.370 1.00 91.12 735 GLN A C 1
ATOM 5919 O O . GLN A 1 735 ? -15.092 -29.019 124.456 1.00 91.12 735 GLN A O 1
ATOM 5924 N N . ILE A 1 736 ? -14.905 -27.150 123.217 1.00 88.69 736 ILE A N 1
ATOM 5925 C CA . ILE A 1 736 ? -15.190 -26.194 124.295 1.00 88.69 736 ILE A CA 1
ATOM 5926 C C . ILE A 1 736 ? -16.616 -26.384 124.819 1.00 88.69 736 ILE A C 1
ATOM 5928 O O . ILE A 1 736 ? -16.836 -26.372 126.026 1.00 88.69 736 ILE A O 1
ATOM 5932 N N . LEU A 1 737 ? -17.604 -26.603 123.948 1.00 88.50 737 LEU A N 1
ATOM 5933 C CA . LEU A 1 737 ? -18.975 -26.890 124.381 1.00 88.50 737 LEU A CA 1
ATOM 5934 C C . LEU A 1 737 ? -19.062 -28.208 125.161 1.00 88.50 737 LEU A C 1
ATOM 5936 O O . LEU A 1 737 ? -19.744 -28.261 126.184 1.00 88.50 737 LEU A O 1
ATOM 5940 N N . ARG A 1 738 ? -18.343 -29.254 124.736 1.00 88.19 738 ARG A N 1
ATOM 5941 C CA . ARG A 1 738 ? -18.262 -30.530 125.467 1.00 88.19 738 ARG A CA 1
ATOM 5942 C C . ARG A 1 738 ? -17.562 -30.367 126.812 1.00 88.19 738 ARG A C 1
ATOM 5944 O O . ARG A 1 738 ? -18.090 -30.847 127.812 1.00 88.19 738 ARG A O 1
ATOM 5951 N N . SER A 1 739 ? -16.423 -29.676 126.860 1.00 88.38 739 SER A N 1
ATOM 5952 C CA . SER A 1 739 ? -15.693 -29.435 128.109 1.00 88.38 739 SER A CA 1
ATOM 5953 C C . SER A 1 739 ? -16.507 -28.561 129.060 1.00 88.38 739 SER A C 1
ATOM 5955 O O . SER A 1 739 ? -16.584 -28.870 130.244 1.00 88.38 739 SER A O 1
ATOM 5957 N N . ARG A 1 740 ? -17.218 -27.547 128.550 1.00 86.88 740 ARG A N 1
ATOM 5958 C CA . ARG A 1 740 ? -18.165 -26.729 129.321 1.00 86.88 740 ARG A CA 1
ATOM 5959 C C . ARG A 1 740 ? -19.360 -27.544 129.809 1.00 86.88 740 ARG A C 1
ATOM 5961 O O . ARG A 1 740 ? -19.777 -27.348 130.942 1.00 86.88 740 ARG A O 1
ATOM 5968 N N . GLY A 1 741 ? -19.878 -28.475 129.009 1.00 85.12 741 GLY A N 1
ATOM 5969 C CA . GLY A 1 741 ? -20.916 -29.423 129.427 1.00 85.12 741 GLY A CA 1
ATOM 5970 C C . GLY A 1 741 ? -20.443 -30.362 130.543 1.00 85.12 741 GLY A C 1
ATOM 5971 O O . GLY A 1 741 ? -21.162 -30.571 131.517 1.00 85.12 741 GLY A O 1
ATOM 5972 N N . GLN A 1 742 ? -19.209 -30.867 130.458 1.00 85.06 742 GLN A N 1
ATOM 5973 C CA . GLN A 1 742 ? -18.579 -31.657 131.523 1.00 85.06 742 GLN A CA 1
ATOM 5974 C C . GLN A 1 742 ? -18.358 -30.822 132.788 1.00 85.06 742 GLN A C 1
ATOM 5976 O O . GLN A 1 742 ? -18.691 -31.269 133.880 1.00 85.06 742 GLN A O 1
ATOM 5981 N N . LEU A 1 743 ? -17.866 -29.588 132.651 1.00 85.00 743 LEU A N 1
ATOM 5982 C CA . LEU A 1 743 ? -17.700 -28.647 133.760 1.00 85.00 743 LEU A CA 1
ATOM 5983 C C . LEU A 1 743 ? -19.040 -28.297 134.404 1.00 85.00 743 LEU A C 1
ATOM 5985 O O . LEU A 1 743 ? -19.125 -28.282 135.623 1.00 85.00 743 LEU A O 1
ATOM 5989 N N . ALA A 1 744 ? -20.092 -28.079 133.614 1.00 79.94 744 ALA A N 1
ATOM 5990 C CA . ALA A 1 744 ? -21.444 -27.848 134.109 1.00 79.94 744 ALA A CA 1
ATOM 5991 C C . ALA A 1 744 ? -21.998 -29.081 134.838 1.00 79.94 744 ALA A C 1
ATOM 5993 O O . ALA A 1 744 ? -22.652 -28.935 135.863 1.00 79.94 744 ALA A O 1
ATOM 5994 N N . MET A 1 745 ? -21.695 -30.295 134.369 1.00 78.31 745 MET A N 1
ATOM 5995 C CA . MET A 1 745 ? -22.054 -31.538 135.057 1.00 78.31 745 MET A CA 1
ATOM 5996 C C . MET A 1 745 ? -21.300 -31.687 136.386 1.00 78.31 745 MET A C 1
ATOM 5998 O O . MET A 1 745 ? -21.909 -32.028 137.397 1.00 78.31 745 MET A O 1
ATOM 6002 N N . VAL A 1 746 ? -19.999 -31.372 136.413 1.00 81.44 746 VAL A N 1
ATOM 6003 C CA . VAL A 1 746 ? -19.197 -31.330 137.646 1.00 81.44 746 VAL A CA 1
ATOM 6004 C C . VAL A 1 746 ? -19.720 -30.248 138.586 1.00 81.44 746 VAL A C 1
ATOM 6006 O O . VAL A 1 746 ? -19.895 -30.521 139.765 1.00 81.44 746 VAL A O 1
ATOM 6009 N N . GLN A 1 747 ? -20.036 -29.051 138.092 1.00 77.00 747 GLN A N 1
ATOM 6010 C CA . GLN A 1 747 ? -20.636 -27.975 138.880 1.00 77.00 747 GLN A CA 1
ATOM 6011 C C . GLN A 1 747 ? -22.005 -28.384 139.422 1.00 77.00 747 GLN A C 1
ATOM 6013 O O . GLN A 1 747 ? -22.251 -28.181 140.601 1.00 77.00 747 GLN A O 1
ATOM 6018 N N . ALA A 1 748 ? -22.865 -29.027 138.630 1.00 72.44 748 ALA A N 1
ATOM 6019 C CA . ALA A 1 748 ? -24.140 -29.565 139.097 1.00 72.44 748 ALA A CA 1
ATOM 6020 C C . ALA A 1 748 ? -23.939 -30.662 140.155 1.00 72.44 748 ALA A C 1
ATOM 6022 O O . ALA A 1 748 ? -24.682 -30.714 141.132 1.00 72.44 748 ALA A O 1
ATOM 6023 N N . HIS A 1 749 ? -22.910 -31.501 140.016 1.00 71.31 749 HIS A N 1
ATOM 6024 C CA . HIS A 1 749 ? -22.553 -32.511 141.010 1.00 71.31 749 HIS A CA 1
ATOM 6025 C C . HIS A 1 749 ? -21.992 -31.888 142.298 1.00 71.31 749 HIS A C 1
ATOM 6027 O O . HIS A 1 749 ? -22.389 -32.287 143.388 1.00 71.31 749 HIS A O 1
ATOM 6033 N N . VAL A 1 750 ? -21.142 -30.864 142.195 1.00 75.38 750 VAL A N 1
ATOM 6034 C CA . VAL A 1 750 ? -20.617 -30.092 143.330 1.00 75.38 750 VAL A CA 1
ATOM 6035 C C . VAL A 1 750 ? -21.737 -29.316 144.017 1.00 75.38 750 VAL A C 1
ATOM 6037 O O . VAL A 1 750 ? -21.827 -29.367 145.233 1.00 75.38 750 VAL A O 1
ATOM 6040 N N . VAL A 1 751 ? -22.644 -28.675 143.277 1.00 67.50 751 VAL A N 1
ATOM 6041 C CA . VAL A 1 751 ? -23.846 -28.017 143.818 1.00 67.50 751 VAL A CA 1
ATOM 6042 C C . VAL A 1 751 ? -24.788 -29.046 144.451 1.00 67.50 751 VAL A C 1
ATOM 6044 O O . VAL A 1 751 ? -25.363 -28.774 145.497 1.00 67.50 751 VAL A O 1
ATOM 6047 N N . SER A 1 752 ? -24.898 -30.257 143.898 1.00 58.34 752 SER A N 1
ATOM 6048 C CA . SER A 1 752 ? -25.646 -31.365 144.508 1.00 58.34 752 SER A CA 1
ATOM 6049 C C . SER A 1 752 ? -24.982 -31.896 145.789 1.00 58.34 752 SER A C 1
ATOM 6051 O O . SER A 1 752 ? -25.683 -32.254 146.736 1.00 58.34 752 SER A O 1
ATOM 6053 N N . MET A 1 753 ? -23.645 -31.910 145.861 1.00 56.66 753 MET A N 1
ATOM 6054 C CA . MET A 1 753 ? -22.894 -32.289 147.065 1.00 56.66 753 MET A CA 1
ATOM 6055 C C . MET A 1 753 ? -22.911 -31.191 148.135 1.00 56.66 753 MET A C 1
ATOM 6057 O O . MET A 1 753 ? -23.118 -31.494 149.307 1.00 56.66 753 MET A O 1
ATOM 6061 N N . LEU A 1 754 ? -22.785 -29.921 147.746 1.00 57.94 754 LEU A N 1
ATOM 6062 C CA . LEU A 1 754 ? -22.948 -28.764 148.631 1.00 57.94 754 LEU A CA 1
ATOM 6063 C C . LEU A 1 754 ? -24.401 -28.652 149.121 1.00 57.94 754 LEU A C 1
ATOM 6065 O O . LEU A 1 754 ? -24.638 -28.377 150.294 1.00 57.94 754 LEU A O 1
ATOM 6069 N N . GLY A 1 755 ? -25.375 -29.000 148.275 1.00 50.34 755 GLY A N 1
ATOM 6070 C CA . GLY A 1 755 ? -26.796 -29.085 148.620 1.00 50.34 755 GLY A CA 1
ATOM 6071 C C . GLY A 1 755 ? -27.159 -30.203 149.607 1.00 50.34 755 GLY A C 1
ATOM 6072 O O . GLY A 1 755 ? -28.278 -30.214 150.111 1.00 50.34 755 GLY A O 1
ATOM 6073 N N . LYS A 1 756 ? -26.237 -31.124 149.930 1.00 47.38 756 LYS A N 1
ATOM 6074 C CA . LYS A 1 756 ? -26.428 -32.156 150.967 1.00 47.38 756 LYS A CA 1
ATOM 6075 C C . LYS A 1 756 ? -25.853 -31.787 152.342 1.00 47.38 756 LYS A C 1
ATOM 6077 O O . LYS A 1 756 ? -26.067 -32.554 153.276 1.00 47.38 756 LYS A O 1
ATOM 6082 N N . VAL A 1 757 ? -25.156 -30.653 152.498 1.00 42.44 757 VAL A N 1
ATOM 6083 C CA . VAL A 1 757 ? -24.443 -30.314 153.755 1.00 42.44 757 VAL A CA 1
ATOM 6084 C C . VAL A 1 757 ? -24.901 -29.006 154.416 1.00 42.44 757 VAL A C 1
ATOM 6086 O O . VAL A 1 757 ? -24.507 -28.733 155.545 1.00 42.44 757 VAL A O 1
ATOM 6089 N N . SER A 1 758 ? -25.812 -28.231 153.831 1.00 39.94 758 SER A N 1
ATOM 6090 C CA . SER A 1 758 ? -26.375 -27.081 154.553 1.00 39.94 758 SER A CA 1
ATOM 6091 C C . SER A 1 758 ? -27.829 -26.826 154.187 1.00 39.94 758 SER A C 1
ATOM 6093 O O . SER A 1 758 ? -28.141 -26.153 153.204 1.00 39.94 758 SER A O 1
ATOM 6095 N N . GLY A 1 759 ? -28.715 -27.387 155.008 1.00 34.09 759 GLY A N 1
ATOM 6096 C CA . GLY A 1 759 ? -30.058 -26.861 155.182 1.00 34.09 759 GLY A CA 1
ATOM 6097 C C . GLY A 1 759 ? -30.043 -25.559 155.988 1.00 34.09 759 GLY A C 1
ATOM 6098 O O . GLY A 1 759 ? -29.089 -25.272 156.705 1.00 34.09 759 GLY A O 1
ATOM 6099 N N . GLU A 1 760 ? -31.161 -24.846 155.867 1.00 33.22 760 GLU A N 1
ATOM 6100 C CA . GLU A 1 760 ? -31.614 -23.724 156.699 1.00 33.22 760 GLU A CA 1
ATOM 6101 C C . GLU A 1 760 ? -30.956 -22.355 156.469 1.00 33.22 760 GLU A C 1
ATOM 6103 O O . GLU A 1 760 ? -30.002 -21.972 157.133 1.00 33.22 760 GLU A O 1
ATOM 6108 N N . ALA A 1 761 ? -31.586 -21.547 155.608 1.00 38.25 761 ALA A N 1
ATOM 6109 C CA . ALA A 1 761 ? -32.157 -20.261 156.026 1.00 38.25 761 ALA A CA 1
ATOM 6110 C C . ALA A 1 761 ? -33.047 -19.665 154.919 1.00 38.25 761 ALA A C 1
ATOM 6112 O O . ALA A 1 761 ? -32.662 -19.567 153.756 1.00 38.25 761 ALA A O 1
ATOM 6113 N N . ALA A 1 762 ? -34.253 -19.267 155.325 1.00 37.50 762 ALA A N 1
ATOM 6114 C CA . ALA A 1 762 ? -35.187 -18.389 154.619 1.00 37.50 762 ALA A CA 1
ATOM 6115 C C . ALA A 1 762 ? -34.476 -17.134 154.066 1.00 37.50 762 ALA A C 1
ATOM 6117 O O . ALA A 1 762 ? -33.511 -16.671 154.654 1.00 37.50 762 ALA A O 1
ATOM 6118 N N . GLY A 1 763 ? -34.874 -16.465 152.991 1.00 36.06 763 GLY A N 1
ATOM 6119 C CA . GLY A 1 763 ? -36.143 -16.356 152.292 1.00 36.06 763 GLY A CA 1
ATOM 6120 C C . GLY A 1 763 ? -36.276 -14.894 151.825 1.00 36.06 763 GLY A C 1
ATOM 6121 O O . GLY A 1 763 ? -35.731 -14.000 152.462 1.00 36.06 763 GLY A O 1
ATOM 6122 N N . VAL A 1 764 ? -37.087 -14.673 150.782 1.00 35.69 764 VAL A N 1
ATOM 6123 C CA . VAL A 1 764 ? -37.859 -13.434 150.530 1.00 35.69 764 VAL A CA 1
ATOM 6124 C C . VAL A 1 764 ? -37.186 -12.282 149.736 1.00 35.69 764 VAL A C 1
ATOM 6126 O O . VAL A 1 764 ? -36.374 -11.540 150.270 1.00 35.69 764 VAL A O 1
ATOM 6129 N N . LYS A 1 765 ? -37.763 -12.040 148.531 1.00 35.56 765 LYS A N 1
ATOM 6130 C CA . LYS A 1 765 ? -37.911 -10.761 147.770 1.00 35.56 765 LYS A CA 1
ATOM 6131 C C . LYS A 1 765 ? -36.630 -10.172 147.142 1.00 35.56 765 LYS A C 1
ATOM 6133 O O . LYS A 1 765 ? -35.555 -10.333 147.678 1.00 35.56 765 LYS A O 1
ATOM 6138 N N . SER A 1 766 ? -36.630 -9.404 146.053 1.00 33.53 766 SER A N 1
ATOM 6139 C CA . SER A 1 766 ? -37.611 -8.933 145.065 1.00 33.53 766 SER A CA 1
ATOM 6140 C C . SER A 1 766 ? -36.843 -7.968 144.141 1.00 33.53 766 SER A C 1
ATOM 6142 O O . SER A 1 766 ? -36.082 -7.161 144.655 1.00 33.53 766 SER A O 1
ATOM 6144 N N . ALA A 1 767 ? -37.159 -7.991 142.843 1.00 33.44 767 ALA A N 1
ATOM 6145 C CA . ALA A 1 767 ? -37.148 -6.866 141.892 1.00 33.44 767 ALA A CA 1
ATOM 6146 C C . ALA A 1 767 ? -35.838 -6.188 141.426 1.00 33.44 767 ALA A C 1
ATOM 6148 O O . ALA A 1 767 ? -35.048 -5.691 142.216 1.00 33.44 767 ALA A O 1
ATOM 6149 N N . GLY A 1 768 ? -35.790 -6.014 140.094 1.00 31.97 768 GLY A N 1
ATOM 6150 C CA . GLY A 1 768 ? -35.147 -4.906 139.370 1.00 31.97 768 GLY A CA 1
ATOM 6151 C C . GLY A 1 768 ? -33.640 -5.056 139.181 1.00 31.97 768 GLY A C 1
ATOM 6152 O O . GLY A 1 768 ? -32.913 -5.246 140.137 1.00 31.97 768 GLY A O 1
ATOM 6153 N N . GLY A 1 769 ? -33.048 -4.971 137.999 1.00 34.16 769 GLY A N 1
ATOM 6154 C CA . GLY A 1 769 ? -33.495 -4.624 136.657 1.00 34.16 769 GLY A CA 1
ATOM 6155 C C . GLY A 1 769 ? -32.205 -4.612 135.835 1.00 34.16 769 GLY A C 1
ATOM 6156 O O . GLY A 1 769 ? -31.263 -3.915 136.202 1.00 34.16 769 GLY A O 1
ATOM 6157 N N . HIS A 1 770 ? -32.098 -5.461 134.812 1.00 36.97 770 HIS A N 1
ATOM 6158 C CA . HIS A 1 770 ? -30.913 -5.500 133.956 1.00 36.97 770 HIS A CA 1
ATOM 6159 C C . HIS A 1 770 ? -31.071 -4.475 132.839 1.00 36.97 770 HIS A C 1
ATOM 6161 O O . HIS A 1 770 ? -31.724 -4.695 131.824 1.00 36.97 770 HIS A O 1
ATOM 6167 N N . GLU A 1 771 ? -30.484 -3.327 133.126 1.00 36.47 771 GLU A N 1
ATOM 6168 C CA . GLU A 1 771 ? -30.037 -2.287 132.222 1.00 36.47 771 GLU A CA 1
ATOM 6169 C C . GLU A 1 771 ? -28.855 -2.821 131.388 1.00 36.47 771 GLU A C 1
ATOM 6171 O O . GLU A 1 771 ? -27.821 -3.163 131.951 1.00 36.47 771 GLU A O 1
ATOM 6176 N N . MET A 1 772 ? -29.015 -2.925 130.063 1.00 37.84 772 MET A N 1
ATOM 6177 C CA . MET A 1 772 ? -27.951 -2.706 129.067 1.00 37.84 772 MET A CA 1
ATOM 6178 C C . MET A 1 772 ? -28.579 -2.354 127.707 1.00 37.84 772 MET A C 1
ATOM 6180 O O . MET A 1 772 ? -28.897 -3.206 126.886 1.00 37.84 772 MET A O 1
ATOM 6184 N N . HIS A 1 773 ? -28.862 -1.060 127.569 1.00 35.16 773 HIS A N 1
ATOM 6185 C CA . HIS A 1 773 ? -28.449 -0.167 126.482 1.00 35.16 773 HIS A CA 1
ATOM 6186 C C . HIS A 1 773 ? -27.956 -0.758 125.128 1.00 35.16 773 HIS A C 1
ATOM 6188 O O . HIS A 1 773 ? -26.887 -1.354 125.084 1.00 35.16 773 HIS A O 1
ATOM 6194 N N . VAL A 1 774 ? -28.669 -0.369 124.044 1.00 35.66 774 VAL A N 1
ATOM 6195 C CA . VAL A 1 774 ? -28.183 0.427 122.871 1.00 35.66 774 VAL A CA 1
ATOM 6196 C C . VAL A 1 774 ? -27.261 -0.320 121.872 1.00 35.66 774 VAL A C 1
ATOM 6198 O O . VAL A 1 774 ? -26.197 -0.781 122.250 1.00 35.66 774 VAL A O 1
ATOM 6201 N N . LEU A 1 775 ? -27.594 -0.529 120.585 1.00 38.66 775 LEU A N 1
ATOM 6202 C CA . LEU A 1 775 ? -28.105 0.389 119.547 1.00 38.66 775 LEU A CA 1
ATOM 6203 C C . LEU A 1 775 ? -29.031 -0.319 118.533 1.00 38.66 775 LEU A C 1
ATOM 6205 O O . LEU A 1 775 ? -28.598 -1.243 117.848 1.00 38.66 775 LEU A O 1
ATOM 6209 N N . ASP A 1 776 ? -30.249 0.204 118.400 1.00 41.00 776 ASP A N 1
ATOM 6210 C CA . ASP A 1 776 ? -31.022 0.249 117.152 1.00 41.00 776 ASP A CA 1
ATOM 6211 C C . ASP A 1 776 ? -30.811 1.633 116.514 1.00 41.00 776 ASP A C 1
ATOM 6213 O O . ASP A 1 776 ? -30.628 2.622 117.232 1.00 41.00 776 ASP A O 1
ATOM 6217 N N . GLY A 1 777 ? -30.907 1.706 115.186 1.00 38.03 777 GLY A N 1
ATOM 6218 C CA . GLY A 1 777 ? -30.977 2.948 114.407 1.00 38.03 777 GLY A CA 1
ATOM 6219 C C . GLY A 1 777 ? -30.089 2.864 113.169 1.00 38.03 777 GLY A C 1
ATOM 6220 O O . GLY A 1 777 ? -28.884 3.054 113.288 1.00 38.03 777 GLY A O 1
ATOM 6221 N N . ALA A 1 778 ? -30.646 2.408 112.041 1.00 38.72 778 ALA A N 1
ATOM 6222 C CA . ALA A 1 778 ? -31.180 3.278 110.972 1.00 38.72 778 ALA A CA 1
ATOM 6223 C C . ALA A 1 778 ? -30.050 3.645 109.987 1.00 38.72 778 ALA A C 1
ATOM 6225 O O . ALA A 1 778 ? -28.919 3.846 110.405 1.00 38.72 778 ALA A O 1
ATOM 6226 N N . ASP A 1 779 ? -30.207 3.734 108.678 1.00 37.09 779 ASP A N 1
ATOM 6227 C CA . ASP A 1 779 ? -31.333 3.673 107.755 1.00 37.09 779 ASP A CA 1
ATOM 6228 C C . ASP A 1 779 ? -30.710 3.385 106.365 1.00 37.09 779 ASP A C 1
ATOM 6230 O O . ASP A 1 779 ? -29.502 3.533 106.175 1.00 37.09 779 ASP A O 1
ATOM 6234 N N . GLU A 1 780 ? -31.553 2.954 105.432 1.00 39.62 780 GLU A N 1
ATOM 6235 C CA . GLU A 1 780 ? -31.398 2.856 103.965 1.00 39.62 780 GLU A CA 1
ATOM 6236 C C . GLU A 1 780 ? -30.778 4.113 103.267 1.00 39.62 780 GLU A C 1
ATOM 6238 O O . GLU A 1 780 ? -30.458 5.090 103.943 1.00 39.62 780 GLU A O 1
ATOM 6243 N N . PRO A 1 781 ? -30.841 4.284 101.923 1.00 59.47 781 PRO A N 1
ATOM 6244 C CA . PRO A 1 781 ? -30.446 3.459 100.761 1.00 59.47 781 PRO A CA 1
ATOM 6245 C C . PRO A 1 781 ? -29.577 4.269 99.750 1.00 59.47 781 PRO A C 1
ATOM 6247 O O . PRO A 1 781 ? -29.616 5.494 99.734 1.00 59.47 781 PRO A O 1
ATOM 6250 N N . GLU A 1 782 ? -28.884 3.623 98.805 1.00 40.12 782 GLU A N 1
ATOM 6251 C CA . GLU A 1 782 ? -28.385 4.288 97.577 1.00 40.12 782 GLU A CA 1
ATOM 6252 C C . GLU A 1 782 ? -28.722 3.376 96.382 1.00 40.12 782 GLU A C 1
ATOM 6254 O O . GLU A 1 782 ? -28.311 2.219 96.363 1.00 40.12 782 GLU A O 1
ATOM 6259 N N . ALA A 1 783 ? -29.694 3.696 95.524 1.00 41.81 783 ALA A N 1
ATOM 6260 C CA . ALA A 1 783 ? -29.834 4.808 94.574 1.00 41.81 783 ALA A CA 1
ATOM 6261 C C . ALA A 1 783 ? -29.490 4.324 93.155 1.00 41.81 783 ALA A C 1
ATOM 6263 O O . ALA A 1 783 ? -28.342 4.048 92.818 1.00 41.81 783 ALA A O 1
ATOM 6264 N N . GLU A 1 784 ? -30.545 4.202 92.349 1.00 51.47 784 GLU A N 1
ATOM 6265 C CA . GLU A 1 784 ? -30.499 4.143 90.893 1.00 51.47 784 GLU A CA 1
ATOM 6266 C C . GLU A 1 784 ? -29.716 5.350 90.354 1.00 51.47 784 GLU A C 1
ATOM 6268 O O . GLU A 1 784 ? -29.889 6.469 90.839 1.00 51.47 784 GLU A O 1
ATOM 6273 N N . LEU A 1 785 ? -28.884 5.137 89.334 1.00 39.75 785 LEU A N 1
ATOM 6274 C CA . LEU A 1 785 ? -28.368 6.226 88.508 1.00 39.75 785 LEU A CA 1
ATOM 6275 C C . LEU A 1 785 ? -28.464 5.816 87.040 1.00 39.75 785 LEU A C 1
ATOM 6277 O O . LEU A 1 785 ? -27.545 5.264 86.438 1.00 39.75 785 LEU A O 1
ATOM 6281 N N . ASP A 1 786 ? -29.669 6.055 86.531 1.00 49.75 786 ASP A N 1
ATOM 6282 C CA . ASP A 1 786 ? -29.923 6.485 85.166 1.00 49.75 786 ASP A CA 1
ATOM 6283 C C . ASP A 1 786 ? -29.047 7.715 84.868 1.00 49.75 786 ASP A C 1
ATOM 6285 O O . ASP A 1 786 ? -28.992 8.663 85.656 1.00 49.75 786 ASP A O 1
ATOM 6289 N N . GLY A 1 787 ? -28.299 7.647 83.772 1.00 43.75 787 GLY A N 1
ATOM 6290 C CA . GLY A 1 787 ? -27.339 8.653 83.333 1.00 43.75 787 GLY A CA 1
ATOM 6291 C C . GLY A 1 787 ? -27.603 8.976 81.874 1.00 43.75 787 GLY A C 1
ATOM 6292 O O . GLY A 1 787 ? -26.942 8.447 80.983 1.00 43.75 787 GLY A O 1
ATOM 6293 N N . SER A 1 788 ? -28.620 9.807 81.680 1.00 43.66 788 SER A N 1
ATOM 6294 C CA . SER A 1 788 ? -29.003 10.489 80.452 1.00 43.66 788 SER A CA 1
ATOM 6295 C C . SER A 1 788 ? -27.853 11.264 79.799 1.00 43.66 788 SER A C 1
ATOM 6297 O O . SER A 1 788 ? -26.978 11.782 80.490 1.00 43.66 788 SER A O 1
ATOM 6299 N N . GLU A 1 789 ? -27.936 11.357 78.468 1.00 52.81 789 GLU A N 1
ATOM 6300 C CA . GLU A 1 789 ? -27.684 12.541 77.626 1.00 52.81 789 GLU A CA 1
ATOM 6301 C C . GLU A 1 789 ? -26.936 13.720 78.286 1.00 52.81 789 GLU A C 1
ATOM 6303 O O . GLU A 1 789 ? -27.460 14.321 79.219 1.00 52.81 789 GLU A O 1
ATOM 6308 N N . ASP A 1 790 ? -25.762 14.105 77.763 1.00 41.34 790 ASP A N 1
ATOM 6309 C CA . ASP A 1 790 ? -25.610 15.347 76.975 1.00 41.34 790 ASP A CA 1
ATOM 6310 C C . ASP A 1 790 ? -24.153 15.641 76.539 1.00 41.34 790 ASP A C 1
ATOM 6312 O O . ASP A 1 790 ? -23.189 15.215 77.171 1.00 41.34 790 ASP A O 1
ATOM 6316 N N . ASP A 1 791 ? -24.063 16.447 75.471 1.00 41.50 791 ASP A N 1
ATOM 6317 C CA . ASP A 1 791 ? -22.946 17.297 75.007 1.00 41.50 791 ASP A CA 1
ATOM 6318 C C . ASP A 1 791 ? -21.722 16.646 74.317 1.00 41.50 791 ASP A C 1
ATOM 6320 O O . ASP A 1 791 ? -20.969 15.856 74.870 1.00 41.50 791 ASP A O 1
ATOM 6324 N N . LYS A 1 792 ? -21.514 16.871 73.008 1.00 50.12 792 LYS A N 1
ATOM 6325 C CA . LYS A 1 792 ? -20.899 18.076 72.398 1.00 50.12 792 LYS A CA 1
ATOM 6326 C C . LYS A 1 792 ? -19.517 18.432 72.963 1.00 50.12 792 LYS A C 1
ATOM 6328 O O . LYS A 1 792 ? -19.411 19.242 73.868 1.00 50.12 792 LYS A O 1
ATOM 6333 N N . ASP A 1 793 ? -18.478 17.908 72.323 1.00 40.09 793 ASP A N 1
ATOM 6334 C CA . ASP A 1 793 ? -17.269 18.617 71.861 1.00 40.09 793 ASP A CA 1
ATOM 6335 C C . ASP A 1 793 ? -16.376 17.548 71.193 1.00 40.09 793 ASP A C 1
ATOM 6337 O O . ASP A 1 793 ? -16.282 16.422 71.660 1.00 40.09 793 ASP A O 1
ATOM 6341 N N . GLY A 1 794 ? -15.771 17.745 70.025 1.00 53.94 794 GLY A N 1
ATOM 6342 C CA . GLY A 1 794 ? -15.074 18.964 69.660 1.00 53.94 794 GLY A CA 1
ATOM 6343 C C . GLY A 1 794 ? -13.674 18.959 70.270 1.00 53.94 794 GLY A C 1
ATOM 6344 O O . GLY A 1 794 ? -13.380 19.785 71.121 1.00 53.94 794 GLY A O 1
ATOM 6345 N N . GLY A 1 795 ? -12.789 18.065 69.816 1.00 48.72 795 GLY A N 1
ATOM 6346 C CA . GLY A 1 795 ? -11.349 18.299 69.936 1.00 48.72 795 GLY A CA 1
ATOM 6347 C C . GLY A 1 795 ? -10.492 17.139 70.433 1.00 48.72 795 GLY A C 1
ATOM 6348 O O . GLY A 1 795 ? -10.787 16.490 71.428 1.00 48.72 795 GLY A O 1
ATOM 6349 N N . ALA A 1 796 ? -9.342 17.031 69.768 1.00 49.56 796 ALA A N 1
ATOM 6350 C CA . ALA A 1 796 ? -8.105 16.436 70.258 1.00 49.56 796 ALA A CA 1
ATOM 6351 C C . ALA A 1 796 ? -8.025 14.904 70.277 1.00 49.56 796 ALA A C 1
ATOM 6353 O O . ALA A 1 796 ? -7.778 14.304 71.319 1.00 49.56 796 ALA A O 1
ATOM 6354 N N . ASP A 1 797 ? -8.021 14.300 69.084 1.00 50.22 797 ASP A N 1
ATOM 6355 C CA . ASP A 1 797 ? -7.190 13.110 68.884 1.00 50.22 797 ASP A CA 1
ATOM 6356 C C . ASP A 1 797 ? -5.743 13.566 68.623 1.00 50.22 797 ASP A C 1
ATOM 6358 O O . ASP A 1 797 ? -5.274 13.766 67.504 1.00 50.22 797 ASP A O 1
ATOM 6362 N N . MET A 1 798 ? -5.093 13.910 69.734 1.00 51.12 798 MET A N 1
ATOM 6363 C CA . MET A 1 798 ? -3.765 14.505 69.851 1.00 51.12 798 MET A CA 1
ATOM 6364 C C . MET A 1 798 ? -2.717 13.414 70.108 1.00 51.12 798 MET A C 1
ATOM 6366 O O . MET A 1 798 ? -1.878 13.600 70.979 1.00 51.12 798 MET A O 1
ATOM 6370 N N . TRP A 1 799 ? -2.778 12.256 69.436 1.00 52.81 799 TRP A N 1
ATOM 6371 C CA . TRP A 1 799 ? -1.860 11.138 69.739 1.00 52.81 799 TRP A CA 1
ATOM 6372 C C . TRP A 1 799 ? -1.377 10.283 68.552 1.00 52.81 799 TRP A C 1
ATOM 6374 O O . TRP A 1 799 ? -0.728 9.268 68.785 1.00 52.81 799 TRP A O 1
ATOM 6384 N N . SER A 1 800 ? -1.548 10.700 67.293 1.00 55.16 800 SER A N 1
ATOM 6385 C CA . SER A 1 800 ? -0.888 10.050 66.140 1.00 55.16 800 SER A CA 1
ATOM 6386 C C . SER A 1 800 ? 0.253 10.906 65.574 1.00 55.16 800 SER A C 1
ATOM 6388 O O . SER A 1 800 ? 0.221 11.395 64.448 1.00 55.16 800 SER A O 1
ATOM 6390 N N . MET A 1 801 ? 1.286 11.126 66.390 1.00 46.16 801 MET A N 1
ATOM 6391 C CA . MET A 1 801 ? 2.535 11.750 65.948 1.00 46.16 801 MET A CA 1
ATOM 6392 C C . MET A 1 801 ? 3.554 10.646 65.630 1.00 46.16 801 MET A C 1
ATOM 6394 O O . MET A 1 801 ? 4.357 10.270 66.482 1.00 46.16 801 MET A O 1
ATOM 6398 N N . ASP A 1 802 ? 3.509 10.126 64.402 1.00 53.94 802 ASP A N 1
ATOM 6399 C CA . ASP A 1 802 ? 4.555 9.258 63.855 1.00 53.94 802 ASP A CA 1
ATOM 6400 C C . ASP A 1 802 ? 5.815 10.086 63.556 1.00 53.94 802 ASP A C 1
ATOM 6402 O O . ASP A 1 802 ? 5.834 10.967 62.696 1.00 53.94 802 ASP A O 1
ATOM 6406 N N . TRP A 1 803 ? 6.888 9.803 64.297 1.00 56.00 803 TRP A N 1
ATOM 6407 C CA . TRP A 1 803 ? 8.212 10.432 64.184 1.00 56.00 803 TRP A CA 1
ATOM 6408 C C . TRP A 1 803 ? 9.229 9.522 63.476 1.00 56.00 803 TRP A C 1
ATOM 6410 O O . TRP A 1 803 ? 10.409 9.491 63.831 1.00 56.00 803 TRP A O 1
ATOM 6420 N N . SER A 1 804 ? 8.812 8.780 62.451 1.00 51.06 804 SER A N 1
ATOM 6421 C CA . SER A 1 804 ? 9.716 7.891 61.710 1.00 51.06 804 SER A CA 1
ATOM 6422 C C . SER A 1 804 ? 9.481 7.922 60.201 1.00 51.06 804 SER A C 1
ATOM 6424 O O . SER A 1 804 ? 8.791 7.060 59.677 1.00 51.06 804 SER A O 1
ATOM 6426 N N . ALA A 1 805 ? 10.085 8.913 59.530 1.00 48.47 805 ALA A N 1
ATOM 6427 C CA . ALA A 1 805 ? 10.714 8.858 58.190 1.00 48.47 805 ALA A CA 1
ATOM 6428 C C . ALA A 1 805 ? 10.751 10.288 57.609 1.00 48.47 805 ALA A C 1
ATOM 6430 O O . ALA A 1 805 ? 9.748 10.815 57.152 1.00 48.47 805 ALA A O 1
ATOM 6431 N N . VAL A 1 806 ? 11.807 11.080 57.803 1.00 43.59 806 VAL A N 1
ATOM 6432 C CA . VAL A 1 806 ? 13.118 11.011 57.125 1.00 43.59 806 VAL A CA 1
ATOM 6433 C C . VAL A 1 806 ? 13.012 11.101 55.597 1.00 43.59 806 VAL A C 1
ATOM 6435 O O . VAL A 1 806 ? 12.887 10.106 54.900 1.00 43.59 806 VAL A O 1
ATOM 6438 N N . ALA A 1 807 ? 13.159 12.344 55.133 1.00 49.19 807 ALA A N 1
ATOM 6439 C CA . ALA A 1 807 ? 14.079 12.792 54.088 1.00 49.19 807 ALA A CA 1
ATOM 6440 C C . ALA A 1 807 ? 14.105 12.052 52.737 1.00 49.19 807 ALA A C 1
ATOM 6442 O O . ALA A 1 807 ? 14.741 11.013 52.583 1.00 49.19 807 ALA A O 1
ATOM 6443 N N . GLY A 1 808 ? 13.623 12.748 51.705 1.00 42.09 808 GLY A N 1
ATOM 6444 C CA . GLY A 1 808 ? 13.996 12.477 50.322 1.00 42.09 808 GLY A CA 1
ATOM 6445 C C . GLY A 1 808 ? 13.436 13.508 49.345 1.00 42.09 808 GLY A C 1
ATOM 6446 O O . GLY A 1 808 ? 12.307 13.350 48.925 1.00 42.09 808 GLY A O 1
ATOM 6447 N N . LYS A 1 809 ? 14.264 14.517 49.022 1.00 42.09 809 LYS A N 1
ATOM 6448 C CA . LYS A 1 809 ? 14.396 15.279 47.753 1.00 42.09 809 LYS A CA 1
ATOM 6449 C C . LYS A 1 809 ? 13.130 15.844 47.074 1.00 42.09 809 LYS A C 1
ATOM 6451 O O . LYS A 1 809 ? 12.218 15.114 46.743 1.00 42.09 809 LYS A O 1
ATOM 6456 N N . GLN A 1 810 ? 12.990 17.162 46.927 1.00 46.19 810 GLN A N 1
ATOM 6457 C CA . GLN A 1 810 ? 13.620 18.033 45.911 1.00 46.19 810 GLN A CA 1
ATOM 6458 C C . GLN A 1 810 ? 13.306 17.663 44.450 1.00 46.19 810 GLN A C 1
ATOM 6460 O O . GLN A 1 810 ? 13.763 16.632 43.968 1.00 46.19 810 GLN A O 1
ATOM 6465 N N . ASP A 1 811 ? 12.654 18.641 43.809 1.00 44.91 811 ASP A N 1
ATOM 6466 C CA . ASP A 1 811 ? 12.695 19.046 42.397 1.00 44.91 811 ASP A CA 1
ATOM 6467 C C . ASP A 1 811 ? 11.509 18.681 41.483 1.00 44.91 811 ASP A C 1
ATOM 6469 O O . ASP A 1 811 ? 10.873 17.643 41.616 1.00 44.91 811 ASP A O 1
ATOM 6473 N N . GLU A 1 812 ? 11.282 19.625 40.561 1.00 42.66 812 GLU A N 1
ATOM 6474 C CA . GLU A 1 812 ? 10.450 19.626 39.345 1.00 42.66 812 GLU A CA 1
ATOM 6475 C C . GLU A 1 812 ? 8.983 20.086 39.495 1.00 42.66 812 GLU A C 1
ATOM 6477 O O . GLU A 1 812 ? 8.101 19.373 39.954 1.00 42.66 812 GLU A O 1
ATOM 6482 N N . GLU A 1 813 ? 8.691 21.385 39.347 1.00 42.16 813 GLU A N 1
ATOM 6483 C CA . GLU A 1 813 ? 8.661 22.186 38.100 1.00 42.16 813 GLU A CA 1
ATOM 6484 C C . GLU A 1 813 ? 7.300 22.050 37.393 1.00 42.16 813 GLU A C 1
ATOM 6486 O O . GLU A 1 813 ? 7.046 21.178 36.574 1.00 42.16 813 GLU A O 1
ATOM 6491 N N . THR A 1 814 ? 6.387 22.952 37.762 1.00 41.06 814 THR A N 1
ATOM 6492 C CA . THR A 1 814 ? 5.115 23.175 37.071 1.00 41.06 814 THR A CA 1
ATOM 6493 C C . THR A 1 814 ? 5.363 24.104 35.887 1.00 41.06 814 THR A C 1
ATOM 6495 O O . THR A 1 814 ? 5.413 25.325 36.032 1.00 41.06 814 THR A O 1
ATOM 6498 N N . ALA A 1 815 ? 5.518 23.512 34.707 1.00 47.31 815 ALA A N 1
ATOM 6499 C CA . ALA A 1 815 ? 5.481 24.205 33.429 1.00 47.31 815 ALA A CA 1
ATOM 6500 C C . ALA A 1 815 ? 4.455 23.520 32.518 1.00 47.31 815 ALA A C 1
ATOM 6502 O O . ALA A 1 815 ? 4.779 22.546 31.858 1.00 47.31 815 ALA A O 1
ATOM 6503 N N . GLU A 1 816 ? 3.235 24.057 32.457 1.00 44.34 816 GLU A N 1
ATOM 6504 C CA . GLU A 1 816 ? 2.301 23.800 31.353 1.00 44.34 816 GLU A CA 1
ATOM 6505 C C . GLU A 1 816 ? 1.526 25.089 31.016 1.00 44.34 816 GLU A C 1
ATOM 6507 O O . GLU A 1 816 ? 0.464 25.398 31.553 1.00 44.34 816 GLU A O 1
ATOM 6512 N N . GLY A 1 817 ? 2.129 25.895 30.138 1.00 50.62 817 GLY A N 1
ATOM 6513 C CA . GLY A 1 817 ? 1.446 26.459 28.965 1.00 50.62 817 GLY A CA 1
ATOM 6514 C C . GLY A 1 817 ? 1.976 25.690 27.741 1.00 50.62 817 GLY A C 1
ATOM 6515 O O . GLY A 1 817 ? 3.040 25.091 27.839 1.00 50.62 817 GLY A O 1
ATOM 6516 N N . ALA A 1 818 ? 1.367 25.643 26.561 1.00 43.75 818 ALA A N 1
ATOM 6517 C CA . ALA A 1 818 ? 0.405 26.505 25.886 1.00 43.75 818 ALA A CA 1
ATOM 6518 C C . ALA A 1 818 ? -0.192 25.691 24.695 1.00 43.75 818 ALA A C 1
ATOM 6520 O O . ALA A 1 818 ? 0.314 24.612 24.402 1.00 43.75 818 ALA A O 1
ATOM 6521 N N . ALA A 1 819 ? -1.356 26.072 24.156 1.00 37.53 819 ALA A N 1
ATOM 6522 C CA . ALA A 1 819 ? -1.531 26.778 22.867 1.00 37.53 819 ALA A CA 1
ATOM 6523 C C . ALA A 1 819 ? -1.231 25.954 21.605 1.00 37.53 819 ALA A C 1
ATOM 6525 O O . ALA A 1 819 ? -0.063 25.556 21.413 1.00 37.53 819 ALA A O 1
#

Radius of gyration: 81.98 Å; chains: 1; bounding box: 227×67×266 Å